Protein AF-0000000080646423 (afdb_homodimer)

Secondary structure (DSSP, 8-state):
--EEEEEEE---TT-SSTGGG--EEEEEEEPPPGGG-----HHHHHHHHHHHHHHHHHS-SS--HHHHHHHHHHHHHHHHHHHHHTT----HHHHHHHHHHHHTT-GGG--SHHHHHHHHHHHHHHHHHHHSS-S---HHHHHHHHHHHH--GGG-SB--S-EEESS-SS-STT-SB----HHHHHHHHHHHHHHHH--SB-HHHHHHHHHHHHHHH--BSS-HHHHHHHHHHHHHHHTTS-SS---HHHHHHHTHHHHHHHHHHHT--GGGTTHHHHHHHHHHHHHHHHHHHHHHHHHHHHHHHHHHHHHHHHHHHHHHHSSPPPTT-HHHHHHHHGGG-SEE-HHHHHHHHT--HHHHHHHHHHHHHTTSSEEEESSSS-EEEE-HHHHHHHH--------GGG-EEE---------------/--EEEEEEE---TT-SSSGGG--EEEEEEEPPPGGG-----HHHHHHHHHHHHHHHHHS-SS--HHHHHHHHHHHHHHHHHHHHHTT----HHHHHHHHHHHHTT-GGG--SHHHHHHHHHHHHHHHHHHHSS-S---HHHHHHHHHHHH--GGG-SB-SS-EEESS-SS-STT-SB----HHHHHHHHHHHHHHHH--SB-HHHHHHHHHHHHHHH--BSS-HHHHHHHHHHHHHHHTTS-SS---HHHHHHHTHHHHHHHHHHHT--GGGTTHHHHHHHHHHHHHHHHHHHHHHHHHHHHHHHHHHHHHHHHHHHHHHHSSPPPTT-HHHHHHHHGGG-SEE-HHHHHHHHT--HHHHHHHHHHHHHTTSSEEEESSSS-EEEE-HHHHHHHH--------GGG-EEE---------------

Solvent-accessible surface area (backbone atoms only — not comparable to full-atom values): 44310 Å² total; per-residue (Å²): 106,15,39,72,44,82,44,72,48,74,40,35,83,82,40,85,44,73,68,32,47,52,56,46,64,34,61,25,38,40,75,48,62,65,64,78,63,77,74,68,49,61,68,54,18,33,50,44,24,50,50,52,38,50,42,41,67,72,47,48,68,36,74,45,75,68,51,61,32,47,32,57,43,30,38,45,23,20,25,44,27,36,31,24,41,65,57,42,70,67,51,51,66,51,35,49,29,38,46,49,20,44,74,69,67,54,38,90,71,65,80,54,54,29,42,44,35,46,27,33,33,49,28,40,53,50,45,33,67,56,51,27,76,41,88,70,59,51,71,66,56,54,39,53,41,38,40,45,37,62,71,46,77,89,57,48,49,74,38,82,57,62,47,26,26,41,63,50,72,58,42,61,69,61,30,78,41,32,32,37,53,41,88,51,41,62,65,52,47,53,38,46,30,50,44,66,37,22,25,60,35,13,50,66,56,42,18,49,50,52,25,49,50,45,57,48,45,44,50,39,59,58,48,40,70,53,50,24,58,41,45,30,50,28,39,26,29,32,66,57,61,28,85,52,61,69,35,37,32,46,38,40,40,60,38,42,65,57,45,52,50,19,52,53,33,47,69,40,47,64,82,48,82,46,51,27,48,42,48,23,48,50,49,50,51,52,30,46,55,51,23,54,55,49,48,56,50,47,50,52,51,49,53,50,50,53,52,49,50,52,50,46,41,52,52,43,42,30,73,74,68,74,47,80,80,60,86,81,32,64,48,53,50,48,59,72,43,32,64,62,42,46,54,43,35,56,66,54,46,15,65,76,67,68,43,52,69,68,57,26,45,47,26,52,50,50,39,37,72,51,64,64,36,40,83,44,54,57,45,99,85,39,64,32,36,30,30,63,70,59,36,42,62,36,62,60,54,80,85,52,82,62,52,76,66,62,48,68,37,66,48,81,74,63,71,81,72,77,79,75,83,80,79,91,122,106,17,39,72,43,83,44,74,48,75,41,34,82,82,40,87,46,74,67,32,46,51,58,47,64,36,61,25,39,39,73,47,63,65,63,78,64,75,74,68,49,60,68,56,18,34,50,45,24,49,51,52,38,50,42,41,69,72,46,47,70,36,75,45,76,68,52,62,33,48,32,58,43,30,38,45,23,20,26,43,28,37,33,25,40,67,59,42,70,66,52,52,66,52,35,49,29,38,46,48,20,45,75,69,68,55,39,90,72,64,82,54,54,29,42,42,35,47,26,34,32,48,27,40,54,52,46,33,67,55,52,27,76,40,88,69,58,52,71,67,55,56,41,52,40,39,40,44,38,61,70,45,76,89,58,48,48,74,39,83,57,60,46,26,27,41,63,51,70,57,42,60,68,60,30,78,40,33,32,36,52,41,88,52,41,62,64,53,47,53,37,48,30,51,44,67,36,22,24,61,34,13,52,66,57,42,18,48,49,52,26,48,49,45,58,46,45,43,51,40,59,58,49,41,70,53,50,24,58,40,46,30,49,28,39,26,29,32,65,57,61,30,86,52,61,68,35,36,33,44,38,41,39,62,38,42,66,58,46,51,53,20,52,52,33,47,69,40,47,65,82,49,83,46,50,26,47,42,49,22,47,50,49,49,50,51,31,45,55,50,22,55,54,51,51,55,50,48,50,52,51,50,54,50,50,52,52,48,50,51,49,47,42,52,52,43,41,30,73,73,66,74,46,80,79,62,88,81,32,63,47,54,52,48,59,72,43,31,63,62,40,47,56,44,34,56,66,56,45,15,66,76,67,68,44,52,69,68,56,28,44,49,27,52,51,50,37,36,72,50,64,64,35,41,83,43,55,56,45,100,85,40,64,31,36,31,30,63,69,57,35,42,60,37,61,61,55,81,86,51,82,62,50,77,66,61,47,66,37,67,47,79,76,62,69,82,71,77,80,73,82,77,79,88,124

Organism: NCBI:txid888439

InterPro domains:
  IPR003812 Fido domain [PF02661] (138-236)
  IPR003812 Fido domain [PS51459] (137-283)
  IPR025758 Fic/DOC N-terminal [PF13784] (70-128)
  IPR036597 Fido-like domain superfamily [G3DSA:1.10.3290.10] (52-305)
  IPR036597 Fido-like domain superfamily [SSF140931] (136-307)
  IPR040198 Fido domain-containing protein [PTHR13504] (57-390)

Radius of gyration: 32.88 Å; Cα contacts (8 Å, |Δi|>4): 1419; chains: 2; bounding box: 81×143×55 Å

Foldseek 3Di:
DKAKDKDKDQADCPDPDPVSHDIGIDIAIGADQVVVDADADPVLQVLVVVLLVLLCVQPVVPPPVQVLLQQLLLLLLQLQLLLLLQVQDDDLQLLLLCLLCVVVVNNVPDDGSSVLSNLLSVLLVVLQVVLLPDQFDDPVSLQVSQCSNPVDPVFGDFDQFWWAFDDDQNDCHVGPHTADHSVSLRVSVVSLRVLLNDPPDDQLLSLLCSLLSQLRNVGTQDDSSSSSSSSSSSSCSNNVSDPGDQSLSLLCSVVVVLQVQLSVLSSDHDPPSNPSSNSNSVSSSVSSVVSSVVVVVLSVVVVVLLVVLVVLLQVLCCVVPVDGDDCLQLLNVVSVNCSNPQKDALVRSCVVSVDDSVSSVVSVVSSVVSVQWHWDASDPPRIIIGGNVSSCSSNPRPPDDNDVRSDMHGHPNPDPPPPPDDDDD/DKAKDKDKDQADCPDPDPVSHDIGIDIAIGADQVVVDADADPVLQVLVVVLLVLLCVQAVVPPPVQVLLQQLLLLLLQLQLLLLLQVQDDDLQLLLLCLLCVVVVNNVPDDGSSVLSNLLSVLLVVLQVVLLPDQFDDPVSLQVSQCSNPVDPVFGDFDQFWWAFDDDQNDCHPGPHTADHSVSLRVSVVSLRVLLNDPPDDQLLSLLVSLLSQLRNVGTQDDSSSSSSSSSSSSCSNNVSDPGDQSLSLLCSVVVVLQVQLSVLSSDHDPPRNPSSNSNSVSSSVSSVVSSVVVVVLSVVVVVLLVVLVVLLQVLCCVVPVDGDDCLQLLNVVSVNCSNPQKDALVRSCVVSVDDSVSSVVSVVSSVVSVQWHWDHSDPPGIIIGGNVSSCSSNPRPPDRNDVRSDMHGHPNPDPPPPPPPDDD

pLDDT: mean 85.3, std 15.81, range [23.97, 98.69]

Structure (mmCIF, N/CA/C/O backbone):
data_AF-0000000080646423-model_v1
#
loop_
_entity.id
_entity.type
_entity.pdbx_description
1 polymer 'Fido domain-containing protein'
#
loop_
_atom_site.group_PDB
_atom_site.id
_atom_site.type_symbol
_atom_site.label_atom_id
_atom_site.label_alt_id
_atom_site.label_comp_id
_atom_site.label_asym_id
_atom_site.label_entity_id
_atom_site.label_seq_id
_atom_site.pdbx_PDB_ins_code
_atom_site.Cartn_x
_atom_site.Cartn_y
_atom_site.Cartn_z
_atom_site.occupancy
_atom_site.B_iso_or_equiv
_atom_site.auth_seq_id
_atom_site.auth_comp_id
_atom_site.auth_asym_id
_atom_site.auth_atom_id
_atom_site.pdbx_PDB_model_num
ATOM 1 N N . MET A 1 1 ? 25.438 14.18 -0.57 1 78.12 1 MET A N 1
ATOM 2 C CA . MET A 1 1 ? 25.141 14.586 0.802 1 78.12 1 MET A CA 1
ATOM 3 C C . MET A 1 1 ? 24.875 16.094 0.882 1 78.12 1 MET A C 1
ATOM 5 O O . MET A 1 1 ? 25.297 16.844 0.003 1 78.12 1 MET A O 1
ATOM 9 N N . GLY A 1 2 ? 24.094 16.5 1.841 1 88.44 2 GLY A N 1
ATOM 10 C CA . GLY A 1 2 ? 23.844 17.922 2.045 1 88.44 2 GLY A CA 1
ATOM 11 C C . GLY A 1 2 ? 25.109 18.719 2.338 1 88.44 2 GLY A C 1
ATOM 12 O O . GLY A 1 2 ? 26.141 18.141 2.697 1 88.44 2 GLY A O 1
ATOM 13 N N . ARG A 1 3 ? 25.062 19.922 2.064 1 91.62 3 ARG A N 1
ATOM 14 C CA . ARG A 1 3 ? 26.219 20.766 2.332 1 91.62 3 ARG A CA 1
ATOM 15 C C . ARG A 1 3 ? 25.781 22.141 2.824 1 91.62 3 ARG A C 1
ATOM 17 O O . ARG A 1 3 ? 24.641 22.562 2.582 1 91.62 3 ARG A O 1
ATOM 24 N N . PHE A 1 4 ? 26.703 22.797 3.523 1 93.12 4 PHE A N 1
ATOM 25 C CA . PHE A 1 4 ? 26.484 24.172 3.951 1 93.12 4 PHE A CA 1
ATOM 26 C C . PHE A 1 4 ? 27.234 25.141 3.045 1 93.12 4 PHE A C 1
ATOM 28 O O . PHE A 1 4 ? 28.344 24.859 2.619 1 93.12 4 PHE A O 1
ATOM 35 N N . GLU A 1 5 ? 26.578 26.156 2.742 1 94.56 5 GLU A N 1
ATOM 36 C CA . GLU A 1 5 ? 27.188 27.234 1.961 1 94.56 5 GLU A CA 1
ATOM 37 C C . GLU A 1 5 ? 27.234 28.547 2.756 1 94.56 5 GLU A C 1
ATOM 39 O O . GLU A 1 5 ? 26.219 28.969 3.311 1 94.56 5 GLU A O 1
ATOM 44 N N . GLU A 1 6 ? 28.359 29.156 2.832 1 95.19 6 GLU A N 1
ATOM 45 C CA . GLU A 1 6 ? 28.484 30.438 3.512 1 95.19 6 GLU A CA 1
ATOM 46 C C . GLU A 1 6 ? 28.016 31.594 2.625 1 95.19 6 GLU A C 1
ATOM 48 O O . GLU A 1 6 ? 28.406 31.672 1.458 1 95.19 6 GLU A O 1
ATOM 53 N N . ARG A 1 7 ? 27.156 32.375 3.207 1 94.38 7 ARG A N 1
ATOM 54 C CA . ARG A 1 7 ? 26.641 33.562 2.539 1 94.38 7 ARG A CA 1
ATOM 55 C C . ARG A 1 7 ? 26.766 34.781 3.438 1 94.38 7 ARG A C 1
ATOM 57 O O . ARG A 1 7 ? 27.125 34.656 4.609 1 94.38 7 ARG A O 1
ATOM 64 N N . PHE A 1 8 ? 26.562 35.969 2.846 1 93.25 8 PHE A N 1
ATOM 65 C CA . PHE A 1 8 ? 26.703 37.219 3.602 1 93.25 8 PHE A CA 1
ATOM 66 C C . PHE A 1 8 ? 25.406 38.031 3.531 1 93.25 8 PHE A C 1
ATOM 68 O O . PHE A 1 8 ? 24.891 38.281 2.443 1 93.25 8 PHE A O 1
ATOM 75 N N . TRP A 1 9 ? 24.891 38.344 4.66 1 90.75 9 TRP A N 1
ATOM 76 C CA . TRP A 1 9 ? 23.688 39.188 4.754 1 90.75 9 TRP A CA 1
ATOM 77 C C . TRP A 1 9 ? 24.047 40.656 4.727 1 90.75 9 TRP A C 1
ATOM 79 O O . TRP A 1 9 ? 24.828 41.125 5.559 1 90.75 9 TRP A O 1
ATOM 89 N N . GLU A 1 10 ? 23.516 41.344 3.814 1 86.56 10 GLU A N 1
ATOM 90 C CA . GLU A 1 10 ? 23.703 42.781 3.738 1 86.56 10 GLU A CA 1
ATOM 91 C C . GLU A 1 10 ? 22.484 43.531 4.238 1 86.56 10 GLU A C 1
ATOM 93 O O . GLU A 1 10 ? 21.406 43.469 3.627 1 86.56 10 GLU A O 1
ATOM 98 N N . SER A 1 11 ? 22.656 44.188 5.355 1 80.75 11 SER A N 1
ATOM 99 C CA . SER A 1 11 ? 21.531 44.875 5.961 1 80.75 11 SER A CA 1
ATOM 100 C C . SER A 1 11 ? 21.172 46.125 5.168 1 80.75 11 SER A C 1
ATOM 102 O O . SER A 1 11 ? 21.953 46.594 4.344 1 80.75 11 SER A O 1
ATOM 104 N N . ASN A 1 12 ? 19.844 46.469 5.375 1 73.31 12 ASN A N 1
ATOM 105 C CA . ASN A 1 12 ? 19.438 47.781 4.902 1 73.31 12 ASN A CA 1
ATOM 106 C C . ASN A 1 12 ? 19.953 48.906 5.816 1 73.31 12 ASN A C 1
ATOM 108 O O . ASN A 1 12 ? 19.531 49 6.977 1 73.31 12 ASN A O 1
ATOM 112 N N . PRO A 1 13 ? 20.828 49.656 5.387 1 70.12 13 PRO A N 1
ATOM 113 C CA . PRO A 1 13 ? 21.406 50.719 6.238 1 70.12 13 PRO A CA 1
ATOM 114 C C . PRO A 1 13 ? 20.344 51.688 6.762 1 70.12 13 PRO A C 1
ATOM 116 O O . PRO A 1 13 ? 20.562 52.344 7.781 1 70.12 13 PRO A O 1
ATOM 119 N N . ASN A 1 14 ? 19.188 51.75 6.055 1 71.38 14 ASN A N 1
ATOM 120 C CA . ASN A 1 14 ? 18.156 52.688 6.449 1 71.38 14 ASN A CA 1
ATOM 121 C C . ASN A 1 14 ? 17.125 52.031 7.383 1 71.38 14 ASN A C 1
ATOM 123 O O . ASN A 1 14 ? 16.062 52.594 7.637 1 71.38 14 ASN A O 1
ATOM 127 N N . ALA A 1 15 ? 17.5 50.875 7.824 1 72.62 15 ALA A N 1
ATOM 128 C CA . ALA A 1 15 ? 16.562 50.219 8.719 1 72.62 15 ALA A CA 1
ATOM 129 C C . ALA A 1 15 ? 16.469 50.938 10.062 1 72.62 15 ALA A C 1
ATOM 131 O O . ALA A 1 15 ? 17.484 51.438 10.578 1 72.62 15 ALA A O 1
ATOM 132 N N . HIS A 1 16 ? 15.367 51.125 10.555 1 68.44 16 HIS A N 1
ATOM 133 C CA . HIS A 1 16 ? 15.125 51.875 11.773 1 68.44 16 HIS A CA 1
ATOM 134 C C . HIS A 1 16 ? 15.68 51.156 12.992 1 68.44 16 HIS A C 1
ATOM 136 O O . HIS A 1 16 ? 16.219 51.812 13.898 1 68.44 16 HIS A O 1
ATOM 142 N N . SER A 1 17 ? 15.523 49.906 12.898 1 72.56 17 SER A N 1
ATOM 143 C CA . SER A 1 17 ? 15.945 49.156 14.078 1 72.56 17 SER A CA 1
ATOM 144 C C . SER A 1 17 ? 17.406 48.75 13.984 1 72.56 17 SER A C 1
ATOM 146 O O . SER A 1 17 ? 17.922 48.5 12.883 1 72.56 17 SER A O 1
ATOM 148 N N . LYS A 1 18 ? 18.078 48.875 15.148 1 74.69 18 LYS A N 1
ATOM 149 C CA . LYS A 1 18 ? 19.469 48.469 15.211 1 74.69 18 LYS A CA 1
ATOM 150 C C . LYS A 1 18 ? 19.641 47.062 14.656 1 74.69 18 LYS A C 1
ATOM 152 O O . LYS A 1 18 ? 20.625 46.781 13.953 1 74.69 18 LYS A O 1
ATOM 157 N N . HIS A 1 19 ? 18.75 46.188 14.961 1 73.06 19 HIS A N 1
ATOM 158 C CA . HIS A 1 19 ? 18.812 44.812 14.484 1 73.06 19 HIS A CA 1
ATOM 159 C C . HIS A 1 19 ? 18.672 44.75 12.969 1 73.06 19 HIS A C 1
ATOM 161 O O . HIS A 1 19 ? 19.297 43.906 12.32 1 73.06 19 HIS A O 1
ATOM 167 N N . GLY A 1 20 ? 17.953 45.625 12.43 1 74.19 20 GLY A N 1
ATOM 168 C CA . GLY A 1 20 ? 17.766 45.688 10.992 1 74.19 20 GLY A CA 1
ATOM 169 C C . GLY A 1 20 ? 19 46.156 10.25 1 74.19 20 GLY A C 1
ATOM 170 O O . GLY A 1 20 ? 19.094 46 9.031 1 74.19 20 GLY A O 1
ATOM 171 N N . ARG A 1 21 ? 20.016 46.656 11.023 1 74.31 21 ARG A N 1
ATOM 172 C CA . ARG A 1 21 ? 21.219 47.219 10.414 1 74.31 21 ARG A CA 1
ATOM 173 C C . ARG A 1 21 ? 22.406 46.25 10.555 1 74.31 21 ARG A C 1
ATOM 175 O O . ARG A 1 21 ? 23.531 46.625 10.219 1 74.31 21 ARG A O 1
ATOM 182 N N . SER A 1 22 ? 22.156 45.094 10.953 1 82.12 22 SER A N 1
ATOM 183 C CA . SER A 1 22 ? 23.234 44.125 11.164 1 82.12 22 SER A CA 1
ATOM 184 C C . SER A 1 22 ? 23.547 43.375 9.883 1 82.12 22 SER A C 1
ATOM 186 O O . SER A 1 22 ? 22.641 42.906 9.188 1 82.12 22 SER A O 1
ATOM 188 N N . SER A 1 23 ? 24.766 43.406 9.469 1 88.5 23 SER A N 1
ATOM 189 C CA . SER A 1 23 ? 25.281 42.625 8.352 1 88.5 23 SER A CA 1
ATOM 190 C C . SER A 1 23 ? 26.312 41.594 8.82 1 88.5 23 SER A C 1
ATOM 192 O O . SER A 1 23 ? 26.953 41.781 9.852 1 88.5 23 SER A O 1
ATOM 194 N N . GLY A 1 24 ? 26.391 40.438 8.141 1 90.69 24 GLY A N 1
ATOM 195 C CA . GLY A 1 24 ? 27.359 39.438 8.539 1 90.69 24 GLY A CA 1
ATOM 196 C C . GLY A 1 24 ? 27.203 38.125 7.797 1 90.69 24 GLY A C 1
ATOM 197 O O . GLY A 1 24 ? 26.297 38 6.961 1 90.69 24 GLY A O 1
ATOM 198 N N . PRO A 1 25 ? 28.094 37.281 8.078 1 93.19 25 PRO A N 1
ATOM 199 C CA . PRO A 1 25 ? 28.031 35.969 7.418 1 93.19 25 PRO A CA 1
ATOM 200 C C . PRO A 1 25 ? 26.984 35.031 8.047 1 93.19 25 PRO A C 1
ATOM 202 O O . PRO A 1 25 ? 26.688 35.156 9.234 1 93.19 25 PRO A O 1
ATOM 205 N N . TYR A 1 26 ? 26.391 34.188 7.281 1 92.56 26 TYR A N 1
ATOM 206 C CA . TYR A 1 26 ? 25.531 33.125 7.73 1 92.56 26 TYR A CA 1
ATOM 207 C C . TYR A 1 26 ? 25.703 31.875 6.871 1 92.56 26 TYR A C 1
ATOM 209 O O . TYR A 1 26 ? 26.328 31.938 5.809 1 92.56 26 TYR A O 1
ATOM 217 N N . ARG A 1 27 ? 25.281 30.75 7.398 1 93.94 27 ARG A N 1
ATOM 218 C CA . ARG A 1 27 ? 25.422 29.484 6.68 1 93.94 27 ARG A CA 1
ATOM 219 C C . ARG A 1 27 ? 24.047 28.953 6.262 1 93.94 27 ARG A C 1
ATOM 221 O O . ARG A 1 27 ? 23.188 28.719 7.102 1 93.94 27 ARG A O 1
ATOM 228 N N . ALA A 1 28 ? 23.891 28.75 4.988 1 95.88 28 ALA A N 1
ATOM 229 C CA . ALA A 1 28 ? 22.672 28.156 4.43 1 95.88 28 ALA A CA 1
ATOM 230 C C . ALA A 1 28 ? 22.875 26.672 4.129 1 95.88 28 ALA A C 1
ATOM 232 O O . ALA A 1 28 ? 23.938 26.266 3.65 1 95.88 28 ALA A O 1
ATOM 233 N N . TYR A 1 29 ? 21.938 25.906 4.418 1 95.81 29 TYR A N 1
ATOM 234 C CA . TYR A 1 29 ? 22.016 24.469 4.203 1 95.81 29 TYR A CA 1
ATOM 235 C C . TYR A 1 29 ? 21.406 24.078 2.854 1 95.81 29 TYR A C 1
ATOM 237 O O . TYR A 1 29 ? 20.281 24.453 2.545 1 95.81 29 TYR A O 1
ATOM 245 N N . ILE A 1 30 ? 22.156 23.375 2.033 1 96.19 30 ILE A N 1
ATOM 246 C CA . ILE A 1 30 ? 21.688 22.828 0.765 1 96.19 30 ILE A CA 1
ATOM 247 C C . ILE A 1 30 ? 21.547 21.312 0.875 1 96.19 30 ILE A C 1
ATOM 249 O O . ILE A 1 30 ? 22.547 20.594 0.896 1 96.19 30 ILE A O 1
ATOM 253 N N . PRO A 1 31 ? 20.359 20.828 0.94 1 95.19 31 PRO A N 1
ATOM 254 C CA . PRO A 1 31 ? 20.156 19.391 1.15 1 95.19 31 PRO A CA 1
ATOM 255 C C . PRO A 1 31 ? 20.547 18.562 -0.069 1 95.19 31 PRO A C 1
ATOM 257 O O . PRO A 1 31 ? 20.562 19.078 -1.191 1 95.19 31 PRO A O 1
ATOM 260 N N . GLN A 1 32 ? 20.906 17.312 0.183 1 92.69 32 GLN A N 1
ATOM 261 C CA . GLN A 1 32 ? 21.109 16.359 -0.897 1 92.69 32 GLN A CA 1
ATOM 262 C C . GLN A 1 32 ? 19.797 16.047 -1.618 1 92.69 32 GLN A C 1
ATOM 264 O O . GLN A 1 32 ? 18.734 15.977 -0.99 1 92.69 32 GLN A O 1
ATOM 269 N N . LYS A 1 33 ? 19.938 15.883 -2.93 1 94.5 33 LYS A N 1
ATOM 270 C CA . LYS A 1 33 ? 18.766 15.461 -3.689 1 94.5 33 LYS A CA 1
ATOM 271 C C . LYS A 1 33 ? 18.328 14.062 -3.283 1 94.5 33 LYS A C 1
ATOM 273 O O . LYS A 1 33 ? 19.156 13.18 -3.07 1 94.5 33 LYS A O 1
ATOM 278 N N . LEU A 1 34 ? 17.062 13.836 -3.145 1 94.88 34 LEU A N 1
ATOM 279 C CA . LEU A 1 34 ? 16.531 12.562 -2.684 1 94.88 34 LEU A CA 1
ATOM 280 C C . LEU A 1 34 ? 16.688 11.484 -3.754 1 94.88 34 LEU A C 1
ATOM 282 O O . LEU A 1 34 ? 16.922 10.32 -3.436 1 94.88 34 LEU A O 1
ATOM 286 N N . CYS A 1 35 ? 16.594 11.836 -5.035 1 93.5 35 CYS A N 1
ATOM 287 C CA . CYS A 1 35 ? 16.625 10.875 -6.129 1 93.5 35 CYS A CA 1
ATOM 288 C C . CYS A 1 35 ? 18.031 10.297 -6.309 1 93.5 35 CYS A C 1
ATOM 290 O O . CYS A 1 35 ? 18.219 9.305 -7.016 1 93.5 35 CYS A O 1
ATOM 292 N N . GLU A 1 36 ? 19.047 10.875 -5.633 1 87.5 36 GLU A N 1
ATOM 293 C CA . GLU A 1 36 ? 20.406 10.383 -5.695 1 87.5 36 GLU A CA 1
ATOM 294 C C . GLU A 1 36 ? 20.609 9.18 -4.785 1 87.5 36 GLU A C 1
ATOM 296 O O . GLU A 1 36 ? 21.609 8.461 -4.902 1 87.5 36 GLU A O 1
ATOM 301 N N . GLY A 1 37 ? 19.625 8.891 -3.947 1 84.81 37 GLY A N 1
ATOM 302 C CA . GLY A 1 37 ? 19.703 7.727 -3.078 1 84.81 37 GLY A CA 1
ATOM 303 C C . GLY A 1 37 ? 19.938 8.086 -1.624 1 84.81 37 GLY A C 1
ATOM 304 O O . GLY A 1 37 ? 20.766 8.938 -1.317 1 84.81 37 GLY A O 1
ATOM 305 N N . VAL A 1 38 ? 19.234 7.574 -0.721 1 88.75 38 VAL A N 1
ATOM 306 C CA . VAL A 1 38 ? 19.312 7.766 0.724 1 88.75 38 VAL A CA 1
ATOM 307 C C . VAL A 1 38 ? 19.453 6.414 1.416 1 88.75 38 VAL A C 1
ATOM 309 O O . VAL A 1 38 ? 18.625 5.52 1.236 1 88.75 38 VAL A O 1
ATOM 312 N N . PRO A 1 39 ? 20.5 6.207 2.143 1 88.06 39 PRO A N 1
ATOM 313 C CA . PRO A 1 39 ? 20.672 4.922 2.826 1 88.06 39 PRO A CA 1
ATOM 314 C C . PRO A 1 39 ? 19.688 4.719 3.971 1 88.06 39 PRO A C 1
ATOM 316 O O . PRO A 1 39 ? 19.469 5.629 4.777 1 88.06 39 PRO A O 1
ATOM 319 N N . ILE A 1 40 ? 19.109 3.588 4.035 1 93.94 40 ILE A N 1
ATOM 320 C CA . ILE A 1 40 ? 18.156 3.25 5.082 1 93.94 40 ILE A CA 1
ATOM 321 C C . ILE A 1 40 ? 18.719 2.143 5.965 1 93.94 40 ILE A C 1
ATOM 323 O O . ILE A 1 40 ? 19.125 1.088 5.469 1 93.94 40 ILE A O 1
ATOM 327 N N . ALA A 1 41 ? 18.812 2.416 7.25 1 93.62 41 ALA A N 1
ATOM 328 C CA . ALA A 1 41 ? 19.297 1.419 8.195 1 93.62 41 ALA A CA 1
ATOM 329 C C . ALA A 1 41 ? 18.344 0.231 8.281 1 93.62 41 ALA A C 1
ATOM 331 O O . ALA A 1 41 ? 17.125 0.392 8.148 1 93.62 41 ALA A O 1
ATOM 332 N N . ALA A 1 42 ? 18.875 -0.938 8.586 1 91.81 42 ALA A N 1
ATOM 333 C CA . ALA A 1 42 ? 18.094 -2.18 8.609 1 91.81 42 ALA A CA 1
ATOM 334 C C . ALA A 1 42 ? 17 -2.117 9.664 1 91.81 42 ALA A C 1
ATOM 336 O O . ALA A 1 42 ? 15.883 -2.598 9.43 1 91.81 42 ALA A O 1
ATOM 337 N N . ASP A 1 43 ? 17.312 -1.582 10.75 1 93.94 43 ASP A N 1
ATOM 338 C CA . ASP A 1 43 ? 16.328 -1.504 11.812 1 93.94 43 ASP A CA 1
ATOM 339 C C . ASP A 1 43 ? 15.172 -0.576 11.43 1 93.94 43 ASP A C 1
ATOM 341 O O . ASP A 1 43 ? 14.016 -0.837 11.766 1 93.94 43 ASP A O 1
ATOM 345 N N . VAL A 1 44 ? 15.492 0.522 10.742 1 96.81 44 VAL A N 1
ATOM 346 C CA . VAL A 1 44 ? 14.484 1.464 10.273 1 96.81 44 VAL A CA 1
ATOM 347 C C . VAL A 1 44 ? 13.578 0.785 9.242 1 96.81 44 VAL A C 1
ATOM 349 O O . VAL A 1 44 ? 12.359 0.896 9.32 1 96.81 44 VAL A O 1
ATOM 352 N N . ALA A 1 45 ? 14.203 0.065 8.352 1 96.5 45 ALA A N 1
ATOM 353 C CA . ALA A 1 45 ? 13.453 -0.642 7.316 1 96.5 45 ALA A CA 1
ATOM 354 C C . ALA A 1 45 ? 12.484 -1.645 7.93 1 96.5 45 ALA A C 1
ATOM 356 O O . ALA A 1 45 ? 11.312 -1.708 7.539 1 96.5 45 ALA A O 1
ATOM 357 N N . LYS A 1 46 ? 12.969 -2.426 8.852 1 95.69 46 LYS A N 1
ATOM 358 C CA . LYS A 1 46 ? 12.148 -3.443 9.516 1 95.69 46 LYS A CA 1
ATOM 359 C C . LYS A 1 46 ? 10.984 -2.809 10.266 1 95.69 46 LYS A C 1
ATOM 361 O O . LYS A 1 46 ? 9.844 -3.283 10.172 1 95.69 46 LYS A O 1
ATOM 366 N N . ARG A 1 47 ? 11.25 -1.75 10.969 1 97.25 47 ARG A N 1
ATOM 367 C CA . ARG A 1 47 ? 10.203 -1.059 11.719 1 97.25 47 ARG A CA 1
ATOM 368 C C . ARG A 1 47 ? 9.164 -0.447 10.781 1 97.25 47 ARG A C 1
ATOM 370 O O . ARG A 1 47 ? 7.965 -0.513 11.055 1 97.25 47 ARG A O 1
ATOM 377 N N . ALA A 1 48 ? 9.641 0.194 9.727 1 97.81 48 ALA A N 1
ATOM 378 C CA . ALA A 1 48 ? 8.719 0.768 8.75 1 97.81 48 ALA A CA 1
ATOM 379 C C . ALA A 1 48 ? 7.793 -0.299 8.18 1 97.81 48 ALA A C 1
ATOM 381 O O . ALA A 1 48 ? 6.582 -0.079 8.055 1 97.81 48 ALA A O 1
ATOM 382 N N . GLY A 1 49 ? 8.383 -1.471 7.824 1 96 49 GLY A N 1
ATOM 383 C CA . GLY A 1 49 ? 7.566 -2.568 7.324 1 96 49 GLY A CA 1
ATOM 384 C C . GLY A 1 49 ? 6.504 -3.014 8.312 1 96 49 GLY A C 1
ATOM 385 O O . GLY A 1 49 ? 5.348 -3.217 7.934 1 96 49 GLY A O 1
ATOM 386 N N . ARG A 1 50 ? 6.891 -3.15 9.516 1 95.5 50 ARG A N 1
ATOM 387 C CA . ARG A 1 50 ? 5.965 -3.559 10.57 1 95.5 50 ARG A CA 1
ATOM 388 C C . ARG A 1 50 ? 4.832 -2.549 10.719 1 95.5 50 ARG A C 1
ATOM 390 O O . ARG A 1 50 ? 3.664 -2.932 10.82 1 95.5 50 ARG A O 1
ATOM 397 N N . LEU A 1 51 ? 5.145 -1.304 10.734 1 95.62 51 LEU A N 1
ATOM 398 C CA . LEU A 1 51 ? 4.141 -0.265 10.93 1 95.62 51 LEU A CA 1
ATOM 399 C C . LEU A 1 51 ? 3.203 -0.174 9.734 1 95.62 51 LEU A C 1
ATOM 401 O O . LEU A 1 51 ? 2.006 0.065 9.898 1 95.62 51 LEU A O 1
ATOM 405 N N . GLU A 1 52 ? 3.74 -0.297 8.508 1 93.81 52 GLU A N 1
ATOM 406 C CA . GLU A 1 52 ? 2.873 -0.312 7.332 1 93.81 52 GLU A CA 1
ATOM 407 C C . GLU A 1 52 ? 1.864 -1.455 7.406 1 93.81 52 GLU A C 1
ATOM 409 O O . GLU A 1 52 ? 0.692 -1.277 7.07 1 93.81 52 GLU A O 1
ATOM 414 N N . ARG A 1 53 ? 2.322 -2.65 7.863 1 91.62 53 ARG A N 1
ATOM 415 C CA . ARG A 1 53 ? 1.408 -3.777 8.016 1 91.62 53 ARG A CA 1
ATOM 416 C C . ARG A 1 53 ? 0.356 -3.492 9.078 1 91.62 53 ARG A C 1
ATOM 418 O O . ARG A 1 53 ? -0.806 -3.875 8.93 1 91.62 53 ARG A O 1
ATOM 425 N N . ARG A 1 54 ? 0.738 -2.822 10.133 1 90.31 54 ARG A N 1
ATOM 426 C CA . ARG A 1 54 ? -0.208 -2.451 11.18 1 90.31 54 ARG A CA 1
ATOM 427 C C . ARG A 1 54 ? -1.26 -1.482 10.648 1 90.31 54 ARG A C 1
ATOM 429 O O . ARG A 1 54 ? -2.439 -1.588 10.992 1 90.31 54 ARG A O 1
ATOM 436 N N . ILE A 1 55 ? -0.823 -0.524 9.852 1 90 55 ILE A N 1
ATOM 437 C CA . ILE A 1 55 ? -1.744 0.438 9.258 1 90 55 ILE A CA 1
ATOM 438 C C . ILE A 1 55 ? -2.725 -0.286 8.336 1 90 55 ILE A C 1
ATOM 440 O O . ILE A 1 55 ? -3.936 -0.06 8.406 1 90 55 ILE A O 1
ATOM 444 N N . ASN A 1 56 ? -2.207 -1.159 7.527 1 84 56 ASN A N 1
ATOM 445 C CA . ASN A 1 56 ? -3.045 -1.916 6.602 1 84 56 ASN A CA 1
ATOM 446 C C . ASN A 1 56 ? -4.07 -2.768 7.344 1 84 56 ASN A C 1
ATOM 448 O O . ASN A 1 56 ? -5.199 -2.93 6.879 1 84 56 ASN A O 1
ATOM 452 N N . ALA A 1 57 ? -3.652 -3.301 8.43 1 81.5 57 ALA A N 1
ATOM 453 C CA . ALA A 1 57 ? -4.531 -4.16 9.219 1 81.5 57 ALA A CA 1
ATOM 454 C C . ALA A 1 57 ? -5.59 -3.336 9.953 1 81.5 57 ALA A C 1
ATOM 456 O O . ALA A 1 57 ? -6.73 -3.771 10.102 1 81.5 57 ALA A O 1
ATOM 457 N N . ALA A 1 58 ? -5.188 -2.219 10.438 1 77 58 ALA A N 1
ATOM 458 C CA . ALA A 1 58 ? -6.051 -1.4 11.281 1 77 58 ALA A CA 1
ATOM 459 C C . ALA A 1 58 ? -7.035 -0.592 10.445 1 77 58 ALA A C 1
ATOM 461 O O . ALA A 1 58 ? -8.148 -0.299 10.891 1 77 58 ALA A O 1
ATOM 462 N N . PHE A 1 59 ? -6.586 -0.142 9.398 1 69.44 59 PHE A N 1
ATOM 463 C CA . PHE A 1 59 ? -7.402 0.74 8.57 1 69.44 59 PHE A CA 1
ATOM 464 C C . PHE A 1 59 ? -7.648 0.123 7.203 1 69.44 59 PHE A C 1
ATOM 466 O O . PHE A 1 59 ? -7.152 0.627 6.191 1 69.44 59 PHE A O 1
ATOM 473 N N . PRO A 1 60 ? -8.227 -0.996 7.273 1 54.94 60 PRO A N 1
ATOM 474 C CA . PRO A 1 60 ? -8.375 -1.657 5.977 1 54.94 60 PRO A CA 1
ATOM 475 C C . PRO A 1 60 ? -8.984 -0.744 4.914 1 54.94 60 PRO A C 1
ATOM 477 O O . PRO A 1 60 ? -9.797 0.13 5.238 1 54.94 60 PRO A O 1
ATOM 480 N N . THR A 1 61 ? -8.164 -0.213 4.004 1 50.25 61 THR A N 1
ATOM 481 C CA . THR A 1 61 ? -8.656 0.623 2.918 1 50.25 61 THR A CA 1
ATOM 482 C C . THR A 1 61 ? -10.133 0.346 2.652 1 50.25 61 THR A C 1
ATOM 484 O O . THR A 1 61 ? -10.789 1.095 1.926 1 50.25 61 THR A O 1
ATOM 487 N N . LYS A 1 62 ? -10.547 -0.873 2.814 1 43.47 62 LYS A N 1
ATOM 488 C CA . LYS A 1 62 ? -11.93 -1.146 2.436 1 43.47 62 LYS A CA 1
ATOM 489 C C . LYS A 1 62 ? -12.906 -0.351 3.301 1 43.47 62 LYS A C 1
ATOM 491 O O . LYS A 1 62 ? -12.742 -0.28 4.52 1 43.47 62 LYS A O 1
ATOM 496 N N . ILE A 1 63 ? -13.352 0.722 2.832 1 40.53 63 ILE A N 1
ATOM 497 C CA . ILE A 1 63 ? -14.398 1.57 3.381 1 40.53 63 ILE A CA 1
ATOM 498 C C . ILE A 1 63 ? -15.266 0.764 4.352 1 40.53 63 ILE A C 1
ATOM 500 O O . ILE A 1 63 ? -16.156 0.018 3.93 1 40.53 63 ILE A O 1
ATOM 504 N N . ALA A 1 64 ? -14.672 0.074 5.18 1 41.19 64 ALA A N 1
ATOM 505 C CA . ALA A 1 64 ? -15.641 -0.322 6.199 1 41.19 64 ALA A CA 1
ATOM 506 C C . ALA A 1 64 ? -16.484 0.87 6.652 1 41.19 64 ALA A C 1
ATOM 508 O O . ALA A 1 64 ? -15.953 1.969 6.848 1 41.19 64 ALA A O 1
ATOM 509 N N . SER A 1 65 ? -17.625 0.871 6.328 1 46.84 65 SER A N 1
ATOM 510 C CA . SER A 1 65 ? -18.703 1.81 6.617 1 46.84 65 SER A CA 1
ATOM 511 C C . SER A 1 65 ? -18.359 2.717 7.789 1 46.84 65 SER A C 1
ATOM 513 O O . SER A 1 65 ? -18.562 3.93 7.73 1 46.84 65 SER A O 1
ATOM 515 N N . GLY A 1 66 ? -17.641 2.059 8.719 1 49.59 66 GLY A N 1
ATOM 516 C CA . GLY A 1 66 ? -17.5 2.826 9.945 1 49.59 66 GLY A CA 1
ATOM 517 C C . GLY A 1 66 ? -16.375 3.838 9.891 1 49.59 66 GLY A C 1
ATOM 518 O O . GLY A 1 66 ? -16.453 4.898 10.508 1 49.59 66 GLY A O 1
ATOM 519 N N . LEU A 1 67 ? -15.398 3.523 9.031 1 54.88 67 LEU A N 1
ATOM 520 C CA . LEU A 1 67 ? -14.242 4.41 9.047 1 54.88 67 LEU A CA 1
ATOM 521 C C . LEU A 1 67 ? -14.484 5.641 8.18 1 54.88 67 LEU A C 1
ATOM 523 O O . LEU A 1 67 ? -13.859 6.688 8.391 1 54.88 67 LEU A O 1
ATOM 527 N N . GLU A 1 68 ? -15.359 5.492 7.297 1 60.53 68 GLU A N 1
ATOM 528 C CA . GLU A 1 68 ? -15.68 6.68 6.512 1 60.53 68 GLU A CA 1
ATOM 529 C C . GLU A 1 68 ? -16.156 7.82 7.406 1 60.53 68 GLU A C 1
ATOM 531 O O . GLU A 1 68 ? -15.828 8.984 7.164 1 60.53 68 GLU A O 1
ATOM 536 N N . SER A 1 69 ? -16.812 7.297 8.445 1 62.72 69 SER A N 1
ATOM 537 C CA . SER A 1 69 ? -17.391 8.289 9.352 1 62.72 69 SER A CA 1
ATOM 538 C C . SER A 1 69 ? -16.297 9.031 10.125 1 62.72 69 SER A C 1
ATOM 540 O O . SER A 1 69 ? -16.422 10.234 10.375 1 62.72 69 SER A O 1
ATOM 542 N N . ILE A 1 70 ? -15.195 8.359 10.305 1 76.62 70 ILE A N 1
ATOM 543 C CA . ILE A 1 70 ? -14.211 8.969 11.195 1 76.62 70 ILE A CA 1
ATOM 544 C C . ILE A 1 70 ? -13.141 9.688 10.375 1 76.62 70 ILE A C 1
ATOM 546 O O . ILE A 1 70 ? -12.391 10.508 10.906 1 76.62 70 ILE A O 1
ATOM 550 N N . ALA A 1 71 ? -13.109 9.422 9.109 1 79.88 71 ALA A N 1
ATOM 551 C CA . ALA A 1 71 ? -12.047 9.961 8.258 1 79.88 71 ALA A CA 1
ATOM 552 C C . ALA A 1 71 ? -12.055 11.484 8.273 1 79.88 71 ALA A C 1
ATOM 554 O O . ALA A 1 71 ? -11 12.117 8.375 1 79.88 71 ALA A O 1
ATOM 555 N N . ARG A 1 72 ? -13.211 12.062 8.273 1 80.88 72 ARG A N 1
ATOM 556 C CA . ARG A 1 72 ? -13.32 13.516 8.258 1 80.88 72 ARG A CA 1
ATOM 557 C C . ARG A 1 72 ? -12.859 14.109 9.586 1 80.88 72 ARG A C 1
ATOM 559 O O . ARG A 1 72 ? -12.25 15.18 9.609 1 80.88 72 ARG A O 1
ATOM 566 N N . LEU A 1 73 ? -13.18 13.43 10.602 1 84.25 73 LEU A N 1
ATOM 567 C CA . LEU A 1 73 ? -12.758 13.875 11.922 1 84.25 73 LEU A CA 1
ATOM 568 C C . LEU A 1 73 ? -11.234 13.82 12.055 1 84.25 73 LEU A C 1
ATOM 570 O O . LEU A 1 73 ? -10.625 14.719 12.641 1 84.25 73 LEU A O 1
ATOM 574 N N . LEU A 1 74 ? -10.703 12.797 11.531 1 88.25 74 LEU A N 1
ATOM 575 C CA . LEU A 1 74 ? -9.258 12.602 11.625 1 88.25 74 LEU A CA 1
ATOM 576 C C . LEU A 1 74 ? -8.516 13.672 10.836 1 88.25 74 LEU A C 1
ATOM 578 O O . LEU A 1 74 ? -7.449 14.133 11.258 1 88.25 74 LEU A O 1
ATOM 582 N N . VAL A 1 75 ? -9.047 14.07 9.703 1 90.12 75 VAL A N 1
ATOM 583 C CA . VAL A 1 75 ? -8.438 15.133 8.906 1 90.12 75 VAL A CA 1
ATOM 584 C C . VAL A 1 75 ? -8.445 16.438 9.695 1 90.12 75 VAL A C 1
ATOM 586 O O . VAL A 1 75 ? -7.461 17.172 9.703 1 90.12 75 VAL A O 1
ATOM 589 N N . ARG A 1 76 ? -9.547 16.719 10.305 1 89.44 76 ARG A N 1
ATOM 590 C CA . ARG A 1 76 ? -9.672 17.938 11.117 1 89.44 76 ARG A CA 1
ATOM 591 C C . ARG A 1 76 ? -8.672 17.922 12.266 1 89.44 76 ARG A C 1
ATOM 593 O O . ARG A 1 76 ? -7.996 18.922 12.523 1 89.44 76 ARG A O 1
ATOM 600 N N . ARG A 1 77 ? -8.609 16.781 12.883 1 89.75 77 ARG A N 1
ATOM 601 C CA . ARG A 1 77 ? -7.68 16.641 13.992 1 89.75 77 ARG A CA 1
ATOM 602 C C . ARG A 1 77 ? -6.242 16.859 13.531 1 89.75 77 ARG A C 1
ATOM 604 O O . ARG A 1 77 ? -5.465 17.547 14.211 1 89.75 77 ARG A O 1
ATOM 611 N N . GLU A 1 78 ? -5.902 16.281 12.438 1 93.12 78 GLU A N 1
ATOM 612 C CA . GLU A 1 78 ? -4.582 16.453 11.828 1 93.12 78 GLU A CA 1
ATOM 613 C C . GLU A 1 78 ? -4.301 17.906 11.508 1 93.12 78 GLU A C 1
ATOM 615 O O . GLU A 1 78 ? -3.256 18.438 11.883 1 93.12 78 GLU A O 1
ATOM 620 N N . ALA A 1 79 ? -5.234 18.531 10.844 1 93.25 79 ALA A N 1
ATOM 621 C CA . ALA A 1 79 ? -5.039 19.906 10.383 1 93.25 79 ALA A CA 1
ATOM 622 C C . ALA A 1 79 ? -4.98 20.875 11.555 1 93.25 79 ALA A C 1
ATOM 624 O O . ALA A 1 79 ? -4.223 21.844 11.531 1 93.25 79 ALA A O 1
ATOM 625 N N . VAL A 1 80 ? -5.793 20.641 12.547 1 92.06 80 VAL A N 1
ATOM 626 C CA . VAL A 1 80 ? -5.797 21.484 13.734 1 92.06 80 VAL A CA 1
ATOM 627 C C . VAL A 1 80 ? -4.453 21.375 14.453 1 92.06 80 VAL A C 1
ATOM 629 O O . VAL A 1 80 ? -3.838 22.391 14.781 1 92.06 80 VAL A O 1
ATOM 632 N N . ALA A 1 81 ? -4.004 20.156 14.633 1 93.06 81 ALA A N 1
ATOM 633 C CA . ALA A 1 81 ? -2.717 19.938 15.289 1 93.06 81 ALA A CA 1
ATOM 634 C C . ALA A 1 81 ? -1.576 20.531 14.469 1 93.06 81 ALA A C 1
ATOM 636 O O . ALA A 1 81 ? -0.665 21.156 15.016 1 93.06 81 ALA A O 1
ATOM 637 N N . SER A 1 82 ? -1.651 20.312 13.188 1 95.31 82 SER A N 1
ATOM 638 C CA . SER A 1 82 ? -0.661 20.891 12.281 1 95.31 82 SER A CA 1
ATOM 639 C C . SER A 1 82 ? -0.605 22.406 12.398 1 95.31 82 SER A C 1
ATOM 641 O O . SER A 1 82 ? 0.479 22.984 12.438 1 95.31 82 SER A O 1
ATOM 643 N N . SER A 1 83 ? -1.736 23.031 12.484 1 93.69 83 SER A N 1
ATOM 644 C CA . SER A 1 83 ? -1.82 24.484 12.617 1 93.69 83 SER A CA 1
ATOM 645 C C . SER A 1 83 ? -1.296 24.938 13.977 1 93.69 83 SER A C 1
ATOM 647 O O . SER A 1 83 ? -0.659 25.984 14.086 1 93.69 83 SER A O 1
ATOM 649 N N . LYS A 1 84 ? -1.551 24.156 14.953 1 91.75 84 LYS A N 1
ATOM 650 C CA . LYS A 1 84 ? -1.078 24.484 16.297 1 91.75 84 LYS A CA 1
ATOM 651 C C . LYS A 1 84 ? 0.447 24.516 16.344 1 91.75 84 LYS A C 1
ATOM 653 O O . LYS A 1 84 ? 1.035 25.328 17.062 1 91.75 84 LYS A O 1
ATOM 658 N N . ILE A 1 85 ? 1.063 23.594 15.68 1 91.5 85 ILE A N 1
ATOM 659 C CA . ILE A 1 85 ? 2.52 23.562 15.602 1 91.5 85 ILE A CA 1
ATOM 660 C C . ILE A 1 85 ? 3.045 24.906 15.102 1 91.5 85 ILE A C 1
ATOM 662 O O . ILE A 1 85 ? 4.113 25.359 15.523 1 91.5 85 ILE A O 1
ATOM 666 N N . GLU A 1 86 ? 2.244 25.594 14.273 1 89.5 86 GLU A N 1
ATOM 667 C CA . GLU A 1 86 ? 2.629 26.891 13.734 1 89.5 86 GLU A CA 1
ATOM 668 C C . GLU A 1 86 ? 2.186 28.016 14.656 1 89.5 86 GLU A C 1
ATOM 670 O O . GLU A 1 86 ? 2.271 29.188 14.289 1 89.5 86 GLU A O 1
ATOM 675 N N . GLY A 1 87 ? 1.526 27.688 15.75 1 87.75 87 GLY A N 1
ATOM 676 C CA . GLY A 1 87 ? 1.109 28.703 16.719 1 87.75 87 GLY A CA 1
ATOM 677 C C . GLY A 1 87 ? -0.32 29.156 16.516 1 87.75 87 GLY A C 1
ATOM 678 O O . GLY A 1 87 ? -0.766 30.109 17.156 1 87.75 87 GLY A 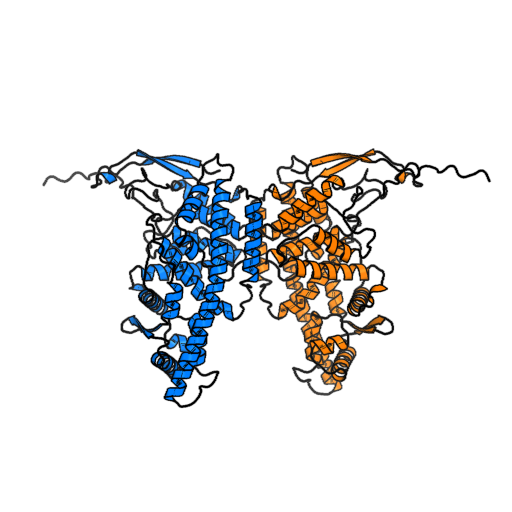O 1
ATOM 679 N N . LEU A 1 88 ? -1.006 28.5 15.633 1 89.06 88 LEU A N 1
ATOM 680 C CA . LEU A 1 88 ? -2.395 28.859 15.367 1 89.06 88 LEU A CA 1
ATOM 681 C C . LEU A 1 88 ? -3.342 28.062 16.25 1 89.06 88 LEU A C 1
ATOM 683 O O . LEU A 1 88 ? -3.521 26.859 16.047 1 89.06 88 LEU A O 1
ATOM 687 N N . GLN A 1 89 ? -3.906 28.719 17.234 1 86.94 89 GLN A N 1
ATOM 688 C CA . GLN A 1 89 ? -4.82 28.062 18.156 1 86.94 89 GLN A CA 1
ATOM 689 C C . GLN A 1 89 ? -6.219 28.656 18.078 1 86.94 89 GLN A C 1
ATOM 691 O O . GLN A 1 89 ? -6.367 29.875 17.922 1 86.94 89 GLN A O 1
ATOM 696 N N . THR A 1 90 ? -7.145 27.844 18.078 1 86.81 90 THR A N 1
ATOM 697 C CA . THR A 1 90 ? -8.539 28.281 18.016 1 86.81 90 THR A CA 1
ATOM 698 C C . THR A 1 90 ? -9.414 27.375 18.891 1 86.81 90 THR A C 1
ATOM 700 O O . THR A 1 90 ? -9.016 26.266 19.234 1 86.81 90 THR A O 1
ATOM 703 N N . SER A 1 91 ? -10.5 27.891 19.328 1 84.94 91 SER A N 1
ATOM 704 C CA . SER A 1 91 ? -11.445 27.109 20.109 1 84.94 91 SER A CA 1
ATOM 705 C C . SER A 1 91 ? -12.352 26.281 19.219 1 84.94 91 SER A C 1
ATOM 707 O O . SER A 1 91 ? -12.453 26.531 18.016 1 84.94 91 SER A O 1
ATOM 709 N N . ALA A 1 92 ? -12.953 25.312 19.844 1 84.25 92 ALA A N 1
ATOM 710 C CA . ALA A 1 92 ? -13.883 24.438 19.141 1 84.25 92 ALA A CA 1
ATOM 711 C C . ALA A 1 92 ? -15.031 25.219 18.531 1 84.25 92 ALA A C 1
ATOM 713 O O . ALA A 1 92 ? -15.391 25 17.375 1 84.25 92 ALA A O 1
ATOM 714 N N . LYS A 1 93 ? -15.539 26.094 19.234 1 83.88 93 LYS A N 1
ATOM 715 C CA . LYS A 1 93 ? -16.688 26.875 18.781 1 83.88 93 LYS A CA 1
ATOM 716 C C . LYS A 1 93 ? -16.312 27.75 17.578 1 83.88 93 LYS A C 1
ATOM 718 O O . LYS A 1 93 ? -17.031 27.797 16.594 1 83.88 93 LYS A O 1
ATOM 723 N N . LYS A 1 94 ? -15.195 28.453 17.703 1 86.75 94 LYS A N 1
ATOM 724 C CA . LYS A 1 94 ? -14.742 29.312 16.609 1 86.75 94 LYS A CA 1
ATOM 725 C C . LYS A 1 94 ? -14.445 28.5 15.359 1 86.75 94 LYS A C 1
ATOM 727 O O . LYS A 1 94 ? -14.711 28.953 14.242 1 86.75 94 LYS A O 1
ATOM 732 N N . LEU A 1 95 ? -13.859 27.406 15.547 1 88 95 LEU A N 1
ATOM 733 C CA . LEU A 1 95 ? -13.578 26.531 14.414 1 88 95 LEU A CA 1
ATOM 734 C C . LEU A 1 95 ? -14.859 26.125 13.711 1 88 95 LEU A C 1
ATOM 736 O O . LEU A 1 95 ? -14.938 26.156 12.484 1 88 95 LEU A O 1
ATOM 740 N N . ALA A 1 96 ? -15.844 25.703 14.484 1 85.12 96 ALA A N 1
ATOM 741 C CA . ALA A 1 96 ? -17.141 25.297 13.938 1 85.12 96 ALA A CA 1
ATOM 742 C C . ALA A 1 96 ? -17.781 26.438 13.141 1 85.12 96 ALA A C 1
ATOM 744 O O . ALA A 1 96 ? -18.281 26.219 12.047 1 85.12 96 ALA A O 1
ATOM 745 N N . GLN A 1 97 ? -17.688 27.547 13.688 1 85.31 97 GLN A N 1
ATOM 746 C CA . GLN A 1 97 ? -18.281 28.719 13.047 1 85.31 97 GLN A CA 1
ATOM 747 C C . GLN A 1 97 ? -17.578 29.031 11.719 1 85.31 97 GLN A C 1
ATOM 749 O O . GLN A 1 97 ? -18.234 29.328 10.727 1 85.31 97 GLN A O 1
ATOM 754 N N . ALA A 1 98 ? -16.281 29 11.805 1 87.12 98 ALA A N 1
ATOM 755 C CA . ALA A 1 98 ? -15.508 29.266 10.594 1 87.12 98 ALA A CA 1
ATOM 756 C C . ALA A 1 98 ? -15.82 28.234 9.516 1 87.12 98 ALA A C 1
ATOM 758 O O . ALA A 1 98 ? -15.93 28.578 8.336 1 87.12 98 ALA A O 1
ATOM 759 N N . GLU A 1 99 ? -15.922 27 9.875 1 86.69 99 GLU A N 1
ATOM 760 C CA . GLU A 1 99 ? -16.234 25.953 8.922 1 86.69 99 GLU A CA 1
ATOM 761 C C . GLU A 1 99 ? -17.625 26.141 8.312 1 86.69 99 GLU A C 1
ATOM 763 O O . GLU A 1 99 ? -17.812 25.922 7.113 1 86.69 99 GLU A O 1
ATOM 768 N N . LEU A 1 100 ? -18.531 26.484 9.141 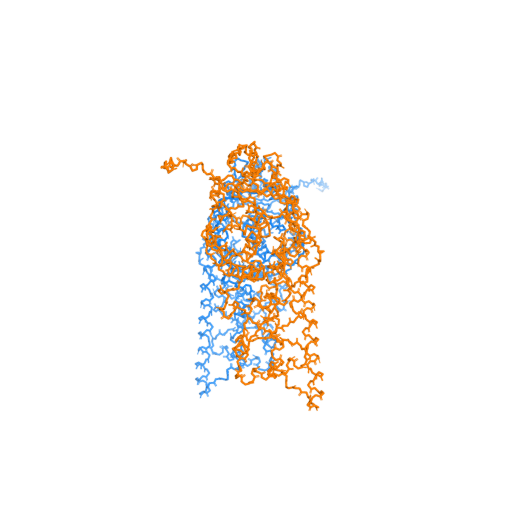1 84.12 100 LEU A N 1
ATOM 769 C CA . LEU A 1 100 ? -19.891 26.75 8.656 1 84.12 100 LEU A CA 1
ATOM 770 C C . LEU A 1 100 ? -19.875 27.891 7.637 1 84.12 100 LEU A C 1
ATOM 772 O O . LEU A 1 100 ? -20.531 27.797 6.594 1 84.12 100 LEU A O 1
ATOM 776 N N . ALA A 1 101 ? -19.219 28.875 7.973 1 83.31 101 ALA A N 1
ATOM 777 C CA . ALA A 1 101 ? -19.156 30.031 7.09 1 83.31 101 ALA A CA 1
ATOM 778 C C . ALA A 1 101 ? -18.578 29.656 5.727 1 83.31 101 ALA A C 1
ATOM 780 O O . ALA A 1 101 ? -19.094 30.078 4.691 1 83.31 101 ALA A O 1
ATOM 781 N N . LEU A 1 102 ? -17.547 28.922 5.75 1 79.5 102 LEU A N 1
ATOM 782 C CA . LEU A 1 102 ? -16.922 28.5 4.508 1 79.5 102 LEU A CA 1
ATOM 783 C C . LEU A 1 102 ? -17.859 27.609 3.691 1 79.5 102 LEU A C 1
ATOM 785 O O . LEU A 1 102 ? -17.922 27.734 2.467 1 79.5 102 LEU A O 1
ATOM 789 N N . ASN A 1 103 ? -18.5 26.703 4.379 1 78.69 103 ASN A N 1
ATOM 790 C CA . ASN A 1 103 ? -19.422 25.812 3.695 1 78.69 103 ASN A CA 1
ATOM 791 C C . ASN A 1 103 ? -20.562 26.562 3.023 1 78.69 103 ASN A C 1
ATOM 793 O O . ASN A 1 103 ? -21.078 26.141 1.995 1 78.69 103 ASN A O 1
ATOM 797 N N . LEU A 1 104 ? -20.875 27.641 3.605 1 78.25 104 LEU A N 1
ATOM 798 C CA . LEU A 1 104 ? -21.984 28.438 3.096 1 78.25 104 LEU A CA 1
ATOM 799 C C . LEU A 1 104 ? -21.5 29.484 2.088 1 78.25 104 LEU A C 1
ATOM 801 O O . LEU A 1 104 ? -22.297 30.25 1.551 1 78.25 104 LEU A O 1
ATOM 805 N N . GLY A 1 105 ? -20.188 29.391 1.797 1 74.75 105 GLY A N 1
ATOM 806 C CA . GLY A 1 105 ? -19.609 30.312 0.836 1 74.75 105 GLY A CA 1
ATOM 807 C C . GLY A 1 105 ? -19.484 31.719 1.371 1 74.75 105 GLY A C 1
ATOM 808 O O . GLY A 1 105 ? -19.438 32.688 0.599 1 74.75 105 GLY A O 1
ATOM 809 N N . GLU A 1 106 ? -19.656 31.953 2.588 1 66.06 106 GLU A N 1
ATOM 810 C CA . GLU A 1 106 ? -19.594 33.281 3.211 1 66.06 106 GLU A CA 1
ATOM 811 C C . GLU A 1 106 ? -18.188 33.594 3.691 1 66.06 106 GLU A C 1
ATOM 813 O O . GLU A 1 106 ? -17.984 34.562 4.434 1 66.06 106 GLU A O 1
ATOM 818 N N . ALA A 1 107 ? -17.25 32.719 3.402 1 60.22 107 ALA A N 1
ATOM 819 C CA . ALA A 1 107 ? -15.906 32.781 3.943 1 60.22 107 ALA A CA 1
ATOM 820 C C . ALA A 1 107 ? -15.203 34.062 3.51 1 60.22 107 ALA A C 1
ATOM 822 O O . ALA A 1 107 ? -14.18 34.469 4.082 1 60.22 107 ALA A O 1
ATOM 823 N N . GLY A 1 108 ? -15.633 34.688 2.359 1 53 108 GLY A N 1
ATOM 824 C CA . GLY A 1 108 ? -14.961 35.844 1.846 1 53 108 GLY A CA 1
ATOM 825 C C . GLY A 1 108 ? -14.641 36.875 2.926 1 53 108 GLY A C 1
ATOM 826 O O . GLY A 1 108 ? -13.688 37.656 2.795 1 53 108 GLY A O 1
ATOM 827 N N . GLU A 1 109 ? -15.422 36.812 3.969 1 52.47 109 GLU A N 1
ATOM 828 C CA . GLU A 1 109 ? -15.273 37.938 4.891 1 52.47 109 GLU A CA 1
ATOM 829 C C . GLU A 1 109 ? -14.609 37.5 6.191 1 52.47 109 GLU A C 1
ATOM 831 O O . GLU A 1 109 ? -14.242 38.344 7.016 1 52.47 109 GLU A O 1
ATOM 836 N N . GLY A 1 110 ? -14.469 36.25 6.371 1 60.84 110 GLY A N 1
ATOM 837 C CA . GLY A 1 110 ? -13.984 35.906 7.703 1 60.84 110 GLY A CA 1
ATOM 838 C C . GLY A 1 110 ? -12.469 35.844 7.789 1 60.84 110 GLY A C 1
ATOM 839 O O . GLY A 1 110 ? -11.812 35.406 6.848 1 60.84 110 GLY A O 1
ATOM 840 N N . SER A 1 111 ? -11.836 36.688 8.664 1 66.06 111 SER A N 1
ATOM 841 C CA . SER A 1 111 ? -10.406 36.75 8.961 1 66.06 111 SER A CA 1
ATOM 842 C C . SER A 1 111 ? -10.117 36.25 10.375 1 66.06 111 SER A C 1
ATOM 844 O O . SER A 1 111 ? -11.008 36.219 11.227 1 66.06 111 SER A O 1
ATOM 846 N N . GLY A 1 112 ? -9.039 35.469 10.555 1 83 112 GLY A N 1
ATOM 847 C CA . GLY A 1 112 ? -8.578 35.062 11.867 1 83 112 GLY A CA 1
ATOM 848 C C . GLY A 1 112 ? -8.039 33.625 11.898 1 83 112 GLY A C 1
ATOM 849 O O . GLY A 1 112 ? -8.031 32.938 10.875 1 83 112 GLY A O 1
ATOM 850 N N . THR A 1 113 ? -7.609 33.312 12.977 1 88.5 113 THR A N 1
ATOM 851 C CA . THR A 1 113 ? -6.898 32.031 13.203 1 88.5 113 THR A CA 1
ATOM 852 C C . THR A 1 113 ? -7.789 30.859 12.875 1 88.5 113 THR A C 1
ATOM 854 O O . THR A 1 113 ? -7.332 29.859 12.297 1 88.5 113 THR A O 1
ATOM 857 N N . ALA A 1 114 ? -9.039 30.953 13.172 1 89.44 114 ALA A N 1
ATOM 858 C CA . ALA A 1 114 ? -9.969 29.844 12.906 1 89.44 114 ALA A CA 1
ATOM 859 C C . ALA A 1 114 ? -10.102 29.594 11.406 1 89.44 114 ALA A C 1
ATOM 861 O O . ALA A 1 114 ? -10.148 28.438 10.977 1 89.44 114 ALA A O 1
ATOM 862 N N . TYR A 1 115 ? -10.148 30.625 10.664 1 90 115 TYR A N 1
ATOM 863 C CA . TYR A 1 115 ? -10.25 30.5 9.219 1 90 115 TYR A CA 1
ATOM 864 C C . TYR A 1 115 ? -8.984 29.891 8.633 1 90 115 TYR A C 1
ATOM 866 O O . TYR A 1 115 ? -9.039 29.109 7.68 1 90 115 TYR A O 1
ATOM 874 N N . ASP A 1 116 ? -7.84 30.297 9.211 1 92.06 116 ASP A N 1
ATOM 875 C CA . ASP A 1 116 ? -6.578 29.703 8.781 1 92.06 116 ASP A CA 1
ATOM 876 C C . ASP A 1 116 ? -6.582 28.188 8.969 1 92.06 116 ASP A C 1
ATOM 878 O O . ASP A 1 116 ? -6.117 27.453 8.102 1 92.06 116 ASP A O 1
ATOM 882 N N . VAL A 1 117 ? -7.133 27.812 10.086 1 93.19 117 VAL A N 1
ATOM 883 C CA . VAL A 1 117 ? -7.188 26.375 10.398 1 93.19 117 VAL A CA 1
ATOM 884 C C . VAL A 1 117 ? -8.125 25.672 9.422 1 93.19 117 VAL A C 1
ATOM 886 O O . VAL A 1 117 ? -7.809 24.609 8.906 1 93.19 117 VAL A O 1
ATOM 889 N N . VAL A 1 118 ? -9.258 26.234 9.141 1 91.94 118 VAL A N 1
ATOM 890 C CA . VAL A 1 118 ? -10.234 25.641 8.227 1 91.94 118 VAL A CA 1
ATOM 891 C C . VAL A 1 118 ? -9.633 25.562 6.82 1 91.94 118 VAL A C 1
ATOM 893 O O . VAL A 1 118 ? -9.867 24.594 6.098 1 91.94 118 VAL A O 1
ATOM 896 N N . ARG A 1 119 ? -8.891 26.578 6.449 1 93.06 119 ARG A N 1
ATOM 897 C CA . ARG A 1 119 ? -8.219 26.547 5.148 1 93.06 119 ARG A CA 1
ATOM 898 C C . ARG A 1 119 ? -7.211 25.406 5.074 1 93.06 119 ARG A C 1
ATOM 900 O O . ARG A 1 119 ? -7.043 24.797 4.023 1 93.06 119 ARG A O 1
ATOM 907 N N . ASN A 1 120 ? -6.543 25.234 6.191 1 94.81 120 ASN A N 1
ATOM 908 C CA . ASN A 1 120 ? -5.609 24.109 6.246 1 94.81 120 ASN A CA 1
ATOM 909 C C . ASN A 1 120 ? -6.328 22.766 6.094 1 94.81 120 ASN A C 1
ATOM 911 O O . ASN A 1 120 ? -5.82 21.859 5.441 1 94.81 120 ASN A O 1
ATOM 915 N N . ILE A 1 121 ? -7.488 22.625 6.719 1 92.94 121 ILE A N 1
ATOM 916 C CA . ILE A 1 121 ? -8.305 21.422 6.562 1 92.94 121 ILE A CA 1
ATOM 917 C C . ILE A 1 121 ? -8.656 21.234 5.086 1 92.94 121 ILE A C 1
ATOM 919 O O . ILE A 1 121 ? -8.469 20.141 4.539 1 92.94 121 ILE A O 1
ATOM 923 N N . LYS A 1 122 ? -9.102 22.281 4.484 1 92.62 122 LYS A N 1
ATOM 924 C CA . LYS A 1 122 ? -9.484 22.234 3.076 1 92.62 122 LYS A CA 1
ATOM 925 C C . LYS A 1 122 ? -8.289 21.891 2.193 1 92.62 122 LYS A C 1
ATOM 927 O O . LYS A 1 122 ? -8.406 21.078 1.27 1 92.62 122 LYS A O 1
ATOM 932 N N . ALA A 1 123 ? -7.156 22.516 2.451 1 95.81 123 ALA A N 1
ATOM 933 C CA . ALA A 1 123 ? -5.938 22.25 1.693 1 95.81 123 ALA A CA 1
ATOM 934 C C . ALA A 1 123 ? -5.543 20.766 1.789 1 95.81 123 ALA A C 1
ATOM 936 O O . ALA A 1 123 ? -5.152 20.156 0.792 1 95.81 123 ALA A O 1
ATOM 937 N N . HIS A 1 124 ? -5.648 20.281 2.977 1 95.19 124 HIS A N 1
ATOM 938 C CA . HIS A 1 124 ? -5.34 18.875 3.203 1 95.19 124 HIS A CA 1
ATOM 939 C C . HIS A 1 124 ? -6.242 17.969 2.373 1 95.19 124 HIS A C 1
ATOM 941 O O . HIS A 1 124 ? -5.762 17.109 1.64 1 95.19 124 HIS A O 1
ATOM 947 N N . GLU A 1 125 ? -7.543 18.156 2.471 1 91.88 125 GLU A N 1
ATOM 948 C CA . GLU A 1 125 ? -8.516 17.344 1.754 1 91.88 125 GLU A CA 1
ATOM 949 C C . GLU A 1 125 ? -8.328 17.453 0.244 1 91.88 125 GLU A C 1
ATOM 951 O O . GLU A 1 125 ? -8.281 16.438 -0.457 1 91.88 125 GLU A O 1
ATOM 956 N N . ASP A 1 126 ? -8.195 18.672 -0.225 1 93.94 126 ASP A N 1
ATOM 957 C CA . ASP A 1 126 ? -8.047 18.906 -1.658 1 93.94 126 ASP A CA 1
ATOM 958 C C . ASP A 1 126 ? -6.77 18.266 -2.191 1 93.94 126 ASP A C 1
ATOM 960 O O . ASP A 1 126 ? -6.777 17.641 -3.256 1 93.94 126 ASP A O 1
ATOM 964 N N . ALA A 1 127 ? -5.688 18.469 -1.491 1 95.75 127 ALA A N 1
ATOM 965 C CA . ALA A 1 127 ? -4.391 17.953 -1.934 1 95.75 127 ALA A CA 1
ATOM 966 C C . ALA A 1 127 ? -4.402 16.438 -2.016 1 95.75 127 ALA A C 1
ATOM 968 O O . ALA A 1 127 ? -3.998 15.859 -3.029 1 95.75 127 ALA A O 1
ATOM 969 N N . VAL A 1 128 ? -4.871 15.773 -0.97 1 93.38 128 VAL A N 1
ATOM 970 C CA . VAL A 1 128 ? -4.891 14.312 -0.928 1 93.38 128 VAL A CA 1
ATOM 971 C C . VAL A 1 128 ? -5.816 13.773 -2.016 1 93.38 128 VAL A C 1
ATOM 973 O O . VAL A 1 128 ? -5.449 12.859 -2.758 1 93.38 128 VAL A O 1
ATOM 976 N N . ASN A 1 129 ? -6.973 14.352 -2.191 1 89.5 129 ASN A N 1
ATOM 977 C CA . ASN A 1 129 ? -7.938 13.891 -3.186 1 89.5 129 ASN A CA 1
ATOM 978 C C . ASN A 1 129 ? -7.41 14.078 -4.605 1 89.5 129 ASN A C 1
ATOM 980 O O . ASN A 1 129 ? -7.602 13.219 -5.461 1 89.5 129 ASN A O 1
ATOM 984 N N . SER A 1 130 ? -6.777 15.156 -4.816 1 92.75 130 SER A N 1
ATOM 985 C CA . SER A 1 130 ? -6.355 15.484 -6.176 1 92.75 130 SER A CA 1
ATOM 986 C C . SER A 1 130 ? -5.066 14.75 -6.543 1 92.75 130 SER A C 1
ATOM 988 O O . SER A 1 130 ? -4.922 14.273 -7.668 1 92.75 130 SER A O 1
ATOM 990 N N . LEU A 1 131 ? -4.16 14.633 -5.633 1 93.56 131 LEU A N 1
ATOM 991 C CA . LEU A 1 131 ? -2.828 14.156 -5.984 1 93.56 131 LEU A CA 1
ATOM 992 C C . LEU A 1 131 ? -2.717 12.656 -5.77 1 93.56 131 LEU A C 1
ATOM 994 O O . LEU A 1 131 ? -1.798 12.016 -6.289 1 93.56 131 LEU A O 1
ATOM 998 N N . ALA A 1 132 ? -3.584 12.062 -4.992 1 87.38 132 ALA A N 1
ATOM 999 C CA . ALA A 1 132 ? -3.514 10.625 -4.711 1 87.38 132 ALA A CA 1
ATOM 1000 C C . ALA A 1 132 ? -3.523 9.812 -6 1 87.38 132 ALA A C 1
ATOM 1002 O O . ALA A 1 132 ? -2.74 8.875 -6.152 1 87.38 132 ALA A O 1
ATOM 1003 N N . ALA A 1 133 ? -4.324 10.227 -6.949 1 82.81 133 ALA A N 1
ATOM 1004 C CA . ALA A 1 133 ? -4.5 9.43 -8.156 1 82.81 133 ALA A CA 1
ATOM 1005 C C . ALA A 1 133 ? -3.857 10.109 -9.359 1 82.81 133 ALA A C 1
ATOM 1007 O O . ALA A 1 133 ? -3.852 9.555 -10.469 1 82.81 133 ALA A O 1
ATOM 1008 N N . SER A 1 134 ? -3.305 11.234 -9.117 1 91.44 134 SER A N 1
ATOM 1009 C CA . SER A 1 134 ? -2.699 11.953 -10.234 1 91.44 134 SER A CA 1
ATOM 1010 C C . SER A 1 134 ? -1.478 11.219 -10.773 1 91.44 134 SER A C 1
ATOM 1012 O O . SER A 1 134 ? -0.796 10.508 -10.023 1 91.44 134 SER A O 1
ATOM 1014 N N . GLU A 1 135 ? -1.212 11.406 -12.008 1 90 135 GLU A N 1
ATOM 1015 C CA . GLU A 1 135 ? -0.078 10.734 -12.633 1 90 135 GLU A CA 1
ATOM 1016 C C . GLU A 1 135 ? 1.247 11.297 -12.125 1 90 135 GLU A C 1
ATOM 1018 O O . GLU A 1 135 ? 2.197 10.547 -11.898 1 90 135 GLU A O 1
ATOM 1023 N N . GLU A 1 136 ? 1.261 12.617 -12 1 94.75 136 GLU A N 1
ATOM 1024 C CA . GLU A 1 136 ? 2.492 13.266 -11.562 1 94.75 136 GLU A CA 1
ATOM 1025 C C . GLU A 1 136 ? 2.203 14.375 -10.562 1 94.75 136 GLU A C 1
ATOM 1027 O O . GLU A 1 136 ? 1.098 14.922 -10.531 1 94.75 136 GLU A O 1
ATOM 1032 N N . THR A 1 137 ? 3.119 14.625 -9.719 1 96.94 137 THR A N 1
ATOM 1033 C CA . THR A 1 137 ? 3.131 15.797 -8.844 1 96.94 137 THR A CA 1
ATOM 1034 C C . THR A 1 137 ? 4.043 16.875 -9.406 1 96.94 137 THR A C 1
ATOM 1036 O O . THR A 1 137 ? 5.172 16.594 -9.82 1 96.94 137 THR A O 1
ATOM 1039 N N . THR A 1 138 ? 3.604 18.094 -9.43 1 97 138 THR A N 1
ATOM 1040 C CA . THR A 1 138 ? 4.363 19.188 -10.023 1 97 138 THR A CA 1
ATOM 1041 C C . THR A 1 138 ? 4.562 20.328 -9.023 1 97 138 THR A C 1
ATOM 1043 O O . THR A 1 138 ? 3.932 20.344 -7.969 1 97 138 THR A O 1
ATOM 1046 N N . LEU A 1 139 ? 5.426 21.25 -9.438 1 96.81 139 LEU A N 1
ATOM 1047 C CA . LEU A 1 139 ? 5.621 22.469 -8.648 1 96.81 139 LEU A CA 1
ATOM 1048 C C . LEU A 1 139 ? 4.332 23.266 -8.555 1 96.81 139 LEU A C 1
ATOM 1050 O O . LEU A 1 139 ? 4.043 23.875 -7.516 1 96.81 139 LEU A O 1
ATOM 1054 N N . ALA A 1 140 ? 3.602 23.281 -9.586 1 96.25 140 ALA A N 1
ATOM 1055 C CA . ALA A 1 140 ? 2.328 24 -9.609 1 96.25 140 ALA A CA 1
ATOM 1056 C C . ALA A 1 140 ? 1.365 23.438 -8.57 1 96.25 140 ALA A C 1
ATOM 1058 O O . ALA A 1 140 ? 0.578 24.172 -7.977 1 96.25 140 ALA A O 1
ATOM 1059 N N . ASP A 1 141 ? 1.373 22.109 -8.375 1 97.62 141 ASP A N 1
ATOM 1060 C CA . ASP A 1 141 ? 0.541 21.5 -7.352 1 97.62 141 ASP A CA 1
ATOM 1061 C C . ASP A 1 141 ? 0.903 22.016 -5.961 1 97.62 141 ASP A C 1
ATOM 1063 O O . ASP A 1 141 ? 0.02 22.312 -5.16 1 97.62 141 ASP A O 1
ATOM 1067 N N . LEU A 1 142 ? 2.207 22.141 -5.668 1 97.69 142 LEU A N 1
ATOM 1068 C CA . LEU A 1 142 ? 2.668 22.641 -4.375 1 97.69 142 LEU A CA 1
ATOM 1069 C C . LEU A 1 142 ? 2.236 24.078 -4.168 1 97.69 142 LEU A C 1
ATOM 1071 O O . LEU A 1 142 ? 1.801 24.453 -3.076 1 97.69 142 LEU A O 1
ATOM 1075 N N . GLU A 1 143 ? 2.352 24.875 -5.211 1 96.5 143 GLU A N 1
ATOM 1076 C CA . GLU A 1 143 ? 1.938 26.266 -5.137 1 96.5 143 GLU A CA 1
ATOM 1077 C C . GLU A 1 143 ? 0.437 26.391 -4.891 1 96.5 143 GLU A C 1
ATOM 1079 O O . GLU A 1 143 ? -0.006 27.25 -4.137 1 96.5 143 GLU A O 1
ATOM 1084 N N . ARG A 1 144 ? -0.318 25.547 -5.559 1 95.69 144 ARG A N 1
ATOM 1085 C CA . ARG A 1 144 ? -1.765 25.562 -5.363 1 95.69 144 ARG A CA 1
ATOM 1086 C C . ARG A 1 144 ? -2.129 25.234 -3.92 1 95.69 144 ARG A C 1
ATOM 1088 O O . ARG A 1 144 ? -3.002 25.875 -3.334 1 95.69 144 ARG A O 1
ATOM 1095 N N . ILE A 1 145 ? -1.482 24.25 -3.35 1 97.06 145 ILE A N 1
ATOM 1096 C CA . ILE A 1 145 ? -1.719 23.891 -1.952 1 97.06 145 ILE A CA 1
ATOM 1097 C C . ILE A 1 145 ? -1.377 25.094 -1.059 1 97.06 145 ILE A C 1
ATOM 1099 O O . ILE A 1 145 ? -2.146 25.438 -0.163 1 97.06 145 ILE A O 1
ATOM 1103 N N . GLN A 1 146 ? -0.225 25.719 -1.3 1 96.75 146 GLN A N 1
ATOM 1104 C CA . GLN A 1 146 ? 0.195 26.875 -0.516 1 96.75 146 GLN A CA 1
ATOM 1105 C C . GLN A 1 146 ? -0.833 28 -0.602 1 96.75 146 GLN A C 1
ATOM 1107 O O . GLN A 1 146 ? -1.146 28.641 0.404 1 96.75 146 GLN A O 1
ATOM 1112 N N . GLN A 1 147 ? -1.33 28.219 -1.741 1 94.75 147 GLN A N 1
ATOM 1113 C CA . GLN A 1 147 ? -2.316 29.281 -1.957 1 94.75 147 GLN A CA 1
ATOM 1114 C C . GLN A 1 147 ? -3.586 29.016 -1.149 1 94.75 147 GLN A C 1
ATOM 1116 O O . GLN A 1 147 ? -4.215 29.953 -0.651 1 94.75 147 GLN A O 1
ATOM 1121 N N . THR A 1 148 ? -3.932 27.781 -1.054 1 93.81 148 THR A N 1
ATOM 1122 C CA . THR A 1 148 ? -5.113 27.422 -0.275 1 93.81 148 THR A CA 1
ATOM 1123 C C . THR A 1 148 ? -4.867 27.641 1.214 1 93.81 148 THR A C 1
ATOM 1125 O O . THR A 1 148 ? -5.75 28.125 1.929 1 93.81 148 THR A O 1
ATOM 1128 N N . ILE A 1 149 ? -3.691 27.391 1.687 1 94.31 149 ILE A N 1
ATOM 1129 C CA . ILE A 1 149 ? -3.334 27.5 3.098 1 94.31 149 ILE A CA 1
ATOM 1130 C C . ILE A 1 149 ? -3.279 28.969 3.508 1 94.31 149 ILE A C 1
ATOM 1132 O O . ILE A 1 149 ? -3.82 29.344 4.551 1 94.31 149 ILE A O 1
ATOM 1136 N N . VAL A 1 150 ? -2.555 29.891 2.863 1 88.94 150 VAL A N 1
ATOM 1137 C CA . VAL A 1 150 ? -2.201 31.234 3.268 1 88.94 150 VAL A CA 1
ATOM 1138 C C . VAL A 1 150 ? -3.238 32.219 2.732 1 88.94 150 VAL A C 1
ATOM 1140 O O . VAL A 1 150 ? -3.504 33.25 3.357 1 88.94 150 VAL A O 1
ATOM 1143 N N . ASP A 1 151 ? -4.074 31.953 1.906 1 78.75 151 ASP A N 1
ATOM 1144 C CA . ASP A 1 151 ? -5.105 32.75 1.254 1 78.75 151 ASP A CA 1
ATOM 1145 C C . ASP A 1 151 ? -4.652 34.188 1.083 1 78.75 151 ASP A C 1
ATOM 1147 O O . ASP A 1 151 ? -5.367 35.125 1.466 1 78.75 151 ASP A O 1
ATOM 1151 N N . ARG A 1 152 ? -3.346 34.5 0.822 1 81.06 152 ARG A N 1
ATOM 1152 C CA . ARG A 1 152 ? -2.752 35.781 0.441 1 81.06 152 ARG A CA 1
ATOM 1153 C C . ARG A 1 152 ? -1.98 35.656 -0.869 1 81.06 152 ARG A C 1
ATOM 1155 O O . ARG A 1 152 ? -0.864 35.156 -0.891 1 81.06 152 ARG A O 1
ATOM 1162 N N . LYS A 1 153 ? -2.57 36.094 -1.818 1 76.94 153 LYS A N 1
ATOM 1163 C CA . LYS A 1 153 ? -2.047 35.906 -3.166 1 76.94 153 LYS A CA 1
ATOM 1164 C C . LYS A 1 153 ? -0.681 36.562 -3.33 1 76.94 153 LYS A C 1
ATOM 1166 O O . LYS A 1 153 ? 0.163 36.062 -4.086 1 76.94 153 LYS A O 1
ATOM 1171 N N . GLU A 1 154 ? -0.437 37.625 -2.549 1 77.75 154 GLU A N 1
ATOM 1172 C CA . GLU A 1 154 ? 0.776 38.406 -2.729 1 77.75 154 GLU A CA 1
ATOM 1173 C C . GLU A 1 154 ? 2.01 37.656 -2.264 1 77.75 154 GLU A C 1
ATOM 1175 O O . GLU A 1 154 ? 3.133 37.969 -2.658 1 77.75 154 GLU A O 1
ATOM 1180 N N . ILE A 1 155 ? 1.812 36.688 -1.455 1 78.31 155 ILE A N 1
ATOM 1181 C CA . ILE A 1 155 ? 2.98 36 -0.911 1 78.31 155 ILE A CA 1
ATOM 1182 C C . ILE A 1 155 ? 2.979 34.531 -1.366 1 78.31 155 ILE A C 1
ATOM 1184 O O . ILE A 1 155 ? 3.74 33.719 -0.846 1 78.31 15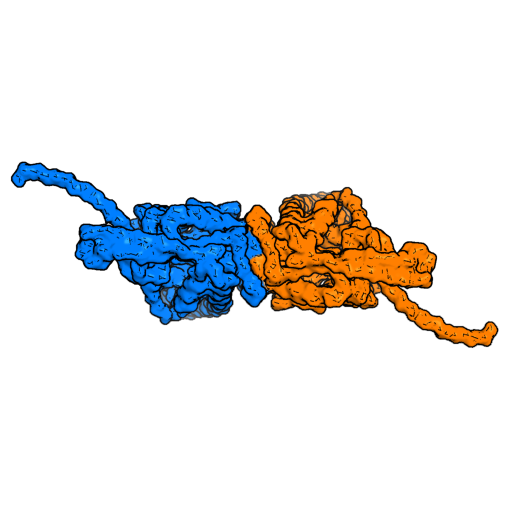5 ILE A O 1
ATOM 1188 N N . CYS A 1 156 ? 2.176 34.344 -2.326 1 81.94 156 CYS A N 1
ATOM 1189 C CA . CYS A 1 156 ? 2.109 32.969 -2.855 1 81.94 156 CYS A CA 1
ATOM 1190 C C . CYS A 1 156 ? 3.119 32.781 -3.979 1 81.94 156 CYS A C 1
ATOM 1192 O O . CYS A 1 156 ? 3.482 33.75 -4.668 1 81.94 156 CYS A O 1
ATOM 1194 N N . GLY A 1 157 ? 3.643 31.562 -4.055 1 90.25 157 GLY A N 1
ATOM 1195 C CA . GLY A 1 157 ? 4.68 31.25 -5.02 1 90.25 157 GLY A CA 1
ATOM 1196 C C . GLY A 1 157 ? 6.035 31 -4.379 1 90.25 157 GLY A C 1
ATOM 1197 O O . GLY A 1 157 ? 6.211 31.219 -3.182 1 90.25 157 GLY A O 1
ATOM 1198 N N . LEU A 1 158 ? 6.984 30.609 -5.137 1 95 158 LEU A N 1
ATOM 1199 C CA . LEU A 1 158 ? 8.328 30.344 -4.633 1 95 158 LEU A CA 1
ATOM 1200 C C . LEU A 1 158 ? 9 31.625 -4.152 1 95 158 LEU A C 1
ATOM 1202 O O . LEU A 1 158 ? 8.883 32.656 -4.801 1 95 158 LEU A O 1
ATOM 1206 N N . ARG A 1 159 ? 9.594 31.516 -3.023 1 93.12 159 ARG A N 1
ATOM 1207 C CA . ARG A 1 159 ? 10.281 32.688 -2.479 1 93.12 159 ARG A CA 1
ATOM 1208 C C . ARG A 1 159 ? 11.438 33.125 -3.373 1 93.12 159 ARG A C 1
ATOM 1210 O O . ARG A 1 159 ? 12.125 32.281 -3.947 1 93.12 159 ARG A O 1
ATOM 1217 N N . GLN A 1 160 ? 11.609 34.406 -3.404 1 91.44 160 GLN A N 1
ATOM 1218 C CA . GLN A 1 160 ? 12.711 34.969 -4.164 1 91.44 160 GLN A CA 1
ATOM 1219 C C . GLN A 1 160 ? 13.766 35.562 -3.238 1 91.44 160 GLN A C 1
ATOM 1221 O O . GLN A 1 160 ? 14.805 36.062 -3.699 1 91.44 160 GLN A O 1
ATOM 1226 N N . THR A 1 161 ? 13.469 35.562 -1.951 1 90.75 161 THR A N 1
ATOM 1227 C CA . THR A 1 161 ? 14.383 36.094 -0.938 1 90.75 161 THR A CA 1
ATOM 1228 C C . THR A 1 161 ? 14.727 35 0.08 1 90.75 161 THR A C 1
ATOM 1230 O O . THR A 1 161 ? 14.008 34.031 0.214 1 90.75 161 THR A O 1
ATOM 1233 N N . GLN A 1 162 ? 15.859 35.188 0.701 1 93.12 162 GLN A N 1
ATOM 1234 C CA . GLN A 1 162 ? 16.297 34.25 1.714 1 93.12 162 GLN A CA 1
ATOM 1235 C C . GLN A 1 162 ? 15.391 34.281 2.939 1 93.12 162 GLN A C 1
ATOM 1237 O O . GLN A 1 162 ? 15.055 35.344 3.434 1 93.12 162 GLN A O 1
ATOM 1242 N N . ASN A 1 163 ? 14.867 33.188 3.395 1 92.38 163 ASN A N 1
ATOM 1243 C CA . ASN A 1 163 ? 14.156 33.062 4.664 1 92.38 163 ASN A CA 1
ATOM 1244 C C . ASN A 1 163 ? 14.938 32.219 5.656 1 92.38 163 ASN A C 1
ATOM 1246 O O . ASN A 1 163 ? 15.992 31.672 5.324 1 92.38 163 ASN A O 1
ATOM 1250 N N . TRP A 1 164 ? 14.609 32.219 6.883 1 91.5 164 TRP A N 1
ATOM 1251 C CA . TRP A 1 164 ? 15.281 31.453 7.93 1 91.5 164 TRP A CA 1
ATOM 1252 C C . TRP A 1 164 ? 14.32 31.125 9.07 1 91.5 164 TRP A C 1
ATOM 1254 O O . TRP A 1 164 ? 13.195 31.625 9.102 1 91.5 164 TRP A O 1
ATOM 1264 N N . LEU A 1 165 ? 14.703 30.188 9.891 1 89.75 165 LEU A N 1
ATOM 1265 C CA . LEU A 1 165 ? 13.914 29.781 11.047 1 89.75 165 LEU A CA 1
ATOM 1266 C C . LEU A 1 165 ? 14.648 30.094 12.344 1 89.75 165 LEU A C 1
ATOM 1268 O O . LEU A 1 165 ? 15.836 29.828 12.477 1 89.75 165 LEU A O 1
ATOM 1272 N N . GLY A 1 166 ? 13.93 30.688 13.211 1 84.62 166 GLY A N 1
ATOM 1273 C CA . GLY A 1 166 ? 14.492 31.047 14.508 1 84.62 166 GLY A CA 1
ATOM 1274 C C . GLY A 1 166 ? 15.352 32.312 14.453 1 84.62 166 GLY A C 1
ATOM 1275 O O . GLY A 1 166 ? 15.633 32.812 13.375 1 84.62 166 GLY A O 1
ATOM 1276 N N . GLY A 1 167 ? 15.617 32.781 15.633 1 81.94 167 GLY A N 1
ATOM 1277 C CA . GLY A 1 167 ? 16.516 33.938 15.734 1 81.94 167 GLY A CA 1
ATOM 1278 C C . GLY A 1 167 ? 15.812 35.25 15.508 1 81.94 167 GLY A C 1
ATOM 1279 O O . GLY A 1 167 ? 14.641 35.406 15.867 1 81.94 167 GLY A O 1
ATOM 1280 N N . ASP A 1 168 ? 16.656 36.094 14.812 1 79.94 168 ASP A N 1
ATOM 1281 C CA . ASP A 1 168 ? 16.188 37.5 14.672 1 79.94 168 ASP A CA 1
ATOM 1282 C C . ASP A 1 168 ? 15.219 37.625 13.508 1 79.94 168 ASP A C 1
ATOM 1284 O O . ASP A 1 168 ? 15.289 36.875 12.539 1 79.94 168 ASP A O 1
ATOM 1288 N N . LYS A 1 169 ? 14.297 38.562 13.562 1 81.06 169 LYS A N 1
ATOM 1289 C CA . LYS A 1 169 ? 13.281 38.781 12.539 1 81.06 169 LYS A CA 1
ATOM 1290 C C . LYS A 1 169 ? 13.859 39.5 11.312 1 81.06 169 LYS A C 1
ATOM 1292 O O . LYS A 1 169 ? 13.273 39.438 10.234 1 81.06 169 LYS A O 1
ATOM 1297 N N . TYR A 1 170 ? 15 40.094 11.523 1 80.62 170 TYR A N 1
ATOM 1298 C CA . TYR A 1 170 ? 15.453 41 10.477 1 80.62 170 TYR A CA 1
ATOM 1299 C C . TYR A 1 170 ? 16.609 40.406 9.695 1 80.62 170 TYR A C 1
ATOM 1301 O O . TYR A 1 170 ? 16.906 40.844 8.578 1 80.62 170 TYR A O 1
ATOM 1309 N N . HIS A 1 171 ? 17.281 39.531 10.281 1 85.06 171 HIS A N 1
ATOM 1310 C CA . HIS A 1 171 ? 18.438 38.938 9.617 1 85.06 171 HIS A CA 1
ATOM 1311 C C . HIS A 1 171 ? 18.656 37.5 10.047 1 85.06 171 HIS A C 1
ATOM 1313 O O . HIS A 1 171 ? 18.188 37.094 11.117 1 85.06 171 HIS A O 1
ATOM 1319 N N . PRO A 1 172 ? 19.359 36.656 9.258 1 89.38 172 PRO A N 1
ATOM 1320 C CA . PRO A 1 172 ? 19.547 35.25 9.539 1 89.38 172 PRO A CA 1
ATOM 1321 C C . PRO A 1 172 ? 20.781 34.969 10.383 1 89.38 172 PRO A C 1
ATOM 1323 O O . PRO A 1 172 ? 21.172 33.812 10.562 1 89.38 172 PRO A O 1
ATOM 1326 N N . LEU A 1 173 ? 21.453 35.906 10.93 1 89.12 173 LEU A N 1
ATOM 1327 C CA . LEU A 1 173 ? 22.75 35.75 11.562 1 89.12 173 LEU A CA 1
ATOM 1328 C C . LEU A 1 173 ? 22.672 34.844 12.789 1 89.12 173 LEU A C 1
ATOM 1330 O O . LEU A 1 173 ? 23.609 34.125 13.094 1 89.12 173 LEU A O 1
ATOM 1334 N N . ASP A 1 174 ? 21.625 34.844 13.516 1 87.19 174 ASP A N 1
ATOM 1335 C CA . ASP A 1 174 ? 21.453 34 14.711 1 87.19 174 ASP A CA 1
ATOM 1336 C C . ASP A 1 174 ? 20.312 33 14.516 1 87.19 174 ASP A C 1
ATOM 1338 O O . ASP A 1 174 ? 19.688 32.594 15.484 1 87.19 174 ASP A O 1
ATOM 1342 N N . ALA A 1 175 ? 20.062 32.719 13.258 1 90.25 175 ALA A N 1
ATOM 1343 C CA . ALA A 1 175 ? 18.984 31.797 12.938 1 90.25 175 ALA A CA 1
ATOM 1344 C C . ALA A 1 175 ? 19.312 30.375 13.391 1 90.25 175 ALA A C 1
ATOM 1346 O O . ALA A 1 175 ? 20.484 29.969 13.414 1 90.25 175 ALA A O 1
ATOM 1347 N N . GLU A 1 176 ? 18.359 29.625 13.773 1 88.75 176 GLU A N 1
ATOM 1348 C CA . GLU A 1 176 ? 18.516 28.219 14.086 1 88.75 176 GLU A CA 1
ATOM 1349 C C . GLU A 1 176 ? 18.781 27.391 12.828 1 88.75 176 GLU A C 1
ATOM 1351 O O . GLU A 1 176 ? 19.531 26.422 12.859 1 88.75 176 GLU A O 1
ATOM 1356 N N . TYR A 1 177 ? 18.141 27.781 11.836 1 93.06 177 TYR A N 1
ATOM 1357 C CA . TYR A 1 177 ? 18.281 27.109 10.555 1 93.06 177 TYR A CA 1
ATOM 1358 C C . TYR A 1 177 ? 18.078 28.078 9.398 1 93.06 177 TYR A C 1
ATOM 1360 O O . TYR A 1 177 ? 17.156 28.891 9.414 1 93.06 177 TYR A O 1
ATOM 1368 N N . VAL A 1 178 ? 18.969 28.016 8.43 1 95.06 178 VAL A N 1
ATOM 1369 C CA . VAL A 1 178 ? 18.828 28.812 7.219 1 95.06 178 VAL A CA 1
ATOM 1370 C C . VAL A 1 178 ? 18.688 27.891 6.008 1 95.06 178 VAL A C 1
ATOM 1372 O O . VAL A 1 178 ? 19.641 27.203 5.633 1 95.06 178 VAL A O 1
ATOM 1375 N N . PRO A 1 179 ? 17.531 27.891 5.344 1 97.06 179 PRO A N 1
ATOM 1376 C CA . PRO A 1 179 ? 17.281 27.062 4.168 1 97.06 179 PRO A CA 1
ATOM 1377 C C . PRO A 1 179 ? 18.141 27.453 2.969 1 97.06 179 PRO A C 1
ATOM 1379 O O . PRO A 1 179 ? 18.859 28.453 3.031 1 97.06 179 PRO A O 1
ATOM 1382 N N . PRO A 1 180 ? 18.062 26.703 1.885 1 97.44 180 PRO A N 1
ATOM 1383 C CA . PRO A 1 180 ? 18.875 27.016 0.706 1 97.44 180 PRO A CA 1
ATOM 1384 C C . PRO A 1 180 ? 18.578 28.391 0.13 1 97.44 180 PRO A C 1
ATOM 1386 O O . PRO A 1 180 ? 17.438 28.859 0.168 1 97.44 180 PRO A O 1
ATOM 1389 N N . PRO A 1 181 ? 19.609 29 -0.422 1 96.5 181 PRO A N 1
ATOM 1390 C CA . PRO A 1 181 ? 19.375 30.234 -1.17 1 96.5 181 PRO A CA 1
ATOM 1391 C C . PRO A 1 181 ? 18.328 30.062 -2.277 1 96.5 181 PRO A C 1
ATOM 1393 O O . PRO A 1 181 ? 18.141 28.953 -2.785 1 96.5 181 PRO A O 1
ATOM 1396 N N . PRO A 1 182 ? 17.656 31.156 -2.646 1 95.94 182 PRO A N 1
ATOM 1397 C CA . PRO A 1 182 ? 16.516 31.078 -3.568 1 95.94 182 PRO A CA 1
ATOM 1398 C C . PRO A 1 182 ? 16.859 30.391 -4.883 1 95.94 182 PRO A C 1
ATOM 1400 O O . PRO A 1 182 ? 16.031 29.688 -5.461 1 95.94 182 PRO A O 1
ATOM 1403 N N . GLU A 1 183 ? 18.094 30.5 -5.426 1 96.62 183 GLU A N 1
ATOM 1404 C CA . GLU A 1 183 ? 18.469 29.953 -6.723 1 96.62 183 GLU A CA 1
ATOM 1405 C C . GLU A 1 183 ? 18.453 28.422 -6.699 1 96.62 183 GLU A C 1
ATOM 1407 O O . GLU A 1 183 ? 18.406 27.781 -7.75 1 96.62 183 GLU A O 1
ATOM 1412 N N . TYR A 1 184 ? 18.516 27.859 -5.469 1 97.62 184 TYR A N 1
ATOM 1413 C CA . TYR A 1 184 ? 18.562 26.406 -5.359 1 97.62 184 TYR A CA 1
ATOM 1414 C C . TYR A 1 184 ? 17.172 25.828 -5.148 1 97.62 184 TYR A C 1
ATOM 1416 O O . TYR A 1 184 ? 16.969 24.609 -5.242 1 97.62 184 TYR A O 1
ATOM 1424 N N . VAL A 1 185 ? 16.188 26.641 -4.926 1 98 185 VAL A N 1
ATOM 1425 C CA . VAL A 1 185 ? 14.883 26.188 -4.477 1 98 185 VAL A CA 1
ATOM 1426 C C . VAL A 1 185 ? 14.195 25.391 -5.59 1 98 185 VAL A C 1
ATOM 1428 O O . VAL A 1 185 ? 13.758 24.266 -5.375 1 98 185 VAL A O 1
ATOM 1431 N N . GLN A 1 186 ? 14.133 25.922 -6.781 1 97.56 186 GLN A N 1
ATOM 1432 C CA . GLN A 1 186 ? 13.398 25.297 -7.867 1 97.56 186 GLN A CA 1
ATOM 1433 C C . GLN A 1 186 ? 13.992 23.938 -8.219 1 97.56 186 GLN A C 1
ATOM 1435 O O . GLN A 1 186 ? 13.273 22.922 -8.281 1 97.56 186 GLN A O 1
ATOM 1440 N N . PRO A 1 187 ? 15.367 23.812 -8.398 1 97.69 187 PRO A N 1
ATOM 1441 C CA . PRO A 1 187 ? 15.938 22.5 -8.703 1 97.69 187 PRO A CA 1
ATOM 1442 C C . PRO A 1 187 ? 15.672 21.484 -7.598 1 97.69 187 PRO A C 1
ATOM 1444 O O . PRO A 1 187 ? 15.438 20.297 -7.887 1 97.69 187 PRO A O 1
ATOM 1447 N N . LEU A 1 188 ? 15.742 21.891 -6.391 1 98.12 188 LEU A N 1
ATOM 1448 C CA . LEU A 1 188 ? 15.5 20.984 -5.266 1 98.12 188 LEU A CA 1
ATOM 1449 C C . LEU A 1 188 ? 14.047 20.531 -5.238 1 98.12 188 LEU A C 1
ATOM 1451 O O . LEU A 1 188 ? 13.773 19.359 -4.93 1 98.12 188 LEU A O 1
ATOM 1455 N N . LEU A 1 189 ? 13.148 21.422 -5.59 1 98.44 189 LEU A N 1
ATOM 1456 C CA . LEU A 1 189 ? 11.734 21.062 -5.621 1 98.44 189 LEU A CA 1
ATOM 1457 C C . LEU A 1 189 ? 11.445 20.109 -6.785 1 98.44 189 LEU A C 1
ATOM 1459 O O . LEU A 1 189 ? 10.586 19.234 -6.68 1 98.44 189 LEU A O 1
ATOM 1463 N N . GLU A 1 190 ? 12.109 20.344 -7.906 1 97.69 190 GLU A N 1
ATOM 1464 C CA . GLU A 1 190 ? 11.961 19.422 -9.039 1 97.69 190 GLU A CA 1
ATOM 1465 C C . GLU A 1 190 ? 12.383 18.016 -8.664 1 97.69 190 GLU A C 1
ATOM 1467 O O . GLU A 1 190 ? 11.695 17.047 -9 1 97.69 190 GLU A O 1
ATOM 1472 N N . ASP A 1 191 ? 13.484 17.953 -7.949 1 97.69 191 ASP A N 1
ATOM 1473 C CA . ASP A 1 191 ? 13.922 16.656 -7.449 1 97.69 191 ASP A CA 1
ATOM 1474 C C . ASP A 1 191 ? 12.898 16.062 -6.48 1 97.69 191 ASP A C 1
ATOM 1476 O O . ASP A 1 191 ? 12.609 14.859 -6.527 1 97.69 191 ASP A O 1
ATOM 1480 N N . LEU A 1 192 ? 12.375 16.906 -5.641 1 98.19 192 LEU A N 1
ATOM 1481 C CA . LEU A 1 192 ? 11.422 16.453 -4.633 1 98.19 192 LEU A CA 1
ATOM 1482 C C . LEU A 1 192 ? 10.164 15.891 -5.281 1 98.19 192 LEU A C 1
ATOM 1484 O O . LEU A 1 192 ? 9.688 14.82 -4.895 1 98.19 192 LEU A O 1
ATOM 1488 N N . THR A 1 193 ? 9.578 16.625 -6.266 1 98.06 193 THR A N 1
ATOM 1489 C CA . THR A 1 193 ? 8.359 16.156 -6.918 1 98.06 193 THR A CA 1
ATOM 1490 C C . THR A 1 193 ? 8.609 14.867 -7.688 1 98.06 193 THR A C 1
ATOM 1492 O O . THR A 1 193 ? 7.762 13.977 -7.715 1 98.06 193 THR A O 1
ATOM 1495 N N . GLU A 1 194 ? 9.789 14.727 -8.297 1 97 194 GLU A N 1
ATOM 1496 C CA . GLU A 1 194 ? 10.172 13.477 -8.945 1 97 194 GLU A CA 1
ATOM 1497 C C . GLU A 1 194 ? 10.219 12.328 -7.941 1 97 194 GLU A C 1
ATOM 1499 O O . GLU A 1 194 ? 9.75 11.227 -8.234 1 97 194 GLU A O 1
ATOM 1504 N N . TYR A 1 195 ? 10.82 12.594 -6.828 1 97.5 195 TYR A N 1
ATOM 1505 C CA . TYR A 1 195 ? 10.938 11.594 -5.777 1 97.5 195 TYR A CA 1
ATOM 1506 C C . TYR A 1 195 ? 9.562 11.172 -5.27 1 97.5 195 TYR A C 1
ATOM 1508 O O . TYR A 1 195 ? 9.312 9.984 -5.031 1 97.5 195 TYR A O 1
ATOM 1516 N N . ILE A 1 196 ? 8.641 12.125 -5.109 1 98 196 ILE A N 1
ATOM 1517 C CA . ILE A 1 196 ? 7.281 11.852 -4.66 1 98 196 ILE A CA 1
ATOM 1518 C C . ILE A 1 196 ? 6.602 10.891 -5.629 1 98 196 ILE A C 1
ATOM 1520 O O . ILE A 1 196 ? 5.84 10.016 -5.207 1 98 196 ILE A O 1
ATOM 1524 N N . ASP A 1 197 ? 6.891 11.039 -6.902 1 96.69 197 ASP A N 1
ATOM 1525 C CA . ASP A 1 197 ? 6.23 10.25 -7.938 1 96.69 197 ASP A CA 1
ATOM 1526 C C . ASP A 1 197 ? 6.793 8.828 -7.988 1 96.69 197 ASP A C 1
ATOM 1528 O O . ASP A 1 197 ? 6.191 7.941 -8.586 1 96.69 197 ASP A O 1
ATOM 1532 N N . GLY A 1 198 ? 7.957 8.641 -7.418 1 96.19 198 GLY A N 1
ATOM 1533 C CA . GLY A 1 198 ? 8.625 7.355 -7.5 1 96.19 198 GLY A CA 1
ATOM 1534 C C . GLY A 1 198 ? 8.305 6.441 -6.332 1 96.19 198 GLY A C 1
ATOM 1535 O O . GLY A 1 198 ? 7.531 6.809 -5.445 1 96.19 198 GLY A O 1
ATOM 1536 N N . ALA A 1 199 ? 8.875 5.262 -6.336 1 96.88 199 ALA A N 1
ATOM 1537 C CA . ALA A 1 199 ? 8.688 4.266 -5.285 1 96.88 199 ALA A CA 1
ATOM 1538 C C . ALA A 1 199 ? 10.016 3.617 -4.902 1 96.88 199 ALA A C 1
ATOM 1540 O O . ALA A 1 199 ? 10.094 2.4 -4.711 1 96.88 199 ALA A O 1
ATOM 1541 N N . THR A 1 200 ? 11.023 4.477 -4.852 1 96.62 200 THR A N 1
ATOM 1542 C CA . THR A 1 200 ? 12.32 3.967 -4.418 1 96.62 200 THR A CA 1
ATOM 1543 C C . THR A 1 200 ? 12.219 3.328 -3.035 1 96.62 200 THR A C 1
ATOM 1545 O O . THR A 1 200 ? 12.719 2.225 -2.816 1 96.62 200 THR A O 1
ATOM 1548 N N . HIS A 1 201 ? 11.586 3.998 -2.115 1 97.12 201 HIS A N 1
ATOM 1549 C CA . HIS A 1 201 ? 11.477 3.551 -0.731 1 97.12 201 HIS A CA 1
ATOM 1550 C C . HIS A 1 201 ? 10.047 3.172 -0.385 1 97.12 201 HIS A C 1
ATOM 1552 O O . HIS A 1 201 ? 9.117 3.453 -1.152 1 97.12 201 HIS A O 1
ATOM 1558 N N . GLY A 1 202 ? 9.859 2.461 0.735 1 97.12 202 GLY A N 1
ATOM 1559 C CA . GLY A 1 202 ? 8.523 2.189 1.244 1 97.12 202 GLY A CA 1
ATOM 1560 C C . GLY A 1 202 ? 7.746 3.447 1.57 1 97.12 202 GLY A C 1
ATOM 1561 O O . GLY A 1 202 ? 8.32 4.531 1.676 1 97.12 202 GLY A O 1
ATOM 1562 N N . ALA A 1 203 ? 6.504 3.34 1.729 1 96.75 203 ALA A N 1
ATOM 1563 C CA . ALA A 1 203 ? 5.586 4.473 1.81 1 96.75 203 ALA A CA 1
ATOM 1564 C C . ALA A 1 203 ? 5.91 5.359 3.008 1 96.75 203 ALA A C 1
ATOM 1566 O O . ALA A 1 203 ? 6.004 6.582 2.875 1 96.75 203 ALA A O 1
ATOM 1567 N N . LEU A 1 204 ? 6.09 4.762 4.184 1 97.94 204 LEU A N 1
ATOM 1568 C CA . LEU A 1 204 ? 6.344 5.551 5.383 1 97.94 204 LEU A CA 1
ATOM 1569 C C . LEU A 1 204 ? 7.707 6.238 5.309 1 97.94 204 LEU A C 1
ATOM 1571 O O . LEU A 1 204 ? 7.844 7.398 5.699 1 97.94 204 LEU A O 1
ATOM 1575 N N . ILE A 1 205 ? 8.688 5.48 4.828 1 98.31 205 ILE A N 1
ATOM 1576 C CA . ILE A 1 205 ? 10.023 6.047 4.672 1 98.31 205 ILE A CA 1
ATOM 1577 C C . ILE A 1 205 ? 9.977 7.215 3.686 1 98.31 205 ILE A C 1
ATOM 1579 O O . ILE A 1 205 ? 10.539 8.281 3.947 1 98.31 205 ILE A O 1
ATOM 1583 N N . GLN A 1 206 ? 9.289 6.996 2.584 1 98.12 206 GLN A N 1
ATOM 1584 C CA . GLN A 1 206 ? 9.164 8.047 1.578 1 98.12 206 GLN A CA 1
ATOM 1585 C C . GLN A 1 206 ? 8.469 9.273 2.15 1 98.12 206 GLN A C 1
ATOM 1587 O O . GLN A 1 206 ? 8.906 10.406 1.923 1 98.12 206 GLN A O 1
ATOM 1592 N N . ALA A 1 207 ? 7.395 9.086 2.898 1 98.19 207 ALA A N 1
ATOM 1593 C CA . ALA A 1 207 ? 6.66 10.195 3.5 1 98.19 207 ALA A CA 1
ATOM 1594 C C . ALA A 1 207 ? 7.551 10.992 4.445 1 98.19 207 ALA A C 1
ATOM 1596 O O . ALA A 1 207 ? 7.527 12.227 4.438 1 98.19 207 ALA A O 1
ATOM 1597 N N . ALA A 1 208 ? 8.305 10.266 5.238 1 98.5 208 ALA A N 1
ATOM 1598 C CA . ALA A 1 208 ? 9.211 10.906 6.191 1 98.5 208 ALA A CA 1
ATOM 1599 C C . ALA A 1 208 ? 10.258 11.75 5.469 1 98.5 208 ALA A C 1
ATOM 1601 O O . ALA A 1 208 ? 10.531 12.883 5.863 1 98.5 208 ALA A O 1
ATOM 1602 N N . LEU A 1 209 ? 10.844 11.188 4.434 1 98.12 209 LEU A N 1
ATOM 1603 C CA . LEU A 1 209 ? 11.898 11.867 3.695 1 98.12 209 LEU A CA 1
ATOM 1604 C C . LEU A 1 209 ? 11.352 13.086 2.959 1 98.12 209 LEU A C 1
ATOM 1606 O O . LEU A 1 209 ? 11.984 14.141 2.939 1 98.12 209 LEU A O 1
ATOM 1610 N N . VAL A 1 210 ? 10.172 12.938 2.367 1 98.62 210 VAL A N 1
ATOM 1611 C CA . VAL A 1 210 ? 9.539 14.039 1.644 1 98.62 210 VAL A CA 1
ATOM 1612 C C . VAL A 1 210 ? 9.273 15.203 2.598 1 98.62 210 VAL A C 1
ATOM 1614 O O . VAL A 1 210 ? 9.57 16.359 2.281 1 98.62 210 VAL A O 1
ATOM 1617 N N . HIS A 1 211 ? 8.734 14.859 3.719 1 98.69 211 HIS A N 1
ATOM 1618 C CA . HIS A 1 211 ? 8.43 15.891 4.703 1 98.69 211 HIS A CA 1
ATOM 1619 C C . HIS A 1 211 ? 9.695 16.625 5.133 1 98.69 211 HIS A C 1
ATOM 1621 O O . HIS A 1 211 ? 9.75 17.859 5.094 1 98.69 211 HIS A O 1
ATOM 1627 N N . ALA A 1 212 ? 10.719 15.875 5.516 1 97.94 212 ALA A N 1
ATOM 1628 C CA . ALA A 1 212 ? 11.953 16.484 5.996 1 97.94 212 ALA A CA 1
ATOM 1629 C C . ALA A 1 212 ? 12.617 17.328 4.906 1 97.94 212 ALA A C 1
ATOM 1631 O O . ALA A 1 212 ? 13.117 18.422 5.18 1 97.94 212 ALA A O 1
ATOM 1632 N N . GLN A 1 213 ? 12.602 16.781 3.713 1 98.25 213 GLN A N 1
ATOM 1633 C CA . GLN A 1 213 ? 13.219 17.484 2.596 1 98.25 213 GLN A CA 1
ATOM 1634 C C . GLN A 1 213 ? 12.492 18.797 2.307 1 98.25 213 GLN A C 1
ATOM 1636 O O . GLN A 1 213 ? 13.133 19.844 2.109 1 98.25 213 GLN A O 1
ATOM 1641 N N . PHE A 1 214 ? 11.188 18.766 2.277 1 98.62 214 PHE A N 1
ATOM 1642 C CA . PHE A 1 214 ? 10.398 19.969 2.014 1 98.62 214 PHE A CA 1
ATOM 1643 C C . PHE A 1 214 ? 10.656 21.016 3.08 1 98.62 214 PHE A C 1
ATOM 1645 O O . PHE A 1 214 ? 10.867 22.188 2.762 1 98.62 214 PHE A O 1
ATOM 1652 N N . GLU A 1 215 ? 10.602 20.578 4.332 1 97.69 215 GLU A N 1
ATOM 1653 C CA . GLU A 1 215 ? 10.875 21.5 5.438 1 97.69 215 GLU A CA 1
ATOM 1654 C C . GLU A 1 215 ? 12.273 22.078 5.344 1 97.69 215 GLU A C 1
ATOM 1656 O O . GLU A 1 215 ? 12.508 23.219 5.754 1 97.69 215 GLU A O 1
ATOM 1661 N N . SER A 1 216 ? 13.211 21.312 4.852 1 97.38 216 SER A N 1
ATOM 1662 C CA . SER A 1 216 ? 14.586 21.781 4.715 1 97.38 216 SER A CA 1
ATOM 1663 C C . SER A 1 216 ? 14.719 22.781 3.576 1 97.38 216 SER A C 1
ATOM 1665 O O . SER A 1 216 ? 15.469 23.75 3.684 1 97.38 216 SER A O 1
ATOM 1667 N N . ILE A 1 217 ? 14 22.531 2.512 1 98.25 217 ILE A N 1
ATOM 1668 C CA . ILE A 1 217 ? 14.031 23.453 1.382 1 98.25 217 ILE A CA 1
ATOM 1669 C C . ILE A 1 217 ? 13.305 24.75 1.754 1 98.25 217 ILE A C 1
ATOM 1671 O O . ILE A 1 217 ? 13.766 25.844 1.411 1 98.25 217 ILE A O 1
ATOM 1675 N N . HIS A 1 218 ? 12.125 24.578 2.434 1 97.62 218 HIS A N 1
ATOM 1676 C CA . HIS A 1 218 ? 11.328 25.703 2.914 1 97.62 218 HIS A CA 1
ATOM 1677 C C . HIS A 1 218 ? 11.086 26.719 1.806 1 97.62 218 HIS A C 1
ATOM 1679 O O . HIS A 1 218 ? 11.484 27.875 1.924 1 97.62 218 HIS A O 1
ATOM 1685 N N . PRO A 1 219 ? 10.398 26.438 0.811 1 97.81 219 PRO A N 1
ATOM 1686 C CA . PRO A 1 219 ? 10.43 27.125 -0.479 1 97.81 219 PRO A CA 1
ATOM 1687 C C . PRO A 1 219 ? 9.516 28.344 -0.513 1 97.81 219 PRO A C 1
ATOM 1689 O O . PRO A 1 219 ? 9.594 29.156 -1.444 1 97.81 219 PRO A O 1
ATOM 1692 N N . PHE A 1 220 ? 8.617 28.531 0.425 1 96.25 220 PHE A N 1
ATOM 1693 C CA . PHE A 1 220 ? 7.633 29.609 0.364 1 96.25 220 PHE A CA 1
ATOM 1694 C C . PHE A 1 220 ? 7.859 30.609 1.484 1 96.25 220 PHE A C 1
ATOM 1696 O O . PHE A 1 220 ? 8.57 30.328 2.449 1 96.25 220 PHE A O 1
ATOM 1703 N N . ALA A 1 221 ? 7.242 31.766 1.345 1 91.44 221 ALA A N 1
ATOM 1704 C CA . ALA A 1 221 ? 7.332 32.781 2.373 1 91.44 221 ALA A CA 1
ATOM 1705 C C . ALA A 1 221 ? 6.5 32.438 3.598 1 91.44 221 ALA A C 1
ATOM 1707 O O . ALA A 1 221 ? 6.832 32.812 4.723 1 91.44 221 ALA A O 1
ATOM 1708 N N . ASP A 1 222 ? 5.496 31.703 3.4 1 90.94 222 ASP A N 1
ATOM 1709 C CA . ASP A 1 222 ? 4.613 31.219 4.457 1 90.94 222 ASP A CA 1
ATOM 1710 C C . ASP A 1 222 ? 3.922 29.922 4.051 1 90.94 222 ASP A C 1
ATOM 1712 O O . ASP A 1 222 ? 3.898 29.578 2.869 1 90.94 222 ASP A O 1
ATOM 1716 N N . GLY A 1 223 ? 3.5 29.125 5.082 1 94.5 223 GLY A N 1
ATOM 1717 C CA . GLY A 1 223 ? 2.711 27.938 4.816 1 94.5 223 GLY A CA 1
ATOM 1718 C C . GLY A 1 223 ? 3.555 26.688 4.68 1 94.5 223 GLY A C 1
ATOM 1719 O O . GLY A 1 223 ? 3.023 25.594 4.445 1 94.5 223 GLY A O 1
ATOM 1720 N N . ASN A 1 224 ? 4.895 26.781 4.852 1 96.06 224 ASN A N 1
ATOM 1721 C CA . ASN A 1 224 ? 5.812 25.672 4.617 1 96.06 224 ASN A CA 1
ATOM 1722 C C . ASN A 1 224 ? 5.523 24.5 5.551 1 96.06 224 ASN A C 1
ATOM 1724 O O . ASN A 1 224 ? 5.359 23.375 5.094 1 96.06 224 ASN A O 1
ATOM 1728 N N . GLY A 1 225 ? 5.395 24.781 6.867 1 96.5 225 GLY A N 1
ATOM 1729 C CA . GLY A 1 225 ? 5.164 23.703 7.828 1 96.5 225 GLY A CA 1
ATOM 1730 C C . GLY A 1 225 ? 3.893 22.922 7.555 1 96.5 225 GLY A C 1
ATOM 1731 O O . GLY A 1 225 ? 3.92 21.688 7.469 1 96.5 225 GLY A O 1
ATOM 1732 N N . ARG A 1 226 ? 2.779 23.641 7.383 1 96.62 226 ARG A N 1
ATOM 1733 C CA . ARG A 1 226 ? 1.483 23.016 7.125 1 96.62 226 ARG A CA 1
ATOM 1734 C C . ARG A 1 226 ? 1.501 22.234 5.816 1 96.62 226 ARG A C 1
ATOM 1736 O O . ARG A 1 226 ? 1.048 21.078 5.77 1 96.62 226 ARG A O 1
ATOM 1743 N N . LEU A 1 227 ? 2.061 22.812 4.789 1 97.94 227 LEU A N 1
ATOM 1744 C CA . LEU A 1 227 ? 2.158 22.125 3.508 1 97.94 227 LEU A CA 1
ATOM 1745 C C . LEU A 1 227 ? 3.027 20.875 3.625 1 97.94 227 LEU A C 1
ATOM 1747 O O . LEU A 1 227 ? 2.682 19.828 3.09 1 97.94 227 LEU A O 1
ATOM 1751 N N . GLY A 1 228 ? 4.152 21.016 4.293 1 98.25 228 GLY A N 1
ATOM 1752 C CA . GLY A 1 228 ? 5.027 19.875 4.508 1 98.25 228 GLY A CA 1
ATOM 1753 C C . GLY A 1 228 ? 4.32 18.688 5.156 1 98.25 228 GLY A C 1
ATOM 1754 O O . GLY A 1 228 ? 4.555 17.547 4.785 1 98.25 228 GLY A O 1
ATOM 1755 N N . ARG A 1 229 ? 3.537 18.984 6.121 1 97.38 229 ARG A N 1
ATOM 1756 C CA . ARG A 1 229 ? 2.836 17.922 6.832 1 97.38 229 ARG A CA 1
ATOM 1757 C C . ARG A 1 229 ? 1.679 17.375 6 1 97.38 229 ARG A C 1
ATOM 1759 O O . ARG A 1 229 ? 1.319 16.203 6.121 1 97.38 229 ARG A O 1
ATOM 1766 N N . ILE A 1 230 ? 1.047 18.203 5.117 1 97.38 230 ILE A N 1
ATOM 1767 C CA . ILE A 1 230 ? 0.059 17.719 4.156 1 97.38 230 ILE A CA 1
ATOM 1768 C C . ILE A 1 230 ? 0.71 16.734 3.197 1 97.38 230 ILE A C 1
ATOM 1770 O O . ILE A 1 230 ? 0.105 15.719 2.834 1 97.38 230 ILE A O 1
ATOM 1774 N N . LEU A 1 231 ? 1.969 16.953 2.83 1 98.06 231 LEU A N 1
ATOM 1775 C CA . LEU A 1 231 ? 2.67 16.109 1.875 1 98.06 231 LEU A CA 1
ATOM 1776 C C . LEU A 1 231 ? 2.867 14.703 2.439 1 98.06 231 LEU A C 1
ATOM 1778 O O . LEU A 1 231 ? 2.943 13.734 1.685 1 98.06 231 LEU A O 1
ATOM 1782 N N . ILE A 1 232 ? 2.967 14.594 3.789 1 97.69 232 ILE A N 1
ATOM 1783 C CA . ILE A 1 232 ? 3.025 13.266 4.398 1 97.69 232 ILE A CA 1
ATOM 1784 C C . ILE A 1 232 ? 1.832 12.438 3.936 1 97.69 232 ILE A C 1
ATOM 1786 O O . ILE A 1 232 ? 2.002 11.312 3.455 1 97.69 232 ILE A O 1
ATOM 1790 N N . HIS A 1 233 ? 0.682 13.008 3.977 1 95.94 233 HIS A N 1
ATOM 1791 C CA . HIS A 1 233 ? -0.549 12.289 3.676 1 95.94 233 HIS A CA 1
ATOM 1792 C C . HIS A 1 233 ? -0.744 12.133 2.172 1 95.94 233 HIS A C 1
ATOM 1794 O O . HIS A 1 233 ? -1.32 11.141 1.714 1 95.94 233 HIS A O 1
ATOM 1800 N N . VAL A 1 234 ? -0.254 13.125 1.409 1 96.12 234 VAL A N 1
ATOM 1801 C CA . VAL A 1 234 ? -0.288 12.984 -0.043 1 96.12 234 VAL A CA 1
ATOM 1802 C C . VAL A 1 234 ? 0.503 11.75 -0.462 1 96.12 234 VAL A C 1
ATOM 1804 O O . VAL A 1 234 ? 0.016 10.93 -1.244 1 96.12 234 VAL A O 1
ATOM 1807 N N . VAL A 1 235 ? 1.687 11.609 0.081 1 96.81 235 VAL A N 1
ATOM 1808 C CA . VAL A 1 235 ? 2.541 10.477 -0.265 1 96.81 235 VAL A CA 1
ATOM 1809 C C . VAL A 1 235 ? 1.872 9.172 0.161 1 96.81 235 VAL A C 1
ATOM 1811 O O . VAL A 1 235 ? 1.822 8.211 -0.61 1 96.81 235 VAL A O 1
ATOM 1814 N N . LEU A 1 236 ? 1.382 9.117 1.391 1 94.75 236 LEU A N 1
ATOM 1815 C CA . LEU A 1 236 ? 0.775 7.891 1.903 1 94.75 236 LEU A CA 1
ATOM 1816 C C . LEU A 1 236 ? -0.438 7.496 1.067 1 94.75 236 LEU A C 1
ATOM 1818 O O . LEU A 1 236 ? -0.667 6.309 0.823 1 94.75 236 LEU A O 1
ATOM 1822 N N . ALA A 1 237 ? -1.236 8.461 0.63 1 91.75 237 ALA A N 1
ATOM 1823 C CA . ALA A 1 237 ? -2.391 8.195 -0.223 1 91.75 237 ALA A CA 1
ATOM 1824 C C . ALA A 1 237 ? -1.952 7.707 -1.602 1 91.75 237 ALA A C 1
ATOM 1826 O O . ALA A 1 237 ? -2.51 6.746 -2.135 1 91.75 237 ALA A O 1
ATOM 1827 N N . ARG A 1 238 ? -0.943 8.359 -2.189 1 92.75 238 ARG A N 1
ATOM 1828 C CA . ARG A 1 238 ? -0.433 7.996 -3.508 1 92.75 238 ARG A CA 1
ATOM 1829 C C . ARG A 1 238 ? 0.105 6.566 -3.516 1 92.75 238 ARG A C 1
ATOM 1831 O O . ARG A 1 238 ? 0.001 5.867 -4.523 1 92.75 238 ARG A O 1
ATOM 1838 N N . ARG A 1 239 ? 0.663 6.223 -2.406 1 92.88 239 ARG A N 1
ATOM 1839 C CA . ARG A 1 239 ? 1.281 4.902 -2.297 1 92.88 239 ARG A CA 1
ATOM 1840 C C . ARG A 1 239 ? 0.257 3.85 -1.89 1 92.88 239 ARG A C 1
ATOM 1842 O O . ARG A 1 239 ? 0.598 2.678 -1.719 1 92.88 239 ARG A O 1
ATOM 1849 N N . GLY A 1 240 ? -1.005 4.234 -1.632 1 87.5 240 GLY A N 1
ATOM 1850 C CA . GLY A 1 240 ? -2.102 3.32 -1.356 1 87.5 240 GLY A CA 1
ATOM 1851 C C . GLY A 1 240 ? -2.133 2.842 0.083 1 87.5 240 GLY A C 1
ATOM 1852 O O . GLY A 1 240 ? -2.84 1.886 0.41 1 87.5 240 GLY A O 1
ATOM 1853 N N . LEU A 1 241 ? -1.349 3.312 0.933 1 82.5 241 LEU A N 1
ATOM 1854 C CA . LEU A 1 241 ? -1.285 2.875 2.322 1 82.5 241 LEU A CA 1
ATOM 1855 C C . LEU A 1 241 ? -2.455 3.438 3.123 1 82.5 241 LEU A C 1
ATOM 1857 O O . LEU A 1 241 ? -2.951 2.787 4.047 1 82.5 241 LEU A O 1
ATOM 1861 N N . LEU A 1 242 ? -2.799 4.68 2.855 1 70.12 242 LEU A N 1
ATOM 1862 C CA . LEU A 1 242 ? -3.848 5.309 3.65 1 70.12 242 LEU A CA 1
ATOM 1863 C C . LEU A 1 242 ? -4.902 5.949 2.752 1 70.12 242 LEU A C 1
ATOM 1865 O O . LEU A 1 242 ? -4.57 6.738 1.866 1 70.12 242 LEU A O 1
ATOM 1869 N N . LEU A 1 243 ? -6.117 5.348 2.877 1 59.62 243 LEU A N 1
ATOM 1870 C CA . LEU A 1 243 ? -7.168 6.105 2.209 1 59.62 243 LEU A CA 1
ATOM 1871 C C . LEU A 1 243 ? -7.727 7.188 3.127 1 59.62 243 LEU A C 1
ATOM 1873 O O . LEU A 1 243 ? -8.469 8.062 2.682 1 59.62 243 LEU A O 1
ATOM 1877 N N . GLY A 1 244 ? -7.258 7.176 4.332 1 65.56 244 GLY A N 1
ATOM 1878 C CA . GLY A 1 244 ? -7.668 8.227 5.25 1 65.56 244 GLY A CA 1
ATOM 1879 C C . GLY A 1 244 ? -6.531 8.742 6.109 1 65.56 244 GLY A C 1
ATOM 1880 O O . GLY A 1 244 ? -5.453 8.148 6.145 1 65.56 244 GLY A O 1
ATOM 1881 N N . PRO A 1 245 ? -6.758 9.859 6.738 1 76.12 245 PRO A N 1
ATOM 1882 C CA . PRO A 1 245 ? -5.688 10.555 7.465 1 76.12 245 PRO A CA 1
ATOM 1883 C C . PRO A 1 245 ? -5.27 9.812 8.734 1 76.12 245 PRO A C 1
ATOM 1885 O O . PRO A 1 245 ? -6.086 9.109 9.344 1 76.12 245 PRO A O 1
ATOM 1888 N N . LEU A 1 246 ? -4.09 9.719 9.023 1 87.56 246 LEU A N 1
ATOM 1889 C CA . LEU A 1 246 ? -3.449 9.391 10.289 1 87.56 246 LEU A CA 1
ATOM 1890 C C . LEU A 1 246 ? -2.92 10.648 10.969 1 87.56 246 LEU A C 1
ATOM 1892 O O . LEU A 1 246 ? -2.033 11.32 10.438 1 87.56 246 LEU A O 1
ATOM 1896 N N . PRO A 1 247 ? -3.553 11.016 12.109 1 91.56 247 PRO A N 1
ATOM 1897 C CA . PRO A 1 247 ? -3.189 12.305 12.703 1 91.56 247 PRO A CA 1
ATOM 1898 C C . PRO A 1 247 ? -1.778 12.305 13.289 1 91.56 247 PRO A C 1
ATOM 1900 O O . PRO A 1 247 ? -1.609 12.422 14.5 1 91.56 247 PRO A O 1
ATOM 1903 N N . ILE A 1 248 ? -0.84 12.32 12.5 1 95.38 248 ILE A N 1
ATOM 1904 C CA . ILE A 1 248 ? 0.572 12.297 12.867 1 95.38 248 ILE A CA 1
ATOM 1905 C C . ILE A 1 248 ? 0.965 13.625 13.508 1 95.38 248 ILE A C 1
ATOM 1907 O O . ILE A 1 248 ? 1.783 13.656 14.43 1 95.38 248 ILE A O 1
ATOM 1911 N N . SER A 1 249 ? 0.352 14.68 13.031 1 95.38 249 SER A N 1
ATOM 1912 C CA . SER A 1 249 ? 0.703 16.016 13.523 1 95.38 249 SER A CA 1
ATOM 1913 C C . SER A 1 249 ? 0.353 16.172 15 1 95.38 249 SER A C 1
ATOM 1915 O O . SER A 1 249 ? 0.964 16.969 15.703 1 95.38 249 SER A O 1
ATOM 1917 N N . VAL A 1 250 ? -0.657 15.438 15.461 1 92.75 250 VAL A N 1
ATOM 1918 C CA . VAL A 1 250 ? -0.986 15.461 16.875 1 92.75 250 VAL A CA 1
ATOM 1919 C C . VAL A 1 250 ? 0.221 15.008 17.703 1 92.75 250 VAL A C 1
ATOM 1921 O O . VAL A 1 250 ? 0.559 15.625 18.719 1 92.75 250 VAL A O 1
ATOM 1924 N N . VAL A 1 251 ? 0.84 13.977 17.219 1 94.44 251 VAL A N 1
ATOM 1925 C CA . VAL A 1 251 ? 1.991 13.422 17.922 1 94.44 251 VAL A CA 1
ATOM 1926 C C . VAL A 1 251 ? 3.189 14.352 17.766 1 94.44 251 VAL A C 1
ATOM 1928 O O . VAL A 1 251 ? 3.91 14.617 18.734 1 94.44 251 VAL A O 1
ATOM 1931 N N . LEU A 1 252 ? 3.402 14.875 16.547 1 94.94 252 LEU A N 1
ATOM 1932 C CA . LEU A 1 252 ? 4.512 15.789 16.312 1 94.94 252 LEU A CA 1
ATOM 1933 C C . LEU A 1 252 ? 4.387 17.031 17.172 1 94.94 252 LEU A C 1
ATOM 1935 O O . LEU A 1 252 ? 5.391 17.578 17.641 1 94.94 252 LEU A O 1
ATOM 1939 N N . GLN A 1 253 ? 3.191 17.484 17.344 1 91.62 253 GLN A N 1
ATOM 1940 C CA . GLN A 1 253 ? 2.924 18.641 18.188 1 91.62 253 GLN A CA 1
ATOM 1941 C C . GLN A 1 253 ? 3.283 18.359 19.641 1 91.62 253 GLN A C 1
ATOM 1943 O O . GLN A 1 253 ? 3.9 19.188 20.312 1 91.62 253 GLN A O 1
ATOM 1948 N N . THR A 1 254 ? 2.928 17.172 20.141 1 89.62 254 THR A N 1
ATOM 1949 C CA . THR A 1 254 ? 3.141 16.797 21.531 1 89.62 254 THR A CA 1
ATOM 1950 C C . THR A 1 254 ? 4.609 16.453 21.781 1 89.62 254 THR A C 1
ATOM 1952 O O . THR A 1 254 ? 5.113 16.656 22.891 1 89.62 254 THR A O 1
ATOM 1955 N N . GLN A 1 255 ? 5.23 15.984 20.766 1 92.19 255 GLN A N 1
ATOM 1956 C CA . GLN A 1 255 ? 6.656 15.688 20.844 1 92.19 255 GLN A CA 1
ATOM 1957 C C . GLN A 1 255 ? 7.473 16.672 20.016 1 92.19 255 GLN A C 1
ATOM 1959 O O . GLN A 1 255 ? 8.305 16.281 19.203 1 92.19 255 GLN A O 1
ATOM 1964 N N . SER A 1 256 ? 7.25 17.891 20.297 1 91 256 SER A N 1
ATOM 1965 C CA . SER A 1 256 ? 7.785 18.969 19.469 1 91 256 SER A CA 1
ATOM 1966 C C . SER A 1 256 ? 9.312 18.984 19.5 1 91 256 SER A C 1
ATOM 1968 O O . SER A 1 256 ? 9.953 19.266 18.484 1 91 256 SER A O 1
ATOM 1970 N N . GLU A 1 257 ? 9.922 18.688 20.625 1 91.62 257 GLU A N 1
ATOM 1971 C CA . GLU A 1 257 ? 11.375 18.672 20.734 1 91.62 257 GLU A CA 1
ATOM 1972 C C . GLU A 1 257 ? 11.992 17.562 19.906 1 91.62 257 GLU A C 1
ATOM 1974 O O . GLU A 1 257 ? 12.961 17.781 19.172 1 91.62 257 GLU A O 1
ATOM 1979 N N . ALA A 1 258 ? 11.422 16.406 20.047 1 93.19 258 ALA A N 1
ATOM 1980 C CA . ALA A 1 258 ? 11.906 15.266 19.266 1 93.19 258 ALA A CA 1
ATOM 1981 C C . ALA A 1 258 ? 11.742 15.531 17.766 1 93.19 258 ALA A C 1
ATOM 1983 O O . ALA A 1 258 ? 12.609 15.172 16.969 1 93.19 258 ALA A O 1
ATOM 1984 N N . TYR A 1 259 ? 10.633 16.125 17.484 1 95.44 259 TYR A N 1
ATOM 1985 C CA . TYR A 1 259 ? 10.352 16.484 16.094 1 95.44 259 TYR A CA 1
ATOM 1986 C C . TYR A 1 259 ? 11.398 17.453 15.57 1 95.44 259 TYR A C 1
ATOM 1988 O O . TYR A 1 259 ? 12.016 17.203 14.531 1 95.44 259 TYR A O 1
ATOM 1996 N N . ALA A 1 260 ? 11.688 18.469 16.312 1 92.56 260 ALA A N 1
ATOM 1997 C CA . ALA A 1 260 ? 12.664 19.5 15.922 1 92.56 260 ALA A CA 1
ATOM 1998 C C . ALA A 1 260 ? 14.07 18.891 15.828 1 92.56 260 ALA A C 1
ATOM 2000 O O . ALA A 1 260 ? 14.797 19.156 14.867 1 92.56 260 ALA A O 1
ATOM 2001 N N . LYS A 1 261 ? 14.422 18.125 16.781 1 93.69 261 LYS A N 1
ATOM 2002 C CA . LYS A 1 261 ? 15.734 17.484 16.797 1 93.69 261 LYS A CA 1
ATOM 2003 C C . LYS A 1 261 ? 15.898 16.531 15.617 1 93.69 261 LYS A C 1
ATOM 2005 O O . LYS A 1 261 ? 16.984 16.453 15.023 1 93.69 261 LYS A O 1
ATOM 2010 N N . GLY A 1 262 ? 14.828 15.828 15.352 1 95.25 262 GLY A N 1
ATOM 2011 C CA . GLY A 1 262 ? 14.859 14.938 14.203 1 95.25 262 GLY A CA 1
ATOM 2012 C C . GLY A 1 262 ? 15.109 15.672 12.891 1 95.25 262 GLY A C 1
ATOM 2013 O O . GLY A 1 262 ? 15.977 15.281 12.109 1 95.25 262 GLY A O 1
ATOM 2014 N N . LEU A 1 263 ? 14.375 16.734 12.656 1 95.06 263 LEU A N 1
ATOM 2015 C CA . LEU A 1 263 ? 14.539 17.516 11.43 1 95.06 263 LEU A CA 1
ATOM 2016 C C . LEU A 1 263 ? 15.945 18.094 11.344 1 95.06 263 LEU A C 1
ATOM 2018 O O . LEU A 1 263 ? 16.531 18.125 10.258 1 95.06 263 LEU A O 1
ATOM 2022 N N . MET A 1 264 ? 16.469 18.516 12.484 1 93.69 264 MET A N 1
ATOM 2023 C CA . MET A 1 264 ? 17.828 19.078 12.492 1 93.69 264 MET A CA 1
ATOM 2024 C C . MET A 1 264 ? 18.859 18 12.195 1 93.69 264 MET A C 1
ATOM 2026 O O . MET A 1 264 ? 19.844 18.266 11.508 1 93.69 264 MET A O 1
ATOM 2030 N N . SER A 1 265 ? 18.656 16.828 12.695 1 93.44 265 SER A N 1
ATOM 2031 C CA . SER A 1 265 ? 19.562 15.727 12.414 1 93.44 265 SER A CA 1
ATOM 2032 C C . SER A 1 265 ? 19.578 15.398 10.922 1 93.44 265 SER A C 1
ATOM 2034 O O . SER A 1 265 ? 20.625 15.039 10.383 1 93.44 265 SER A O 1
ATOM 2036 N N . PHE A 1 266 ? 18.453 15.523 10.273 1 94.62 266 PHE A N 1
ATOM 2037 C CA . PHE A 1 266 ? 18.344 15.273 8.844 1 94.62 266 PHE A CA 1
ATOM 2038 C C . PHE A 1 266 ? 19.188 16.266 8.055 1 94.62 266 PHE A C 1
ATOM 2040 O O . PHE A 1 266 ? 19.734 15.914 7 1 94.62 266 PHE A O 1
ATOM 2047 N N . ARG A 1 267 ? 19.359 17.438 8.594 1 91.75 267 ARG A N 1
ATOM 2048 C CA . ARG A 1 267 ? 20.062 18.547 7.934 1 91.75 267 ARG A CA 1
ATOM 2049 C C . ARG A 1 267 ? 21.547 18.5 8.211 1 91.75 267 ARG A C 1
ATOM 2051 O O . ARG A 1 267 ? 22.203 19.547 8.289 1 91.75 267 ARG A O 1
ATOM 2058 N N . GLU A 1 268 ? 22 17.297 8.383 1 78.56 268 GLU A N 1
ATOM 2059 C CA . GLU A 1 268 ? 23.406 17.172 8.719 1 78.56 268 GLU A CA 1
ATOM 2060 C C . GLU A 1 268 ? 24.281 17.219 7.461 1 78.56 268 GLU A C 1
ATOM 2062 O O . GLU A 1 268 ? 23.828 16.859 6.375 1 78.56 268 GLU A O 1
ATOM 2067 N N . GLY A 1 269 ? 25.422 17.781 7.52 1 67.19 269 GLY A N 1
ATOM 2068 C CA . GLY A 1 269 ? 26.344 18.047 6.426 1 67.19 269 GLY A CA 1
ATOM 2069 C C . GLY A 1 269 ? 27.016 16.781 5.91 1 67.19 269 GLY A C 1
ATOM 2070 O O . GLY A 1 269 ? 26.578 15.672 6.215 1 67.19 269 GLY A O 1
ATOM 2071 N N . GLU A 1 270 ? 27.859 16.781 5.07 1 61.75 270 GLU A N 1
ATOM 2072 C CA . GLU A 1 270 ? 28.547 15.828 4.203 1 61.75 270 GLU A CA 1
ATOM 2073 C C . GLU A 1 270 ? 29.094 14.648 5 1 61.75 270 GLU A C 1
ATOM 2075 O O . GLU A 1 270 ? 29.156 13.523 4.5 1 61.75 270 GLU A O 1
ATOM 2080 N N . HIS A 1 271 ? 29.406 14.797 6.199 1 56.97 271 HIS A N 1
ATOM 2081 C CA . HIS A 1 271 ? 30.188 13.758 6.848 1 56.97 271 HIS A CA 1
ATOM 2082 C C . HIS A 1 271 ? 29.312 12.875 7.734 1 56.97 271 HIS A C 1
ATOM 2084 O O . HIS A 1 271 ? 29.828 12.031 8.477 1 56.97 271 HIS A O 1
ATOM 2090 N N . ALA A 1 272 ? 28.109 12.953 7.578 1 61.91 272 ALA A N 1
ATOM 2091 C CA . ALA A 1 272 ? 27.312 12.297 8.617 1 61.91 272 ALA A CA 1
ATOM 2092 C C . ALA A 1 272 ? 26.875 10.906 8.164 1 61.91 272 ALA A C 1
ATOM 2094 O O . ALA A 1 272 ? 26.438 10.094 8.984 1 61.91 272 ALA A O 1
ATOM 2095 N N . GLY A 1 273 ? 27.344 10.406 6.969 1 64.88 273 GLY A N 1
ATOM 2096 C CA . GLY A 1 273 ? 27.219 9.031 6.512 1 64.88 273 GLY A CA 1
ATOM 2097 C C . GLY A 1 273 ? 25.797 8.5 6.586 1 64.88 273 GLY A C 1
ATOM 2098 O O . GLY A 1 273 ? 25.594 7.324 6.879 1 64.88 273 GLY A O 1
ATOM 2099 N N . GLY A 1 274 ? 24.859 9.305 6.625 1 77.62 274 GLY A N 1
ATOM 2100 C CA . GLY A 1 274 ? 23.484 8.836 6.605 1 77.62 274 GLY A CA 1
ATOM 2101 C C . GLY A 1 274 ? 22.891 8.664 7.988 1 77.62 274 GLY A C 1
ATOM 2102 O O . GLY A 1 274 ? 21.719 8.336 8.125 1 77.62 274 GLY A O 1
ATOM 2103 N N . GLN A 1 275 ? 23.609 8.875 9.016 1 86.62 275 GLN A N 1
ATOM 2104 C CA . GLN A 1 275 ? 23.125 8.695 10.375 1 86.62 275 GLN A CA 1
ATOM 2105 C C . GLN A 1 275 ? 22 9.68 10.695 1 86.62 275 GLN A C 1
ATOM 2107 O O . GLN A 1 275 ? 21.031 9.32 11.367 1 86.62 275 GLN A O 1
ATOM 2112 N N . GLY A 1 276 ? 22.203 10.891 10.234 1 92.81 276 GLY A N 1
ATOM 2113 C CA . GLY A 1 276 ? 21.203 11.906 10.484 1 92.81 276 GLY A CA 1
ATOM 2114 C C . GLY A 1 276 ? 19.844 11.57 9.875 1 92.81 276 GLY A C 1
ATOM 2115 O O . GLY A 1 276 ? 18.812 11.734 10.523 1 92.81 276 GLY A O 1
ATOM 2116 N N . VAL A 1 277 ? 19.922 11.062 8.703 1 94.44 277 VAL A N 1
ATOM 2117 C CA . VAL A 1 277 ? 18.688 10.688 8.008 1 94.44 277 VAL A CA 1
ATOM 2118 C C . VAL A 1 277 ? 17.969 9.602 8.797 1 94.44 277 VAL A C 1
ATOM 2120 O O . VAL A 1 277 ? 16.75 9.68 9.008 1 94.44 277 VAL A O 1
ATOM 2123 N N . ASN A 1 278 ? 18.688 8.602 9.281 1 95.56 278 ASN A N 1
ATOM 2124 C CA . ASN A 1 278 ? 18.062 7.488 10 1 95.56 278 ASN A CA 1
ATOM 2125 C C . ASN A 1 278 ? 17.562 7.914 11.375 1 95.56 278 ASN A C 1
ATOM 2127 O O . ASN A 1 278 ? 16.578 7.383 11.875 1 95.56 278 ASN A O 1
ATOM 2131 N N . THR A 1 279 ? 18.234 8.898 11.969 1 95.88 279 THR A N 1
ATOM 2132 C CA . THR A 1 279 ? 17.734 9.461 13.219 1 95.88 279 THR A CA 1
ATOM 2133 C C . THR A 1 279 ? 16.359 10.094 13.008 1 95.88 279 THR A C 1
ATOM 2135 O O . THR A 1 279 ? 15.445 9.875 13.805 1 95.88 279 THR A O 1
ATOM 2138 N N . TRP A 1 280 ? 16.188 10.875 11.961 1 96.81 280 TRP A N 1
ATOM 2139 C CA . TRP A 1 280 ? 14.898 11.461 11.617 1 96.81 280 TRP A CA 1
ATOM 2140 C C . TRP A 1 280 ? 13.859 10.375 11.367 1 96.81 280 TRP A C 1
ATOM 2142 O O . TRP A 1 280 ? 12.742 10.445 11.883 1 96.81 280 TRP A O 1
ATOM 2152 N N . LEU A 1 281 ? 14.258 9.359 10.586 1 97.94 281 LEU A N 1
ATOM 2153 C CA . LEU A 1 281 ? 13.32 8.289 10.242 1 97.94 281 LEU A CA 1
ATOM 2154 C C . LEU A 1 281 ? 12.828 7.578 11.5 1 97.94 281 LEU A C 1
ATOM 2156 O O . LEU A 1 281 ? 11.648 7.25 11.609 1 97.94 281 LEU A O 1
ATOM 2160 N N . ARG A 1 282 ? 13.742 7.355 12.43 1 97.75 282 ARG A N 1
ATOM 2161 C CA . ARG A 1 282 ? 13.352 6.715 13.68 1 97.75 282 ARG A CA 1
ATOM 2162 C C . ARG A 1 282 ? 12.352 7.574 14.453 1 97.75 282 ARG A C 1
ATOM 2164 O O . ARG A 1 282 ? 11.344 7.07 14.953 1 97.75 282 ARG A O 1
ATOM 2171 N N . ALA A 1 283 ? 12.586 8.891 14.531 1 97.31 283 ALA A N 1
ATOM 2172 C CA . ALA A 1 283 ? 11.68 9.805 15.219 1 97.31 283 ALA A CA 1
ATOM 2173 C C . ALA A 1 283 ? 10.312 9.836 14.547 1 97.31 283 ALA A C 1
ATOM 2175 O O . ALA A 1 283 ? 9.281 9.812 15.219 1 97.31 283 ALA A O 1
ATOM 2176 N N . PHE A 1 284 ? 10.32 9.898 13.25 1 98.31 284 PHE A N 1
ATOM 2177 C CA . PHE A 1 284 ? 9.078 9.922 12.484 1 98.31 284 PHE A CA 1
ATOM 2178 C C . PHE A 1 284 ? 8.281 8.641 12.703 1 98.31 284 PHE A C 1
ATOM 2180 O O . PHE A 1 284 ? 7.074 8.688 12.93 1 98.31 284 PHE A O 1
ATOM 2187 N N . LEU A 1 285 ? 8.953 7.461 12.641 1 98.44 285 LEU A N 1
ATOM 2188 C CA . LEU A 1 285 ? 8.281 6.176 12.82 1 98.44 285 LEU A CA 1
ATOM 2189 C C . LEU A 1 285 ? 7.734 6.043 14.234 1 98.44 285 LEU A C 1
ATOM 2191 O O . LEU A 1 285 ? 6.688 5.426 14.438 1 98.44 285 LEU A O 1
ATOM 2195 N N . ASP A 1 286 ? 8.445 6.605 15.203 1 97.56 286 ASP A N 1
ATOM 2196 C CA . ASP A 1 286 ? 7.906 6.66 16.562 1 97.56 286 ASP A CA 1
ATOM 2197 C C . ASP A 1 286 ? 6.574 7.41 16.594 1 97.56 286 ASP A C 1
ATOM 2199 O O . ASP A 1 286 ? 5.609 6.949 17.203 1 97.56 286 ASP A O 1
ATOM 2203 N N . ALA A 1 287 ? 6.543 8.539 15.945 1 97.38 287 ALA A N 1
ATOM 2204 C CA . ALA A 1 287 ? 5.324 9.344 15.898 1 97.38 287 ALA A CA 1
ATOM 2205 C C . ALA A 1 287 ? 4.195 8.594 15.203 1 97.38 287 ALA A C 1
ATOM 2207 O O . ALA A 1 287 ? 3.043 8.641 15.641 1 97.38 287 ALA A O 1
ATOM 2208 N N . VAL A 1 288 ? 4.508 7.871 14.133 1 97.12 288 VAL A N 1
ATOM 2209 C CA . VAL A 1 288 ? 3.516 7.098 13.398 1 97.12 288 VAL A CA 1
ATOM 2210 C C . VAL A 1 288 ? 2.928 6.012 14.297 1 97.12 288 VAL A C 1
ATOM 2212 O O . VAL A 1 288 ? 1.713 5.809 14.32 1 97.12 288 VAL A O 1
ATOM 2215 N N . GLU A 1 289 ? 3.812 5.32 14.992 1 96.19 289 GLU A N 1
ATOM 2216 C CA . GLU A 1 289 ? 3.361 4.246 15.875 1 96.19 289 GLU A CA 1
ATOM 2217 C C . GLU A 1 289 ? 2.375 4.766 16.922 1 96.19 289 GLU A C 1
ATOM 2219 O O . GLU A 1 289 ? 1.317 4.168 17.125 1 96.19 289 GLU A O 1
ATOM 2224 N N . ILE A 1 290 ? 2.662 5.875 17.484 1 95.25 290 ILE A N 1
ATOM 2225 C CA . ILE A 1 290 ? 1.795 6.492 18.484 1 95.25 290 ILE A CA 1
ATOM 2226 C C . ILE A 1 290 ? 0.497 6.953 17.828 1 95.25 290 ILE A C 1
ATOM 2228 O O . ILE A 1 290 ? -0.587 6.785 18.391 1 95.25 290 ILE A O 1
ATOM 2232 N N . ALA A 1 291 ? 0.581 7.535 16.641 1 93.94 291 ALA A N 1
ATOM 2233 C CA . ALA A 1 291 ? -0.603 8 15.93 1 93.94 291 ALA A CA 1
ATOM 2234 C C . ALA A 1 291 ? -1.559 6.852 15.633 1 93.94 291 ALA A C 1
ATOM 2236 O O . ALA A 1 291 ? -2.779 7.016 15.703 1 93.94 291 ALA A O 1
ATOM 2237 N N . ILE A 1 292 ? -1.019 5.664 15.258 1 92.06 292 ILE A N 1
ATOM 2238 C CA . ILE A 1 292 ? -1.836 4.48 15.008 1 92.06 292 ILE A CA 1
ATOM 2239 C C . ILE A 1 292 ? -2.617 4.117 16.266 1 92.06 292 ILE A C 1
ATOM 2241 O O . ILE A 1 292 ? -3.834 3.922 16.219 1 92.06 292 ILE A O 1
ATOM 2245 N N . ASP A 1 293 ? -1.938 4.082 17.359 1 91.62 293 ASP A N 1
ATOM 2246 C CA . ASP A 1 293 ? -2.57 3.723 18.625 1 91.62 293 ASP A CA 1
ATOM 2247 C C . ASP A 1 293 ? -3.607 4.766 19.031 1 91.62 293 ASP A C 1
ATOM 2249 O O . ASP A 1 293 ? -4.695 4.418 19.5 1 91.62 293 ASP A O 1
ATOM 2253 N N . ASN A 1 294 ? -3.271 6.051 18.859 1 88.94 294 ASN A N 1
ATOM 2254 C CA . ASN A 1 294 ? -4.199 7.133 19.172 1 88.94 294 ASN A CA 1
ATOM 2255 C C . ASN A 1 294 ? -5.469 7.039 18.328 1 88.94 294 ASN A C 1
ATOM 2257 O O . ASN A 1 294 ? -6.562 7.332 18.812 1 88.94 294 ASN A O 1
ATOM 2261 N N . THR A 1 295 ? -5.316 6.727 17.125 1 87.75 295 THR A N 1
ATOM 2262 C CA . THR A 1 295 ? -6.457 6.637 16.219 1 87.75 295 THR A CA 1
ATOM 2263 C C . THR A 1 295 ? -7.398 5.516 16.656 1 87.75 295 THR A C 1
ATOM 2265 O O . THR A 1 295 ? -8.617 5.68 16.625 1 87.75 295 THR A O 1
ATOM 2268 N N . LYS A 1 296 ? -6.844 4.395 17.047 1 85.81 296 LYS A N 1
ATOM 2269 C CA . LYS A 1 296 ? -7.656 3.287 17.547 1 85.81 296 LYS A CA 1
ATOM 2270 C C . LYS A 1 296 ? -8.422 3.695 18.797 1 85.81 296 LYS A C 1
ATOM 2272 O O . LYS A 1 296 ? -9.609 3.379 18.938 1 85.81 296 LYS A O 1
ATOM 2277 N N . SER A 1 297 ? -7.727 4.391 19.641 1 86.25 297 SER A N 1
ATOM 2278 C CA . SER A 1 297 ? -8.359 4.879 20.859 1 86.25 297 SER A CA 1
ATOM 2279 C C . SER A 1 297 ? -9.469 5.883 20.547 1 86.25 297 SER A C 1
ATOM 2281 O O . SER A 1 297 ? -10.531 5.855 21.156 1 86.25 297 SER A O 1
ATOM 2283 N N . LEU A 1 298 ? -9.164 6.766 19.609 1 84.56 298 LEU A N 1
ATOM 2284 C CA . LEU A 1 298 ? -10.148 7.773 19.219 1 84.56 298 LEU A CA 1
ATOM 2285 C C . LEU A 1 298 ? -11.391 7.117 18.625 1 84.56 298 LEU A C 1
ATOM 2287 O O . LEU A 1 298 ? -12.508 7.586 18.859 1 84.56 298 LEU A O 1
ATOM 2291 N N . GLN A 1 299 ? -11.227 6.109 17.859 1 84.25 299 GLN A N 1
ATOM 2292 C CA . GLN A 1 299 ? -12.352 5.383 17.297 1 84.25 299 GLN A CA 1
ATOM 2293 C C . GLN A 1 299 ? -13.242 4.801 18.391 1 84.25 299 GLN A C 1
ATOM 2295 O O . GLN A 1 299 ? -14.469 4.879 18.312 1 84.25 299 GLN A O 1
ATOM 2300 N N . ARG A 1 300 ? -12.609 4.258 19.375 1 85.38 300 ARG A N 1
ATOM 2301 C CA . ARG A 1 300 ? -13.359 3.713 20.484 1 85.38 300 ARG A CA 1
ATOM 2302 C C . ARG A 1 300 ? -14.117 4.812 21.234 1 85.38 300 ARG A C 1
ATOM 2304 O O . ARG A 1 300 ? -15.281 4.633 21.594 1 85.38 300 ARG A O 1
ATOM 2311 N N . GLU A 1 301 ? -13.406 5.863 21.406 1 84.75 301 GLU A N 1
ATOM 2312 C CA . GLU A 1 301 ? -14.039 7 22.078 1 84.75 301 GLU A CA 1
ATOM 2313 C C . GLU A 1 301 ? -15.227 7.523 21.266 1 84.75 301 GLU A C 1
ATOM 2315 O O . GLU A 1 301 ? -16.25 7.875 21.844 1 84.75 301 GLU A O 1
ATOM 2320 N N . LEU A 1 302 ? -15.055 7.617 20.031 1 85.31 302 LEU A N 1
ATOM 2321 C CA . LEU A 1 302 ? -16.125 8.078 19.156 1 85.31 302 LEU A CA 1
ATOM 2322 C C . LEU A 1 302 ? -17.312 7.133 19.219 1 85.31 302 LEU A C 1
ATOM 2324 O O . LEU A 1 302 ? -18.469 7.574 19.266 1 85.31 302 LEU A O 1
ATOM 2328 N N . ASP A 1 303 ? -17.047 5.859 19.188 1 85.19 303 ASP A N 1
ATOM 2329 C CA . ASP A 1 303 ? -18.125 4.863 19.281 1 85.19 303 ASP A CA 1
ATOM 2330 C C . ASP A 1 303 ? -18.906 5.016 20.578 1 85.19 303 ASP A C 1
ATOM 2332 O O . ASP A 1 303 ? -20.125 4.922 20.594 1 85.19 303 ASP A O 1
ATOM 2336 N N . GLU A 1 304 ? -18.203 5.258 21.578 1 87.19 304 GLU A N 1
ATOM 2337 C CA . GLU A 1 304 ? -18.828 5.449 22.891 1 87.19 304 GLU A CA 1
ATOM 2338 C C . GLU A 1 304 ? -19.656 6.734 22.922 1 87.19 304 GLU A C 1
ATOM 2340 O O . GLU A 1 304 ? -20.734 6.773 23.516 1 87.19 304 GLU A O 1
ATOM 2345 N N . LEU A 1 305 ? -19.125 7.758 22.344 1 85.62 305 LEU A N 1
ATOM 2346 C CA . LEU A 1 305 ? -19.844 9.023 22.281 1 85.62 305 LEU A CA 1
ATOM 2347 C C . LEU A 1 305 ? -21.156 8.875 21.5 1 85.62 305 LEU A C 1
ATOM 2349 O O . LEU A 1 305 ? -22.188 9.375 21.938 1 85.62 305 LEU A O 1
ATOM 2353 N N . VAL A 1 306 ? -21.109 8.203 20.422 1 86.81 306 VAL A N 1
ATOM 2354 C CA . VAL A 1 306 ? -22.281 8 19.594 1 86.81 306 VAL A CA 1
ATOM 2355 C C . VAL A 1 306 ? -23.312 7.168 20.359 1 86.81 306 VAL A C 1
ATOM 2357 O O . VAL A 1 306 ? -24.516 7.477 20.328 1 86.81 306 VAL A O 1
ATOM 2360 N N . LYS A 1 307 ? -22.859 6.156 21.016 1 90.06 307 LYS A N 1
ATOM 2361 C CA . LYS A 1 307 ? -23.75 5.348 21.859 1 90.06 307 LYS A CA 1
ATOM 2362 C C . LYS A 1 307 ? -24.406 6.195 22.953 1 90.06 307 LYS A C 1
ATOM 2364 O O . LYS A 1 307 ? -25.594 6.043 23.234 1 90.06 307 LYS A O 1
ATOM 2369 N N . GLY A 1 308 ? -23.625 6.98 23.5 1 90.94 308 GLY A N 1
ATOM 2370 C CA . GLY A 1 308 ? -24.125 7.871 24.531 1 90.94 308 GLY A CA 1
ATOM 2371 C C . GLY A 1 308 ? -25.188 8.828 24.031 1 90.94 308 GLY A C 1
ATOM 2372 O O . GLY A 1 308 ? -26.203 9.039 24.703 1 90.94 308 GLY A O 1
ATOM 2373 N N . TRP A 1 309 ? -24.984 9.422 22.906 1 90.94 309 TRP A N 1
ATOM 2374 C CA . TRP A 1 309 ? -25.969 10.32 22.297 1 90.94 309 TRP A CA 1
ATOM 2375 C C . TRP A 1 309 ? -27.281 9.594 22.016 1 90.94 309 TRP A C 1
ATOM 2377 O O . TRP A 1 309 ? -28.359 10.148 22.234 1 90.94 309 TRP A O 1
ATOM 2387 N N . LYS A 1 310 ? -27.125 8.422 21.469 1 91.56 310 LYS A N 1
ATOM 2388 C CA . LYS A 1 310 ? -28.328 7.645 21.172 1 91.56 310 LYS A CA 1
ATOM 2389 C C . LYS A 1 310 ? -29.125 7.363 22.438 1 91.56 310 LYS A C 1
ATOM 2391 O O . LYS A 1 310 ? -30.359 7.508 22.438 1 91.56 310 LYS A O 1
ATOM 2396 N N . GLN A 1 311 ? -28.438 7.016 23.469 1 93.94 311 GLN A N 1
ATOM 2397 C CA . GLN A 1 311 ? -29.109 6.77 24.75 1 93.94 311 GLN A CA 1
ATOM 2398 C C . GLN A 1 311 ? -29.75 8.047 25.281 1 93.94 311 GLN A C 1
ATOM 2400 O O . GLN A 1 311 ? -30.875 8.016 25.781 1 93.94 311 GLN A O 1
ATOM 2405 N N . GLN A 1 312 ? -29.031 9.109 25.203 1 94.25 312 GLN A N 1
ATOM 2406 C CA . GLN A 1 312 ? -29.531 10.398 25.656 1 94.25 312 GLN A CA 1
ATOM 2407 C C . GLN A 1 312 ? -30.812 10.781 24.891 1 94.25 312 GLN A C 1
ATOM 2409 O O . GLN A 1 312 ? -31.766 11.297 25.484 1 94.25 312 GLN A O 1
ATOM 2414 N N . TYR A 1 313 ? -30.844 10.555 23.641 1 94.81 313 TYR A N 1
ATOM 2415 C CA . TYR A 1 313 ? -32 10.875 22.828 1 94.81 313 TYR A CA 1
ATOM 2416 C C . TYR A 1 313 ? -33.188 9.977 23.188 1 94.81 313 TYR A C 1
ATOM 2418 O O . TYR A 1 313 ? -34.344 10.445 23.281 1 94.81 313 TYR A O 1
ATOM 2426 N N . LEU A 1 314 ? -32.906 8.672 23.312 1 93.94 314 LEU A N 1
ATOM 2427 C CA . LEU A 1 314 ? -33.969 7.734 23.672 1 93.94 314 LEU A CA 1
ATOM 2428 C C . LEU A 1 314 ? -34.594 8.109 25.016 1 93.94 314 LEU A C 1
ATOM 2430 O O . LEU A 1 314 ? -35.812 8.016 25.188 1 93.94 314 LEU A O 1
ATOM 2434 N N . ASP A 1 315 ? -33.75 8.492 25.938 1 94.19 315 ASP A N 1
ATOM 2435 C CA . ASP A 1 315 ? -34.25 8.93 27.234 1 94.19 315 ASP A CA 1
ATOM 2436 C C . ASP A 1 315 ? -35.125 10.172 27.094 1 94.19 315 ASP A C 1
ATOM 2438 O O . ASP A 1 315 ? -36.188 10.25 27.719 1 94.19 315 ASP A O 1
ATOM 2442 N N . TYR A 1 316 ? -34.656 11.102 26.344 1 93.94 316 TYR A N 1
ATOM 2443 C CA . TYR A 1 316 ? -35.406 12.312 26.078 1 93.94 316 TYR A CA 1
ATOM 2444 C C . TYR A 1 316 ? -36.75 11.984 25.422 1 93.94 316 TYR A C 1
ATOM 2446 O O . TYR A 1 316 ? -37.812 12.484 25.859 1 93.94 316 TYR A O 1
ATOM 2454 N N . TYR A 1 317 ? -36.719 11.195 24.438 1 93.12 317 TYR A N 1
ATOM 2455 C CA . TYR A 1 317 ? -37.906 10.852 23.688 1 93.12 317 TYR A CA 1
ATOM 2456 C C . TYR A 1 317 ? -38.938 10.141 24.578 1 93.12 317 TYR A C 1
ATOM 2458 O O . TYR A 1 317 ? -40.125 10.406 24.484 1 93.12 317 TYR A O 1
ATOM 2466 N N . ALA A 1 318 ? -38.469 9.242 25.344 1 93.25 318 ALA A N 1
ATOM 2467 C CA . ALA A 1 318 ? -39.344 8.516 26.266 1 93.25 318 ALA A CA 1
ATOM 2468 C C . ALA A 1 318 ? -40 9.469 27.25 1 93.25 318 ALA A C 1
ATOM 2470 O O . ALA A 1 318 ? -41.188 9.281 27.609 1 93.25 318 ALA A O 1
ATOM 2471 N N . ALA A 1 319 ? -39.312 10.352 27.719 1 93.06 319 ALA A N 1
ATOM 2472 C CA . ALA A 1 319 ? -39.844 11.32 28.672 1 93.06 319 ALA A CA 1
ATOM 2473 C C . ALA A 1 319 ? -40.906 12.203 28.031 1 93.06 319 ALA A C 1
ATOM 2475 O O . ALA A 1 319 ? -41.906 12.555 28.656 1 93.06 319 ALA A O 1
ATOM 2476 N N . GLU A 1 320 ? -40.688 12.523 26.781 1 90.44 320 GLU A N 1
ATOM 2477 C CA . GLU A 1 320 ? -41.562 13.469 26.094 1 90.44 320 GLU A CA 1
ATOM 2478 C C . GLU A 1 320 ? -42.781 12.758 25.484 1 90.44 320 GLU A C 1
ATOM 2480 O O . GLU A 1 320 ? -43.875 13.312 25.453 1 90.44 320 GLU A O 1
ATOM 2485 N N . HIS A 1 321 ? -42.625 11.609 24.953 1 89.12 321 HIS A N 1
ATOM 2486 C CA . HIS A 1 321 ? -43.688 10.977 24.156 1 89.12 321 HIS A CA 1
ATOM 2487 C C . HIS A 1 321 ? -44.188 9.703 24.828 1 89.12 321 HIS A C 1
ATOM 2489 O O . HIS A 1 321 ? -45.188 9.117 24.391 1 89.12 321 HIS A O 1
ATOM 2495 N N . LYS A 1 322 ? -43.562 9.164 25.891 1 87.75 322 LYS A N 1
ATOM 2496 C CA . LYS A 1 322 ? -43.906 7.934 26.609 1 87.75 322 LYS A CA 1
ATOM 2497 C C . LYS A 1 322 ? -43.906 6.73 25.672 1 87.75 322 LYS A C 1
ATOM 2499 O O . LYS A 1 322 ? -44.781 5.863 25.75 1 87.75 322 LYS A O 1
ATOM 2504 N N . ASN A 1 323 ? -43.031 6.859 24.656 1 89 323 ASN A N 1
ATOM 2505 C CA . ASN A 1 323 ? -42.844 5.793 23.688 1 89 323 ASN A CA 1
ATOM 2506 C C . ASN A 1 323 ? -41.406 5.785 23.141 1 89 323 ASN A C 1
ATOM 2508 O O . ASN A 1 323 ? -40.562 6.562 23.594 1 89 323 ASN A O 1
ATOM 2512 N N . SER A 1 324 ? -41.094 4.758 22.312 1 88.88 324 SER A N 1
ATOM 2513 C CA . SER A 1 324 ? -39.812 4.688 21.672 1 88.88 324 SER A CA 1
ATOM 2514 C C . SER A 1 324 ? -39.875 5.113 20.203 1 88.88 324 SER A C 1
ATOM 2516 O O . SER A 1 324 ? -40.875 4.828 19.531 1 88.88 324 SER A O 1
ATOM 2518 N N . PRO A 1 325 ? -38.875 5.836 19.781 1 89.25 325 PRO A N 1
ATOM 2519 C CA . PRO A 1 325 ? -38.906 6.242 18.375 1 89.25 325 PRO A CA 1
ATOM 2520 C C . PRO A 1 325 ? -38.656 5.074 17.422 1 89.25 325 PRO A C 1
ATOM 2522 O O . PRO A 1 325 ? -38.094 4.047 17.828 1 89.25 325 PRO A O 1
ATOM 2525 N N . ARG A 1 326 ? -39.062 5.277 16.219 1 88.56 326 ARG A N 1
ATOM 2526 C CA . ARG A 1 326 ? -38.75 4.297 15.18 1 88.56 326 ARG A CA 1
ATOM 2527 C C . ARG A 1 326 ? -37.219 4.223 14.938 1 88.56 326 ARG A C 1
ATOM 2529 O O . ARG A 1 326 ? -36.531 5.242 14.984 1 88.56 326 ARG A O 1
ATOM 2536 N N . ALA A 1 327 ? -36.75 3.035 14.617 1 87.25 327 ALA A N 1
ATOM 2537 C CA . ALA A 1 327 ? -35.344 2.785 14.438 1 87.25 327 ALA A CA 1
ATOM 2538 C C . ALA A 1 327 ? -34.781 3.59 13.273 1 87.25 327 ALA A C 1
ATOM 2540 O O . ALA A 1 327 ? -33.594 3.973 13.273 1 87.25 327 ALA A O 1
ATOM 2541 N N . ASP A 1 328 ? -35.562 3.947 12.312 1 90 328 ASP A N 1
ATOM 2542 C CA . ASP A 1 328 ? -35.125 4.664 11.125 1 90 328 ASP A CA 1
ATOM 2543 C C . ASP A 1 328 ? -35.656 6.094 11.102 1 90 328 ASP A C 1
ATOM 2545 O O . ASP A 1 328 ? -35.75 6.711 10.047 1 90 328 ASP A O 1
ATOM 2549 N N . SER A 1 329 ? -36.031 6.551 12.32 1 92.88 329 SER A N 1
ATOM 2550 C CA . SER A 1 329 ? -36.531 7.918 12.406 1 92.88 329 SER A CA 1
ATOM 2551 C C . SER A 1 329 ? -35.469 8.93 11.984 1 92.88 329 SER A C 1
ATOM 2553 O O . SER A 1 329 ? -34.281 8.625 12.023 1 92.88 329 SER A O 1
ATOM 2555 N N . ALA A 1 330 ? -35.844 10.086 11.602 1 94.19 330 ALA A N 1
ATOM 2556 C CA . ALA A 1 330 ? -34.969 11.133 11.094 1 94.19 330 ALA A CA 1
ATOM 2557 C C . ALA A 1 330 ? -33.938 11.531 12.148 1 94.19 330 ALA A C 1
ATOM 2559 O O . ALA A 1 330 ? -32.75 11.648 11.852 1 94.19 330 ALA A O 1
ATOM 2560 N N . PRO A 1 331 ? -34.344 11.711 13.445 1 94.31 331 PRO A N 1
ATOM 2561 C CA . PRO A 1 331 ? -33.344 12.07 14.461 1 94.31 331 PRO A CA 1
ATOM 2562 C C . PRO A 1 331 ? -32.281 10.984 14.664 1 94.31 331 PRO A C 1
ATOM 2564 O O . PRO A 1 331 ? -31.109 11.289 14.836 1 94.31 331 PRO A O 1
ATOM 2567 N N . ILE A 1 332 ? -32.688 9.773 14.617 1 93 332 ILE A N 1
ATOM 2568 C CA . ILE A 1 332 ? -31.766 8.672 14.805 1 93 332 ILE A CA 1
ATOM 2569 C C . ILE A 1 332 ? -30.797 8.602 13.625 1 93 332 ILE A C 1
ATOM 2571 O O . ILE A 1 332 ? -29.594 8.422 13.812 1 93 332 ILE A O 1
ATOM 2575 N N . ARG A 1 333 ? -31.297 8.781 12.477 1 93.06 333 ARG A N 1
ATOM 2576 C CA . ARG A 1 333 ? -30.453 8.812 11.289 1 93.06 333 ARG A CA 1
ATOM 2577 C C . ARG A 1 333 ? -29.484 9.984 11.344 1 93.06 333 ARG A C 1
ATOM 2579 O O . ARG A 1 333 ? -28.328 9.859 10.922 1 93.06 333 ARG A O 1
ATOM 2586 N N . LEU A 1 334 ? -30 11.062 11.805 1 92.94 334 LEU A N 1
ATOM 2587 C CA . LEU A 1 334 ? -29.141 12.234 11.945 1 92.94 334 LEU A CA 1
ATOM 2588 C C . LEU A 1 334 ? -28.031 11.969 12.961 1 92.94 334 LEU A C 1
ATOM 2590 O O . LEU A 1 334 ? -26.875 12.352 12.742 1 92.94 334 LEU A O 1
ATOM 2594 N N . LEU A 1 335 ? -28.359 11.32 14.031 1 91.25 335 LEU A N 1
ATOM 2595 C CA . LEU A 1 335 ? -27.375 10.977 15.055 1 91.25 335 LEU A CA 1
ATOM 2596 C C . LEU A 1 335 ? -26.25 10.133 14.469 1 91.25 335 LEU A C 1
ATOM 2598 O O . LEU A 1 335 ? -25.078 10.367 14.75 1 91.25 335 LEU A O 1
ATOM 2602 N N . ASP A 1 336 ? -26.641 9.242 13.625 1 87.75 336 ASP A N 1
ATOM 2603 C CA . ASP A 1 336 ? -25.672 8.344 13 1 87.75 336 ASP A CA 1
ATOM 2604 C C . ASP A 1 336 ? -24.766 9.102 12.039 1 87.75 336 ASP A C 1
ATOM 2606 O O . ASP A 1 336 ? -23.625 8.68 11.789 1 87.75 336 ASP A O 1
ATOM 2610 N N . SER A 1 337 ? -25.156 10.219 11.594 1 88.31 337 SER A N 1
ATOM 2611 C CA . SER A 1 337 ? -24.422 10.961 10.578 1 88.31 337 SER A CA 1
ATOM 2612 C C . SER A 1 337 ? -23.562 12.062 11.203 1 88.31 337 SER A C 1
ATOM 2614 O O . SER A 1 337 ? -22.703 12.633 10.539 1 88.31 337 SER A O 1
ATOM 2616 N N . LEU A 1 338 ? -23.719 12.305 12.461 1 88.56 338 LEU A N 1
ATOM 2617 C CA . LEU A 1 338 ? -23.078 13.438 13.117 1 88.56 338 LEU A CA 1
ATOM 2618 C C . LEU A 1 338 ? -21.562 13.336 13.023 1 88.56 338 LEU A C 1
ATOM 2620 O O . LEU A 1 338 ? -20.875 14.336 12.773 1 88.56 338 LEU A O 1
ATOM 2624 N N . PRO A 1 339 ? -21.016 12.172 13.211 1 85.5 339 PRO A N 1
ATOM 2625 C CA . PRO A 1 339 ? -19.547 12.086 13.133 1 85.5 339 PRO A CA 1
ATOM 2626 C C . PRO A 1 339 ? -19 12.562 11.789 1 85.5 339 PRO A C 1
ATOM 2628 O O . PRO A 1 339 ? -17.875 13.07 11.727 1 85.5 339 PRO A O 1
ATOM 2631 N N . GLN A 1 340 ? -19.781 12.5 10.789 1 83.19 340 GLN A N 1
ATOM 2632 C CA . GLN A 1 340 ? -19.359 12.914 9.453 1 83.19 340 GLN A CA 1
ATOM 2633 C C . GLN A 1 340 ? -19.672 14.383 9.203 1 83.19 340 GLN A C 1
ATOM 2635 O O . GLN A 1 340 ? -19.125 14.992 8.281 1 83.19 340 GLN A O 1
ATOM 2640 N N . MET A 1 341 ? -20.516 14.883 10.016 1 84.75 341 MET A N 1
ATOM 2641 C CA . MET A 1 341 ? -20.938 16.281 9.852 1 84.75 341 MET A CA 1
ATOM 2642 C C . MET A 1 341 ? -21.078 16.969 11.211 1 84.75 341 MET A C 1
ATOM 2644 O O . MET A 1 341 ? -22.188 17.281 11.641 1 84.75 341 MET A O 1
ATOM 2648 N N . PRO A 1 342 ? -19.953 17.25 11.766 1 85.75 342 PRO A N 1
ATOM 2649 C CA . PRO A 1 342 ? -20.016 17.812 13.117 1 85.75 342 PRO A CA 1
ATOM 2650 C C . PRO A 1 342 ? -20.625 19.203 13.141 1 85.75 342 PRO A C 1
ATOM 2652 O O . PRO A 1 342 ? -20.953 19.719 14.211 1 85.75 342 PRO A O 1
ATOM 2655 N N . ILE A 1 343 ? -20.766 19.828 12 1 87 343 ILE A N 1
ATOM 2656 C CA . ILE A 1 343 ? -21.438 21.109 11.812 1 87 343 ILE A CA 1
ATOM 2657 C C . ILE A 1 343 ? -22.312 21.047 10.562 1 87 343 ILE A C 1
ATOM 2659 O O . ILE A 1 343 ? -21.891 20.547 9.523 1 87 343 ILE A O 1
ATOM 2663 N N . PHE A 1 344 ? -23.547 21.516 10.727 1 88.69 344 PHE A N 1
ATOM 2664 C CA . PHE A 1 344 ? -24.438 21.312 9.586 1 88.69 344 PHE A CA 1
ATOM 2665 C C . PHE A 1 344 ? -25.594 22.312 9.625 1 88.69 344 PHE A C 1
ATOM 2667 O O . PHE A 1 344 ? -25.844 22.938 10.656 1 88.69 344 PHE A O 1
ATOM 2674 N N . THR A 1 345 ? -26.141 22.469 8.508 1 90 345 THR A N 1
ATOM 2675 C CA . THR A 1 345 ? -27.359 23.25 8.336 1 90 345 THR A CA 1
ATOM 2676 C C . THR A 1 345 ? -28.547 22.328 8.023 1 90 345 THR A C 1
ATOM 2678 O O . THR A 1 345 ? -28.359 21.125 7.805 1 90 345 THR A O 1
ATOM 2681 N N . VAL A 1 346 ? -29.703 22.953 8.062 1 90.75 346 VAL A N 1
ATOM 2682 C CA . VAL A 1 346 ? -30.906 22.188 7.742 1 90.75 346 VAL A CA 1
ATOM 2683 C C . VAL A 1 346 ? -30.812 21.672 6.309 1 90.75 346 VAL A C 1
ATOM 2685 O O . VAL A 1 346 ? -31.25 20.547 6.02 1 90.75 346 VAL A O 1
ATOM 2688 N N . GLU A 1 347 ? -30.25 22.453 5.457 1 89.12 347 GLU A N 1
ATOM 2689 C CA . GLU A 1 347 ? -30.109 22.094 4.051 1 89.12 347 GLU A CA 1
ATOM 2690 C C . GLU A 1 347 ? -29.219 20.875 3.879 1 89.12 347 GLU A C 1
ATOM 2692 O O . GLU A 1 347 ? -29.516 19.984 3.072 1 89.12 347 GLU A O 1
ATOM 2697 N N . LEU A 1 348 ? -28.156 20.922 4.609 1 88.06 348 LEU A N 1
ATOM 2698 C CA . LEU A 1 348 ? -27.25 19.781 4.531 1 88.06 348 LEU A CA 1
ATOM 2699 C C . LEU A 1 348 ? -27.922 18.5 5.023 1 88.06 348 LEU A C 1
ATOM 2701 O O . LEU A 1 348 ? -27.703 17.422 4.461 1 88.06 348 LEU A O 1
ATOM 2705 N N . VAL A 1 349 ? -28.703 18.578 6.031 1 92.12 349 VAL A N 1
ATOM 2706 C CA . VAL A 1 349 ? -29.422 17.422 6.574 1 92.12 349 VAL A CA 1
ATOM 2707 C C . VAL A 1 349 ? -30.422 16.906 5.543 1 92.12 349 VAL A C 1
ATOM 2709 O O . VAL A 1 349 ? -30.562 15.695 5.355 1 92.12 349 VAL A O 1
ATOM 2712 N N . GLN A 1 350 ? -31.062 17.828 4.918 1 94 350 GLN A N 1
ATOM 2713 C CA . GLN A 1 350 ? -32 17.469 3.861 1 94 350 GLN A CA 1
ATOM 2714 C C . GLN A 1 350 ? -31.312 16.641 2.779 1 94 350 GLN A C 1
ATOM 2716 O O . GLN A 1 350 ? -31.812 15.586 2.389 1 94 350 GLN A O 1
ATOM 2721 N N . GLU A 1 351 ? -30.312 17.094 2.373 1 91.5 351 GLU A N 1
ATOM 2722 C CA . GLU A 1 351 ? -29.578 16.484 1.268 1 91.5 351 GLU A CA 1
ATOM 2723 C C . GLU A 1 351 ? -29.016 15.117 1.671 1 91.5 351 GLU A C 1
ATOM 2725 O O . GLU A 1 351 ? -29.156 14.141 0.936 1 91.5 351 GLU A O 1
ATOM 2730 N N . ARG A 1 352 ? -28.422 15.031 2.77 1 88.62 352 ARG A N 1
ATOM 2731 C CA . ARG A 1 352 ? -27.703 13.836 3.197 1 88.62 352 ARG A CA 1
ATOM 2732 C C . ARG A 1 352 ? -28.656 12.719 3.58 1 88.62 352 ARG A C 1
ATOM 2734 O O . ARG A 1 352 ? -28.375 11.547 3.369 1 88.62 352 ARG A O 1
ATOM 2741 N N . LEU A 1 353 ? -29.766 13.117 4.215 1 93.12 353 LEU A N 1
ATOM 2742 C CA . LEU A 1 353 ? -30.688 12.102 4.719 1 93.12 353 LEU A CA 1
ATOM 2743 C C . LEU A 1 353 ? -31.906 11.984 3.812 1 93.12 353 LEU A C 1
ATOM 2745 O O . LEU A 1 353 ? -32.812 11.18 4.074 1 93.12 353 LEU A O 1
ATOM 2749 N N . ASP A 1 354 ? -31.906 12.789 2.828 1 94.62 354 ASP A N 1
ATOM 2750 C CA . ASP A 1 354 ? -33.031 12.781 1.886 1 94.62 354 ASP A CA 1
ATOM 2751 C C . ASP A 1 354 ? -34.344 13 2.605 1 94.62 354 ASP A C 1
ATOM 2753 O O . ASP A 1 354 ? -35.25 12.18 2.506 1 94.62 354 ASP A O 1
ATOM 2757 N N . LEU A 1 355 ? -34.438 14.117 3.219 1 95.19 355 LEU A N 1
ATOM 2758 C CA . LEU A 1 355 ? -35.625 14.492 3.986 1 95.19 355 LEU A CA 1
ATOM 2759 C C . LEU A 1 355 ? -36.219 15.781 3.457 1 95.19 355 LEU A C 1
ATOM 2761 O O . LEU A 1 355 ? -35.562 16.562 2.785 1 95.19 355 LEU A O 1
ATOM 2765 N N . SER A 1 356 ? -37.5 15.961 3.732 1 95.12 356 SER A N 1
ATOM 2766 C CA . SER A 1 356 ? -38.125 17.281 3.514 1 95.12 356 SER A CA 1
ATOM 2767 C C . SER A 1 356 ? -37.531 18.312 4.473 1 95.12 356 SER A C 1
ATOM 2769 O O . SER A 1 356 ? -36.969 17.969 5.516 1 95.12 356 SER A O 1
ATOM 2771 N N . ARG A 1 357 ? -37.688 19.578 4.117 1 94.12 357 ARG A N 1
ATOM 2772 C CA . ARG A 1 357 ? -37.188 20.656 4.969 1 94.12 357 ARG A CA 1
ATOM 2773 C C . ARG A 1 357 ? -37.844 20.609 6.348 1 94.12 357 ARG A C 1
ATOM 2775 O O . ARG A 1 357 ? -37.188 20.828 7.359 1 94.12 357 ARG A O 1
ATOM 2782 N N . GLN A 1 358 ? -39.125 20.328 6.352 1 95.31 358 GLN A N 1
ATOM 2783 C CA . GLN A 1 358 ? -39.875 20.281 7.609 1 95.31 358 GLN A CA 1
ATOM 2784 C C . GLN A 1 358 ? -39.375 19.141 8.492 1 95.31 358 GLN A C 1
ATOM 2786 O O . GLN A 1 358 ? -39.156 19.328 9.695 1 95.31 358 GLN A O 1
ATOM 2791 N N . SER A 1 359 ? -39.125 18 7.906 1 95.5 359 SER A N 1
ATOM 2792 C CA . SER A 1 359 ? -38.656 16.844 8.648 1 95.5 359 SER A CA 1
ATOM 2793 C C . SER A 1 359 ? -37.219 17.062 9.164 1 95.5 359 SER A C 1
ATOM 2795 O O . SER A 1 359 ? -36.906 16.672 10.273 1 95.5 359 SER A O 1
ATOM 2797 N N . ALA A 1 360 ? -36.406 17.656 8.328 1 96.19 360 ALA A N 1
ATOM 2798 C CA . ALA A 1 360 ? -35.031 17.969 8.711 1 96.19 360 ALA A CA 1
ATOM 2799 C C . ALA A 1 360 ? -35 18.953 9.883 1 96.19 360 ALA A C 1
ATOM 2801 O O . ALA A 1 360 ? -34.25 18.75 10.844 1 96.19 360 ALA A O 1
ATOM 2802 N N . ARG A 1 361 ? -35.812 19.922 9.797 1 95.12 361 ARG A N 1
ATOM 2803 C CA . ARG A 1 361 ? -35.875 20.922 10.859 1 95.12 361 ARG A CA 1
ATOM 2804 C C . ARG A 1 361 ? -36.375 20.328 12.172 1 95.12 361 ARG A C 1
ATOM 2806 O O . ARG A 1 361 ? -35.844 20.656 13.242 1 95.12 361 ARG A O 1
ATOM 2813 N N . LYS A 1 362 ? -37.312 19.547 12.023 1 95.31 362 LYS A N 1
ATOM 2814 C CA . LYS A 1 362 ? -37.875 18.891 13.211 1 95.31 362 LYS A CA 1
ATOM 2815 C C . LYS A 1 362 ? -36.812 18 13.883 1 95.31 362 LYS A C 1
ATOM 2817 O O . LYS A 1 362 ? -36.688 18 15.109 1 95.31 362 LYS A O 1
ATOM 2822 N N . ALA A 1 363 ? -36.125 17.266 13.109 1 95.88 363 ALA A N 1
ATOM 2823 C CA . ALA A 1 363 ? -35.062 16.406 13.641 1 95.88 363 ALA A CA 1
ATOM 2824 C C . ALA A 1 363 ? -34 17.219 14.367 1 95.88 363 ALA A C 1
ATOM 2826 O O . ALA A 1 363 ? -33.562 16.844 15.453 1 95.88 363 ALA A O 1
ATOM 2827 N N . CYS A 1 364 ? -33.594 18.328 13.766 1 95.5 364 CYS A N 1
ATOM 2828 C CA . CYS A 1 364 ? -32.594 19.203 14.367 1 95.5 364 CYS A CA 1
ATOM 2829 C C . CYS A 1 364 ? -33.094 19.781 15.688 1 95.5 364 CYS A C 1
ATOM 2831 O O . CYS A 1 364 ? -32.375 19.797 16.688 1 95.5 364 CYS A O 1
ATOM 2833 N N . SER A 1 365 ? -34.344 20.141 15.648 1 95.19 365 SER A N 1
ATOM 2834 C CA . SER A 1 365 ? -34.938 20.719 16.844 1 95.19 365 SER A CA 1
ATOM 2835 C C . SER A 1 365 ? -35.031 19.703 17.984 1 95.19 365 SER A C 1
ATOM 2837 O O . SER A 1 365 ? -34.812 20.047 19.141 1 95.19 365 SER A O 1
ATOM 2839 N N . GLU A 1 366 ? -35.344 18.578 17.641 1 94.88 366 GLU A N 1
ATOM 2840 C CA . GLU A 1 366 ? -35.469 17.516 18.641 1 94.88 366 GLU A CA 1
ATOM 2841 C C . GLU A 1 366 ? -34.094 17.203 19.281 1 94.88 366 GLU A C 1
ATOM 2843 O O . GLU A 1 366 ? -34 17.031 20.5 1 94.88 366 GLU A O 1
ATOM 2848 N N . LEU A 1 367 ? -33.094 17.094 18.469 1 95.62 367 LEU A N 1
ATOM 2849 C CA . LEU A 1 367 ? -31.766 16.797 19 1 95.62 367 LEU A CA 1
ATOM 2850 C C . LEU A 1 367 ? -31.234 17.969 19.812 1 95.62 367 LEU A C 1
ATOM 2852 O O . LEU A 1 367 ? -30.484 17.781 20.766 1 95.62 367 LEU A O 1
ATOM 2856 N N . GLU A 1 368 ? -31.609 19.172 19.391 1 95.56 368 GLU A N 1
ATOM 2857 C CA . GLU A 1 368 ? -31.25 20.359 20.156 1 95.56 368 GLU A CA 1
ATOM 2858 C C . GLU A 1 368 ? -31.922 20.344 21.531 1 95.56 368 GLU A C 1
ATOM 2860 O O . GLU A 1 368 ? -31.266 20.625 22.547 1 95.56 368 GLU A O 1
ATOM 2865 N N . GLN A 1 369 ? -33.125 19.984 21.547 1 95.12 369 GLN A N 1
ATOM 2866 C CA . GLN A 1 369 ? -33.875 19.922 22.812 1 95.12 369 GLN A CA 1
ATOM 2867 C C . GLN A 1 369 ? -33.344 18.812 23.703 1 95.12 369 GLN A C 1
ATOM 2869 O O . GLN A 1 369 ? -33.344 18.953 24.938 1 95.12 369 GLN A O 1
ATOM 2874 N N . ALA A 1 370 ? -32.938 17.812 23.062 1 95.19 370 ALA A N 1
ATOM 2875 C CA . ALA A 1 370 ? -32.344 16.703 23.828 1 95.19 370 ALA A CA 1
ATOM 2876 C C . ALA A 1 370 ? -30.969 17.062 24.359 1 95.19 370 ALA A C 1
ATOM 2878 O O . ALA A 1 370 ? -30.391 16.312 25.141 1 95.19 370 ALA A O 1
ATOM 2879 N N . GLY A 1 371 ? -30.391 18.188 23.922 1 93.62 371 GLY A N 1
ATOM 2880 C CA . GLY A 1 371 ? -29.109 18.672 24.406 1 93.62 371 GLY A CA 1
ATOM 2881 C C . GLY A 1 371 ? -27.922 18.031 23.703 1 93.62 371 GLY A C 1
ATOM 2882 O O . GLY A 1 371 ? -26.797 18.047 24.234 1 93.62 371 GLY A O 1
ATOM 2883 N N . ILE A 1 372 ? -28.094 17.438 22.609 1 94.19 372 ILE A N 1
ATOM 2884 C CA . ILE A 1 372 ? -27.047 16.703 21.922 1 94.19 372 ILE A CA 1
ATOM 2885 C C . ILE A 1 372 ? -26.281 17.641 20.984 1 94.19 372 ILE A C 1
ATOM 2887 O O . ILE A 1 372 ? -25.062 17.562 20.875 1 94.19 372 ILE A O 1
ATOM 2891 N N . ILE A 1 373 ? -27.062 18.5 20.297 1 94.25 373 ILE A N 1
ATOM 2892 C CA . ILE A 1 373 ? -26.453 19.484 19.422 1 94.25 373 ILE A CA 1
ATOM 2893 C C . ILE A 1 373 ? -26.828 20.891 19.891 1 94.25 373 ILE A C 1
ATOM 2895 O O . ILE A 1 373 ? -27.766 21.062 20.672 1 94.25 373 ILE A O 1
ATOM 2899 N N . GLY A 1 374 ? -26.062 21.859 19.5 1 92.19 374 GLY A N 1
ATOM 2900 C CA . GLY A 1 374 ? -26.328 23.25 19.828 1 92.19 374 GLY A CA 1
ATOM 2901 C C . GLY A 1 374 ? -26.391 24.156 18.609 1 92.19 374 GLY A C 1
ATOM 2902 O O . GLY A 1 374 ? -25.781 23.859 17.578 1 92.19 374 GLY A O 1
ATOM 2903 N N . PRO A 1 375 ? -27.141 25.188 18.812 1 90 375 PRO A N 1
ATOM 2904 C CA . PRO A 1 375 ? -27.188 26.141 17.703 1 90 375 PRO A CA 1
ATOM 2905 C C . PRO A 1 375 ? -25.906 26.938 17.531 1 90 375 PRO A C 1
ATOM 2907 O O . PRO A 1 375 ? -25.172 27.141 18.516 1 90 375 PRO A O 1
ATOM 2910 N N . THR A 1 376 ? -25.578 27.219 16.281 1 86.31 376 THR A N 1
ATOM 2911 C CA . THR A 1 376 ? -24.453 28.094 15.953 1 86.31 376 THR A CA 1
ATOM 2912 C C . THR A 1 376 ? -24.766 28.922 14.711 1 86.31 376 THR A C 1
ATOM 2914 O O . THR A 1 376 ? -25.781 28.703 14.047 1 86.31 376 THR A O 1
ATOM 2917 N N . SER A 1 377 ? -24.031 30.031 14.539 1 83.38 377 SER A N 1
ATOM 2918 C CA . SER A 1 377 ? -24.297 30.891 13.375 1 83.38 377 SER A CA 1
ATOM 2919 C C . SER A 1 377 ? -22.984 31.438 12.797 1 83.38 377 SER A C 1
ATOM 2921 O O . SER A 1 377 ? -22.062 31.75 13.539 1 83.38 377 SER A O 1
ATOM 2923 N N . ALA A 1 378 ? -22.859 31.281 11.484 1 70.69 378 ALA A N 1
ATOM 2924 C CA . ALA A 1 378 ? -21.75 31.922 10.773 1 70.69 378 ALA A CA 1
ATOM 2925 C C . ALA A 1 378 ? -22.016 33.406 10.578 1 70.69 378 ALA A C 1
ATOM 2927 O O . ALA A 1 378 ? -21.078 34.219 10.516 1 70.69 378 ALA A O 1
ATOM 2928 N N . SER A 1 379 ? -23.172 33.719 10.352 1 69.12 379 SER A N 1
ATOM 2929 C CA . SER A 1 379 ? -23.672 35.062 10.188 1 69.12 379 SER A CA 1
ATOM 2930 C C . SER A 1 379 ? -25.094 35.219 10.703 1 69.12 379 SER A C 1
ATOM 2932 O O . SER A 1 379 ? -25.672 34.25 11.195 1 69.12 379 SER A O 1
ATOM 2934 N N . ALA A 1 380 ? -25.531 36.406 10.695 1 65.25 380 ALA A N 1
ATOM 2935 C CA . ALA A 1 380 ? -26.891 36.688 11.133 1 65.25 380 ALA A CA 1
ATOM 2936 C C . ALA A 1 380 ? -27.906 35.844 10.336 1 65.25 380 ALA A C 1
ATOM 2938 O O . ALA A 1 380 ? -28.984 35.531 10.836 1 65.25 380 ALA A O 1
ATOM 2939 N N . ARG A 1 381 ? -27.594 35.406 9.148 1 65.94 381 ARG A N 1
ATOM 2940 C CA . ARG A 1 381 ? -28.547 34.781 8.258 1 65.94 381 ARG A CA 1
ATOM 2941 C C . ARG A 1 381 ? -28.266 33.281 8.133 1 65.94 381 ARG A C 1
ATOM 2943 O O . ARG A 1 381 ? -29.062 32.531 7.559 1 65.94 381 ARG A O 1
ATOM 2950 N N . SER A 1 382 ? -27.172 32.906 8.656 1 75.88 382 SER A N 1
ATOM 2951 C CA . SER A 1 382 ? -26.781 31.516 8.438 1 75.88 382 SER A CA 1
ATOM 2952 C C . SER A 1 382 ? -26.672 30.766 9.758 1 75.88 382 SER A C 1
ATOM 2954 O O . SER A 1 382 ? -25.672 30.906 10.477 1 75.88 382 SER A O 1
ATOM 2956 N N . ARG A 1 383 ? -27.828 30.078 10 1 82.19 383 ARG A N 1
ATOM 2957 C CA . ARG A 1 383 ? -27.875 29.328 11.25 1 82.19 383 ARG A CA 1
ATOM 2958 C C . ARG A 1 383 ? -27.594 27.844 11 1 82.19 383 ARG A C 1
ATOM 2960 O O . ARG A 1 383 ? -27.906 27.328 9.922 1 82.19 383 ARG A O 1
ATOM 2967 N N . GLY A 1 384 ? -26.859 27.312 11.898 1 89.25 384 GLY A N 1
ATOM 2968 C CA . GLY A 1 384 ? -26.594 25.891 11.859 1 89.25 384 GLY A CA 1
ATOM 2969 C C . GLY A 1 384 ? -26.469 25.266 13.242 1 89.25 384 GLY A C 1
ATOM 2970 O O . GLY A 1 384 ? -26.875 25.859 14.234 1 89.25 384 GLY A O 1
ATOM 2971 N N . TRP A 1 385 ? -26.234 24.047 13.266 1 91.38 385 TRP A N 1
ATOM 2972 C CA . TRP A 1 385 ? -26.016 23.312 14.5 1 91.38 385 TRP A CA 1
ATOM 2973 C C . TRP A 1 385 ? -24.625 22.672 14.516 1 91.38 385 TRP A C 1
ATOM 2975 O O . TRP A 1 385 ? -24.031 22.438 13.461 1 91.38 385 TRP A O 1
ATOM 2985 N N . TRP A 1 386 ? -24.078 22.516 15.617 1 88.56 386 TRP A N 1
ATOM 2986 C CA . TRP A 1 386 ? -22.797 21.844 15.773 1 88.56 386 TRP A CA 1
ATOM 2987 C C . TRP A 1 386 ? -22.797 20.922 16.984 1 88.56 386 TRP A C 1
ATOM 2989 O O . TRP A 1 386 ? -23.688 21 17.828 1 88.56 386 TRP A O 1
ATOM 2999 N N . HIS A 1 387 ? -21.984 19.984 16.922 1 88.69 387 HIS A N 1
ATOM 3000 C CA . HIS A 1 387 ? -21.828 19.078 18.062 1 88.69 387 HIS A CA 1
ATOM 3001 C C . HIS A 1 387 ? -20.562 19.391 18.844 1 88.69 387 HIS A C 1
ATOM 3003 O O . HIS A 1 387 ? -19.453 19.062 18.406 1 88.69 387 HIS A O 1
ATOM 3009 N N . GLN A 1 388 ? -20.719 19.828 20.016 1 83.44 388 GLN A N 1
ATOM 3010 C CA . GLN A 1 388 ? -19.609 20.297 20.844 1 83.44 388 GLN A CA 1
ATOM 3011 C C . GLN A 1 388 ? -18.641 19.156 21.156 1 83.44 388 GLN A C 1
ATOM 3013 O O . GLN A 1 388 ? -17.422 19.328 21.078 1 83.44 388 GLN A O 1
ATOM 3018 N N . GLY A 1 389 ? -19.141 18.047 21.547 1 83.75 389 GLY A N 1
ATOM 3019 C CA . GLY A 1 389 ? -18.312 16.906 21.906 1 83.75 389 GLY A CA 1
ATOM 3020 C C . GLY A 1 389 ? -17.375 16.484 20.797 1 83.75 389 GLY A C 1
ATOM 3021 O O . GLY A 1 389 ? -16.219 16.156 21.047 1 83.75 389 GLY A O 1
ATOM 3022 N N . LEU A 1 390 ? -17.859 16.516 19.609 1 87.56 390 LEU A N 1
ATOM 3023 C CA . LEU A 1 390 ? -17.047 16.125 18.453 1 87.56 390 LEU A CA 1
ATOM 3024 C C . LEU A 1 390 ? -15.922 17.141 18.219 1 87.56 390 LEU A C 1
ATOM 3026 O O . LEU A 1 390 ? -14.781 16.75 17.953 1 87.56 390 LEU A O 1
ATOM 3030 N N . PHE A 1 391 ? -16.234 18.375 18.344 1 84.88 391 PHE A N 1
ATOM 3031 C CA . PHE A 1 391 ? -15.219 19.391 18.141 1 84.88 391 PHE A CA 1
ATOM 3032 C C . PHE A 1 391 ? -14.18 19.359 19.25 1 84.88 391 PHE A C 1
ATOM 3034 O O . PHE A 1 391 ? -13 19.625 19.031 1 84.88 391 PHE A O 1
ATOM 3041 N N . GLU A 1 392 ? -14.617 18.953 20.391 1 82.12 392 GLU A N 1
ATOM 3042 C CA . GLU A 1 392 ? -13.664 18.797 21.484 1 82.12 392 GLU A CA 1
ATOM 3043 C C . GLU A 1 392 ? -12.711 17.641 21.219 1 82.12 392 GLU A C 1
ATOM 3045 O O . GLU A 1 392 ? -11.539 17.703 21.578 1 82.12 392 GLU A O 1
ATOM 3050 N N . LEU A 1 393 ? -13.273 16.656 20.672 1 82.25 393 LEU A N 1
ATOM 3051 C CA . LEU A 1 393 ? -12.438 15.516 20.297 1 82.25 393 LEU A CA 1
ATOM 3052 C C . LEU A 1 393 ? -11.406 15.922 19.25 1 82.25 393 LEU A C 1
ATOM 3054 O O . LEU A 1 393 ? -10.289 15.406 19.234 1 82.25 393 LEU A O 1
ATOM 3058 N N . ILE A 1 394 ? -11.805 16.75 18.406 1 81.56 394 ILE A N 1
ATOM 3059 C CA . ILE A 1 394 ? -10.961 17.219 17.312 1 81.56 394 ILE A CA 1
ATOM 3060 C C . ILE A 1 394 ? -9.859 18.125 17.859 1 81.56 394 ILE A C 1
ATOM 3062 O O . ILE A 1 394 ? -8.703 18.031 17.453 1 81.56 394 ILE A O 1
ATOM 3066 N N . THR A 1 395 ? -10.297 18.969 18.781 1 77.94 395 THR A N 1
ATOM 3067 C CA . THR A 1 395 ? -9.383 20.016 19.219 1 77.94 395 THR A CA 1
ATOM 3068 C C . THR A 1 395 ? -8.555 19.547 20.406 1 77.94 395 THR A C 1
ATOM 3070 O O . THR A 1 395 ? -7.551 20.172 20.766 1 77.94 395 THR A O 1
ATOM 3073 N N . HIS A 1 396 ? -9.117 18.453 21.094 1 68.31 396 HIS A N 1
ATOM 3074 C CA . HIS A 1 396 ? -8.43 18 22.297 1 68.31 396 HIS A CA 1
ATOM 3075 C C . HIS A 1 396 ? -7.043 17.453 21.969 1 68.31 396 HIS A C 1
ATOM 3077 O O . HIS A 1 396 ? -6.914 16.531 21.172 1 68.31 396 HIS A O 1
ATOM 3083 N N . SER A 1 397 ? -6.117 18.344 21.812 1 58.88 397 SER A N 1
ATOM 3084 C CA . SER A 1 397 ? -4.723 17.922 21.781 1 58.88 397 SER A CA 1
ATOM 3085 C C . SER A 1 397 ? -4.102 17.969 23.172 1 58.88 397 SER A C 1
ATOM 3087 O O . SER A 1 397 ? -4.531 18.75 24.016 1 58.88 397 SER A O 1
ATOM 3089 N N . GLU A 1 398 ? -3.555 16.859 23.672 1 49.38 398 GLU A N 1
ATOM 3090 C CA . GLU A 1 398 ? -2.896 16.969 24.969 1 49.38 398 GLU A CA 1
ATOM 3091 C C . GLU A 1 398 ? -2.039 18.234 25.047 1 49.38 398 GLU A C 1
ATOM 3093 O O . GLU A 1 398 ? -1.429 18.641 24.062 1 49.38 398 GLU A O 1
ATOM 3098 N N . ARG A 1 399 ? -2.455 19.281 25.859 1 44.88 399 ARG A N 1
ATOM 3099 C CA . ARG A 1 399 ? -1.974 20.625 26.203 1 44.88 399 ARG A CA 1
ATOM 3100 C C . ARG A 1 399 ? -0.466 20.734 26 1 44.88 399 ARG A C 1
ATOM 3102 O O . ARG A 1 399 ? 0.309 20.484 26.922 1 44.88 399 ARG A O 1
ATOM 3109 N N . LYS A 1 400 ? 0.272 20.156 25.203 1 45.94 400 LYS A N 1
ATOM 3110 C CA . LYS A 1 400 ? 1.611 20.719 25.359 1 45.94 400 LYS A CA 1
ATOM 3111 C C . LYS A 1 400 ? 1.777 22 24.562 1 45.94 400 LYS A C 1
ATOM 3113 O O . LYS A 1 400 ? 1.204 22.141 23.484 1 45.94 400 LYS A O 1
ATOM 3118 N N . LEU A 1 401 ? 2.52 23.156 25.031 1 40.34 401 LEU A N 1
ATOM 3119 C CA . LEU A 1 401 ? 2.854 24.531 24.672 1 40.34 401 LEU A CA 1
ATOM 3120 C C . LEU A 1 401 ? 3.375 24.625 23.25 1 40.34 401 LEU A C 1
ATOM 3122 O O . LEU A 1 401 ? 4.266 23.859 22.859 1 40.34 401 LEU A O 1
ATOM 3126 N N . ALA A 1 402 ? 2.604 25.297 22.328 1 45.31 402 ALA A N 1
ATOM 3127 C CA . ALA A 1 402 ? 2.963 25.672 20.953 1 45.31 402 ALA A CA 1
ATOM 3128 C C . ALA A 1 402 ? 4.289 26.422 20.922 1 45.31 402 ALA A C 1
ATOM 3130 O O . ALA A 1 402 ? 4.488 27.375 21.672 1 45.31 402 ALA A O 1
ATOM 3131 N N . SER A 1 403 ? 5.41 25.859 20.562 1 47.31 403 SER A N 1
ATOM 3132 C CA . SER A 1 403 ? 6.715 26.5 20.453 1 47.31 403 SER A CA 1
ATOM 3133 C C . SER A 1 403 ? 6.781 27.391 19.219 1 47.31 403 SER A C 1
ATOM 3135 O O . SER A 1 403 ? 6.188 27.078 18.188 1 47.31 403 SER A O 1
ATOM 3137 N N . SER A 1 404 ? 7.047 28.703 19.266 1 47.12 404 SER A N 1
ATOM 3138 C CA . SER A 1 404 ? 7.355 29.656 18.203 1 47.12 404 SER A CA 1
ATOM 3139 C C . SER A 1 404 ? 8.492 29.141 17.328 1 47.12 404 SER A C 1
ATOM 3141 O O . SER A 1 404 ? 8.891 29.812 16.375 1 47.12 404 SER A O 1
ATOM 3143 N N . ARG A 1 405 ? 8.992 28.062 17.594 1 50.78 405 ARG A N 1
ATOM 3144 C CA . ARG A 1 405 ? 10.172 27.531 16.906 1 50.78 405 ARG A CA 1
ATOM 3145 C C . ARG A 1 405 ? 9.906 27.312 15.422 1 50.78 405 ARG A C 1
ATOM 3147 O O . ARG A 1 405 ? 10.812 27.422 14.602 1 50.78 405 ARG A O 1
ATOM 3154 N N . TRP A 1 406 ? 8.727 27.359 14.938 1 48.41 406 TRP A N 1
ATOM 3155 C CA . TRP A 1 406 ? 8.445 26.906 13.578 1 48.41 406 TRP A CA 1
ATOM 3156 C C . TRP A 1 406 ? 8.008 28.078 12.695 1 48.41 406 TRP A C 1
ATOM 3158 O O . TRP A 1 406 ? 7.543 27.859 11.57 1 48.41 406 TRP A O 1
ATOM 3168 N N . ASP A 1 407 ? 8.242 29.344 13.133 1 53.56 407 ASP A N 1
ATOM 3169 C CA . ASP A 1 407 ? 7.848 30.5 12.336 1 53.56 407 ASP A CA 1
ATOM 3170 C C . ASP A 1 407 ? 8.859 30.766 11.219 1 53.56 407 ASP A C 1
ATOM 3172 O O . ASP A 1 407 ? 10.062 30.844 11.469 1 53.56 407 ASP A O 1
ATOM 3176 N N . THR A 1 408 ? 8.367 30.828 10.039 1 52.88 408 THR A N 1
ATOM 3177 C CA . THR A 1 408 ? 9.195 31.25 8.914 1 52.88 408 THR A CA 1
ATOM 3178 C C . THR A 1 408 ? 9.391 32.75 8.922 1 52.88 408 THR A C 1
ATOM 3180 O O . THR A 1 408 ? 8.422 33.5 9.055 1 52.88 408 THR A O 1
ATOM 3183 N N . ARG A 1 409 ? 10.57 33.281 8.883 1 58.09 409 ARG A N 1
ATOM 3184 C CA . ARG A 1 409 ? 10.891 34.719 8.82 1 58.09 409 ARG A CA 1
ATOM 3185 C C . ARG A 1 409 ? 11.469 35.094 7.465 1 58.09 409 ARG A C 1
ATOM 3187 O O . ARG A 1 409 ? 12.172 34.281 6.844 1 58.09 409 ARG A O 1
ATOM 3194 N N . LEU A 1 410 ? 10.82 36.188 6.824 1 50.91 410 LEU A N 1
ATOM 3195 C CA . LEU A 1 410 ? 11.312 36.75 5.566 1 50.91 410 LEU A CA 1
ATOM 3196 C C . LEU A 1 410 ? 11.641 38.219 5.707 1 50.91 410 LEU A C 1
ATOM 3198 O O . LEU A 1 410 ? 10.898 38.969 6.348 1 50.91 410 LEU A O 1
ATOM 3202 N N . SER A 1 411 ? 12.734 38.875 5.387 1 47 411 SER A N 1
ATOM 3203 C CA . SER A 1 411 ? 13.023 40.281 5.309 1 47 411 SER A CA 1
ATOM 3204 C C . SER A 1 411 ? 13.461 40.688 3.904 1 47 411 SER A C 1
ATOM 3206 O O . SER A 1 411 ? 14.312 40.031 3.307 1 47 411 SER A O 1
ATOM 3208 N N . PRO A 1 412 ? 12.531 41.5 3.096 1 45.31 412 PRO A N 1
ATOM 3209 C CA . PRO A 1 412 ? 13.016 41.969 1.796 1 45.31 412 PRO A CA 1
ATOM 3210 C C . PRO A 1 412 ? 14.398 42.625 1.881 1 45.31 412 PRO A C 1
ATOM 3212 O O . PRO A 1 412 ? 14.742 43.219 2.902 1 45.31 412 PRO A O 1
ATOM 3215 N N . PRO A 1 413 ? 15.188 42.25 0.966 1 39.69 413 PRO A N 1
ATOM 3216 C CA . PRO A 1 413 ? 16.344 43.156 0.91 1 39.69 413 PRO A CA 1
ATOM 3217 C C . PRO A 1 413 ? 15.945 44.594 0.546 1 39.69 413 PRO A C 1
ATOM 3219 O O . PRO A 1 413 ? 15.133 44.812 -0.356 1 39.69 413 PRO A O 1
ATOM 3222 N N . GLU A 1 414 ? 15.562 45.531 1.238 1 35.66 414 GLU A N 1
ATOM 3223 C CA . GLU A 1 414 ? 15.266 46.906 0.839 1 35.66 414 GLU A CA 1
ATOM 3224 C C . GLU A 1 414 ? 16.328 47.438 -0.119 1 35.66 414 GLU A C 1
ATOM 3226 O O . GLU A 1 414 ? 17.5 47.5 0.225 1 35.66 414 GLU A O 1
ATOM 3231 N N . LEU A 1 415 ? 16.156 47.188 -1.401 1 36.38 415 LEU A N 1
ATOM 3232 C CA . LEU A 1 415 ? 17.016 47.875 -2.355 1 36.38 415 LEU A CA 1
ATOM 3233 C C . LEU A 1 415 ? 17.172 49.344 -1.979 1 36.38 415 LEU A C 1
ATOM 3235 O O . LEU A 1 415 ? 16.219 49.969 -1.497 1 36.38 415 LEU A O 1
ATOM 3239 N N . PRO A 1 416 ? 18.359 49.938 -1.992 1 33.12 416 PRO A N 1
ATOM 3240 C CA . PRO A 1 416 ? 18.547 51.375 -1.825 1 33.12 416 PRO A CA 1
ATOM 3241 C C . PRO A 1 416 ? 17.734 52.188 -2.816 1 33.12 416 PRO A C 1
ATOM 3243 O O . PRO A 1 416 ? 17.734 51.906 -4.016 1 33.12 416 PRO A O 1
ATOM 3246 N N . VAL A 1 417 ? 16.5 52.656 -2.537 1 33.62 417 VAL A N 1
ATOM 3247 C CA . VAL A 1 417 ? 15.867 53.656 -3.41 1 33.62 417 VAL A CA 1
ATOM 3248 C C . VAL A 1 417 ? 16.844 54.781 -3.695 1 33.62 417 VAL A C 1
ATOM 3250 O O . VAL A 1 417 ? 17.453 55.344 -2.773 1 33.62 417 VAL A O 1
ATOM 3253 N N . PRO A 1 418 ? 17.375 54.875 -4.91 1 31.61 418 PRO A N 1
ATOM 3254 C CA . PRO A 1 418 ? 18.156 56.094 -5.211 1 31.61 418 PRO A CA 1
ATOM 3255 C C . PRO A 1 418 ? 17.453 57.375 -4.758 1 31.61 418 PRO A C 1
ATOM 3257 O O . PRO A 1 418 ? 16.219 57.469 -4.809 1 31.61 418 PRO A O 1
ATOM 3260 N N . HIS A 1 419 ? 17.938 58.156 -3.809 1 29 419 HIS A N 1
ATOM 3261 C CA . HIS A 1 419 ? 17.531 59.5 -3.385 1 29 419 HIS A CA 1
ATOM 3262 C C . HIS A 1 419 ? 17.25 60.406 -4.586 1 29 419 HIS A C 1
ATOM 3264 O O . HIS A 1 419 ? 18.141 60.594 -5.418 1 29 419 HIS A O 1
ATOM 3270 N N . LEU A 1 420 ? 16.062 60.438 -5.207 1 31.64 420 LEU A N 1
ATOM 3271 C CA . LEU A 1 420 ? 15.797 61.5 -6.168 1 31.64 420 LEU A CA 1
ATOM 3272 C C . LEU A 1 420 ? 16.094 62.875 -5.562 1 31.64 420 LEU A C 1
ATOM 3274 O O . LEU A 1 420 ? 15.773 63.125 -4.398 1 31.64 420 LEU A O 1
ATOM 3278 N N . PRO A 1 421 ? 17.078 63.781 -6.004 1 33.97 421 PRO A N 1
ATOM 3279 C CA . PRO A 1 421 ? 17.438 65.125 -5.594 1 33.97 421 PRO A CA 1
ATOM 3280 C C . PRO A 1 421 ? 16.219 66 -5.391 1 33.97 421 PRO A C 1
ATOM 3282 O O . PRO A 1 421 ? 15.234 65.938 -6.117 1 33.97 421 PRO A O 1
ATOM 3285 N N . GLY A 1 422 ? 15.711 66.375 -4.148 1 28.94 422 GLY A N 1
ATOM 3286 C CA . GLY A 1 422 ? 14.719 67.438 -3.838 1 28.94 422 GLY A CA 1
ATOM 3287 C C . GLY A 1 422 ? 14.953 68.688 -4.574 1 28.94 422 GLY A C 1
ATOM 3288 O O . GLY A 1 422 ? 16.094 69.062 -4.836 1 28.94 422 GLY A O 1
ATOM 3289 N N . ARG A 1 423 ? 14.039 69.312 -5.477 1 32.75 423 ARG A N 1
ATOM 3290 C CA . ARG A 1 423 ? 13.945 70.688 -5.992 1 32.75 423 ARG A CA 1
ATOM 3291 C C . ARG A 1 423 ? 14.07 71.688 -4.863 1 32.75 423 ARG A C 1
ATOM 3293 O O . ARG A 1 423 ? 13.688 71.438 -3.725 1 32.75 423 ARG A O 1
ATOM 3300 N N . GLN A 1 424 ? 14.672 72.875 -4.91 1 28.05 424 GLN A N 1
ATOM 3301 C CA . GLN A 1 424 ? 14.844 74.188 -4.363 1 28.05 424 GLN A CA 1
ATOM 3302 C C . GLN A 1 424 ? 13.492 74.875 -4.102 1 28.05 424 GLN A C 1
ATOM 3304 O O . GLN A 1 424 ? 12.711 75.062 -5.031 1 28.05 424 GLN A O 1
ATOM 3309 N N . LYS A 1 425 ? 12.594 74.25 -3.203 1 24.41 425 LYS A N 1
ATOM 3310 C CA . LYS A 1 425 ? 11.961 75.312 -2.498 1 24.41 425 LYS A CA 1
ATOM 3311 C C . LYS A 1 425 ? 12.773 75.75 -1.265 1 24.41 425 LYS A C 1
ATOM 3313 O O . LYS A 1 425 ? 13.328 74.875 -0.58 1 24.41 425 LYS A O 1
ATOM 3318 N N . MET B 1 1 ? 28.438 -5.992 -3.281 1 77.94 1 MET B N 1
ATOM 3319 C CA . MET B 1 1 ? 28.109 -6.5 -4.609 1 77.94 1 MET B CA 1
ATOM 3320 C C . MET B 1 1 ? 28.312 -8.008 -4.684 1 77.94 1 MET B C 1
ATOM 3322 O O . MET B 1 1 ? 29.047 -8.586 -3.875 1 77.94 1 MET B O 1
ATOM 3326 N N . GLY B 1 2 ? 27.578 -8.68 -5.547 1 88.38 2 GLY B N 1
ATOM 3327 C CA . GLY B 1 2 ? 27.766 -10.109 -5.738 1 88.38 2 GLY B CA 1
ATOM 3328 C C . GLY B 1 2 ? 29.156 -10.477 -6.203 1 88.38 2 GLY B C 1
ATOM 3329 O O . GLY B 1 2 ? 29.906 -9.625 -6.688 1 88.38 2 GLY B O 1
ATOM 3330 N N . ARG B 1 3 ? 29.516 -11.625 -5.938 1 91.62 3 ARG B N 1
ATOM 3331 C CA . ARG B 1 3 ? 30.828 -12.086 -6.367 1 91.62 3 ARG B CA 1
ATOM 3332 C C . ARG B 1 3 ? 30.781 -13.539 -6.832 1 91.62 3 ARG B C 1
ATOM 3334 O O . ARG B 1 3 ? 29.875 -14.281 -6.457 1 91.62 3 ARG B O 1
ATOM 3341 N N . PHE B 1 4 ? 31.766 -13.883 -7.66 1 93.12 4 PHE B N 1
ATOM 3342 C CA . PHE B 1 4 ? 31.922 -15.266 -8.086 1 93.12 4 PHE B CA 1
ATOM 3343 C C . PHE B 1 4 ? 33.031 -15.953 -7.297 1 93.12 4 PHE B C 1
ATOM 3345 O O . PHE B 1 4 ? 34.062 -15.336 -7.012 1 93.12 4 PHE B O 1
ATOM 3352 N N . GLU B 1 5 ? 32.781 -17.125 -6.945 1 94.62 5 GLU B N 1
ATOM 3353 C CA . GLU B 1 5 ? 33.781 -17.938 -6.27 1 94.62 5 GLU B CA 1
ATOM 3354 C C . GLU B 1 5 ? 34.125 -19.188 -7.09 1 94.62 5 GLU B C 1
ATOM 3356 O O . GLU B 1 5 ? 33.219 -19.906 -7.52 1 94.62 5 GLU B O 1
ATOM 3361 N N . GLU B 1 6 ? 35.375 -19.422 -7.309 1 95.19 6 GLU B N 1
ATOM 3362 C CA . GLU B 1 6 ? 35.812 -20.609 -8.031 1 95.19 6 GLU B CA 1
ATOM 3363 C C . GLU B 1 6 ? 35.812 -21.828 -7.113 1 95.19 6 GLU B C 1
ATOM 3365 O O . GLU B 1 6 ? 36.375 -21.781 -6.008 1 95.19 6 GLU B O 1
ATOM 3370 N N . ARG B 1 7 ? 35.188 -22.859 -7.613 1 94.38 7 ARG B N 1
ATOM 3371 C CA . ARG B 1 7 ? 35.125 -24.141 -6.914 1 94.38 7 ARG B CA 1
ATOM 3372 C C . ARG B 1 7 ? 35.531 -25.281 -7.844 1 94.38 7 ARG B C 1
ATOM 3374 O O . ARG B 1 7 ? 35.688 -25.094 -9.047 1 94.38 7 ARG B O 1
ATOM 3381 N N . PHE B 1 8 ? 35.781 -26.469 -7.254 1 93.31 8 PHE B N 1
ATOM 3382 C CA . PHE B 1 8 ? 36.188 -27.625 -8.047 1 93.31 8 PHE B CA 1
ATOM 3383 C C . PHE B 1 8 ? 35.219 -28.797 -7.832 1 93.31 8 PHE B C 1
ATOM 3385 O O . PHE B 1 8 ? 34.938 -29.172 -6.691 1 93.31 8 PHE B O 1
ATOM 3392 N N . TRP B 1 9 ? 34.688 -29.281 -8.883 1 90.69 9 TRP B N 1
ATOM 3393 C CA . TRP B 1 9 ? 33.812 -30.438 -8.836 1 90.69 9 TRP B CA 1
ATOM 3394 C C . TRP B 1 9 ? 34.594 -31.734 -8.891 1 90.69 9 TRP B C 1
ATOM 3396 O O . TRP B 1 9 ? 35.375 -31.953 -9.82 1 90.69 9 TRP B O 1
ATOM 3406 N N . GLU B 1 10 ? 34.438 -32.531 -7.934 1 86.56 10 GLU B N 1
ATOM 3407 C CA . GLU B 1 10 ? 35.062 -33.844 -7.914 1 86.56 10 GLU B CA 1
ATOM 3408 C C . GLU B 1 10 ? 34.062 -34.938 -8.273 1 86.56 10 GLU B C 1
ATOM 3410 O O . GLU B 1 10 ? 33.125 -35.188 -7.539 1 86.56 10 GLU B O 1
ATOM 3415 N N . SER B 1 11 ? 34.312 -35.531 -9.422 1 80.44 11 SER B N 1
ATOM 3416 C CA . SER B 1 11 ? 33.375 -36.562 -9.898 1 80.44 11 SER B CA 1
ATOM 3417 C C . SER B 1 11 ? 33.5 -37.844 -9.086 1 80.44 11 SER B C 1
ATOM 3419 O O . SER B 1 11 ? 34.5 -38.031 -8.359 1 80.44 11 SER B O 1
ATOM 3421 N N . ASN B 1 12 ? 32.344 -38.562 -9.125 1 73.5 12 ASN B N 1
ATOM 3422 C CA . ASN B 1 12 ? 32.406 -39.938 -8.625 1 73.5 12 ASN B CA 1
ATOM 3423 C C . ASN B 1 12 ? 33.125 -40.844 -9.609 1 73.5 12 ASN B C 1
ATOM 3425 O O . ASN B 1 12 ? 32.625 -41.094 -10.711 1 73.5 12 ASN B O 1
ATOM 3429 N N . PRO B 1 13 ? 34.25 -41.312 -9.305 1 70.44 13 PRO B N 1
ATOM 3430 C CA . PRO B 1 13 ? 35 -42.156 -10.234 1 70.44 13 PRO B CA 1
ATOM 3431 C C . PRO B 1 13 ? 34.25 -43.406 -10.641 1 70.44 13 PRO B C 1
ATOM 3433 O O . PRO B 1 13 ? 34.531 -44 -11.68 1 70.44 13 PRO B O 1
ATOM 3436 N N . ASN B 1 14 ? 33.25 -43.812 -9.805 1 71.44 14 ASN B N 1
ATOM 3437 C CA . ASN B 1 14 ? 32.5 -45.031 -10.078 1 71.44 14 ASN B CA 1
ATOM 3438 C C . ASN B 1 14 ? 31.234 -44.75 -10.859 1 71.44 14 ASN B C 1
ATOM 3440 O O . ASN B 1 14 ? 30.375 -45.594 -10.984 1 71.44 14 ASN B O 1
ATOM 3444 N N . ALA B 1 15 ? 31.172 -43.531 -11.328 1 72.88 15 ALA B N 1
ATOM 3445 C CA . ALA B 1 15 ? 29.969 -43.188 -12.078 1 72.88 15 ALA B CA 1
ATOM 3446 C C . ALA B 1 15 ? 29.938 -43.938 -13.406 1 72.88 15 ALA B C 1
ATOM 3448 O O . ALA B 1 15 ? 30.969 -44.125 -14.055 1 72.88 15 ALA B O 1
ATOM 3449 N N . HIS B 1 16 ? 28.859 -44.469 -13.773 1 68.75 16 HIS B N 1
ATOM 3450 C CA . HIS B 1 16 ? 28.719 -45.281 -14.961 1 68.75 16 HIS B CA 1
ATOM 3451 C C . HIS B 1 16 ? 28.875 -44.469 -16.234 1 68.75 16 HIS B C 1
ATOM 3453 O O . HIS B 1 16 ? 29.469 -44.938 -17.203 1 68.75 16 HIS B O 1
ATOM 3459 N N . SER B 1 17 ? 28.359 -43.281 -16.109 1 72.69 17 SER B N 1
ATOM 3460 C CA . SER B 1 17 ? 28.375 -42.469 -17.312 1 72.69 17 SER B CA 1
ATOM 3461 C C . SER B 1 17 ? 29.656 -41.625 -17.391 1 72.69 17 SER B C 1
ATOM 3463 O O . SER B 1 17 ? 30.203 -41.25 -16.359 1 72.69 17 SER B O 1
ATOM 3465 N N . LYS B 1 18 ? 30.172 -41.594 -18.641 1 74.94 18 LYS B N 1
ATOM 3466 C CA . LYS B 1 18 ? 31.359 -40.75 -18.859 1 74.94 18 LYS B CA 1
ATOM 3467 C C . LYS B 1 18 ? 31.156 -39.344 -18.312 1 74.94 18 LYS B C 1
ATOM 3469 O O . LYS B 1 18 ? 32.062 -38.781 -17.734 1 74.94 18 LYS B O 1
ATOM 3474 N N . HIS B 1 19 ? 30 -38.812 -18.5 1 73.62 19 HIS B N 1
ATOM 3475 C CA . HIS B 1 19 ? 29.688 -37.469 -18 1 73.62 19 HIS B CA 1
ATOM 3476 C C . HIS B 1 19 ? 29.734 -37.438 -16.469 1 73.62 19 HIS B C 1
ATOM 3478 O O . HIS B 1 19 ? 30.141 -36.438 -15.891 1 73.62 19 HIS B O 1
ATOM 3484 N N . GLY B 1 20 ? 29.406 -38.469 -15.867 1 74.5 20 GLY B N 1
ATOM 3485 C CA . GLY B 1 20 ? 29.438 -38.562 -14.414 1 74.5 20 GLY B CA 1
ATOM 3486 C C . GLY B 1 20 ? 30.844 -38.625 -13.852 1 74.5 20 GLY B C 1
ATOM 3487 O O . GLY B 1 20 ? 31.047 -38.438 -12.648 1 74.5 20 GLY B O 1
ATOM 3488 N N . ARG B 1 21 ? 31.859 -38.812 -14.766 1 74.69 21 ARG B N 1
ATOM 3489 C CA . ARG B 1 21 ? 33.25 -38.969 -14.32 1 74.69 21 ARG B CA 1
ATOM 3490 C C . ARG B 1 21 ? 34.031 -37.688 -14.594 1 74.69 21 ARG B C 1
ATOM 3492 O O . ARG B 1 21 ? 35.25 -37.656 -14.414 1 74.69 21 ARG B O 1
ATOM 3499 N N . SER B 1 22 ? 33.406 -36.656 -14.938 1 82.31 22 SER B N 1
ATOM 3500 C CA . SER B 1 22 ? 34.094 -35.406 -15.266 1 82.31 22 SER B CA 1
ATOM 3501 C C . SER B 1 22 ? 34.312 -34.562 -14.016 1 82.31 22 SER B C 1
ATOM 3503 O O . SER B 1 22 ? 33.406 -34.375 -13.203 1 82.31 22 SER B O 1
ATOM 3505 N N . SER B 1 23 ? 35.531 -34.219 -13.75 1 88.69 23 SER B N 1
ATOM 3506 C CA . SER B 1 23 ? 35.906 -33.281 -12.688 1 88.69 23 SER B CA 1
ATOM 3507 C C . SER B 1 23 ? 36.5 -32 -13.258 1 88.69 23 SER B C 1
ATOM 3509 O O . SER B 1 23 ? 37.031 -32 -14.367 1 88.69 23 SER B O 1
ATOM 3511 N N . GLY B 1 24 ? 36.312 -30.859 -12.578 1 90.69 24 GLY B N 1
ATOM 3512 C CA . GLY B 1 24 ? 36.875 -29.609 -13.07 1 90.69 24 GLY B CA 1
ATOM 3513 C C . GLY B 1 24 ? 36.406 -28.391 -12.289 1 90.69 24 GLY B C 1
ATOM 3514 O O . GLY B 1 24 ? 35.625 -28.531 -11.336 1 90.69 24 GLY B O 1
ATOM 3515 N N . PRO B 1 25 ? 36.938 -27.312 -12.656 1 93.25 25 PRO B N 1
ATOM 3516 C CA . PRO B 1 25 ? 36.562 -26.078 -11.969 1 93.25 25 PRO B CA 1
ATOM 3517 C C . PRO B 1 25 ? 35.219 -25.531 -12.438 1 93.25 25 PRO B C 1
ATOM 3519 O O . PRO B 1 25 ? 34.844 -25.75 -13.586 1 93.25 25 PRO B O 1
ATOM 3522 N N . TYR B 1 26 ? 34.5 -24.891 -11.594 1 92.56 26 TYR B N 1
ATOM 3523 C CA . TYR B 1 26 ? 33.281 -24.141 -11.906 1 92.56 26 TYR B CA 1
ATOM 3524 C C . TYR B 1 26 ? 33.188 -22.891 -11.047 1 92.56 26 TYR B C 1
ATOM 3526 O O . TYR B 1 26 ? 33.938 -22.734 -10.07 1 92.56 26 TYR B O 1
ATOM 3534 N N . ARG B 1 27 ? 32.375 -21.953 -11.492 1 94 27 ARG B N 1
ATOM 3535 C CA . ARG B 1 27 ? 32.188 -20.703 -10.766 1 94 27 ARG B CA 1
ATOM 3536 C C . ARG B 1 27 ? 30.797 -20.594 -10.164 1 94 27 ARG B C 1
ATOM 3538 O O . ARG B 1 27 ? 29.797 -20.672 -10.883 1 94 27 ARG B O 1
ATOM 3545 N N . ALA B 1 28 ? 30.75 -20.438 -8.875 1 95.94 28 ALA B N 1
ATOM 3546 C CA . ALA B 1 28 ? 29.5 -20.25 -8.156 1 95.94 28 ALA B CA 1
ATOM 3547 C C . ALA B 1 28 ? 29.25 -18.781 -7.848 1 95.94 28 ALA B C 1
ATOM 3549 O O . ALA B 1 28 ? 30.188 -18.047 -7.492 1 95.94 28 ALA B O 1
ATOM 3550 N N . TYR B 1 29 ? 28.109 -18.328 -8.008 1 95.81 29 TYR B N 1
ATOM 3551 C CA . TYR B 1 29 ? 27.766 -16.938 -7.773 1 95.81 29 TYR B CA 1
ATOM 3552 C C . TYR B 1 29 ? 27.25 -16.734 -6.352 1 95.81 29 TYR B C 1
ATOM 3554 O O . TYR B 1 29 ? 26.344 -17.438 -5.906 1 95.81 29 TYR B O 1
ATOM 3562 N N . ILE B 1 30 ? 27.844 -15.812 -5.617 1 96.25 30 ILE B N 1
ATOM 3563 C CA . ILE B 1 30 ? 27.391 -15.414 -4.289 1 96.25 30 ILE B CA 1
ATOM 3564 C C . ILE B 1 30 ? 26.781 -14.016 -4.352 1 96.25 30 ILE B C 1
ATOM 3566 O O . ILE B 1 30 ? 27.484 -13.023 -4.48 1 96.25 30 ILE B O 1
ATOM 3570 N N . PRO B 1 31 ? 25.5 -13.922 -4.258 1 95.19 31 PRO B N 1
ATOM 3571 C CA . PRO B 1 31 ? 24.844 -12.617 -4.41 1 95.19 31 PRO B CA 1
ATOM 3572 C C . PRO B 1 31 ? 25.109 -11.68 -3.236 1 95.19 31 PRO B C 1
ATOM 3574 O O . PRO B 1 31 ? 25.438 -12.141 -2.137 1 95.19 31 PRO B O 1
ATOM 3577 N N . GLN B 1 32 ? 25.031 -10.383 -3.498 1 92.69 32 GLN B N 1
ATOM 3578 C CA . GLN B 1 32 ? 25.062 -9.391 -2.436 1 92.69 32 GLN B CA 1
ATOM 3579 C C . GLN B 1 32 ? 23.828 -9.484 -1.549 1 92.69 32 GLN B C 1
ATOM 3581 O O . GLN B 1 32 ? 22.734 -9.734 -2.037 1 92.69 32 GLN B O 1
ATOM 3586 N N . LYS B 1 33 ? 24.094 -9.266 -0.266 1 94.44 33 LYS B N 1
ATOM 3587 C CA . LYS B 1 33 ? 22.953 -9.211 0.646 1 94.44 33 LYS B CA 1
ATOM 3588 C C . LYS B 1 33 ? 22.047 -8.023 0.328 1 94.44 33 LYS B C 1
ATOM 3590 O O . LYS B 1 33 ? 22.531 -6.93 0.031 1 94.44 33 LYS B O 1
ATOM 3595 N N . LEU B 1 34 ? 20.766 -8.195 0.361 1 94.81 34 LEU B N 1
ATOM 3596 C CA . LEU B 1 34 ? 19.812 -7.148 -0.001 1 94.81 34 LEU B CA 1
ATOM 3597 C C . LEU B 1 34 ? 19.781 -6.055 1.061 1 94.81 34 LEU B C 1
ATOM 3599 O O . LEU B 1 34 ? 19.609 -4.875 0.738 1 94.81 34 LEU B O 1
ATOM 3603 N N . CYS B 1 35 ? 19.953 -6.398 2.338 1 93.5 35 CYS B N 1
ATOM 3604 C CA . CYS B 1 35 ? 19.828 -5.449 3.438 1 93.5 35 CYS B CA 1
ATOM 3605 C C . CYS B 1 35 ? 21 -4.469 3.451 1 93.5 35 CYS B C 1
ATOM 3607 O O . CYS B 1 35 ? 20.953 -3.453 4.148 1 93.5 35 CYS B O 1
ATOM 3609 N N . GLU B 1 36 ? 22.047 -4.723 2.639 1 87.5 36 GLU B N 1
ATOM 3610 C CA . GLU B 1 36 ? 23.188 -3.832 2.539 1 87.5 36 GLU B CA 1
ATOM 3611 C C . GLU B 1 36 ? 22.891 -2.639 1.636 1 87.5 36 GLU B C 1
ATOM 3613 O O . GLU B 1 36 ? 23.625 -1.651 1.64 1 87.5 36 GLU B O 1
ATOM 3618 N N . GLY B 1 37 ? 21.766 -2.691 0.937 1 84.81 37 GLY B N 1
ATOM 3619 C CA . GLY B 1 37 ? 21.375 -1.577 0.09 1 84.81 37 GLY B CA 1
ATOM 3620 C C . GLY B 1 37 ? 21.531 -1.869 -1.391 1 84.81 37 GLY B C 1
ATOM 3621 O O . GLY B 1 37 ? 22.547 -2.426 -1.816 1 84.81 37 GLY B O 1
ATOM 3622 N N . VAL B 1 38 ? 20.578 -1.626 -2.188 1 88.88 38 VAL B N 1
ATOM 3623 C CA . VAL B 1 38 ? 20.547 -1.808 -3.635 1 88.88 38 VAL B CA 1
ATOM 3624 C C . VAL B 1 38 ? 20.172 -0.488 -4.309 1 88.88 38 VAL B C 1
ATOM 3626 O O . VAL B 1 38 ? 19.141 0.103 -4.012 1 88.88 38 VAL B O 1
ATOM 3629 N N . PRO B 1 39 ? 21 0.024 -5.152 1 88.19 39 PRO B N 1
ATOM 3630 C CA . PRO B 1 39 ? 20.688 1.287 -5.824 1 88.19 39 PRO B CA 1
ATOM 3631 C C . PRO B 1 39 ? 19.547 1.152 -6.836 1 88.19 39 PRO B C 1
ATOM 3633 O O . PRO B 1 39 ? 19.531 0.208 -7.633 1 88.19 39 PRO B O 1
ATOM 3636 N N . ILE B 1 40 ? 18.641 2.041 -6.809 1 94 40 ILE B N 1
ATOM 3637 C CA . ILE B 1 40 ? 17.516 2.047 -7.723 1 94 40 ILE B CA 1
ATOM 3638 C C . ILE B 1 40 ? 17.594 3.26 -8.648 1 94 40 ILE B C 1
ATOM 3640 O O . ILE B 1 40 ? 17.719 4.398 -8.18 1 94 40 ILE B O 1
ATOM 3644 N N . ALA B 1 41 ? 17.609 3.008 -9.938 1 93.62 41 ALA B N 1
ATOM 3645 C CA . ALA B 1 41 ? 17.641 4.09 -10.914 1 93.62 41 ALA B CA 1
ATOM 3646 C C . ALA B 1 41 ? 16.359 4.926 -10.859 1 93.62 41 ALA B C 1
ATOM 3648 O O . ALA B 1 41 ? 15.281 4.402 -10.578 1 93.62 41 ALA B O 1
ATOM 3649 N N . ALA B 1 42 ? 16.469 6.188 -11.203 1 91.88 42 ALA B N 1
ATOM 3650 C CA . ALA B 1 42 ? 15.359 7.133 -11.102 1 91.88 42 ALA B CA 1
ATOM 3651 C C . ALA B 1 42 ? 14.203 6.719 -12.008 1 91.88 42 ALA B C 1
ATOM 3653 O O . ALA B 1 42 ? 13.031 6.836 -11.633 1 91.88 42 ALA B O 1
ATOM 3654 N N . ASP B 1 43 ? 14.539 6.285 -13.133 1 93.94 43 ASP B N 1
ATOM 3655 C CA . ASP B 1 43 ? 13.492 5.891 -14.078 1 93.94 43 ASP B CA 1
ATOM 3656 C C . ASP B 1 43 ? 12.734 4.66 -13.57 1 93.94 43 ASP B C 1
ATOM 3658 O O . ASP B 1 43 ? 11.523 4.547 -13.758 1 93.94 43 ASP B O 1
ATOM 3662 N N . VAL B 1 44 ? 13.461 3.723 -12.961 1 96.81 44 VAL B N 1
ATOM 3663 C CA . VAL B 1 44 ? 12.859 2.525 -12.391 1 96.81 44 VAL B CA 1
ATOM 3664 C C . VAL B 1 44 ? 11.922 2.912 -11.242 1 96.81 44 VAL B C 1
ATOM 3666 O O . VAL B 1 44 ? 10.797 2.428 -11.164 1 96.81 44 VAL B O 1
ATOM 3669 N N . ALA B 1 45 ? 12.406 3.809 -10.414 1 96.5 45 ALA B N 1
ATOM 3670 C CA . ALA B 1 45 ? 11.617 4.273 -9.281 1 96.5 45 ALA B CA 1
ATOM 3671 C C . ALA B 1 45 ? 10.312 4.914 -9.742 1 96.5 45 ALA B C 1
ATOM 3673 O O . ALA B 1 45 ? 9.242 4.625 -9.203 1 96.5 45 ALA B O 1
ATOM 3674 N N . LYS B 1 46 ? 10.406 5.789 -10.703 1 95.75 46 LYS B N 1
ATOM 3675 C CA . LYS B 1 46 ? 9.242 6.492 -11.234 1 95.75 46 LYS B CA 1
ATOM 3676 C C . LYS B 1 46 ? 8.242 5.516 -11.844 1 95.75 46 LYS B C 1
ATOM 3678 O O . LYS B 1 46 ? 7.039 5.621 -11.602 1 95.75 46 LYS B O 1
ATOM 3683 N N . ARG B 1 47 ? 8.727 4.574 -12.602 1 97.25 47 ARG B N 1
ATOM 3684 C CA . ARG B 1 47 ? 7.867 3.582 -13.227 1 97.25 47 ARG B CA 1
ATOM 3685 C C . ARG B 1 47 ? 7.191 2.701 -12.18 1 97.25 47 ARG B C 1
ATOM 3687 O O . ARG B 1 47 ? 6.004 2.391 -12.297 1 97.25 47 ARG B O 1
ATOM 3694 N N . ALA B 1 48 ? 7.969 2.258 -11.211 1 97.81 48 ALA B N 1
ATOM 3695 C CA . ALA B 1 48 ? 7.398 1.448 -10.133 1 97.81 48 ALA B CA 1
ATOM 3696 C C . ALA B 1 48 ? 6.266 2.189 -9.43 1 97.81 48 ALA B C 1
ATOM 3698 O O . ALA B 1 48 ? 5.211 1.61 -9.164 1 97.81 48 ALA B O 1
ATOM 3699 N N . GLY B 1 49 ? 6.508 3.494 -9.125 1 96 49 GLY B N 1
ATOM 3700 C CA . GLY B 1 49 ? 5.465 4.301 -8.516 1 96 49 GLY B CA 1
ATOM 3701 C C . GLY B 1 49 ? 4.199 4.375 -9.352 1 96 49 GLY B C 1
ATOM 3702 O O . GLY B 1 49 ? 3.094 4.223 -8.828 1 96 49 GLY B O 1
ATOM 3703 N N . ARG B 1 50 ? 4.375 4.598 -10.586 1 95.5 50 ARG B N 1
ATOM 3704 C CA . ARG B 1 50 ? 3.246 4.68 -11.508 1 95.5 50 ARG B CA 1
ATOM 3705 C C . ARG B 1 50 ? 2.467 3.371 -11.539 1 95.5 50 ARG B C 1
ATOM 3707 O O . ARG B 1 50 ? 1.235 3.373 -11.484 1 95.5 50 ARG B O 1
ATOM 3714 N N . LEU B 1 51 ? 3.145 2.279 -11.609 1 95.62 51 LEU B N 1
ATOM 3715 C CA . LEU B 1 51 ? 2.49 0.979 -11.703 1 95.62 51 LEU B CA 1
ATOM 3716 C C . LEU B 1 51 ? 1.783 0.631 -10.398 1 95.62 51 LEU B C 1
ATOM 3718 O O . LEU B 1 51 ? 0.706 0.03 -10.414 1 95.62 51 LEU B O 1
ATOM 3722 N N . GLU B 1 52 ? 2.402 0.937 -9.242 1 93.81 52 GLU B N 1
ATOM 3723 C CA . GLU B 1 52 ? 1.726 0.708 -7.973 1 93.81 52 GLU B CA 1
ATOM 3724 C C . GLU B 1 52 ? 0.415 1.486 -7.895 1 93.81 52 GLU B C 1
ATOM 3726 O O . GLU B 1 52 ? -0.595 0.964 -7.418 1 93.81 52 GLU B O 1
ATOM 3731 N N . ARG B 1 53 ? 0.424 2.758 -8.383 1 91.62 53 ARG B N 1
ATOM 3732 C CA . ARG B 1 53 ? -0.803 3.547 -8.391 1 91.62 53 ARG B CA 1
ATOM 3733 C C . ARG B 1 53 ? -1.843 2.934 -9.32 1 91.62 53 ARG B C 1
ATOM 3735 O O . ARG B 1 53 ? -3.037 2.943 -9.023 1 91.62 53 ARG B O 1
ATOM 3742 N N . ARG B 1 54 ? -1.409 2.385 -10.43 1 90.38 54 ARG B N 1
ATOM 3743 C CA . ARG B 1 54 ? -2.32 1.722 -11.359 1 90.38 54 ARG B CA 1
ATOM 3744 C C . ARG B 1 54 ? -2.949 0.49 -10.719 1 90.38 54 ARG B C 1
ATOM 3746 O O . ARG B 1 54 ? -4.137 0.222 -10.914 1 90.38 54 ARG B O 1
ATOM 3753 N N . ILE B 1 55 ? -2.145 -0.272 -10 1 89.94 55 ILE B N 1
ATOM 3754 C CA . ILE B 1 55 ? -2.645 -1.458 -9.312 1 89.94 55 ILE B CA 1
ATOM 3755 C C . ILE B 1 55 ? -3.676 -1.051 -8.266 1 89.94 55 ILE B C 1
ATOM 3757 O O . ILE B 1 55 ? -4.758 -1.639 -8.188 1 89.94 55 ILE B O 1
ATOM 3761 N N . ASN B 1 56 ? -3.35 -0.048 -7.508 1 83.94 56 ASN B N 1
ATOM 3762 C CA . ASN B 1 56 ? -4.258 0.435 -6.473 1 83.94 56 ASN B CA 1
ATOM 3763 C C . ASN B 1 56 ? -5.578 0.917 -7.062 1 83.94 56 ASN B C 1
ATOM 3765 O O . ASN B 1 56 ? -6.637 0.73 -6.461 1 83.94 56 ASN B O 1
ATOM 3769 N N . ALA B 1 57 ? -5.484 1.541 -8.18 1 81.5 57 ALA B N 1
ATOM 3770 C CA . ALA B 1 57 ? -6.68 2.072 -8.836 1 81.5 57 ALA B CA 1
ATOM 3771 C C . ALA B 1 57 ? -7.516 0.95 -9.445 1 81.5 57 ALA B C 1
ATOM 3773 O O . ALA B 1 57 ? -8.75 1.011 -9.438 1 81.5 57 ALA B O 1
ATOM 3774 N N . ALA B 1 58 ? -6.863 -0.008 -10.016 1 77.19 58 ALA B N 1
ATOM 3775 C CA . ALA B 1 58 ? -7.535 -1.068 -10.758 1 77.19 58 ALA B CA 1
ATOM 3776 C C . ALA B 1 58 ? -8.109 -2.123 -9.82 1 77.19 58 ALA B C 1
ATOM 3778 O O . ALA B 1 58 ? -9.125 -2.746 -10.125 1 77.19 58 ALA B O 1
ATOM 3779 N N . PHE B 1 59 ? -7.41 -2.396 -8.852 1 69.69 59 PHE B N 1
ATOM 3780 C CA . PHE B 1 59 ? -7.805 -3.471 -7.949 1 69.69 59 PHE B CA 1
ATOM 3781 C C . PHE B 1 59 ? -8.047 -2.934 -6.547 1 69.69 59 PHE B C 1
ATOM 3783 O O . PHE B 1 59 ? -7.297 -3.244 -5.617 1 69.69 59 PHE B O 1
ATOM 3790 N N . PRO B 1 60 ? -8.953 -2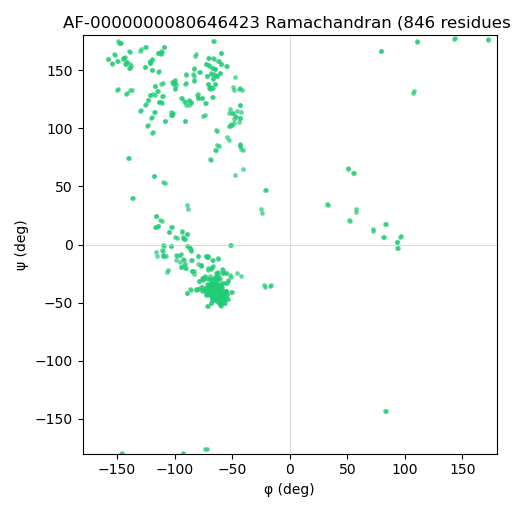.049 -6.52 1 54.97 60 PRO B N 1
ATOM 3791 C CA . PRO B 1 60 ? -9.133 -1.435 -5.203 1 54.97 60 PRO B CA 1
ATOM 3792 C C . PRO B 1 60 ? -9.305 -2.467 -4.09 1 54.97 60 PRO B C 1
ATOM 3794 O O . PRO B 1 60 ? -9.836 -3.553 -4.324 1 54.97 60 PRO B O 1
ATOM 3797 N N . THR B 1 61 ? -8.258 -2.695 -3.285 1 50.31 61 THR B N 1
ATOM 3798 C CA . THR B 1 61 ? -8.336 -3.611 -2.152 1 50.31 61 THR B CA 1
ATOM 3799 C C . THR B 1 61 ? -9.789 -3.805 -1.716 1 50.31 61 THR B C 1
ATOM 3801 O O . THR B 1 61 ? -10.078 -4.672 -0.89 1 50.31 61 THR B O 1
ATOM 3804 N N . LYS B 1 62 ? -10.578 -2.773 -1.779 1 43.41 62 LYS B N 1
ATOM 3805 C CA . LYS B 1 62 ? -11.914 -2.926 -1.211 1 43.41 62 LYS B CA 1
ATOM 3806 C C . LYS B 1 62 ? -12.719 -3.979 -1.97 1 43.41 62 LYS B C 1
ATOM 3808 O O . LYS B 1 62 ? -12.695 -4.016 -3.201 1 43.41 62 LYS B O 1
ATOM 3813 N N . ILE B 1 63 ? -12.773 -5.129 -1.479 1 40.72 63 ILE B N 1
ATOM 3814 C CA . ILE B 1 63 ? -13.578 -6.273 -1.894 1 40.72 63 ILE B CA 1
ATOM 3815 C C . ILE B 1 63 ? -14.773 -5.793 -2.715 1 40.72 63 ILE B C 1
ATOM 3817 O O . ILE B 1 63 ? -15.781 -5.344 -2.158 1 40.72 63 ILE B O 1
ATOM 3821 N N . ALA B 1 64 ? -14.547 -4.973 -3.594 1 41.12 64 ALA B N 1
ATOM 3822 C CA . ALA B 1 64 ? -15.727 -4.934 -4.453 1 41.12 64 ALA B CA 1
ATOM 3823 C C . ALA B 1 64 ? -16.188 -6.34 -4.824 1 41.12 64 ALA B C 1
ATOM 3825 O O . ALA B 1 64 ? -15.359 -7.211 -5.105 1 41.12 64 ALA B O 1
ATOM 3826 N N . SER B 1 65 ? -17.219 -6.715 -4.359 1 46.59 65 SER B N 1
ATOM 3827 C CA . SER B 1 65 ? -17.969 -7.949 -4.531 1 46.59 65 SER B CA 1
ATOM 3828 C C . SER B 1 65 ? -17.5 -8.727 -5.754 1 46.59 65 SER B C 1
ATOM 3830 O O . SER B 1 65 ? -17.328 -9.945 -5.691 1 46.59 65 SER B O 1
ATOM 3832 N N . GLY B 1 66 ? -17.125 -7.914 -6.75 1 49.25 66 GLY B N 1
ATOM 3833 C CA . GLY B 1 66 ? -16.922 -8.625 -8 1 49.25 66 GLY B CA 1
ATOM 3834 C C . GLY B 1 66 ? -15.531 -9.234 -8.117 1 49.25 66 GLY B C 1
ATOM 3835 O O . GLY B 1 66 ? -15.352 -10.258 -8.773 1 49.25 66 GLY B O 1
ATOM 3836 N N . LEU B 1 67 ? -14.617 -8.641 -7.352 1 54.66 67 LEU B N 1
ATOM 3837 C CA . LEU B 1 67 ? -13.25 -9.102 -7.559 1 54.66 67 LEU B CA 1
ATOM 3838 C C . LEU B 1 67 ? -12.969 -10.352 -6.723 1 54.66 67 LEU B C 1
ATOM 3840 O O . LEU B 1 67 ? -12.078 -11.133 -7.051 1 54.66 67 LEU B O 1
ATOM 3844 N N . GLU B 1 68 ? -13.719 -10.5 -5.727 1 60.62 68 GLU B N 1
ATOM 3845 C CA . GLU B 1 68 ? -13.523 -11.719 -4.949 1 60.62 68 GLU B CA 1
ATOM 3846 C C . GLU B 1 68 ? -13.695 -12.961 -5.816 1 60.62 68 GLU B C 1
ATOM 3848 O O . GLU B 1 68 ? -12.977 -13.945 -5.648 1 60.62 68 GLU B O 1
ATOM 3853 N N . SER B 1 69 ? -14.617 -12.711 -6.75 1 62.78 69 SER B N 1
ATOM 3854 C CA . SER B 1 69 ? -14.938 -13.844 -7.617 1 62.78 69 SER B CA 1
ATOM 3855 C C . SER B 1 69 ? -13.766 -14.18 -8.539 1 62.78 69 SER B C 1
ATOM 3857 O O . SER B 1 69 ? -13.484 -15.352 -8.789 1 62.78 69 SER B O 1
ATOM 3859 N N . ILE B 1 70 ? -13.008 -13.164 -8.852 1 76.44 70 ILE B N 1
ATOM 3860 C CA . ILE B 1 70 ? -11.992 -13.406 -9.867 1 76.44 70 ILE B CA 1
ATOM 3861 C C . ILE B 1 70 ? -10.664 -13.742 -9.203 1 76.44 70 ILE B C 1
ATOM 3863 O O . ILE B 1 70 ? -9.758 -14.289 -9.844 1 76.44 70 ILE B O 1
ATOM 3867 N N . ALA B 1 71 ? -10.57 -13.469 -7.938 1 79.69 71 ALA B N 1
ATOM 3868 C CA . ALA B 1 71 ? -9.305 -13.641 -7.234 1 79.69 71 ALA B CA 1
ATOM 3869 C C . ALA B 1 71 ? -8.852 -15.094 -7.277 1 79.69 71 ALA B C 1
ATOM 3871 O O . ALA B 1 71 ? -7.676 -15.375 -7.523 1 79.69 71 ALA B O 1
ATOM 3872 N N . ARG B 1 72 ? -9.758 -15.992 -7.148 1 80.62 72 ARG B N 1
ATOM 3873 C CA . ARG B 1 72 ? -9.414 -17.406 -7.148 1 80.62 72 ARG B CA 1
ATOM 3874 C C . ARG B 1 72 ? -8.961 -17.875 -8.531 1 80.62 72 ARG B C 1
ATOM 3876 O O . ARG B 1 72 ? -8.055 -18.688 -8.656 1 80.62 72 ARG B O 1
ATOM 3883 N N . LEU B 1 73 ? -9.602 -17.344 -9.492 1 84.12 73 LEU B N 1
ATOM 3884 C CA . LEU B 1 73 ? -9.227 -17.656 -10.867 1 84.12 73 LEU B CA 1
ATOM 3885 C C . LEU B 1 73 ? -7.828 -17.141 -11.18 1 84.12 73 LEU B C 1
ATOM 3887 O O . LEU B 1 73 ? -7.051 -17.828 -11.852 1 84.12 73 LEU B O 1
ATOM 3891 N N . LEU B 1 74 ? -7.574 -16 -10.703 1 88.12 74 LEU B N 1
ATOM 3892 C CA . LEU B 1 74 ? -6.281 -15.375 -10.977 1 88.12 74 LEU B CA 1
ATOM 3893 C C . LEU B 1 74 ? -5.152 -16.156 -10.305 1 88.12 74 LEU B C 1
ATOM 3895 O O . LEU B 1 74 ? -4.059 -16.266 -10.867 1 88.12 74 LEU B O 1
ATOM 3899 N N . VAL B 1 75 ? -5.391 -16.672 -9.125 1 90.06 75 VAL B N 1
ATOM 3900 C CA . VAL B 1 75 ? -4.391 -17.484 -8.43 1 90.06 75 VAL B CA 1
ATOM 3901 C C . VAL B 1 75 ? -4.102 -18.75 -9.234 1 90.06 75 VAL B C 1
ATOM 3903 O O . VAL B 1 75 ? -2.943 -19.141 -9.383 1 90.06 75 VAL B O 1
ATOM 3906 N N . ARG B 1 76 ? -5.133 -19.359 -9.711 1 89.38 76 ARG B N 1
ATOM 3907 C CA . ARG B 1 76 ? -4.977 -20.562 -10.523 1 89.38 76 ARG B CA 1
ATOM 3908 C C . ARG B 1 76 ? -4.18 -20.266 -11.789 1 89.38 76 ARG B C 1
ATOM 3910 O O . ARG B 1 76 ? -3.27 -21.016 -12.141 1 89.38 76 ARG B O 1
ATOM 3917 N N . ARG B 1 77 ? -4.551 -19.172 -12.383 1 89.62 77 ARG B N 1
ATOM 3918 C CA . ARG B 1 77 ? -3.852 -18.797 -13.602 1 89.62 77 ARG B CA 1
ATOM 3919 C C . ARG B 1 77 ? -2.369 -18.547 -13.328 1 89.62 77 ARG B C 1
ATOM 3921 O O . ARG B 1 77 ? -1.513 -18.969 -14.102 1 89.62 77 ARG B O 1
ATOM 3928 N N . GLU B 1 78 ? -2.092 -17.859 -12.266 1 93.12 78 G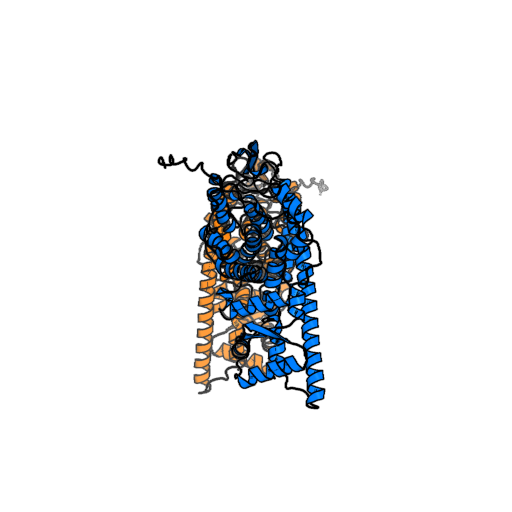LU B N 1
ATOM 3929 C CA . GLU B 1 78 ? -0.723 -17.609 -11.836 1 93.12 78 GLU B CA 1
ATOM 3930 C C . GLU B 1 78 ? 0.033 -18.906 -11.578 1 93.12 78 GLU B C 1
ATOM 3932 O O . GLU B 1 78 ? 1.136 -19.094 -12.094 1 93.12 78 GLU B O 1
ATOM 3937 N N . ALA B 1 79 ? -0.576 -19.781 -10.82 1 93.25 79 ALA B N 1
ATOM 3938 C CA . ALA B 1 79 ? 0.09 -21.016 -10.414 1 93.25 79 ALA B CA 1
ATOM 3939 C C . ALA B 1 79 ? 0.297 -21.938 -11.609 1 93.25 79 ALA B C 1
ATOM 3941 O O . ALA B 1 79 ? 1.317 -22.625 -11.695 1 93.25 79 ALA B O 1
ATOM 3942 N N . VAL B 1 80 ? -0.666 -21.984 -12.484 1 92.12 80 VAL B N 1
ATOM 3943 C CA . VAL B 1 80 ? -0.558 -22.812 -13.68 1 92.12 80 VAL B CA 1
ATOM 3944 C C . VAL B 1 80 ? 0.59 -22.312 -14.555 1 92.12 80 VAL B C 1
ATOM 3946 O O . VAL B 1 80 ? 1.44 -23.094 -14.977 1 92.12 80 VAL B O 1
ATOM 3949 N N . ALA B 1 81 ? 0.614 -21.016 -14.766 1 93.06 81 ALA B N 1
ATOM 3950 C CA . ALA B 1 81 ? 1.684 -20.438 -15.578 1 93.06 81 ALA B CA 1
ATOM 3951 C C . ALA B 1 81 ? 3.043 -20.625 -14.914 1 93.06 81 ALA B C 1
ATOM 3953 O O . ALA B 1 81 ? 4.027 -20.953 -15.578 1 93.06 81 ALA B O 1
ATOM 3954 N N . SER B 1 82 ? 3.064 -20.406 -13.625 1 95.31 82 SER B N 1
ATOM 3955 C CA . SER B 1 82 ? 4.285 -20.625 -12.859 1 95.31 82 SER B CA 1
ATOM 3956 C C . SER B 1 82 ? 4.789 -22.062 -13.016 1 95.31 82 SER B C 1
ATOM 3958 O O . SER B 1 82 ? 5.988 -22.281 -13.203 1 95.31 82 SER B O 1
ATOM 3960 N N . SER B 1 83 ? 3.904 -23.016 -12.969 1 93.75 83 SER B N 1
ATOM 3961 C CA . SER B 1 83 ? 4.254 -24.422 -13.125 1 93.75 83 SER B CA 1
ATOM 3962 C C . SER B 1 83 ? 4.723 -24.719 -14.547 1 93.75 83 SER B C 1
ATOM 3964 O O . SER B 1 83 ? 5.633 -25.531 -14.75 1 93.75 83 SER B O 1
ATOM 3966 N N . LYS B 1 84 ? 4.121 -24.062 -15.477 1 91.75 84 LYS B N 1
ATOM 3967 C CA . LYS B 1 84 ? 4.5 -24.266 -16.875 1 91.75 84 LYS B CA 1
ATOM 3968 C C . LYS B 1 84 ? 5.938 -23.812 -17.109 1 91.75 84 LYS B C 1
ATOM 3970 O O . LYS B 1 84 ? 6.656 -24.422 -17.906 1 91.75 84 LYS B O 1
ATOM 3975 N N . ILE B 1 85 ? 6.316 -22.75 -16.516 1 91.56 85 ILE B N 1
ATOM 3976 C CA . ILE B 1 85 ? 7.691 -22.266 -16.609 1 91.56 85 ILE B CA 1
ATOM 3977 C C . ILE B 1 85 ? 8.664 -23.375 -16.219 1 91.56 85 ILE B C 1
ATOM 3979 O O . ILE B 1 85 ? 9.758 -23.484 -16.766 1 91.56 85 ILE B O 1
ATOM 3983 N N . GLU B 1 86 ? 8.219 -24.25 -15.297 1 89.56 86 GLU B N 1
ATOM 3984 C CA . GLU B 1 86 ? 9.047 -25.359 -14.836 1 89.56 86 GLU B CA 1
ATOM 3985 C C . GLU B 1 86 ? 8.867 -26.594 -15.719 1 89.56 86 GLU B C 1
ATOM 3987 O O . GLU B 1 86 ? 9.352 -27.688 -15.391 1 89.56 86 GLU B O 1
ATOM 3992 N N . GLY B 1 87 ? 8.008 -26.5 -16.719 1 87.88 87 GLY B N 1
ATOM 3993 C CA . GLY B 1 87 ? 7.805 -27.609 -17.641 1 87.88 87 GLY B CA 1
ATOM 3994 C C . GLY B 1 87 ? 6.621 -28.484 -17.281 1 87.88 87 GLY B C 1
ATOM 3995 O O . GLY B 1 87 ? 6.414 -29.547 -17.875 1 87.88 87 GLY B O 1
ATOM 3996 N N . LEU B 1 88 ? 5.883 -28.062 -16.312 1 89.06 88 LEU B N 1
ATOM 3997 C CA . LEU B 1 88 ? 4.715 -28.828 -15.875 1 89.06 88 LEU B CA 1
ATOM 3998 C C . LEU B 1 88 ? 3.467 -28.375 -16.625 1 89.06 88 LEU B C 1
ATOM 4000 O O . LEU B 1 88 ? 2.955 -27.281 -16.375 1 89.06 88 LEU B O 1
ATOM 4004 N N . GLN B 1 89 ? 3.012 -29.188 -17.547 1 86.88 89 GLN B N 1
ATOM 4005 C CA . GLN B 1 89 ? 1.828 -28.859 -18.328 1 86.88 89 GLN B CA 1
ATOM 4006 C C . GLN B 1 89 ? 0.705 -29.859 -18.078 1 86.88 89 GLN B C 1
ATOM 4008 O O . GLN B 1 89 ? 0.956 -31.062 -17.938 1 86.88 89 GLN B O 1
ATOM 4013 N N . THR B 1 90 ? -0.417 -29.359 -17.938 1 86.69 90 THR B N 1
ATOM 4014 C CA . THR B 1 90 ? -1.593 -30.203 -17.719 1 86.69 90 THR B CA 1
ATOM 4015 C C . THR B 1 90 ? -2.805 -29.625 -18.453 1 86.69 90 THR B C 1
ATOM 4017 O O . THR B 1 90 ? -2.812 -28.453 -18.828 1 86.69 90 THR B O 1
ATOM 4020 N N . SER B 1 91 ? -3.725 -30.469 -18.766 1 84.88 91 SER B N 1
ATOM 4021 C CA . SER B 1 91 ? -4.957 -30.031 -19.406 1 84.88 91 SER B CA 1
ATOM 4022 C C . SER B 1 91 ? -5.953 -29.484 -18.391 1 84.88 91 SER B C 1
ATOM 4024 O O . SER B 1 91 ? -5.824 -29.75 -17.188 1 84.88 91 SER B O 1
ATOM 4026 N N . ALA B 1 92 ? -6.91 -28.781 -18.922 1 84.19 92 ALA B N 1
ATOM 4027 C CA . ALA B 1 92 ? -7.965 -28.219 -18.094 1 84.19 92 ALA B CA 1
ATOM 4028 C C . ALA B 1 92 ? -8.727 -29.312 -17.344 1 84.19 92 ALA B C 1
ATOM 4030 O O . ALA B 1 92 ? -8.992 -29.188 -16.141 1 84.19 92 ALA B O 1
ATOM 4031 N N . LYS B 1 93 ? -9.031 -30.297 -18 1 83.88 93 LYS B N 1
ATOM 4032 C CA . LYS B 1 93 ? -9.805 -31.391 -17.422 1 83.88 93 LYS B CA 1
ATOM 4033 C C . LYS B 1 93 ? -9.039 -32.094 -16.297 1 83.88 93 LYS B C 1
ATOM 4035 O O . LYS B 1 93 ? -9.586 -32.312 -15.219 1 83.88 93 LYS B O 1
ATOM 4040 N N . LYS B 1 94 ? -7.781 -32.406 -16.562 1 86.75 94 LYS B N 1
ATOM 4041 C CA . LYS B 1 94 ? -6.953 -33.094 -15.555 1 86.75 94 LYS B CA 1
ATOM 4042 C C . LYS B 1 94 ? -6.766 -32.188 -14.336 1 86.75 94 LYS B C 1
ATOM 4044 O O . LYS B 1 94 ? -6.738 -32.688 -13.203 1 86.75 94 LYS B O 1
ATOM 4049 N N . LEU B 1 95 ? -6.566 -30.969 -14.57 1 87.94 95 LEU B N 1
ATOM 4050 C CA . LEU B 1 95 ? -6.43 -30.031 -13.477 1 87.94 95 LEU B CA 1
ATOM 4051 C C . LEU B 1 95 ? -7.684 -30.016 -12.609 1 87.94 95 LEU B C 1
ATOM 4053 O O . LEU B 1 95 ? -7.598 -30.047 -11.383 1 87.94 95 LEU B O 1
ATOM 4057 N N . ALA B 1 96 ? -8.836 -29.922 -13.242 1 84.88 96 ALA B N 1
ATOM 4058 C CA . ALA B 1 96 ? -10.109 -29.922 -12.531 1 84.88 96 ALA B CA 1
ATOM 4059 C C . ALA B 1 96 ? -10.266 -31.188 -11.688 1 84.88 96 ALA B C 1
ATOM 4061 O O . ALA B 1 96 ? -10.672 -31.125 -10.523 1 84.88 96 ALA B O 1
ATOM 4062 N N . GLN B 1 97 ? -9.914 -32.25 -12.258 1 85.25 97 GLN B N 1
ATOM 4063 C CA . GLN B 1 97 ? -10.031 -33.531 -11.57 1 85.25 97 GLN B CA 1
ATOM 4064 C C . GLN B 1 97 ? -9.117 -33.562 -10.344 1 85.25 97 GLN B C 1
ATOM 4066 O O . GLN B 1 97 ? -9.523 -34.031 -9.281 1 85.25 97 GLN B O 1
ATOM 4071 N N . ALA B 1 98 ? -7.902 -33.156 -10.602 1 87.06 98 ALA B N 1
ATOM 4072 C CA . ALA B 1 98 ? -6.941 -33.156 -9.5 1 87.06 98 ALA B CA 1
ATOM 4073 C C . ALA B 1 98 ? -7.414 -32.219 -8.367 1 87.06 98 ALA B C 1
ATOM 4075 O O . ALA B 1 98 ? -7.266 -32.562 -7.191 1 87.06 98 ALA B O 1
ATOM 4076 N N . GLU B 1 99 ? -7.938 -31.109 -8.695 1 86.62 99 GLU B N 1
ATOM 4077 C CA . GLU B 1 99 ? -8.438 -30.172 -7.684 1 86.62 99 GLU B CA 1
ATOM 4078 C C . GLU B 1 99 ? -9.609 -30.781 -6.91 1 86.62 99 GLU B C 1
ATOM 4080 O O . GLU B 1 99 ? -9.711 -30.609 -5.695 1 86.62 99 GLU B O 1
ATOM 4085 N N . LEU B 1 100 ? -10.469 -31.406 -7.621 1 84.12 100 LEU B N 1
ATOM 4086 C CA . LEU B 1 100 ? -11.602 -32.062 -6.98 1 84.12 100 LEU B CA 1
ATOM 4087 C C . LEU B 1 100 ? -11.125 -33.125 -5.988 1 84.12 100 LEU B C 1
ATOM 4089 O O . LEU B 1 100 ? -11.633 -33.219 -4.871 1 84.12 100 LEU B O 1
ATOM 4093 N N . ALA B 1 101 ? -10.242 -33.844 -6.418 1 83.25 101 ALA B N 1
ATOM 4094 C CA . ALA B 1 101 ? -9.703 -34.906 -5.578 1 83.25 101 ALA B CA 1
ATOM 4095 C C . ALA B 1 101 ? -9.109 -34.344 -4.289 1 83.25 101 ALA B C 1
ATOM 4097 O O . ALA B 1 101 ? -9.344 -34.875 -3.203 1 83.25 101 ALA B O 1
ATOM 4098 N N . LEU B 1 102 ? -8.367 -33.312 -4.426 1 79.56 102 LEU B N 1
ATOM 4099 C CA . LEU B 1 102 ? -7.746 -32.688 -3.266 1 79.56 102 LEU B CA 1
ATOM 4100 C C . LEU B 1 102 ? -8.805 -32.125 -2.322 1 79.56 102 LEU B C 1
ATOM 4102 O O . LEU B 1 102 ? -8.68 -32.25 -1.101 1 79.56 102 LEU B O 1
ATOM 4106 N N . ASN B 1 103 ? -9.781 -31.5 -2.906 1 78.56 103 ASN B N 1
ATOM 4107 C CA . ASN B 1 103 ? -10.844 -30.906 -2.096 1 78.56 103 ASN B CA 1
ATOM 4108 C C . ASN B 1 103 ? -11.594 -31.969 -1.301 1 78.56 103 ASN B C 1
ATOM 4110 O O . ASN B 1 103 ? -12.094 -31.703 -0.207 1 78.56 103 ASN B O 1
ATOM 4114 N N . LEU B 1 104 ? -11.625 -33.125 -1.859 1 78.12 104 LEU B N 1
ATOM 4115 C CA . LEU B 1 104 ? -12.367 -34.188 -1.229 1 78.12 104 LEU B CA 1
ATOM 4116 C C . LEU B 1 104 ? -11.453 -35 -0.314 1 78.12 104 LEU B C 1
ATOM 4118 O O . LEU B 1 104 ? -11.898 -36 0.297 1 78.12 104 LEU B O 1
ATOM 4122 N N . GLY B 1 105 ? -10.219 -34.531 -0.18 1 74.75 105 GLY B N 1
ATOM 4123 C CA . GLY B 1 105 ? -9.266 -35.188 0.684 1 74.75 105 GLY B CA 1
ATOM 4124 C C . GLY B 1 105 ? -8.766 -36.531 0.11 1 74.75 105 GLY B C 1
ATOM 4125 O O . GLY B 1 105 ? -8.336 -37.406 0.852 1 74.75 105 GLY B O 1
ATOM 4126 N N . GLU B 1 106 ? -9.008 -36.781 -1.081 1 66.12 106 GLU B N 1
ATOM 4127 C CA . GLU B 1 106 ? -8.625 -38.031 -1.731 1 66.12 106 GLU B CA 1
ATOM 4128 C C . GLU B 1 106 ? -7.258 -37.906 -2.4 1 66.12 106 GLU B C 1
ATOM 4130 O O . GLU B 1 106 ? -6.867 -38.781 -3.189 1 66.12 106 GLU B O 1
ATOM 4135 N N . ALA B 1 107 ? -6.602 -36.812 -2.203 1 60.47 107 ALA B N 1
ATOM 4136 C CA . ALA B 1 107 ? -5.371 -36.469 -2.912 1 60.47 107 ALA B CA 1
ATOM 4137 C C . ALA B 1 107 ? -4.262 -37.469 -2.602 1 60.47 107 ALA B C 1
ATOM 4139 O O . ALA B 1 107 ? -3.254 -37.531 -3.309 1 60.47 107 ALA B O 1
ATOM 4140 N N . GLY B 1 108 ? -4.348 -38.156 -1.418 1 52.97 108 GLY B N 1
ATOM 4141 C CA . GLY B 1 108 ? -3.293 -39.094 -1.008 1 52.97 108 GLY B CA 1
ATOM 4142 C C . GLY B 1 108 ? -2.791 -39.969 -2.139 1 52.97 108 GLY B C 1
ATOM 4143 O O . GLY B 1 108 ? -1.627 -40.375 -2.146 1 52.97 108 GLY B O 1
ATOM 4144 N N . GLU B 1 109 ? -3.666 -40.188 -3.084 1 52.34 109 GLU B N 1
ATOM 4145 C CA . GLU B 1 109 ? -3.271 -41.219 -4.031 1 52.34 109 GLU B CA 1
ATOM 4146 C C . GLU B 1 109 ? -2.955 -40.625 -5.402 1 52.34 109 GLU B C 1
ATOM 4148 O O . GLU B 1 109 ? -2.436 -41.312 -6.281 1 52.34 109 GLU B O 1
ATOM 4153 N N . GLY B 1 110 ? -3.252 -39.406 -5.566 1 60.62 110 GLY B N 1
ATOM 4154 C CA . GLY B 1 110 ? -3.074 -38.938 -6.941 1 60.62 110 GLY B CA 1
ATOM 4155 C C . GLY B 1 110 ? -1.678 -38.438 -7.227 1 60.62 110 GLY B C 1
ATOM 4156 O O . GLY B 1 110 ? -1.071 -37.781 -6.379 1 60.62 110 GLY B O 1
ATOM 4157 N N . SER B 1 111 ? -0.939 -39.031 -8.195 1 66.19 111 SER B N 1
ATOM 4158 C CA . SER B 1 111 ? 0.387 -38.656 -8.672 1 66.19 111 SER B CA 1
ATOM 4159 C C . SER B 1 111 ? 0.33 -38.125 -10.109 1 66.19 111 SER B C 1
ATOM 4161 O O . SER B 1 111 ? -0.643 -38.375 -10.82 1 66.19 111 SER B O 1
ATOM 4163 N N . GLY B 1 112 ? 1.091 -37.031 -10.406 1 83.12 112 GLY B N 1
ATOM 4164 C CA . GLY B 1 112 ? 1.228 -36.531 -11.758 1 83.12 112 GLY B CA 1
ATOM 4165 C C . GLY B 1 112 ? 1.296 -35.031 -11.82 1 83.12 112 GLY B C 1
ATOM 4166 O O . GLY B 1 112 ? 1.219 -34.344 -10.789 1 83.12 112 GLY B O 1
ATOM 4167 N N . THR B 1 113 ? 1.455 -34.594 -12.945 1 88.5 113 THR B N 1
ATOM 4168 C CA . THR B 1 113 ? 1.712 -33.188 -13.219 1 88.5 113 THR B CA 1
ATOM 4169 C C . THR B 1 113 ? 0.542 -32.312 -12.758 1 88.5 113 THR B C 1
ATOM 4171 O O . THR B 1 113 ? 0.744 -31.219 -12.227 1 88.5 113 THR B O 1
ATOM 4174 N N . ALA B 1 114 ? -0.646 -32.781 -12.898 1 89.44 114 ALA B N 1
ATOM 4175 C CA . ALA B 1 114 ? -1.825 -32.031 -12.5 1 89.44 114 ALA B CA 1
ATOM 4176 C C . ALA B 1 114 ? -1.839 -31.797 -10.992 1 89.44 114 ALA B C 1
ATOM 4178 O O . ALA B 1 114 ? -2.184 -30.703 -10.523 1 89.44 114 ALA B O 1
ATOM 4179 N N . TYR B 1 115 ? -1.47 -32.781 -10.266 1 90 115 TYR B N 1
ATOM 4180 C CA . TYR B 1 115 ? -1.428 -32.656 -8.812 1 90 115 TYR B CA 1
ATOM 4181 C C . TYR B 1 115 ? -0.342 -31.688 -8.375 1 90 115 TYR B C 1
ATOM 4183 O O . TYR B 1 115 ? -0.519 -30.938 -7.41 1 90 115 TYR B O 1
ATOM 4191 N N . ASP B 1 116 ? 0.785 -31.734 -9.109 1 92.12 116 ASP B N 1
ATOM 4192 C CA . ASP B 1 116 ? 1.85 -30.781 -8.828 1 92.12 116 ASP B CA 1
ATOM 4193 C C . ASP B 1 116 ? 1.354 -29.344 -8.984 1 92.12 116 ASP B C 1
ATOM 4195 O O . ASP B 1 116 ? 1.673 -28.484 -8.164 1 92.12 116 ASP B O 1
ATOM 4199 N N . VAL B 1 117 ? 0.577 -29.172 -10.016 1 93.19 117 VAL B N 1
ATOM 4200 C CA . VAL B 1 117 ? 0.049 -27.828 -10.289 1 93.19 117 VAL B CA 1
ATOM 4201 C C . VAL B 1 117 ? -0.936 -27.438 -9.188 1 93.19 117 VAL B C 1
ATOM 4203 O O . VAL B 1 117 ? -0.899 -26.312 -8.695 1 93.19 117 VAL B O 1
ATOM 4206 N N . VAL B 1 118 ? -1.798 -28.297 -8.781 1 91.88 118 VAL B N 1
ATOM 4207 C CA . VAL B 1 118 ? -2.779 -28.016 -7.738 1 91.88 118 VAL B CA 1
ATOM 4208 C C . VAL B 1 118 ? -2.066 -27.734 -6.418 1 91.88 118 VAL B C 1
ATOM 4210 O O . VAL B 1 118 ? -2.492 -26.859 -5.652 1 91.88 118 VAL B O 1
ATOM 4213 N N . ARG B 1 119 ? -0.994 -28.469 -6.16 1 93.12 119 ARG B N 1
ATOM 4214 C CA . ARG B 1 119 ? -0.21 -28.203 -4.953 1 93.12 119 ARG B CA 1
ATOM 4215 C C . ARG B 1 119 ? 0.402 -26.812 -4.988 1 93.12 119 ARG B C 1
ATOM 4217 O O . ARG B 1 119 ? 0.502 -26.156 -3.953 1 93.12 119 ARG B O 1
ATOM 4224 N N . ASN B 1 120 ? 0.837 -26.453 -6.176 1 94.81 120 ASN B N 1
ATOM 4225 C CA . ASN B 1 120 ? 1.367 -25.109 -6.32 1 94.81 120 ASN B CA 1
ATOM 4226 C C . ASN B 1 120 ? 0.297 -24.047 -6.055 1 94.81 120 ASN B C 1
ATOM 4228 O O . ASN B 1 120 ? 0.579 -23.016 -5.453 1 94.81 120 ASN B O 1
ATOM 4232 N N . ILE B 1 121 ? -0.931 -24.281 -6.52 1 92.94 121 ILE B N 1
ATOM 4233 C CA . ILE B 1 121 ? -2.051 -23.391 -6.234 1 92.94 121 ILE B CA 1
ATOM 4234 C C . ILE B 1 121 ? -2.252 -23.281 -4.727 1 92.94 121 ILE B C 1
ATOM 4236 O O . ILE B 1 121 ? -2.346 -22.172 -4.184 1 92.94 121 ILE B O 1
ATOM 4240 N N . LYS B 1 122 ? -2.273 -24.391 -4.098 1 92.56 122 LYS B N 1
ATOM 4241 C CA . LYS B 1 122 ? -2.467 -24.438 -2.648 1 92.56 122 LYS B CA 1
ATOM 4242 C C . LYS B 1 122 ? -1.331 -23.734 -1.92 1 92.56 122 LYS B C 1
ATOM 4244 O O . LYS B 1 122 ? -1.57 -22.984 -0.97 1 92.56 122 LYS B O 1
ATOM 4249 N N . ALA B 1 123 ? -0.109 -23.984 -2.332 1 95.75 123 ALA B N 1
ATOM 4250 C CA . ALA B 1 123 ? 1.054 -23.328 -1.729 1 95.75 123 ALA B CA 1
ATOM 4251 C C . ALA B 1 123 ? 0.961 -21.812 -1.845 1 95.75 123 ALA B C 1
ATOM 4253 O O . ALA B 1 123 ? 1.269 -21.094 -0.893 1 95.75 123 ALA B O 1
ATOM 4254 N N . HIS B 1 124 ? 0.56 -21.422 -3 1 95.12 124 HIS B N 1
ATOM 4255 C CA . HIS B 1 124 ? 0.395 -19.984 -3.236 1 95.12 124 HIS B CA 1
ATOM 4256 C C . HIS B 1 124 ? -0.632 -19.391 -2.283 1 95.12 124 HIS B C 1
ATOM 4258 O O . HIS B 1 124 ? -0.349 -18.406 -1.6 1 95.12 124 HIS B O 1
ATOM 4264 N N . GLU B 1 125 ? -1.812 -19.969 -2.213 1 91.81 125 GLU B N 1
ATOM 4265 C CA . GLU B 1 125 ? -2.893 -19.469 -1.36 1 91.81 125 GLU B CA 1
ATOM 4266 C C . GLU B 1 125 ? -2.484 -19.484 0.11 1 91.81 125 GLU B C 1
ATOM 4268 O O . GLU B 1 125 ? -2.664 -18.5 0.819 1 91.81 125 GLU B O 1
ATOM 4273 N N . ASP B 1 126 ? -1.923 -20.594 0.531 1 93.88 126 ASP B N 1
ATOM 4274 C CA . ASP B 1 126 ? -1.531 -20.75 1.93 1 93.88 126 ASP B CA 1
ATOM 4275 C C . ASP B 1 126 ? -0.459 -19.719 2.309 1 93.88 126 ASP B C 1
ATOM 4277 O O . ASP B 1 126 ? -0.526 -19.109 3.377 1 93.88 126 ASP B O 1
ATOM 4281 N N . ALA B 1 127 ? 0.542 -19.609 1.479 1 95.69 127 ALA B N 1
ATOM 4282 C CA . ALA B 1 127 ? 1.661 -18.703 1.765 1 95.69 127 ALA B CA 1
ATOM 4283 C C . ALA B 1 127 ? 1.192 -17.266 1.879 1 95.69 127 ALA B C 1
ATOM 4285 O O . ALA B 1 127 ? 1.525 -16.562 2.842 1 95.69 127 ALA B O 1
ATOM 4286 N N . VAL B 1 128 ? 0.401 -16.812 0.905 1 93.38 128 VAL B N 1
ATOM 4287 C CA . VAL B 1 128 ? -0.07 -15.43 0.894 1 93.38 128 VAL B CA 1
ATOM 4288 C C . VAL B 1 128 ? -0.974 -15.18 2.1 1 93.38 128 VAL B C 1
ATOM 4290 O O . VAL B 1 128 ? -0.814 -14.188 2.809 1 93.38 128 VAL B O 1
ATOM 4293 N N . ASN B 1 129 ? -1.854 -16.078 2.418 1 89.5 129 ASN B N 1
ATOM 4294 C CA . ASN B 1 129 ? -2.781 -15.914 3.533 1 89.5 129 ASN B CA 1
ATOM 4295 C C . ASN B 1 129 ? -2.051 -15.906 4.871 1 89.5 129 ASN B C 1
ATOM 4297 O O . ASN B 1 129 ? -2.387 -15.125 5.762 1 89.5 129 ASN B O 1
ATOM 4301 N N . SER B 1 130 ? -1.096 -16.734 4.977 1 92.75 130 SER B N 1
ATOM 4302 C CA . SER B 1 130 ? -0.428 -16.875 6.266 1 92.75 130 SER B CA 1
ATOM 4303 C C . SER B 1 130 ? 0.609 -15.781 6.484 1 92.75 130 SER B C 1
ATOM 4305 O O . SER B 1 130 ? 0.737 -15.258 7.59 1 92.75 130 SER B O 1
ATOM 4307 N N . LEU B 1 131 ? 1.314 -15.414 5.473 1 93.5 131 LEU B N 1
ATOM 4308 C CA . LEU B 1 131 ? 2.471 -14.547 5.664 1 93.5 131 LEU B CA 1
ATOM 4309 C C . LEU B 1 131 ? 2.088 -13.086 5.469 1 93.5 131 LEU B C 1
ATOM 4311 O O . LEU B 1 131 ? 2.822 -12.188 5.891 1 93.5 131 LEU B O 1
ATOM 4315 N N . ALA B 1 132 ? 0.983 -12.805 4.816 1 87.44 132 ALA B N 1
ATOM 4316 C CA . ALA B 1 132 ? 0.573 -11.43 4.559 1 87.44 132 ALA B CA 1
ATOM 4317 C C . ALA B 1 132 ? 0.474 -10.633 5.855 1 87.44 132 ALA B C 1
ATOM 4319 O O . ALA B 1 132 ? 0.938 -9.492 5.93 1 87.44 132 ALA B O 1
ATOM 4320 N N . ALA B 1 133 ? -0.034 -11.25 6.883 1 82.94 133 ALA B N 1
ATOM 4321 C CA . ALA B 1 133 ? -0.296 -10.523 8.125 1 82.94 133 ALA B CA 1
ATOM 4322 C C . ALA B 1 133 ? 0.673 -10.945 9.219 1 82.94 133 ALA B C 1
ATOM 4324 O O . ALA B 1 133 ? 0.65 -10.391 10.328 1 82.94 133 ALA B O 1
ATOM 4325 N N . SER B 1 134 ? 1.508 -11.859 8.883 1 91.5 134 SER B N 1
ATOM 4326 C CA . SER B 1 134 ? 2.443 -12.336 9.898 1 91.5 134 SER B CA 1
ATOM 4327 C C . SER B 1 134 ? 3.436 -11.242 10.289 1 91.5 134 SER B C 1
ATOM 4329 O O . SER B 1 134 ? 3.77 -10.383 9.477 1 91.5 134 SER B O 1
ATOM 4331 N N . GLU B 1 135 ? 3.902 -11.312 11.492 1 89.94 135 GLU B N 1
ATOM 4332 C CA . GLU B 1 135 ? 4.844 -10.312 11.984 1 89.94 135 GLU B CA 1
ATOM 4333 C C . GLU B 1 135 ? 6.203 -10.453 11.305 1 89.94 135 GLU B C 1
ATOM 4335 O O . GLU B 1 135 ? 6.84 -9.453 10.969 1 89.94 135 GLU B O 1
ATOM 4340 N N . GLU B 1 136 ? 6.598 -11.703 11.141 1 94.75 136 GLU B N 1
ATOM 4341 C CA . GLU B 1 136 ? 7.906 -11.953 10.539 1 94.75 136 GLU B CA 1
ATOM 4342 C C . GLU B 1 136 ? 7.852 -13.117 9.562 1 94.75 136 GLU B C 1
ATOM 4344 O O . GLU B 1 136 ? 6.973 -13.977 9.664 1 94.75 136 GLU B O 1
ATOM 4349 N N . THR B 1 137 ? 8.695 -13.094 8.609 1 96.94 137 THR B N 1
ATOM 4350 C CA . THR B 1 137 ? 8.953 -14.219 7.719 1 96.94 137 THR B CA 1
ATOM 4351 C C . THR B 1 137 ? 10.219 -14.961 8.141 1 96.94 137 THR B C 1
ATOM 4353 O O . THR B 1 137 ? 11.25 -14.336 8.422 1 96.94 137 THR B O 1
ATOM 4356 N N . THR B 1 138 ? 10.18 -16.25 8.188 1 96.94 138 THR B N 1
ATOM 4357 C CA . THR B 1 138 ? 11.305 -17.047 8.664 1 96.94 138 THR B CA 1
ATOM 4358 C C . THR B 1 138 ? 11.719 -18.094 7.629 1 96.94 138 THR B C 1
ATOM 4360 O O . THR B 1 138 ? 10.992 -18.328 6.656 1 96.94 138 THR B O 1
ATOM 4363 N N . LEU B 1 139 ? 12.867 -18.703 7.91 1 96.75 139 LEU B N 1
ATOM 4364 C CA . LEU B 1 139 ? 13.32 -19.812 7.074 1 96.75 139 LEU B CA 1
ATOM 4365 C C . LEU B 1 139 ? 12.344 -20.969 7.129 1 96.75 139 LEU B C 1
ATOM 4367 O O . LEU B 1 139 ? 12.117 -21.656 6.125 1 96.75 139 LEU B O 1
ATOM 4371 N N . ALA B 1 140 ? 11.781 -21.188 8.25 1 96.25 140 ALA B N 1
ATOM 4372 C CA . ALA B 1 140 ? 10.805 -22.25 8.414 1 96.25 140 ALA B CA 1
ATOM 4373 C C . ALA B 1 140 ? 9.594 -22.031 7.516 1 96.25 140 ALA B C 1
ATOM 4375 O O . ALA B 1 140 ? 9 -23 7.016 1 96.25 140 ALA B O 1
ATOM 4376 N N . ASP B 1 141 ? 9.172 -20.781 7.348 1 97.62 141 ASP B N 1
ATOM 4377 C CA . ASP B 1 141 ? 8.062 -20.469 6.449 1 97.62 141 ASP B CA 1
ATOM 4378 C C . ASP B 1 141 ? 8.391 -20.875 5.016 1 97.62 141 ASP B C 1
ATOM 4380 O O . ASP B 1 141 ? 7.551 -21.453 4.32 1 97.62 141 ASP B O 1
ATOM 4384 N N . LEU B 1 142 ? 9.625 -20.594 4.559 1 97.62 142 LEU B N 1
ATOM 4385 C CA . LEU B 1 142 ? 10.055 -20.953 3.209 1 97.62 142 LEU B CA 1
ATOM 4386 C C . LEU B 1 142 ? 10.062 -22.469 3.027 1 97.62 142 LEU B C 1
ATOM 4388 O O . LEU B 1 142 ? 9.625 -22.984 1.993 1 97.62 142 LEU B O 1
ATOM 4392 N N . GLU B 1 143 ? 10.539 -23.156 4.031 1 96.44 143 GLU B N 1
ATOM 4393 C CA . GLU B 1 143 ? 10.57 -24.625 3.982 1 96.44 143 GLU B CA 1
ATOM 4394 C C . GLU B 1 143 ? 9.156 -25.203 3.922 1 96.44 143 GLU B C 1
ATOM 4396 O O . GLU B 1 143 ? 8.914 -26.172 3.211 1 96.44 143 GLU B O 1
ATOM 4401 N N . ARG B 1 144 ? 8.273 -24.609 4.691 1 95.62 144 ARG B N 1
ATOM 4402 C CA . ARG B 1 144 ? 6.891 -25.078 4.68 1 95.62 144 ARG B CA 1
ATOM 4403 C C . ARG B 1 144 ? 6.266 -24.906 3.301 1 95.62 144 ARG B C 1
ATOM 4405 O O . ARG B 1 144 ? 5.562 -25.797 2.816 1 95.62 144 ARG B O 1
ATOM 4412 N N . ILE B 1 145 ? 6.496 -23.781 2.674 1 97 145 ILE B N 1
ATOM 4413 C CA . ILE B 1 145 ? 5.992 -23.547 1.324 1 97 145 ILE B CA 1
ATOM 4414 C C . ILE B 1 145 ? 6.57 -24.594 0.372 1 97 145 ILE B C 1
ATOM 4416 O O . ILE B 1 145 ? 5.84 -25.188 -0.427 1 97 145 ILE B O 1
ATOM 4420 N N . GLN B 1 146 ? 7.883 -24.828 0.458 1 96.75 146 GLN B N 1
ATOM 4421 C CA . GLN B 1 146 ? 8.539 -25.812 -0.395 1 96.75 146 GLN B CA 1
ATOM 4422 C C . GLN B 1 146 ? 7.926 -27.203 -0.204 1 96.75 146 GLN B C 1
ATOM 4424 O O . GLN B 1 146 ? 7.695 -27.922 -1.176 1 96.75 146 GLN B O 1
ATOM 4429 N N . GLN B 1 147 ? 7.672 -27.547 0.986 1 94.62 147 GLN B N 1
ATOM 4430 C CA . GLN B 1 147 ? 7.09 -28.844 1.301 1 94.62 147 GLN B CA 1
ATOM 4431 C C . GLN B 1 147 ? 5.711 -29 0.665 1 94.62 147 GLN B C 1
ATOM 4433 O O . GLN B 1 147 ? 5.348 -30.094 0.225 1 94.62 147 GLN B O 1
ATOM 4438 N N . THR B 1 148 ? 4.988 -27.938 0.645 1 93.81 148 THR B N 1
ATOM 4439 C CA . THR B 1 148 ? 3.666 -27.969 0.03 1 93.81 148 THR B CA 1
ATOM 4440 C C . THR B 1 148 ? 3.777 -28.141 -1.482 1 93.81 148 THR B C 1
ATOM 4442 O O . THR B 1 148 ? 3.002 -28.891 -2.088 1 93.81 148 THR B O 1
ATOM 4445 N N . ILE B 1 149 ? 4.75 -27.547 -2.096 1 94.25 149 ILE B N 1
ATOM 4446 C CA . ILE B 1 149 ? 4.941 -27.562 -3.543 1 94.25 149 ILE B CA 1
ATOM 4447 C C . ILE B 1 149 ? 5.387 -28.953 -3.986 1 94.25 149 ILE B C 1
ATOM 4449 O O . ILE B 1 149 ? 4.863 -29.5 -4.957 1 94.25 149 ILE B O 1
ATOM 4453 N N . VAL B 1 150 ? 6.434 -29.594 -3.455 1 89 150 VAL B N 1
ATOM 4454 C CA . VAL B 1 150 ? 7.129 -30.781 -3.93 1 89 150 VAL B CA 1
ATOM 4455 C C . VAL B 1 150 ? 6.52 -32.031 -3.293 1 89 150 VAL B C 1
ATOM 4457 O O . VAL B 1 150 ? 6.504 -33.094 -3.898 1 89 150 VAL B O 1
ATOM 4460 N N . ASP B 1 151 ? 5.758 -32 -2.352 1 78.81 151 ASP B N 1
ATOM 4461 C CA . ASP B 1 151 ? 5.109 -33.062 -1.595 1 78.81 151 ASP B CA 1
ATOM 4462 C C . ASP B 1 151 ? 6.004 -34.312 -1.507 1 78.81 151 ASP B C 1
ATOM 4464 O O . ASP B 1 151 ? 5.57 -35.406 -1.81 1 78.81 151 ASP B O 1
ATOM 4468 N N . ARG B 1 152 ? 7.355 -34.188 -1.436 1 81.06 152 ARG B N 1
ATOM 4469 C CA . ARG B 1 152 ? 8.359 -35.219 -1.157 1 81.06 152 ARG B CA 1
ATOM 4470 C C . ARG B 1 152 ? 9.211 -34.844 0.049 1 81.06 152 ARG B C 1
ATOM 4472 O O . ARG B 1 152 ? 10.102 -34 -0.053 1 81.06 152 ARG B O 1
ATOM 4479 N N . LYS B 1 153 ? 8.914 -35.438 1.057 1 76.88 153 LYS B N 1
ATOM 4480 C CA . LYS B 1 153 ? 9.516 -35.062 2.334 1 76.88 153 LYS B CA 1
ATOM 4481 C C . LYS B 1 153 ? 11.023 -35.25 2.311 1 76.88 153 LYS B C 1
ATOM 4483 O O . LYS B 1 153 ? 11.766 -34.531 2.965 1 76.88 153 LYS B O 1
ATOM 4488 N N . GLU B 1 154 ? 11.5 -36.219 1.471 1 77.69 154 GLU B N 1
ATOM 4489 C CA . GLU B 1 154 ? 12.906 -36.594 1.479 1 77.69 154 GLU B CA 1
ATOM 4490 C C . GLU B 1 154 ? 13.773 -35.469 0.88 1 77.69 154 GLU B C 1
ATOM 4492 O O . GLU B 1 154 ? 14.984 -35.438 1.12 1 77.69 154 GLU B O 1
ATOM 4497 N N . ILE B 1 155 ? 13.188 -34.656 0.127 1 78.06 155 ILE B N 1
ATOM 4498 C CA . ILE B 1 155 ? 14.008 -33.656 -0.544 1 78.06 155 ILE B CA 1
ATOM 4499 C C . ILE B 1 155 ? 13.617 -32.25 -0.058 1 78.06 155 ILE B C 1
ATOM 4501 O O . ILE B 1 155 ? 14.016 -31.25 -0.653 1 78.06 155 ILE B O 1
ATOM 4505 N N . CYS B 1 156 ? 12.914 -32.312 1.017 1 81.81 156 CYS B N 1
ATOM 4506 C CA . CYS B 1 156 ? 12.5 -31.016 1.581 1 81.81 156 CYS B CA 1
ATOM 4507 C C . CYS B 1 156 ? 13.539 -30.5 2.572 1 81.81 156 CYS B C 1
ATOM 4509 O O . CYS B 1 156 ? 14.258 -31.281 3.191 1 81.81 156 CYS B O 1
ATOM 4511 N N . GLY B 1 157 ? 13.672 -29.172 2.594 1 90.19 157 GLY B N 1
ATOM 4512 C CA . GLY B 1 157 ? 14.672 -28.516 3.426 1 90.19 157 GLY B CA 1
ATOM 4513 C C . GLY B 1 157 ? 15.797 -27.891 2.623 1 90.19 157 GLY B C 1
ATOM 4514 O O . GLY B 1 157 ? 15.875 -28.078 1.407 1 90.19 157 GLY B O 1
ATOM 4515 N N . LEU B 1 158 ? 16.672 -27.219 3.256 1 94.88 158 LEU B N 1
ATOM 4516 C CA . LEU B 1 158 ? 17.781 -26.562 2.594 1 94.88 158 LEU B CA 1
ATOM 4517 C C . LEU B 1 158 ? 18.75 -27.578 2.008 1 94.88 158 LEU B C 1
ATOM 4519 O O . LEU B 1 158 ? 19.047 -28.594 2.641 1 94.88 158 LEU B O 1
ATOM 4523 N N . ARG B 1 159 ? 19.141 -27.328 0.814 1 92.88 159 ARG B N 1
ATOM 4524 C CA . ARG B 1 159 ? 20.078 -28.234 0.163 1 92.88 159 ARG B CA 1
ATOM 4525 C C . ARG B 1 159 ? 21.422 -28.266 0.896 1 92.88 159 ARG B C 1
ATOM 4527 O O . ARG B 1 159 ? 21.875 -27.234 1.396 1 92.88 159 ARG B O 1
ATOM 4534 N N . GLN B 1 160 ? 21.969 -29.438 0.87 1 91.31 160 GLN B N 1
ATOM 4535 C CA . GLN B 1 160 ? 23.297 -29.641 1.471 1 91.31 160 GLN B CA 1
ATOM 4536 C C . GLN B 1 160 ? 24.344 -29.891 0.403 1 91.31 160 GLN B C 1
ATOM 4538 O O . GLN B 1 160 ? 25.531 -30.031 0.718 1 91.31 160 GLN B O 1
ATOM 4543 N N . THR B 1 161 ? 23.906 -30 -0.836 1 90.75 161 THR B N 1
ATOM 4544 C CA . THR B 1 161 ? 24.797 -30.234 -1.971 1 90.75 161 THR B CA 1
ATOM 4545 C C . THR B 1 161 ? 24.656 -29.109 -2.996 1 90.75 161 THR B C 1
ATOM 4547 O O . THR B 1 161 ? 23.656 -28.391 -3.012 1 90.75 161 THR B O 1
ATOM 4550 N N . GLN B 1 162 ? 25.703 -28.953 -3.758 1 93.12 162 GLN B N 1
ATOM 4551 C CA . GLN B 1 162 ? 25.703 -27.922 -4.797 1 93.12 162 GLN B CA 1
ATOM 4552 C C . GLN B 1 162 ? 24.703 -28.266 -5.902 1 93.12 162 GLN B C 1
ATOM 4554 O O . GLN B 1 162 ? 24.656 -29.406 -6.379 1 93.12 162 GLN B O 1
ATOM 4559 N N . ASN B 1 163 ? 23.812 -27.406 -6.262 1 92.44 163 ASN B N 1
ATOM 4560 C CA . ASN B 1 163 ? 22.953 -27.531 -7.43 1 92.44 163 ASN B CA 1
ATOM 4561 C C . ASN B 1 163 ? 23.297 -26.5 -8.5 1 92.44 163 ASN B C 1
ATOM 4563 O O . ASN B 1 163 ? 24.172 -25.656 -8.289 1 92.44 163 ASN B O 1
ATOM 4567 N N . TRP B 1 164 ? 22.844 -26.625 -9.664 1 91.56 164 TRP B N 1
ATOM 4568 C CA . TRP B 1 164 ? 23.109 -25.719 -10.773 1 91.56 164 TRP B CA 1
ATOM 4569 C C . TRP B 1 164 ? 21.953 -25.719 -11.773 1 91.56 164 TRP B C 1
ATOM 4571 O O . TRP B 1 164 ? 21.047 -26.547 -11.672 1 91.56 164 TRP B O 1
ATOM 4581 N N . LEU B 1 165 ? 21.906 -24.734 -12.617 1 89.75 165 LEU B N 1
ATOM 4582 C CA . LEU B 1 165 ? 20.891 -24.609 -13.656 1 89.75 165 LEU B CA 1
ATOM 4583 C C . LEU B 1 165 ? 21.516 -24.719 -15.047 1 89.75 165 LEU B C 1
ATOM 4585 O O . LEU B 1 165 ? 22.547 -24.094 -15.32 1 89.75 165 LEU B O 1
ATOM 4589 N N . GLY B 1 166 ? 20.922 -25.516 -15.836 1 84.69 166 GLY B N 1
ATOM 4590 C CA . GLY B 1 166 ? 21.391 -25.703 -17.188 1 84.69 166 GLY B CA 1
ATOM 4591 C C . GLY B 1 166 ? 22.594 -26.625 -17.281 1 84.69 166 GLY B C 1
ATOM 4592 O O . GLY B 1 166 ? 23.156 -27.016 -16.25 1 84.69 166 GLY B O 1
ATOM 4593 N N . GLY B 1 167 ? 22.844 -27.016 -18.484 1 82.06 167 GLY B N 1
ATOM 4594 C CA . GLY B 1 167 ? 24.031 -27.828 -18.719 1 82.06 167 GLY B CA 1
ATOM 4595 C C . GLY B 1 167 ? 23.812 -29.312 -18.438 1 82.06 167 GLY B C 1
ATOM 4596 O O . GLY B 1 167 ? 22.703 -29.828 -18.641 1 82.06 167 GLY B O 1
ATOM 4597 N N . ASP B 1 168 ? 24.953 -29.859 -17.875 1 80.06 168 ASP B N 1
ATOM 4598 C CA . ASP B 1 168 ? 24.953 -31.312 -17.703 1 80.06 168 ASP B CA 1
ATOM 4599 C C . ASP B 1 168 ? 24.234 -31.719 -16.422 1 80.06 168 ASP B C 1
ATOM 4601 O O . ASP B 1 168 ? 24.188 -30.953 -15.461 1 80.06 168 ASP B O 1
ATOM 4605 N N . LYS B 1 169 ? 23.656 -32.906 -16.391 1 81.25 169 LYS B N 1
ATOM 4606 C CA . LYS B 1 169 ? 22.875 -33.375 -15.242 1 81.25 169 LYS B CA 1
ATOM 4607 C C . LYS B 1 169 ? 23.797 -33.875 -14.125 1 81.25 169 LYS B C 1
ATOM 4609 O O . LYS B 1 169 ? 23.375 -33.969 -12.969 1 81.25 169 LYS B O 1
ATOM 4614 N N . TYR B 1 170 ? 25.047 -34.125 -14.492 1 81 170 TYR B N 1
ATOM 4615 C CA . TYR B 1 170 ? 25.891 -34.812 -13.523 1 81 170 TYR B CA 1
ATOM 4616 C C . TYR B 1 170 ? 26.891 -33.875 -12.883 1 81 170 TYR B C 1
ATOM 4618 O O . TYR B 1 170 ? 27.453 -34.156 -11.828 1 81 170 TYR B O 1
ATOM 4626 N N . HIS B 1 171 ? 27.172 -32.812 -13.539 1 85.19 171 HIS B N 1
ATOM 4627 C CA . HIS B 1 171 ? 28.172 -31.891 -13.008 1 85.19 171 HIS B CA 1
ATOM 4628 C C . HIS B 1 171 ? 27.875 -30.469 -13.438 1 85.19 171 HIS B C 1
ATOM 4630 O O . HIS B 1 171 ? 27.172 -30.234 -14.43 1 85.19 171 HIS B O 1
ATOM 4636 N N . PRO B 1 172 ? 28.375 -29.453 -12.727 1 89.5 172 PRO B N 1
ATOM 4637 C CA . PRO B 1 172 ? 28.078 -28.047 -13 1 89.5 172 PRO B CA 1
ATOM 4638 C C . PRO B 1 172 ? 29.047 -27.422 -13.984 1 89.5 172 PRO B C 1
ATOM 4640 O O . PRO B 1 172 ? 29.047 -26.203 -14.188 1 89.5 172 PRO B O 1
ATOM 4643 N N . LEU B 1 173 ? 29.906 -28.125 -14.641 1 89.25 173 LEU B N 1
ATOM 4644 C CA . LEU B 1 173 ? 31 -27.594 -15.43 1 89.25 173 LEU B CA 1
ATOM 4645 C C . LEU B 1 173 ? 30.484 -26.781 -16.609 1 89.25 173 LEU B C 1
ATOM 4647 O O . LEU B 1 173 ? 31.109 -25.797 -17.016 1 89.25 173 LEU B O 1
ATOM 4651 N N . ASP B 1 174 ? 29.406 -27.109 -17.188 1 87.38 174 ASP B N 1
ATOM 4652 C CA . ASP B 1 174 ? 28.828 -26.391 -18.328 1 87.38 174 ASP B CA 1
ATOM 4653 C C . ASP B 1 174 ? 27.484 -25.781 -17.969 1 87.38 174 ASP B C 1
ATOM 4655 O O . ASP B 1 174 ? 26.625 -25.578 -18.844 1 87.38 174 ASP B O 1
ATOM 4659 N N . ALA B 1 175 ? 27.312 -25.547 -16.688 1 90.44 175 ALA B N 1
ATOM 4660 C CA . ALA B 1 175 ? 26.047 -24.984 -16.203 1 90.44 175 ALA B CA 1
ATOM 4661 C C . ALA B 1 175 ? 25.875 -23.547 -16.672 1 90.44 175 ALA B C 1
ATOM 4663 O O . ALA B 1 175 ? 26.844 -22.812 -16.844 1 90.44 175 ALA B O 1
ATOM 4664 N N . GLU B 1 176 ? 24.688 -23.141 -16.922 1 88.88 176 GLU B N 1
ATOM 4665 C CA . GLU B 1 176 ? 24.359 -21.75 -17.219 1 88.88 176 GLU B CA 1
ATOM 4666 C C . GLU B 1 176 ? 24.516 -20.859 -15.984 1 88.88 176 GLU B C 1
ATOM 4668 O O . GLU B 1 176 ? 24.922 -19.703 -16.094 1 88.88 176 GLU B O 1
ATOM 4673 N N . TYR B 1 177 ? 24.172 -21.422 -14.922 1 93.12 177 TYR B N 1
ATOM 4674 C CA . TYR B 1 177 ? 24.266 -20.719 -13.648 1 93.12 177 TYR B CA 1
ATOM 4675 C C . TYR B 1 177 ? 24.516 -21.672 -12.5 1 93.12 177 TYR B C 1
ATOM 4677 O O . TYR B 1 177 ? 23.891 -22.75 -12.43 1 93.12 177 TYR B O 1
ATOM 4685 N N . VAL B 1 178 ? 25.453 -21.328 -11.664 1 95.06 178 VAL B N 1
ATOM 4686 C CA . VAL B 1 178 ? 25.719 -22.109 -10.461 1 95.06 178 VAL B CA 1
ATOM 4687 C C . VAL B 1 178 ? 25.453 -21.25 -9.219 1 95.06 178 VAL B C 1
ATOM 4689 O O . VAL B 1 178 ? 26.188 -20.297 -8.953 1 95.06 178 VAL B O 1
ATOM 4692 N N . PRO B 1 179 ? 24.453 -21.594 -8.414 1 97.06 179 PRO B N 1
ATOM 4693 C CA . PRO B 1 179 ? 24.109 -20.859 -7.195 1 97.06 179 PRO B CA 1
ATOM 4694 C C . PRO B 1 179 ? 25.203 -20.953 -6.125 1 97.06 179 PRO B C 1
ATOM 4696 O O . PRO B 1 179 ? 26.188 -21.672 -6.301 1 97.06 179 PRO B O 1
ATOM 4699 N N . PRO B 1 180 ? 25.031 -20.234 -5.027 1 97.44 180 PRO B N 1
ATOM 4700 C CA . PRO B 1 180 ? 26.047 -20.25 -3.967 1 97.44 180 PRO B CA 1
ATOM 4701 C C . PRO B 1 180 ? 26.266 -21.641 -3.387 1 97.44 180 PRO B C 1
ATOM 4703 O O . PRO B 1 180 ? 25.328 -22.438 -3.289 1 97.44 180 PRO B O 1
ATOM 4706 N N . PRO B 1 181 ? 27.484 -21.906 -2.98 1 96.5 181 PRO B N 1
ATOM 4707 C CA . PRO B 1 181 ? 27.734 -23.141 -2.234 1 96.5 181 PRO B CA 1
ATOM 4708 C C . PRO B 1 181 ? 26.844 -23.266 -0.999 1 96.5 181 PRO B C 1
ATOM 4710 O O . PRO B 1 181 ? 26.391 -22.266 -0.45 1 96.5 181 PRO B O 1
ATOM 4713 N N . PRO B 1 182 ? 26.578 -24.516 -0.567 1 95.88 182 PRO B N 1
ATOM 4714 C CA . PRO B 1 182 ? 25.609 -24.766 0.493 1 95.88 182 PRO B CA 1
ATOM 4715 C C . PRO B 1 182 ? 25.891 -23.969 1.765 1 95.88 182 PRO B C 1
ATOM 4717 O O . PRO B 1 182 ? 24.953 -23.547 2.457 1 95.88 182 PRO B O 1
ATOM 4720 N N . GLU B 1 183 ? 27.156 -23.688 2.141 1 96.56 183 GLU B N 1
ATOM 4721 C CA . GLU B 1 183 ? 27.5 -23.016 3.391 1 96.56 183 GLU B CA 1
ATOM 4722 C C . GLU B 1 183 ? 27.016 -21.578 3.398 1 96.56 183 GLU B C 1
ATOM 4724 O O . GLU B 1 183 ? 26.906 -20.953 4.461 1 96.56 183 GLU B O 1
ATOM 4729 N N . TYR B 1 184 ? 26.734 -21.047 2.18 1 97.56 184 TYR B N 1
ATOM 4730 C CA . TYR B 1 184 ? 26.328 -19.641 2.092 1 97.56 184 TYR B CA 1
ATOM 4731 C C . TYR B 1 184 ? 24.797 -19.531 2.074 1 97.56 184 TYR B C 1
ATOM 4733 O O . TYR B 1 184 ? 24.25 -18.438 2.215 1 97.56 184 TYR B O 1
ATOM 4741 N N . VAL B 1 185 ? 24.109 -20.609 1.964 1 98 185 VAL B N 1
ATOM 4742 C CA . VAL B 1 185 ? 22.672 -20.594 1.693 1 98 185 VAL B CA 1
ATOM 4743 C C . VAL B 1 185 ? 21.922 -20.031 2.9 1 98 185 VAL B C 1
ATOM 4745 O O . VAL B 1 185 ? 21.141 -19.094 2.768 1 98 185 VAL B O 1
ATOM 4748 N N . GLN B 1 186 ? 22.188 -20.531 4.082 1 97.56 186 GLN B N 1
ATOM 4749 C CA . GLN B 1 186 ? 21.438 -20.141 5.266 1 97.56 186 GLN B CA 1
ATOM 4750 C C . GLN B 1 186 ? 21.625 -18.656 5.57 1 97.56 186 GLN B C 1
ATOM 4752 O O . GLN B 1 186 ? 20.641 -17.922 5.742 1 97.56 186 GLN B O 1
ATOM 4757 N N . PRO B 1 187 ? 22.906 -18.109 5.574 1 97.62 187 PRO B N 1
ATOM 4758 C CA . PRO B 1 187 ? 23.078 -16.672 5.828 1 97.62 187 PRO B CA 1
ATOM 4759 C C . PRO B 1 187 ? 22.375 -15.805 4.789 1 97.62 187 PRO B C 1
ATOM 4761 O O . PRO B 1 187 ? 21.812 -14.758 5.129 1 97.62 187 PRO B O 1
ATOM 4764 N N . LEU B 1 188 ? 22.391 -16.203 3.568 1 98.12 188 LEU B N 1
ATOM 4765 C CA . LEU B 1 188 ? 21.75 -15.438 2.504 1 98.12 188 LEU B CA 1
ATOM 4766 C C . LEU B 1 188 ? 20.234 -15.445 2.668 1 98.12 188 LEU B C 1
ATOM 4768 O O . LEU B 1 188 ? 19.578 -14.43 2.418 1 98.12 188 LEU B O 1
ATOM 4772 N N . LEU B 1 189 ? 19.719 -16.578 3.117 1 98.44 189 LEU B N 1
ATOM 4773 C CA . LEU B 1 189 ? 18.266 -16.656 3.332 1 98.44 189 LEU B CA 1
ATOM 4774 C C . LEU B 1 189 ? 17.859 -15.828 4.543 1 98.44 189 LEU B C 1
ATOM 4776 O O . LEU B 1 189 ? 16.766 -15.258 4.562 1 98.44 189 LEU B O 1
ATOM 4780 N N . GLU B 1 190 ? 18.688 -15.805 5.562 1 97.69 190 GLU B N 1
ATOM 4781 C CA . GLU B 1 190 ? 18.406 -14.961 6.719 1 97.69 190 GLU B CA 1
ATOM 4782 C C . GLU B 1 190 ? 18.328 -13.492 6.324 1 97.69 190 GLU B C 1
ATOM 4784 O O . GLU B 1 190 ? 17.422 -12.773 6.77 1 97.69 190 GLU B O 1
ATOM 4789 N N . ASP B 1 191 ? 19.25 -13.117 5.48 1 97.69 191 ASP B N 1
ATOM 4790 C CA . ASP B 1 191 ? 19.203 -11.75 4.957 1 97.69 191 ASP B CA 1
ATOM 4791 C C . ASP B 1 191 ? 17.938 -11.523 4.137 1 97.69 191 ASP B C 1
ATOM 4793 O O . ASP B 1 191 ? 17.312 -10.469 4.246 1 97.69 191 ASP B O 1
ATOM 4797 N N . LEU B 1 192 ? 17.594 -12.508 3.359 1 98.19 192 LEU B N 1
ATOM 4798 C CA . LEU B 1 192 ? 16.438 -12.391 2.484 1 98.19 192 LEU B CA 1
ATOM 4799 C C . LEU B 1 192 ? 15.164 -12.227 3.299 1 98.19 192 LEU B C 1
ATOM 4801 O O . LEU B 1 192 ? 14.328 -11.367 2.994 1 98.19 192 LEU B O 1
ATOM 4805 N N . THR B 1 193 ? 14.961 -13.078 4.336 1 98.06 193 THR B N 1
ATOM 4806 C CA . THR B 1 193 ? 13.742 -13 5.141 1 98.06 193 THR B CA 1
ATOM 4807 C C . THR B 1 193 ? 13.68 -11.68 5.902 1 98.06 193 THR B C 1
ATOM 4809 O O . THR B 1 193 ? 12.609 -11.094 6.051 1 98.06 193 THR B O 1
ATOM 4812 N N . GLU B 1 194 ? 14.828 -11.172 6.359 1 97 194 GLU B N 1
ATOM 4813 C CA . GLU B 1 194 ? 14.883 -9.852 6.984 1 97 194 GLU B CA 1
ATOM 4814 C C . GLU B 1 194 ? 14.453 -8.766 6.008 1 97 194 GLU B C 1
ATOM 4816 O O . GLU B 1 194 ? 13.711 -7.852 6.375 1 97 194 GLU B O 1
ATOM 4821 N N . TYR B 1 195 ? 14.961 -8.859 4.812 1 97.5 195 TYR B N 1
ATOM 4822 C CA . TYR B 1 195 ? 14.633 -7.887 3.775 1 97.5 195 TYR B CA 1
ATOM 4823 C C . TYR B 1 195 ? 13.141 -7.918 3.453 1 97.5 195 TYR B C 1
ATOM 4825 O O . TYR B 1 195 ? 12.516 -6.871 3.277 1 97.5 195 TYR B O 1
ATOM 4833 N N . ILE B 1 196 ? 12.547 -9.109 3.396 1 97.94 196 ILE B N 1
ATOM 4834 C CA . ILE B 1 196 ? 11.125 -9.281 3.123 1 97.94 196 ILE B CA 1
ATOM 4835 C C . ILE B 1 196 ? 10.305 -8.555 4.188 1 97.94 196 ILE B C 1
ATOM 4837 O O . ILE B 1 196 ? 9.266 -7.961 3.885 1 97.94 196 ILE B O 1
ATOM 4841 N N . ASP B 1 197 ? 10.781 -8.578 5.41 1 96.75 197 ASP B N 1
ATOM 4842 C CA . ASP B 1 197 ? 10.039 -8.008 6.535 1 96.75 197 ASP B CA 1
ATOM 4843 C C . ASP B 1 197 ? 10.141 -6.488 6.551 1 96.75 197 ASP B C 1
ATOM 4845 O O . ASP B 1 197 ? 9.383 -5.816 7.25 1 96.75 197 ASP B O 1
ATOM 4849 N N . GLY B 1 198 ? 11.109 -5.961 5.84 1 96.19 198 GLY B N 1
ATOM 4850 C CA . GLY B 1 198 ? 11.352 -4.527 5.867 1 96.19 198 GLY B CA 1
ATOM 4851 C C . GLY B 1 198 ? 10.625 -3.777 4.77 1 96.19 198 GLY B C 1
ATOM 4852 O O . GLY B 1 198 ? 9.891 -4.379 3.979 1 96.19 198 GLY B O 1
ATOM 4853 N N . ALA B 1 199 ? 10.812 -2.488 4.719 1 96.81 199 ALA B N 1
ATOM 4854 C CA . ALA B 1 199 ? 10.203 -1.612 3.723 1 96.81 199 ALA B CA 1
ATOM 4855 C C . ALA B 1 199 ? 11.211 -0.598 3.189 1 96.81 199 ALA B C 1
ATOM 4857 O O . ALA B 1 199 ? 10.883 0.577 3.012 1 96.81 199 ALA B O 1
ATOM 4858 N N . THR B 1 200 ? 12.422 -1.104 2.996 1 96.69 200 THR B N 1
ATOM 4859 C CA . THR B 1 200 ? 13.438 -0.234 2.412 1 96.69 200 THR B CA 1
ATOM 4860 C C . THR B 1 200 ? 12.969 0.313 1.066 1 96.69 200 THR B C 1
ATOM 4862 O O . THR B 1 200 ? 13.086 1.512 0.804 1 96.69 200 THR B O 1
ATOM 4865 N N . HIS B 1 201 ? 12.469 -0.54 0.224 1 97.06 201 HIS B N 1
ATOM 4866 C CA . HIS B 1 201 ? 12.055 -0.176 -1.126 1 97.06 201 HIS B CA 1
ATOM 4867 C C . HIS B 1 201 ? 10.539 -0.266 -1.279 1 97.06 201 HIS B C 1
ATOM 4869 O O . HIS B 1 201 ? 9.852 -0.803 -0.406 1 97.06 201 HIS B O 1
ATOM 4875 N N . GLY B 1 202 ? 10 0.346 -2.352 1 97.12 202 GLY B N 1
ATOM 4876 C CA . GLY B 1 202 ? 8.594 0.185 -2.678 1 97.12 202 GLY B CA 1
ATOM 4877 C C . GLY B 1 202 ? 8.195 -1.258 -2.932 1 97.12 202 GLY B C 1
ATOM 4878 O O . GLY B 1 202 ? 9.062 -2.117 -3.129 1 97.12 202 GLY B O 1
ATOM 4879 N N . ALA B 1 203 ? 6.977 -1.542 -2.941 1 96.69 203 ALA B N 1
ATOM 4880 C CA . ALA B 1 203 ? 6.445 -2.902 -2.93 1 96.69 203 ALA B CA 1
ATOM 4881 C C . ALA B 1 203 ? 6.875 -3.67 -4.176 1 96.69 203 ALA B C 1
ATOM 4883 O O . ALA B 1 203 ? 7.355 -4.801 -4.082 1 96.69 203 ALA B O 1
ATOM 4884 N N . LEU B 1 204 ? 6.715 -3.068 -5.348 1 97.88 204 LEU B N 1
ATOM 4885 C CA . LEU B 1 204 ? 7.047 -3.766 -6.586 1 97.88 204 LEU B CA 1
ATOM 4886 C C . LEU B 1 204 ? 8.547 -4 -6.695 1 97.88 204 LEU B C 1
ATOM 4888 O O . LEU B 1 204 ? 8.984 -5.07 -7.121 1 97.88 204 LEU B O 1
ATOM 4892 N N . ILE B 1 205 ? 9.305 -2.967 -6.332 1 98.31 205 ILE B N 1
ATOM 4893 C CA . ILE B 1 205 ? 10.758 -3.096 -6.355 1 98.31 205 ILE B CA 1
ATOM 4894 C C . ILE B 1 205 ? 11.195 -4.199 -5.391 1 98.31 205 ILE B C 1
ATOM 4896 O O . ILE B 1 205 ? 12.023 -5.043 -5.738 1 98.31 205 ILE B O 1
ATOM 4900 N N . GLN B 1 206 ? 10.617 -4.18 -4.207 1 98.06 206 GLN B N 1
ATOM 4901 C CA . GLN B 1 206 ? 10.953 -5.195 -3.217 1 98.06 206 GLN B CA 1
ATOM 4902 C C . GLN B 1 206 ? 10.602 -6.594 -3.723 1 98.06 206 GLN B C 1
ATOM 4904 O O . GLN B 1 206 ? 11.391 -7.527 -3.578 1 98.06 206 GLN B O 1
ATOM 4909 N N . ALA B 1 207 ? 9.43 -6.758 -4.324 1 98.19 207 ALA B N 1
ATOM 4910 C CA . ALA B 1 207 ? 9 -8.055 -4.852 1 98.19 207 ALA B CA 1
ATOM 4911 C C . ALA B 1 207 ? 9.969 -8.555 -5.918 1 98.19 207 ALA B C 1
ATOM 4913 O O . ALA B 1 207 ? 10.328 -9.734 -5.93 1 98.19 207 ALA B O 1
ATOM 4914 N N . ALA B 1 208 ? 10.359 -7.641 -6.785 1 98.56 208 ALA B N 1
ATOM 4915 C CA . ALA B 1 208 ? 11.289 -7.992 -7.855 1 98.56 208 ALA B CA 1
ATOM 4916 C C . ALA B 1 208 ? 12.633 -8.461 -7.285 1 98.56 208 ALA B C 1
ATOM 4918 O O . ALA B 1 208 ? 13.188 -9.461 -7.734 1 98.56 208 ALA B O 1
ATOM 4919 N N . LEU B 1 209 ? 13.141 -7.719 -6.324 1 98.12 209 LEU B N 1
ATOM 4920 C CA . LEU B 1 209 ? 14.438 -8.031 -5.738 1 98.12 209 LEU B CA 1
ATOM 4921 C C . LEU B 1 209 ? 14.383 -9.344 -4.961 1 98.12 209 LEU B C 1
ATOM 4923 O O . LEU B 1 209 ? 15.305 -10.156 -5.043 1 98.12 209 LEU B O 1
ATOM 4927 N N . VAL B 1 210 ? 13.305 -9.555 -4.227 1 98.62 210 VAL B N 1
ATOM 4928 C CA . VAL B 1 210 ? 13.141 -10.781 -3.451 1 98.62 210 VAL B CA 1
ATOM 4929 C C . VAL B 1 210 ? 13.117 -11.992 -4.387 1 98.62 210 VAL B C 1
ATOM 4931 O O . VAL B 1 210 ? 13.789 -12.992 -4.133 1 98.62 210 VAL B O 1
ATOM 4934 N N . HIS B 1 211 ? 12.367 -11.859 -5.426 1 98.69 211 HIS B N 1
ATOM 4935 C CA . HIS B 1 211 ? 12.273 -12.953 -6.383 1 98.69 211 HIS B CA 1
ATOM 4936 C C . HIS B 1 211 ? 13.641 -13.273 -6.984 1 98.69 211 HIS B C 1
ATOM 4938 O O . HIS B 1 211 ? 14.07 -14.43 -6.977 1 98.69 211 HIS B O 1
ATOM 4944 N N . ALA B 1 212 ? 14.32 -12.242 -7.477 1 97.94 212 ALA B N 1
ATOM 4945 C CA . ALA B 1 212 ? 15.609 -12.445 -8.125 1 97.94 212 ALA B CA 1
ATOM 4946 C C . ALA B 1 212 ? 16.625 -13.031 -7.145 1 97.94 212 ALA B C 1
ATOM 4948 O O . ALA B 1 212 ? 17.406 -13.922 -7.496 1 97.94 212 ALA B O 1
ATOM 4949 N N . GLN B 1 213 ? 16.609 -12.492 -5.941 1 98.25 213 GLN B N 1
ATOM 4950 C CA . GLN B 1 213 ? 17.547 -12.961 -4.926 1 98.25 213 GLN B CA 1
ATOM 4951 C C . GLN B 1 213 ? 17.297 -14.422 -4.578 1 98.25 213 GLN B C 1
ATOM 4953 O O . GLN B 1 213 ? 18.234 -15.211 -4.484 1 98.25 213 GLN B O 1
ATOM 4958 N N . PHE B 1 214 ? 16.047 -14.789 -4.379 1 98.62 214 PHE B N 1
ATOM 4959 C CA . PHE B 1 214 ? 15.719 -16.172 -4.043 1 98.62 214 PHE B CA 1
ATOM 4960 C C . PHE B 1 214 ? 16.141 -17.125 -5.152 1 98.62 214 PHE B C 1
ATOM 4962 O O . PHE B 1 214 ? 16.75 -18.156 -4.887 1 98.62 214 PHE B O 1
ATOM 4969 N N . GLU B 1 215 ? 15.805 -16.734 -6.387 1 97.69 215 GLU B N 1
ATOM 4970 C CA . GLU B 1 215 ? 16.203 -17.547 -7.535 1 97.69 215 GLU B CA 1
ATOM 4971 C C . GLU B 1 215 ? 17.719 -17.672 -7.629 1 97.69 215 GLU B C 1
ATOM 4973 O O . GLU B 1 215 ? 18.234 -18.688 -8.086 1 97.69 215 GLU B O 1
ATOM 4978 N N . SER B 1 216 ? 18.422 -16.641 -7.242 1 97.38 216 SER B N 1
ATOM 4979 C CA . SER B 1 216 ? 19.891 -16.656 -7.289 1 97.38 216 SER B CA 1
ATOM 4980 C C . SER B 1 216 ? 20.469 -17.547 -6.195 1 97.38 216 SER B C 1
ATOM 4982 O O . SER B 1 216 ? 21.453 -18.234 -6.414 1 97.38 216 SER B O 1
ATOM 4984 N N . ILE B 1 217 ? 19.844 -17.516 -5.047 1 98.25 217 ILE B N 1
ATOM 4985 C CA . ILE B 1 217 ? 20.297 -18.375 -3.949 1 98.25 217 ILE B CA 1
ATOM 4986 C C . ILE B 1 217 ? 19.953 -19.828 -4.254 1 98.25 217 ILE B C 1
ATOM 4988 O O . ILE B 1 217 ? 20.766 -20.719 -4 1 98.25 217 ILE B O 1
ATOM 4992 N N . HIS B 1 218 ? 18.703 -20.047 -4.781 1 97.62 218 HIS B N 1
ATOM 4993 C CA . HIS B 1 218 ? 18.234 -21.375 -5.18 1 97.62 218 HIS B CA 1
ATOM 4994 C C . HIS B 1 218 ? 18.453 -22.391 -4.07 1 97.62 218 HIS B C 1
ATOM 4996 O O . HIS B 1 218 ? 19.188 -23.375 -4.262 1 97.62 218 HIS B O 1
ATOM 5002 N N . PRO B 1 219 ? 17.859 -22.312 -2.988 1 97.81 219 PRO B N 1
ATOM 5003 C CA . PRO B 1 219 ? 18.266 -22.922 -1.728 1 97.81 219 PRO B CA 1
ATOM 5004 C C . PRO B 1 219 ? 17.781 -24.375 -1.604 1 97.81 219 PRO B C 1
ATOM 5006 O O . PRO B 1 219 ? 18.219 -25.094 -0.706 1 97.81 219 PRO B O 1
ATOM 5009 N N . PHE B 1 220 ? 16.875 -24.844 -2.426 1 96.19 220 PHE B N 1
ATOM 5010 C CA . PHE B 1 220 ? 16.281 -26.156 -2.262 1 96.19 220 PHE B CA 1
ATOM 5011 C C . PHE B 1 220 ? 16.656 -27.078 -3.424 1 96.19 220 PHE B C 1
ATOM 5013 O O . PHE B 1 220 ? 17.125 -26.594 -4.461 1 96.19 220 PHE B O 1
ATOM 5020 N N . ALA B 1 221 ? 16.438 -28.359 -3.232 1 91.38 221 ALA B N 1
ATOM 5021 C CA . ALA B 1 221 ? 16.719 -29.328 -4.285 1 91.38 221 ALA B CA 1
ATOM 5022 C C . ALA B 1 221 ? 15.656 -29.25 -5.387 1 91.38 221 ALA B C 1
ATOM 5024 O O . ALA B 1 221 ? 15.945 -29.547 -6.551 1 91.38 221 ALA B O 1
ATOM 5025 N N . ASP B 1 222 ? 14.523 -28.859 -5.051 1 91 222 ASP B N 1
ATOM 5026 C CA . ASP B 1 222 ? 13.406 -28.703 -5.977 1 91 222 ASP B CA 1
ATOM 5027 C C . ASP B 1 222 ? 12.406 -27.672 -5.465 1 91 222 ASP B C 1
ATOM 5029 O O . ASP B 1 222 ? 12.414 -27.328 -4.281 1 91 222 ASP B O 1
ATOM 5033 N N . GLY B 1 223 ? 11.641 -27.078 -6.422 1 94.56 223 GLY B N 1
ATOM 5034 C CA . GLY B 1 223 ? 10.562 -26.188 -6.035 1 94.56 223 GLY B CA 1
ATOM 5035 C C . GLY B 1 223 ? 10.984 -24.719 -5.98 1 94.56 223 GLY B C 1
ATOM 5036 O O . GLY B 1 223 ? 10.18 -23.844 -5.66 1 94.56 223 GLY B O 1
ATOM 5037 N N . ASN B 1 224 ? 12.258 -24.406 -6.324 1 96.06 224 ASN B N 1
ATOM 5038 C CA . ASN B 1 224 ? 12.812 -23.062 -6.184 1 96.06 224 ASN B CA 1
ATOM 5039 C C . ASN B 1 224 ? 12.062 -22.062 -7.047 1 96.06 224 ASN B C 1
ATOM 5041 O O . ASN B 1 224 ? 11.625 -21.016 -6.555 1 96.06 224 ASN B O 1
ATOM 5045 N N . GLY B 1 225 ? 11.867 -22.391 -8.344 1 96.56 225 GLY B N 1
ATOM 5046 C CA . GLY B 1 225 ? 11.195 -21.453 -9.242 1 96.56 225 GLY B CA 1
ATOM 5047 C C . GLY B 1 225 ? 9.797 -21.094 -8.797 1 96.56 225 GLY B C 1
ATOM 5048 O O . GLY B 1 225 ? 9.453 -19.906 -8.695 1 96.56 225 GLY B O 1
ATOM 5049 N N . ARG B 1 226 ? 8.977 -22.094 -8.492 1 96.62 226 ARG B N 1
ATOM 5050 C CA . ARG B 1 226 ? 7.598 -21.906 -8.062 1 96.62 226 ARG B CA 1
ATOM 5051 C C . ARG B 1 226 ? 7.539 -21.125 -6.754 1 96.62 226 ARG B C 1
ATOM 5053 O O . ARG B 1 226 ? 6.762 -20.172 -6.621 1 96.62 226 ARG B O 1
ATOM 5060 N N . LEU B 1 227 ? 8.383 -21.5 -5.816 1 97.94 227 LEU B N 1
ATOM 5061 C CA . LEU B 1 227 ? 8.43 -20.781 -4.543 1 97.94 227 LEU B CA 1
ATOM 5062 C C . LEU B 1 227 ? 8.852 -19.328 -4.746 1 97.94 227 LEU B C 1
ATOM 5064 O O . LEU B 1 227 ? 8.266 -18.422 -4.148 1 97.94 227 LEU B O 1
ATOM 5068 N N . GLY B 1 228 ? 9.867 -19.125 -5.547 1 98.25 228 GLY B N 1
ATOM 5069 C CA . GLY B 1 228 ? 10.312 -17.781 -5.844 1 98.25 228 GLY B CA 1
ATOM 5070 C C . GLY B 1 228 ? 9.211 -16.891 -6.375 1 98.25 228 GLY B C 1
ATOM 5071 O O . GLY B 1 228 ? 9.125 -15.711 -6.016 1 98.25 228 GLY B O 1
ATOM 5072 N N . ARG B 1 229 ? 8.43 -17.422 -7.246 1 97.38 229 ARG B N 1
ATOM 5073 C CA . ARG B 1 229 ? 7.352 -16.641 -7.84 1 97.38 229 ARG B CA 1
ATOM 5074 C C . ARG B 1 229 ? 6.195 -16.453 -6.863 1 97.38 229 ARG B C 1
ATOM 5076 O O . ARG B 1 229 ? 5.484 -15.453 -6.914 1 97.38 229 ARG B O 1
ATOM 5083 N N . ILE B 1 230 ? 5.973 -17.422 -5.922 1 97.38 230 ILE B N 1
ATOM 5084 C CA . ILE B 1 230 ? 5.012 -17.25 -4.832 1 97.38 230 ILE B CA 1
ATOM 5085 C C . ILE B 1 230 ? 5.441 -16.078 -3.941 1 97.38 230 ILE B C 1
ATOM 5087 O O . ILE B 1 230 ? 4.605 -15.305 -3.486 1 97.38 230 ILE B O 1
ATOM 5091 N N . LEU B 1 231 ? 6.738 -15.914 -3.742 1 98 231 LEU B N 1
ATOM 5092 C CA . LEU B 1 231 ? 7.258 -14.867 -2.865 1 98 231 LEU B CA 1
ATOM 5093 C C . LEU B 1 231 ? 6.941 -13.484 -3.422 1 98 231 LEU B C 1
ATOM 5095 O O . LEU B 1 231 ? 6.809 -12.516 -2.662 1 98 231 LEU B O 1
ATOM 5099 N N . ILE B 1 232 ? 6.836 -13.375 -4.777 1 97.69 232 ILE B N 1
ATOM 5100 C CA . ILE B 1 232 ? 6.406 -12.109 -5.363 1 97.69 232 ILE B CA 1
ATOM 5101 C C . ILE B 1 232 ? 5.086 -11.672 -4.738 1 97.69 232 ILE B C 1
ATOM 5103 O O . ILE B 1 232 ? 4.961 -10.547 -4.262 1 97.69 232 ILE B O 1
ATOM 5107 N N . HIS B 1 233 ? 4.168 -12.57 -4.637 1 95.94 233 HIS B N 1
ATOM 5108 C CA . HIS B 1 233 ? 2.824 -12.258 -4.172 1 95.94 233 HIS B CA 1
ATOM 5109 C C . HIS B 1 233 ? 2.781 -12.141 -2.65 1 95.94 233 HIS B C 1
ATOM 5111 O O . HIS B 1 233 ? 1.991 -11.367 -2.104 1 95.94 233 HIS B O 1
ATOM 5117 N N . VAL B 1 234 ? 3.646 -12.914 -1.976 1 96.12 234 VAL B N 1
ATOM 5118 C CA . VAL B 1 234 ? 3.754 -12.766 -0.528 1 96.12 234 VAL B CA 1
ATOM 5119 C C . VAL B 1 234 ? 4.172 -11.336 -0.187 1 96.12 234 VAL B C 1
ATOM 5121 O O . VAL B 1 234 ? 3.561 -10.688 0.667 1 96.12 234 VAL B O 1
ATOM 5124 N N . VAL B 1 235 ? 5.172 -10.852 -0.879 1 96.81 235 VAL B N 1
ATOM 5125 C CA . VAL B 1 235 ? 5.676 -9.508 -0.622 1 96.81 235 VAL B CA 1
ATOM 5126 C C . VAL B 1 235 ? 4.59 -8.484 -0.934 1 96.81 235 VAL B C 1
ATOM 5128 O O . VAL B 1 235 ? 4.348 -7.566 -0.142 1 96.81 235 VAL B O 1
ATOM 5131 N N . LEU B 1 236 ? 3.955 -8.609 -2.088 1 94.75 236 LEU B N 1
ATOM 5132 C CA . LEU B 1 236 ? 2.943 -7.641 -2.498 1 94.75 236 LEU B CA 1
ATOM 5133 C C . LEU B 1 236 ? 1.782 -7.617 -1.51 1 94.75 236 LEU B C 1
ATOM 5135 O O . LEU B 1 236 ? 1.23 -6.555 -1.218 1 94.75 236 LEU B O 1
ATOM 5139 N N . ALA B 1 237 ? 1.38 -8.773 -0.987 1 91.81 237 ALA B N 1
ATOM 5140 C CA . ALA B 1 237 ? 0.316 -8.852 0.011 1 91.81 237 ALA B CA 1
ATOM 5141 C C . ALA B 1 237 ? 0.754 -8.234 1.332 1 91.81 237 ALA B C 1
ATOM 5143 O O . ALA B 1 237 ? -0.001 -7.477 1.95 1 91.81 237 ALA B O 1
ATOM 5144 N N . ARG B 1 238 ? 1.979 -8.523 1.772 1 92.75 238 ARG B N 1
ATOM 5145 C CA . ARG B 1 238 ? 2.516 -8 3.023 1 92.75 238 ARG B CA 1
ATOM 5146 C C . ARG B 1 238 ? 2.584 -6.48 2.994 1 92.75 238 ARG B C 1
ATOM 5148 O O . ARG B 1 238 ? 2.398 -5.824 4.02 1 92.75 238 ARG B O 1
ATOM 5155 N N . ARG B 1 239 ? 2.865 -5.996 1.824 1 92.88 239 ARG B N 1
ATOM 5156 C CA . ARG B 1 239 ? 3.031 -4.555 1.666 1 92.88 239 ARG B CA 1
ATOM 5157 C C . ARG B 1 239 ? 1.689 -3.873 1.414 1 92.88 239 ARG B C 1
ATOM 5159 O O . ARG B 1 239 ? 1.63 -2.656 1.229 1 92.88 239 ARG B O 1
ATOM 5166 N N . GLY B 1 240 ? 0.59 -4.633 1.316 1 87.5 240 GLY B N 1
ATOM 5167 C CA . GLY B 1 240 ? -0.759 -4.102 1.197 1 87.5 240 GLY B CA 1
ATOM 5168 C C . GLY B 1 240 ? -1.112 -3.682 -0.217 1 87.5 240 GLY B C 1
ATOM 5169 O O . GLY B 1 240 ? -2.109 -2.988 -0.434 1 87.5 240 GLY B O 1
ATOM 5170 N N . LEU B 1 241 ? -0.34 -3.908 -1.164 1 82.69 241 LEU B N 1
ATOM 5171 C CA . LEU B 1 241 ? -0.586 -3.498 -2.543 1 82.69 241 LEU B CA 1
ATOM 5172 C C . LEU B 1 241 ? -1.617 -4.406 -3.203 1 82.69 241 LEU B C 1
ATOM 5174 O O . LEU B 1 241 ? -2.395 -3.957 -4.047 1 82.69 241 LEU B O 1
ATOM 5178 N N . LEU B 1 242 ? -1.531 -5.688 -2.916 1 70.12 242 LEU B N 1
ATOM 5179 C CA . LEU B 1 242 ? -2.43 -6.621 -3.59 1 70.12 242 LEU B CA 1
ATOM 5180 C C . LEU B 1 242 ? -3.141 -7.516 -2.58 1 70.12 242 LEU B C 1
ATOM 5182 O O . LEU B 1 242 ? -2.498 -8.133 -1.729 1 70.12 242 LEU B O 1
ATOM 5186 N N . LEU B 1 243 ? -4.492 -7.32 -2.57 1 59.53 243 LEU B N 1
ATOM 5187 C CA . LEU B 1 243 ? -5.191 -8.336 -1.792 1 59.53 243 LEU B CA 1
ATOM 5188 C C . LEU B 1 243 ? -5.484 -9.57 -2.643 1 59.53 243 LEU B C 1
ATOM 5190 O O . LEU B 1 243 ? -5.871 -10.617 -2.117 1 59.53 243 LEU B O 1
ATOM 5194 N N . GLY B 1 244 ? -5.176 -9.453 -3.896 1 65.56 244 GLY B N 1
ATOM 5195 C CA . GLY B 1 244 ? -5.344 -10.609 -4.77 1 65.56 244 GLY B CA 1
ATOM 5196 C C . GLY B 1 244 ? -4.219 -10.766 -5.77 1 65.56 244 GLY B C 1
ATOM 5197 O O . GLY B 1 244 ? -3.389 -9.867 -5.93 1 65.56 244 GLY B O 1
ATOM 5198 N N . PRO B 1 245 ? -4.16 -11.914 -6.387 1 76.31 245 PRO B N 1
ATOM 5199 C CA . PRO B 1 245 ? -3.029 -12.25 -7.254 1 76.31 245 PRO B CA 1
ATOM 5200 C C . PRO B 1 245 ? -3.021 -11.445 -8.555 1 76.31 245 PRO B C 1
ATOM 5202 O O . PRO B 1 245 ? -4.082 -11.047 -9.039 1 76.31 245 PRO B O 1
ATOM 5205 N N . LEU B 1 246 ? -1.975 -11 -8.984 1 87.56 246 LEU B N 1
ATOM 5206 C CA . LEU B 1 246 ? -1.629 -10.516 -10.312 1 87.56 246 LEU B CA 1
ATOM 5207 C C . LEU B 1 246 ? -0.827 -11.562 -11.078 1 87.56 246 LEU B C 1
ATOM 5209 O O . LEU B 1 246 ? 0.288 -11.906 -10.688 1 87.56 246 LEU B O 1
ATOM 5213 N N . PRO B 1 247 ? -1.459 -12.133 -12.133 1 91.5 247 PRO B N 1
ATOM 5214 C CA . PRO B 1 247 ? -0.794 -13.258 -12.797 1 91.5 247 PRO B CA 1
ATOM 5215 C C . PRO B 1 247 ? 0.466 -12.836 -13.547 1 91.5 247 PRO B C 1
ATOM 5217 O O . PRO B 1 247 ? 0.507 -12.914 -14.781 1 91.5 247 PRO B O 1
ATOM 5220 N N . ILE B 1 248 ? 1.456 -12.547 -12.898 1 95.38 248 ILE B N 1
ATOM 5221 C CA . ILE B 1 248 ? 2.736 -12.094 -13.43 1 95.38 248 ILE B CA 1
ATOM 5222 C C . ILE B 1 248 ? 3.434 -13.25 -14.141 1 95.38 248 ILE B C 1
ATOM 5224 O O . ILE B 1 248 ? 4.102 -13.055 -15.156 1 95.38 248 ILE B O 1
ATOM 5228 N N . SER B 1 249 ? 3.246 -14.445 -13.617 1 95.5 249 SER B N 1
ATOM 5229 C CA . SER B 1 249 ? 3.924 -15.617 -14.164 1 95.5 249 SER B CA 1
ATOM 5230 C C . SER B 1 249 ? 3.457 -15.898 -15.594 1 95.5 249 SER B C 1
ATOM 5232 O O . SER B 1 249 ? 4.195 -16.484 -16.391 1 95.5 249 SER B O 1
ATOM 5234 N N . VAL B 1 250 ? 2.217 -15.523 -15.906 1 92.81 250 VAL B N 1
ATOM 5235 C CA . VAL B 1 250 ? 1.734 -15.672 -17.281 1 92.81 250 VAL B CA 1
ATOM 5236 C C . VAL B 1 250 ? 2.631 -14.891 -18.234 1 92.81 250 VAL B C 1
ATOM 5238 O O . VAL B 1 250 ? 3.014 -15.391 -19.281 1 92.81 250 VAL B O 1
ATOM 5241 N N . VAL B 1 251 ? 2.957 -13.703 -17.812 1 94.44 251 VAL B N 1
ATOM 5242 C CA . VAL B 1 251 ? 3.785 -12.836 -18.641 1 94.44 251 VAL B CA 1
ATOM 5243 C C . VAL B 1 251 ? 5.223 -13.352 -18.656 1 94.44 251 VAL B C 1
ATOM 5245 O O . VAL B 1 251 ? 5.859 -13.398 -19.719 1 94.44 251 VAL B O 1
ATOM 5248 N N . LEU B 1 252 ? 5.73 -13.75 -17.5 1 94.94 252 LEU B N 1
ATOM 5249 C CA . LEU B 1 252 ? 7.09 -14.273 -17.406 1 94.94 252 LEU B CA 1
ATOM 5250 C C . LEU B 1 252 ? 7.246 -15.523 -18.281 1 94.94 252 LEU B C 1
ATOM 5252 O O . LEU B 1 252 ? 8.305 -15.734 -18.875 1 94.94 252 LEU B O 1
ATOM 5256 N N . GLN B 1 253 ? 6.246 -16.328 -18.312 1 91.56 253 GLN B N 1
ATOM 5257 C CA . GLN B 1 253 ? 6.246 -17.531 -19.141 1 91.56 253 GLN B CA 1
ATOM 5258 C C . GLN B 1 253 ? 6.312 -17.172 -20.625 1 91.56 253 GLN B C 1
ATOM 5260 O O . GLN B 1 253 ? 7.066 -17.781 -21.375 1 91.56 253 GLN B O 1
ATOM 5265 N N . THR B 1 254 ? 5.547 -16.172 -21.031 1 89.62 254 THR B N 1
ATOM 5266 C CA . THR B 1 254 ? 5.457 -15.766 -22.438 1 89.62 254 THR B CA 1
ATOM 5267 C C . THR B 1 254 ? 6.707 -15 -22.859 1 89.62 254 THR B C 1
ATOM 5269 O O . THR B 1 254 ? 7.105 -15.055 -24.031 1 89.62 254 THR B O 1
ATOM 5272 N N . GLN B 1 255 ? 7.273 -14.336 -21.938 1 92.12 255 GLN B N 1
ATOM 5273 C CA . GLN B 1 255 ? 8.516 -13.617 -22.172 1 92.12 255 GLN B CA 1
ATOM 5274 C C . GLN B 1 255 ? 9.695 -14.289 -21.484 1 92.12 255 GLN B C 1
ATOM 5276 O O . GLN B 1 255 ? 10.461 -13.641 -20.766 1 92.12 255 GLN B O 1
ATOM 5281 N N . SER B 1 256 ? 9.828 -15.523 -21.75 1 90.94 256 SER B N 1
ATOM 5282 C CA . SER B 1 256 ? 10.766 -16.375 -21.016 1 90.94 256 SER B CA 1
ATOM 5283 C C . SER B 1 256 ? 12.203 -15.914 -21.25 1 90.94 256 SER B C 1
ATOM 5285 O O . SER B 1 256 ? 13.023 -15.961 -20.328 1 90.94 256 SER B O 1
ATOM 5287 N N . GLU B 1 257 ? 12.547 -15.461 -22.422 1 91.5 257 GLU B N 1
ATOM 5288 C CA . GLU B 1 257 ? 13.898 -15.008 -22.719 1 91.5 257 GLU B CA 1
ATOM 5289 C C . GLU B 1 257 ? 14.242 -13.742 -21.953 1 91.5 257 GLU B C 1
ATOM 5291 O O . GLU B 1 257 ? 15.312 -13.648 -21.344 1 91.5 257 GLU B O 1
ATOM 5296 N N . ALA B 1 258 ? 13.328 -12.82 -22.016 1 93.25 258 ALA B N 1
ATOM 5297 C CA . ALA B 1 258 ? 13.539 -11.578 -21.266 1 93.25 258 ALA B CA 1
ATOM 5298 C C . ALA B 1 258 ? 13.648 -11.852 -19.766 1 93.25 258 ALA B C 1
ATOM 5300 O O . ALA B 1 258 ? 14.461 -11.227 -19.078 1 93.25 258 ALA B O 1
ATOM 5301 N N . TYR B 1 259 ? 12.82 -12.742 -19.344 1 95.5 259 TYR B N 1
ATOM 5302 C CA . TYR B 1 259 ? 12.836 -13.148 -17.953 1 95.5 259 TYR B CA 1
ATOM 5303 C C . TYR B 1 259 ? 14.188 -13.75 -17.578 1 95.5 259 TYR B C 1
ATOM 5305 O O . TYR B 1 259 ? 14.836 -13.297 -16.625 1 95.5 259 TYR B O 1
ATOM 5313 N N . ALA B 1 260 ? 14.688 -14.641 -18.359 1 92.62 260 ALA B N 1
ATOM 5314 C CA . ALA B 1 260 ? 15.969 -15.297 -18.125 1 92.62 260 ALA B CA 1
ATOM 5315 C C . ALA B 1 260 ? 17.125 -14.297 -18.203 1 92.62 260 ALA B C 1
ATOM 5317 O O . ALA B 1 260 ? 18 -14.297 -17.344 1 92.62 260 ALA B O 1
ATOM 5318 N N . LYS B 1 261 ? 17.094 -13.469 -19.172 1 93.81 261 LYS B N 1
ATOM 5319 C CA . LYS B 1 261 ? 18.125 -12.461 -19.344 1 93.81 261 LYS B CA 1
ATOM 5320 C C . LYS B 1 261 ? 18.141 -11.484 -18.172 1 93.81 261 LYS B C 1
ATOM 5322 O O . LYS B 1 261 ? 19.219 -11.062 -17.719 1 93.81 261 LYS B O 1
ATOM 5327 N N . GLY B 1 262 ? 16.953 -11.133 -17.75 1 95.38 262 GLY B N 1
ATOM 5328 C CA . GLY B 1 262 ? 16.859 -10.258 -16.594 1 95.38 262 GLY B CA 1
ATOM 5329 C C . GLY B 1 262 ? 17.469 -10.852 -15.352 1 95.38 262 GLY B C 1
ATOM 5330 O O . GLY B 1 262 ? 18.266 -10.203 -14.672 1 95.38 262 GLY B O 1
ATOM 5331 N N . LEU B 1 263 ? 17.141 -12.078 -15.039 1 95.25 263 LEU B N 1
ATOM 5332 C CA . LEU B 1 263 ? 17.688 -12.742 -13.867 1 95.25 263 LEU B CA 1
ATOM 5333 C C . LEU B 1 263 ? 19.203 -12.867 -13.961 1 95.25 263 LEU B C 1
ATOM 5335 O O . LEU B 1 263 ? 19.906 -12.688 -12.969 1 95.25 263 LEU B O 1
ATOM 5339 N N . MET B 1 264 ? 19.688 -13.125 -15.172 1 93.81 264 MET B N 1
ATOM 5340 C CA . MET B 1 264 ? 21.125 -13.25 -15.359 1 93.81 264 MET B CA 1
ATOM 5341 C C . MET B 1 264 ? 21.812 -11.898 -15.172 1 93.81 264 MET B C 1
ATOM 5343 O O . MET B 1 264 ? 22.922 -11.836 -14.625 1 93.81 264 MET B O 1
ATOM 5347 N N . SER B 1 265 ? 21.188 -10.875 -15.617 1 93.56 265 SER B N 1
ATOM 5348 C CA . SER B 1 265 ? 21.75 -9.531 -15.43 1 93.56 265 SER B CA 1
ATOM 5349 C C . SER B 1 265 ? 21.859 -9.188 -13.945 1 93.56 265 SER B C 1
ATOM 5351 O O . SER B 1 265 ? 22.797 -8.516 -13.531 1 93.56 265 SER B O 1
ATOM 5353 N N . PHE B 1 266 ? 20.906 -9.641 -13.172 1 94.75 266 PHE B N 1
ATOM 5354 C CA . PHE B 1 266 ? 20.906 -9.414 -11.727 1 94.75 266 PHE B CA 1
ATOM 5355 C C . PHE B 1 266 ? 22.109 -10.07 -11.07 1 94.75 266 PHE B C 1
ATOM 5357 O O . PHE B 1 266 ? 22.656 -9.555 -10.094 1 94.75 266 PHE B O 1
ATOM 5364 N N . ARG B 1 267 ? 22.562 -11.141 -11.664 1 92.06 267 ARG B N 1
ATOM 5365 C CA . ARG B 1 267 ? 23.641 -11.961 -11.125 1 92.06 267 ARG B CA 1
ATOM 5366 C C . ARG B 1 267 ? 25 -11.469 -11.602 1 92.06 267 ARG B C 1
ATOM 5368 O O . ARG B 1 267 ? 25.906 -12.266 -11.875 1 92.06 267 ARG B O 1
ATOM 5375 N N . GLU B 1 268 ? 25.047 -10.195 -11.742 1 79.31 268 GLU B N 1
ATOM 5376 C CA . GLU B 1 268 ? 26.297 -9.641 -12.25 1 79.31 268 GLU B CA 1
ATOM 5377 C C . GLU B 1 268 ? 27.312 -9.445 -11.125 1 79.31 268 GLU B C 1
ATOM 5379 O O . GLU B 1 268 ? 26.938 -9.25 -9.969 1 79.31 268 GLU B O 1
ATOM 5384 N N . GLY B 1 269 ? 28.531 -9.594 -11.383 1 67.5 269 GLY B N 1
ATOM 5385 C CA . GLY B 1 269 ? 29.625 -9.555 -10.43 1 67.5 269 GLY B CA 1
ATOM 5386 C C . GLY B 1 269 ? 29.938 -8.156 -9.945 1 67.5 269 GLY B C 1
ATOM 5387 O O . GLY B 1 269 ? 29.172 -7.227 -10.164 1 67.5 269 GLY B O 1
ATOM 5388 N N . GLU B 1 270 ? 30.844 -7.891 -9.211 1 62.28 270 GLU B N 1
ATOM 5389 C CA . GLU B 1 270 ? 31.312 -6.77 -8.406 1 62.28 270 GLU B CA 1
ATOM 5390 C C . GLU B 1 270 ? 31.391 -5.488 -9.234 1 62.28 270 GLU B C 1
ATOM 5392 O O . GLU B 1 270 ? 31.172 -4.395 -8.719 1 62.28 270 GLU B O 1
ATOM 5397 N N . HIS B 1 271 ? 31.562 -5.566 -10.477 1 57.31 271 HIS B N 1
ATOM 5398 C CA . HIS B 1 271 ? 31.906 -4.344 -11.195 1 57.31 271 HIS B CA 1
ATOM 5399 C C . HIS B 1 271 ? 30.719 -3.783 -11.945 1 57.31 271 HIS B C 1
ATOM 5401 O O . HIS B 1 271 ? 30.844 -2.838 -12.727 1 57.31 271 HIS B O 1
ATOM 5407 N N . ALA B 1 272 ? 29.609 -4.207 -11.648 1 62.5 272 ALA B N 1
ATOM 5408 C CA . ALA B 1 272 ? 28.547 -3.842 -12.57 1 62.5 272 ALA B CA 1
ATOM 5409 C C . ALA B 1 272 ? 27.75 -2.654 -12.039 1 62.5 272 ALA B C 1
ATOM 5411 O O . ALA B 1 272 ? 26.969 -2.047 -12.781 1 62.5 272 ALA B O 1
ATOM 5412 N N . GLY B 1 273 ? 28.172 -2.002 -10.898 1 65.31 273 GLY B N 1
ATOM 5413 C CA . GLY B 1 273 ? 27.688 -0.723 -10.406 1 65.31 273 GLY B CA 1
ATOM 5414 C C . GLY B 1 273 ? 26.172 -0.665 -10.281 1 65.31 273 GLY B C 1
ATOM 5415 O O . GLY B 1 273 ? 25.562 0.38 -10.523 1 65.31 273 GLY B O 1
ATOM 5416 N N . GLY B 1 274 ? 25.531 -1.717 -10.211 1 77.81 274 GLY B N 1
ATOM 5417 C CA . GLY B 1 274 ? 24.094 -1.696 -10 1 77.81 274 GLY B CA 1
ATOM 5418 C C . GLY B 1 274 ? 23.297 -1.736 -11.297 1 77.81 274 GLY B C 1
ATOM 5419 O O . GLY B 1 274 ? 22.062 -1.778 -11.281 1 77.81 274 GLY B O 1
ATOM 5420 N N . GLN B 1 275 ? 23.906 -1.723 -12.414 1 86.75 275 GLN B N 1
ATOM 5421 C CA . GLN B 1 275 ? 23.219 -1.72 -13.703 1 86.75 275 GLN B CA 1
ATOM 5422 C C . GLN B 1 275 ? 22.422 -3.002 -13.898 1 86.75 275 GLN B C 1
ATOM 5424 O O . GLN B 1 275 ? 21.312 -2.971 -14.438 1 86.75 275 GLN B O 1
ATOM 5429 N N . GLY B 1 276 ? 23.031 -4.082 -13.492 1 92.81 276 GLY B N 1
ATOM 5430 C CA . GLY B 1 276 ? 22.359 -5.363 -13.641 1 92.81 276 GLY B CA 1
ATOM 5431 C C . GLY B 1 276 ? 21.062 -5.445 -12.859 1 92.81 276 GLY B C 1
ATOM 5432 O O . GLY B 1 276 ? 20.047 -5.93 -13.383 1 92.81 276 GLY B O 1
ATOM 5433 N N . VAL B 1 277 ? 21.125 -4.922 -11.695 1 94.5 277 VAL B N 1
ATOM 5434 C CA . VAL B 1 277 ? 19.938 -4.926 -10.844 1 94.5 277 VAL B CA 1
ATOM 5435 C C . VAL B 1 277 ? 18.812 -4.129 -11.516 1 94.5 277 VAL B C 1
ATOM 5437 O O . VAL B 1 277 ? 17.672 -4.582 -11.578 1 94.5 277 VAL B O 1
ATOM 5440 N N . ASN B 1 278 ? 19.125 -2.961 -12.062 1 95.5 278 ASN B N 1
ATOM 5441 C CA . ASN B 1 278 ? 18.109 -2.104 -12.672 1 95.5 278 ASN B CA 1
ATOM 5442 C C . ASN B 1 278 ? 17.609 -2.688 -13.992 1 95.5 278 ASN B C 1
ATOM 5444 O O . ASN B 1 278 ? 16.438 -2.498 -14.344 1 95.5 278 ASN B O 1
ATOM 5448 N N . THR B 1 279 ? 18.469 -3.439 -14.68 1 95.94 279 THR B N 1
ATOM 5449 C CA . THR B 1 279 ? 18.016 -4.152 -15.867 1 95.94 279 THR B CA 1
ATOM 5450 C C . THR B 1 279 ? 16.938 -5.172 -15.5 1 95.94 279 THR B C 1
ATOM 5452 O O . THR B 1 279 ? 15.898 -5.254 -16.172 1 95.94 279 THR B O 1
ATOM 5455 N N . TRP B 1 280 ? 17.141 -5.941 -14.453 1 96.88 280 TRP B N 1
ATOM 5456 C CA . TRP B 1 280 ? 16.141 -6.887 -13.969 1 96.88 280 TRP B CA 1
ATOM 5457 C C . TRP B 1 280 ? 14.867 -6.164 -13.562 1 96.88 280 TRP B C 1
ATOM 5459 O O . TRP B 1 280 ? 13.766 -6.582 -13.938 1 96.88 280 TRP B O 1
ATOM 5469 N N . LEU B 1 281 ? 15.023 -5.07 -12.828 1 97.94 281 LEU B N 1
ATOM 5470 C CA . LEU B 1 281 ? 13.859 -4.332 -12.352 1 97.94 281 LEU B CA 1
ATOM 5471 C C . LEU B 1 281 ? 13.016 -3.83 -13.516 1 97.94 281 LEU B C 1
ATOM 5473 O O . LEU B 1 281 ? 11.789 -3.885 -13.469 1 97.94 281 LEU B O 1
ATOM 5477 N N . ARG B 1 282 ? 13.695 -3.352 -14.547 1 97.75 282 ARG B N 1
ATOM 5478 C CA . ARG B 1 282 ? 12.969 -2.885 -15.727 1 97.75 282 ARG B CA 1
ATOM 5479 C C . ARG B 1 282 ? 12.195 -4.027 -16.375 1 97.75 282 ARG B C 1
ATOM 5481 O O . ARG B 1 282 ? 11.031 -3.863 -16.75 1 97.75 282 ARG B O 1
ATOM 5488 N N . ALA B 1 283 ? 12.805 -5.203 -16.516 1 97.31 283 ALA B N 1
ATOM 5489 C CA . ALA B 1 283 ? 12.148 -6.363 -17.109 1 97.31 283 ALA B CA 1
ATOM 5490 C C . ALA B 1 283 ? 10.945 -6.797 -16.266 1 97.31 283 ALA B C 1
ATOM 5492 O O . ALA B 1 283 ? 9.883 -7.109 -16.812 1 97.31 283 ALA B O 1
ATOM 5493 N N . PHE B 1 284 ? 11.148 -6.84 -14.984 1 98.31 284 PHE B N 1
ATOM 5494 C CA . PHE B 1 284 ? 10.078 -7.227 -14.07 1 98.31 284 PHE B CA 1
ATOM 5495 C C . PHE B 1 284 ? 8.906 -6.258 -14.164 1 98.31 284 PHE B C 1
ATOM 5497 O O . PHE B 1 284 ? 7.75 -6.676 -14.234 1 98.31 284 PHE B O 1
ATOM 5504 N N . LEU B 1 285 ? 9.18 -4.922 -14.156 1 98.44 285 LEU B N 1
ATOM 5505 C CA . LEU B 1 285 ? 8.133 -3.912 -14.227 1 98.44 285 LEU B CA 1
ATOM 5506 C C . LEU B 1 285 ? 7.395 -3.98 -15.555 1 98.44 285 LEU B C 1
ATOM 5508 O O . LEU B 1 285 ? 6.191 -3.721 -15.617 1 98.44 285 LEU B O 1
ATOM 5512 N N . ASP B 1 286 ? 8.117 -4.316 -16.625 1 97.56 286 ASP B N 1
ATOM 5513 C CA . ASP B 1 286 ? 7.449 -4.566 -17.906 1 97.56 286 ASP B CA 1
ATOM 5514 C C . ASP B 1 286 ? 6.422 -5.688 -17.781 1 97.56 286 ASP B C 1
ATOM 5516 O O . ASP B 1 286 ? 5.293 -5.559 -18.25 1 97.56 286 ASP B O 1
ATOM 5520 N N . ALA B 1 287 ? 6.82 -6.758 -17.156 1 97.38 287 ALA B N 1
ATOM 5521 C CA . ALA B 1 287 ? 5.926 -7.898 -16.969 1 97.38 287 ALA B CA 1
ATOM 5522 C C . ALA B 1 287 ? 4.715 -7.516 -16.125 1 97.38 287 ALA B C 1
ATOM 5524 O O . ALA B 1 287 ? 3.59 -7.926 -16.422 1 97.38 287 ALA B O 1
ATOM 5525 N N . VAL B 1 288 ? 4.926 -6.711 -15.094 1 97.12 288 VAL B N 1
ATOM 5526 C CA . VAL B 1 288 ? 3.846 -6.27 -14.219 1 97.12 288 VAL B CA 1
ATOM 5527 C C . VAL B 1 288 ? 2.846 -5.434 -15.016 1 97.12 288 VAL B C 1
ATOM 5529 O O . VAL B 1 288 ? 1.633 -5.613 -14.883 1 97.12 288 VAL B O 1
ATOM 5532 N N . GLU B 1 289 ? 3.385 -4.512 -15.797 1 96.19 289 GLU B N 1
ATOM 5533 C CA . GLU B 1 289 ? 2.518 -3.646 -16.594 1 96.19 289 GLU B CA 1
ATOM 5534 C C . GLU B 1 289 ? 1.617 -4.465 -17.516 1 96.19 289 GLU B C 1
ATOM 5536 O O . GLU B 1 289 ? 0.409 -4.227 -17.578 1 96.19 289 GLU B O 1
ATOM 5541 N N . ILE B 1 290 ? 2.16 -5.441 -18.141 1 95.25 290 ILE B N 1
ATOM 5542 C CA . ILE B 1 290 ? 1.406 -6.312 -19.031 1 95.25 290 ILE B CA 1
ATOM 5543 C C . ILE B 1 290 ? 0.405 -7.137 -18.219 1 95.25 290 ILE B C 1
ATOM 5545 O O . ILE B 1 290 ? -0.739 -7.324 -18.641 1 95.25 290 ILE B O 1
ATOM 5549 N N . ALA B 1 291 ? 0.81 -7.645 -17.078 1 93.94 291 ALA B N 1
ATOM 5550 C CA . ALA B 1 291 ? -0.073 -8.438 -16.234 1 93.94 291 ALA B CA 1
ATOM 5551 C C . ALA B 1 291 ? -1.292 -7.633 -15.797 1 93.94 291 ALA B C 1
ATOM 5553 O O . ALA B 1 291 ? -2.402 -8.164 -15.719 1 93.94 291 ALA B O 1
ATOM 5554 N N . ILE B 1 292 ? -1.099 -6.332 -15.461 1 92.12 292 ILE B N 1
ATOM 5555 C CA . ILE B 1 292 ? -2.201 -5.453 -15.086 1 92.12 292 ILE B CA 1
ATOM 5556 C C . ILE B 1 292 ? -3.207 -5.371 -16.234 1 92.12 292 ILE B C 1
ATOM 5558 O O . ILE B 1 292 ? -4.41 -5.555 -16.031 1 92.12 292 ILE B O 1
ATOM 5562 N N . ASP B 1 293 ? -2.711 -5.148 -17.406 1 91.62 293 ASP B N 1
ATOM 5563 C CA . ASP B 1 293 ? -3.574 -5.023 -18.578 1 91.62 293 ASP B CA 1
ATOM 5564 C C . ASP B 1 293 ? -4.285 -6.344 -18.875 1 91.62 293 ASP B C 1
ATOM 5566 O O . ASP B 1 293 ? -5.477 -6.352 -19.188 1 91.62 293 ASP B O 1
ATOM 5570 N N . ASN B 1 294 ? -3.555 -7.449 -18.766 1 88.88 294 ASN B N 1
ATOM 5571 C CA . ASN B 1 294 ? -4.137 -8.773 -18.984 1 88.88 294 ASN B CA 1
ATOM 5572 C C . ASN B 1 294 ? -5.258 -9.055 -17.984 1 88.88 294 ASN B C 1
ATOM 5574 O O . ASN B 1 294 ? -6.266 -9.672 -18.328 1 88.88 294 ASN B O 1
ATOM 5578 N N . THR B 1 295 ? -5.055 -8.688 -16.797 1 87.69 295 THR B N 1
ATOM 5579 C CA . THR B 1 295 ? -6.051 -8.93 -15.758 1 87.69 295 THR B CA 1
ATOM 5580 C C . THR B 1 295 ? -7.336 -8.156 -16.047 1 87.69 295 THR B C 1
ATOM 5582 O O . THR B 1 295 ? -8.438 -8.688 -15.875 1 87.69 295 THR B O 1
ATOM 5585 N N . LYS B 1 296 ? -7.199 -6.922 -16.484 1 85.81 296 LYS B N 1
ATOM 5586 C CA . LYS B 1 296 ? -8.367 -6.129 -16.859 1 85.81 296 LYS B CA 1
ATOM 5587 C C . LYS B 1 296 ? -9.125 -6.773 -18.016 1 85.81 296 LYS B C 1
ATOM 5589 O O . LYS B 1 296 ? -10.359 -6.84 -18 1 85.81 296 LYS B O 1
ATOM 5594 N N . SER B 1 297 ? -8.359 -7.246 -18.938 1 86.19 297 SER B N 1
ATOM 5595 C CA . SER B 1 297 ? -8.961 -7.93 -20.078 1 86.19 297 SER B CA 1
ATOM 5596 C C . SER B 1 297 ? -9.656 -9.219 -19.641 1 86.19 297 SER B C 1
ATOM 5598 O O . SER B 1 297 ? -10.75 -9.523 -20.125 1 86.19 297 SER B O 1
ATOM 5600 N N . LEU B 1 298 ? -8.992 -9.953 -18.781 1 84.5 298 LEU B N 1
ATOM 5601 C CA . LEU B 1 298 ? -9.562 -11.195 -18.281 1 84.5 298 LEU B CA 1
ATOM 5602 C C . LEU B 1 298 ? -10.867 -10.945 -17.531 1 84.5 298 LEU B C 1
ATOM 5604 O O . LEU B 1 298 ? -11.805 -11.734 -17.641 1 84.5 298 LEU B O 1
ATOM 5608 N N . GLN B 1 299 ? -10.914 -9.922 -16.781 1 84.06 299 GLN B N 1
ATOM 5609 C CA . GLN B 1 299 ? -12.133 -9.562 -16.062 1 84.06 299 GLN B CA 1
ATOM 5610 C C . GLN B 1 299 ? -13.289 -9.305 -17.031 1 84.06 299 GLN B C 1
ATOM 5612 O O . GLN B 1 299 ? -14.414 -9.758 -16.797 1 84.06 299 GLN B O 1
ATOM 5617 N N . ARG B 1 300 ? -12.977 -8.609 -18.062 1 85.19 300 ARG B N 1
ATOM 5618 C CA . ARG B 1 300 ? -13.992 -8.344 -19.078 1 85.19 300 ARG B CA 1
ATOM 5619 C C . ARG B 1 300 ? -14.461 -9.641 -19.734 1 85.19 300 ARG B C 1
ATOM 5621 O O . ARG B 1 300 ? -15.656 -9.828 -19.953 1 85.19 300 ARG B O 1
ATOM 5628 N N . GLU B 1 301 ? -13.5 -10.43 -20.016 1 84.5 301 GLU B N 1
ATOM 5629 C CA . GLU B 1 301 ? -13.828 -11.719 -20.625 1 84.5 301 GLU B CA 1
ATOM 5630 C C . GLU B 1 301 ? -14.688 -12.562 -19.703 1 84.5 301 GLU B C 1
ATOM 5632 O O . GLU B 1 301 ? -15.625 -13.227 -20.141 1 84.5 301 GLU B O 1
ATOM 5637 N N . LEU B 1 302 ? -14.344 -12.578 -18.484 1 85.19 302 LEU B N 1
ATOM 5638 C CA . LEU B 1 302 ? -15.102 -13.336 -17.5 1 85.19 302 LEU B CA 1
ATOM 5639 C C . LEU B 1 302 ? -16.531 -12.805 -17.391 1 85.19 302 LEU B C 1
ATOM 5641 O O . LEU B 1 302 ? -17.484 -13.578 -17.312 1 85.19 302 LEU B O 1
ATOM 5645 N N . ASP B 1 303 ? -16.656 -11.508 -17.359 1 85.12 303 ASP B N 1
ATOM 5646 C CA . ASP B 1 303 ? -17.984 -10.891 -17.297 1 85.12 303 ASP B CA 1
ATOM 5647 C C . ASP B 1 303 ? -18.844 -11.297 -18.5 1 85.12 303 ASP B C 1
ATOM 5649 O O . ASP B 1 303 ? -20.031 -11.594 -18.344 1 85.12 303 ASP B O 1
ATOM 5653 N N . GLU B 1 304 ? -18.219 -11.344 -19.578 1 87.06 304 GLU B N 1
ATOM 5654 C CA . GLU B 1 304 ? -18.922 -11.742 -20.797 1 87.06 304 GLU B CA 1
ATOM 5655 C C . GLU B 1 304 ? -19.312 -13.219 -20.75 1 87.06 304 GLU B C 1
ATOM 5657 O O . GLU B 1 304 ? -20.391 -13.594 -21.203 1 87.06 304 GLU B O 1
ATOM 5662 N N . LEU B 1 305 ? -18.422 -14.016 -20.266 1 85.38 305 LEU B N 1
ATOM 5663 C CA . LEU B 1 305 ? -18.703 -15.445 -20.141 1 85.38 305 LEU B CA 1
ATOM 5664 C C . LEU B 1 305 ? -19.891 -15.688 -19.219 1 85.38 305 LEU B C 1
ATOM 5666 O O . LEU B 1 305 ? -20.766 -16.484 -19.531 1 85.38 305 LEU B O 1
ATOM 5670 N N . VAL B 1 306 ? -19.922 -15.023 -18.125 1 86.62 306 VAL B N 1
ATOM 5671 C CA . VAL B 1 306 ? -21 -15.18 -17.156 1 86.62 306 VAL B CA 1
ATOM 5672 C C . VAL B 1 306 ? -22.312 -14.727 -17.766 1 86.62 306 VAL B C 1
ATOM 5674 O O . VAL B 1 306 ? -23.344 -15.391 -17.609 1 86.62 306 VAL B O 1
ATOM 5677 N N . LYS B 1 307 ? -22.297 -13.633 -18.453 1 89.94 307 LYS B N 1
ATOM 5678 C CA . LYS B 1 307 ? -23.484 -13.156 -19.156 1 89.94 307 LYS B CA 1
ATOM 5679 C C . LYS B 1 307 ? -23.969 -14.18 -20.188 1 89.94 307 LYS B C 1
ATOM 5681 O O . LYS B 1 307 ? -25.172 -14.414 -20.312 1 89.94 307 LYS B O 1
ATOM 5686 N N . GLY B 1 308 ? -23.047 -14.695 -20.844 1 90.94 308 GLY B N 1
ATOM 5687 C CA . GLY B 1 308 ? -23.375 -15.719 -21.828 1 90.94 308 GLY B CA 1
ATOM 5688 C C . GLY B 1 308 ? -24.031 -16.953 -21.219 1 90.94 308 GLY B C 1
ATOM 5689 O O . GLY B 1 308 ? -25 -17.484 -21.75 1 90.94 308 GLY B O 1
ATOM 5690 N N . TRP B 1 309 ? -23.516 -17.422 -20.125 1 91 309 TRP B N 1
ATOM 5691 C CA . TRP B 1 309 ? -24.078 -18.578 -19.422 1 91 309 TRP B CA 1
ATOM 5692 C C . TRP B 1 309 ? -25.5 -18.281 -18.969 1 91 309 TRP B C 1
ATOM 5694 O O . TRP B 1 309 ? -26.375 -19.156 -19.062 1 91 309 TRP B O 1
ATOM 5704 N N . LYS B 1 310 ? -25.656 -17.109 -18.422 1 91.56 310 LYS B N 1
ATOM 5705 C CA . LYS B 1 310 ? -26.984 -16.734 -17.969 1 91.56 310 LYS B CA 1
ATOM 5706 C C . LYS B 1 310 ? -28 -16.75 -19.109 1 91.56 310 LYS B C 1
ATOM 5708 O O . LYS B 1 310 ? -29.109 -17.266 -18.969 1 91.56 310 LYS B O 1
ATOM 5713 N N . GLN B 1 311 ? -27.578 -16.219 -20.219 1 93.88 311 GLN B N 1
ATOM 5714 C CA . GLN B 1 311 ? -28.453 -16.219 -21.391 1 93.88 311 GLN B CA 1
ATOM 5715 C C . GLN B 1 311 ? -28.719 -17.641 -21.875 1 93.88 311 GLN B C 1
ATOM 5717 O O . GLN B 1 311 ? -29.859 -17.969 -22.219 1 93.88 311 GLN B O 1
ATOM 5722 N N . GLN B 1 312 ? -27.703 -18.422 -21.922 1 94.31 312 GLN B N 1
ATOM 5723 C CA . GLN B 1 312 ? -27.844 -19.812 -22.312 1 94.31 312 GLN B CA 1
ATOM 5724 C C . GLN B 1 312 ? -28.828 -20.562 -21.422 1 94.31 312 GLN B C 1
ATOM 5726 O O . GLN B 1 312 ? -29.641 -21.344 -21.891 1 94.31 312 GLN B O 1
ATOM 5731 N N . TYR B 1 313 ? -28.781 -20.344 -20.172 1 94.81 313 TYR B N 1
ATOM 5732 C CA . TYR B 1 313 ? -29.672 -20.984 -19.219 1 94.81 313 TYR B CA 1
ATOM 5733 C C . TYR B 1 313 ? -31.109 -20.5 -19.406 1 94.81 313 TYR B C 1
ATOM 5735 O O . TYR B 1 313 ? -32.062 -21.297 -19.375 1 94.81 313 TYR B O 1
ATOM 5743 N N . LEU B 1 314 ? -31.266 -19.172 -19.547 1 94 314 LEU B N 1
ATOM 5744 C CA . LEU B 1 314 ? -32.594 -18.609 -19.75 1 94 314 LEU B CA 1
ATOM 5745 C C . LEU B 1 314 ? -33.25 -19.188 -21.016 1 94 314 LEU B C 1
ATOM 5747 O O . LEU B 1 314 ? -34.438 -19.484 -21.031 1 94 314 LEU B O 1
ATOM 5751 N N . ASP B 1 315 ? -32.438 -19.312 -22.031 1 94.19 315 ASP B N 1
ATOM 5752 C CA . ASP B 1 315 ? -32.938 -19.906 -23.281 1 94.19 315 ASP B CA 1
ATOM 5753 C C . ASP B 1 315 ? -33.344 -21.359 -23.062 1 94.19 315 ASP B C 1
ATOM 5755 O O . ASP B 1 315 ? -34.406 -21.766 -23.531 1 94.19 315 ASP B O 1
ATOM 5759 N N . TYR B 1 316 ? -32.531 -22.078 -22.391 1 93.88 316 TYR B N 1
ATOM 5760 C CA . TYR B 1 316 ? -32.844 -23.469 -22.062 1 93.88 316 TYR B CA 1
ATOM 5761 C C . TYR B 1 316 ? -34.125 -23.562 -21.25 1 93.88 316 TYR B C 1
ATOM 5763 O O . TYR B 1 316 ? -35 -24.359 -21.562 1 93.88 316 TYR B O 1
ATOM 5771 N N . TYR B 1 317 ? -34.219 -22.766 -20.25 1 93.19 317 TYR B N 1
ATOM 5772 C CA . TYR B 1 317 ? -35.344 -22.797 -19.344 1 93.19 317 TYR B CA 1
ATOM 5773 C C . TYR B 1 317 ? -36.656 -22.453 -20.078 1 93.19 317 TYR B C 1
ATOM 5775 O O . TYR B 1 317 ? -37.688 -23.078 -19.859 1 93.19 317 TYR B O 1
ATOM 5783 N N . ALA B 1 318 ? -36.594 -21.469 -20.891 1 93.31 318 ALA B N 1
ATOM 5784 C CA . ALA B 1 318 ? -37.75 -21.062 -21.672 1 93.31 318 ALA B CA 1
ATOM 5785 C C . ALA B 1 318 ? -38.188 -22.188 -22.594 1 93.31 318 ALA B C 1
ATOM 5787 O O . ALA B 1 318 ? -39.406 -22.375 -22.812 1 93.31 318 ALA B O 1
ATOM 5788 N N . ALA B 1 319 ? -37.344 -22.828 -23.156 1 93.19 319 ALA B N 1
ATOM 5789 C CA . ALA B 1 319 ? -37.656 -23.938 -24.062 1 93.19 319 ALA B CA 1
ATOM 5790 C C . ALA B 1 319 ? -38.312 -25.094 -23.312 1 93.19 319 ALA B C 1
ATOM 5792 O O . ALA B 1 319 ? -39.219 -25.75 -23.828 1 93.19 319 ALA B O 1
ATOM 5793 N N . GLU B 1 320 ? -37.844 -25.312 -22.109 1 90.5 320 GLU B N 1
ATOM 5794 C CA . GLU B 1 320 ? -38.281 -26.469 -21.344 1 90.5 320 GLU B CA 1
ATOM 5795 C C . GLU B 1 320 ? -39.594 -26.156 -20.578 1 90.5 320 GLU B C 1
ATOM 5797 O O . GLU B 1 320 ? -40.438 -27.016 -20.406 1 90.5 320 GLU B O 1
ATOM 5802 N N . HIS B 1 321 ? -39.719 -25 -20.047 1 89.06 321 HIS B N 1
ATOM 5803 C CA . HIS B 1 321 ? -40.812 -24.719 -19.109 1 89.06 321 HIS B CA 1
ATOM 5804 C C . HIS B 1 321 ? -41.75 -23.656 -19.672 1 89.06 321 HIS B C 1
ATOM 5806 O O . HIS B 1 321 ? -42.812 -23.406 -19.094 1 89.06 321 HIS B O 1
ATOM 5812 N N . LYS B 1 322 ? -41.469 -23.016 -20.797 1 87.38 322 LYS B N 1
ATOM 5813 C CA . LYS B 1 322 ? -42.281 -21.969 -21.438 1 87.38 322 LYS B CA 1
ATOM 5814 C C . LYS B 1 322 ? -42.5 -20.797 -20.484 1 87.38 322 LYS B C 1
ATOM 5816 O O . LYS B 1 322 ? -43.625 -20.234 -20.438 1 87.38 322 LYS B O 1
ATOM 5821 N N . ASN B 1 323 ? -41.562 -20.609 -19.578 1 89.06 323 ASN B N 1
ATOM 5822 C CA . ASN B 1 323 ? -41.594 -19.516 -18.609 1 89.06 323 ASN B CA 1
ATOM 5823 C C . ASN B 1 323 ? -40.188 -19.062 -18.25 1 89.06 323 ASN B C 1
ATOM 5825 O O . ASN B 1 323 ? -39.188 -19.547 -18.828 1 89.06 323 ASN B O 1
ATOM 5829 N N . SER B 1 324 ? -40.094 -17.969 -17.469 1 88.94 324 SER B N 1
ATOM 5830 C CA . SER B 1 324 ? -38.812 -17.484 -16.984 1 88.94 324 SER B CA 1
ATOM 5831 C C . SER B 1 324 ? -38.562 -17.906 -15.531 1 88.94 324 SER B C 1
ATOM 5833 O O . SER B 1 324 ? -39.5 -17.922 -14.727 1 88.94 324 SER B O 1
ATOM 5835 N N . PRO B 1 325 ? -37.344 -18.266 -15.258 1 89.31 325 PRO B N 1
ATOM 5836 C CA . PRO B 1 325 ? -37.062 -18.625 -13.867 1 89.31 325 PRO B CA 1
ATOM 5837 C C . PRO B 1 325 ? -37.094 -17.422 -12.922 1 89.31 325 PRO B C 1
ATOM 5839 O O . PRO B 1 325 ? -36.938 -16.281 -13.375 1 89.31 325 PRO B O 1
ATOM 5842 N N . ARG B 1 326 ? -37.25 -17.719 -11.68 1 88.88 326 ARG B N 1
ATOM 5843 C CA . ARG B 1 326 ? -37.125 -16.656 -10.672 1 88.88 326 ARG B CA 1
ATOM 5844 C C . ARG B 1 326 ? -35.719 -16.125 -10.617 1 88.88 326 ARG B C 1
ATOM 5846 O O . ARG B 1 326 ? -34.75 -16.875 -10.766 1 88.88 326 ARG B O 1
ATOM 5853 N N . ALA B 1 327 ? -35.594 -14.828 -10.328 1 87.44 327 ALA B N 1
ATOM 5854 C CA . ALA B 1 327 ? -34.281 -14.148 -10.328 1 87.44 327 ALA B CA 1
ATOM 5855 C C . ALA B 1 327 ? -33.375 -14.719 -9.25 1 87.44 327 ALA B C 1
ATOM 5857 O O . ALA B 1 327 ? -32.156 -14.711 -9.414 1 87.44 327 ALA B O 1
ATOM 5858 N N . ASP B 1 328 ? -33.906 -15.297 -8.219 1 90 328 ASP B N 1
ATOM 5859 C CA . ASP B 1 328 ? -33.094 -15.812 -7.113 1 90 328 ASP B CA 1
ATOM 5860 C C . ASP B 1 328 ? -33.156 -17.344 -7.059 1 90 328 ASP B C 1
ATOM 5862 O O . ASP B 1 328 ? -32.938 -17.938 -6.004 1 90 328 ASP B O 1
ATOM 5866 N N . SER B 1 329 ? -33.531 -17.906 -8.219 1 92.88 329 SER B N 1
ATOM 5867 C CA . SER B 1 329 ? -33.594 -19.375 -8.266 1 92.88 329 SER B CA 1
ATOM 5868 C C . SER B 1 329 ? -32.219 -19.984 -8.008 1 92.88 329 SER B C 1
ATOM 5870 O O . SER B 1 329 ? -31.188 -19.328 -8.188 1 92.88 329 SER B O 1
ATOM 5872 N N . ALA B 1 330 ? -32.188 -21.203 -7.598 1 94.06 330 ALA B N 1
ATOM 5873 C CA . ALA B 1 330 ? -30.953 -21.922 -7.23 1 94.06 330 ALA B CA 1
ATOM 5874 C C . ALA B 1 330 ? -29.984 -22 -8.414 1 94.06 330 ALA B C 1
ATOM 5876 O O . ALA B 1 330 ? -28.797 -21.719 -8.266 1 94.06 330 ALA B O 1
ATOM 5877 N N . PRO B 1 331 ? -30.469 -22.312 -9.648 1 94.38 331 PRO B N 1
ATOM 5878 C CA . PRO B 1 331 ? -29.547 -22.375 -10.781 1 94.38 331 PRO B CA 1
ATOM 5879 C C . PRO B 1 331 ? -28.906 -21.016 -11.094 1 94.38 331 PRO B C 1
ATOM 5881 O O . PRO B 1 331 ? -27.719 -20.938 -11.406 1 94.38 331 PRO B O 1
ATOM 5884 N N . ILE B 1 332 ? -29.641 -19.984 -10.969 1 93.06 332 ILE B N 1
ATOM 5885 C CA . ILE B 1 332 ? -29.141 -18.641 -11.25 1 93.06 332 ILE B CA 1
ATOM 5886 C C . ILE B 1 332 ? -28.094 -18.266 -10.195 1 93.06 332 ILE B C 1
ATOM 5888 O O . ILE B 1 332 ? -27.047 -17.719 -10.523 1 93.06 332 ILE B O 1
ATOM 5892 N N . ARG B 1 333 ? -28.391 -18.578 -9.008 1 93 333 ARG B N 1
ATOM 5893 C CA . ARG B 1 333 ? -27.438 -18.312 -7.93 1 93 333 ARG B CA 1
ATOM 5894 C C . ARG B 1 333 ? -26.156 -19.125 -8.125 1 93 333 ARG B C 1
ATOM 5896 O O . ARG B 1 333 ? -25.062 -18.641 -7.844 1 93 333 ARG B O 1
ATOM 5903 N N . LEU B 1 334 ? -26.359 -20.312 -8.531 1 92.88 334 LEU B N 1
ATOM 5904 C CA . LEU B 1 334 ? -25.203 -21.172 -8.805 1 92.88 334 LEU B CA 1
ATOM 5905 C C . LEU B 1 334 ? -24.375 -20.594 -9.945 1 92.88 334 LEU B C 1
ATOM 5907 O O . LEU B 1 334 ? -23.141 -20.594 -9.867 1 92.88 334 LEU B O 1
ATOM 5911 N N . LEU B 1 335 ? -25 -20.109 -10.953 1 91.06 335 LEU B N 1
ATOM 5912 C CA . LEU B 1 335 ? -24.312 -19.5 -12.078 1 91.06 335 LEU B CA 1
ATOM 5913 C C . LEU B 1 335 ? -23.438 -18.328 -11.617 1 91.06 335 LEU B C 1
ATOM 5915 O O . LEU B 1 335 ? -22.297 -18.203 -12.047 1 91.06 335 LEU B O 1
ATOM 5919 N N . ASP B 1 336 ? -23.984 -17.594 -10.719 1 87.56 336 ASP B N 1
ATOM 5920 C CA . ASP B 1 336 ? -23.266 -16.422 -10.195 1 87.56 336 ASP B CA 1
ATOM 5921 C C . ASP B 1 336 ? -22.062 -16.844 -9.375 1 87.56 336 ASP B C 1
ATOM 5923 O O . ASP B 1 336 ? -21.094 -16.094 -9.258 1 87.56 336 ASP B O 1
ATOM 5927 N N . SER B 1 337 ? -22.031 -18.016 -8.906 1 88.12 337 SER B N 1
ATOM 5928 C CA . SER B 1 337 ? -20.984 -18.484 -8 1 88.12 337 SER B CA 1
ATOM 5929 C C . SER B 1 337 ? -19.906 -19.266 -8.75 1 88.12 337 SER B C 1
ATOM 5931 O O . SER B 1 337 ? -18.844 -19.531 -8.211 1 88.12 337 SER B O 1
ATOM 5933 N N . LEU B 1 338 ? -20.141 -19.578 -9.984 1 88.44 338 LEU B N 1
ATOM 5934 C CA . LEU B 1 338 ? -19.266 -20.469 -10.742 1 88.44 338 LEU B CA 1
ATOM 5935 C C . LEU B 1 338 ? -17.859 -19.906 -10.836 1 88.44 338 LEU B C 1
ATOM 5937 O O . LEU B 1 338 ? -16.875 -20.641 -10.688 1 88.44 338 LEU B O 1
ATOM 5941 N N . PRO B 1 339 ? -17.703 -18.625 -11.062 1 85.31 339 PRO B N 1
ATOM 5942 C CA . PRO B 1 339 ? -16.344 -18.094 -11.164 1 85.31 339 PRO B CA 1
ATOM 5943 C C . PRO B 1 339 ? -15.516 -18.344 -9.906 1 85.31 339 PRO B C 1
ATOM 5945 O O . PRO B 1 339 ? -14.289 -18.484 -9.992 1 85.31 339 PRO B O 1
ATOM 5948 N N . GLN B 1 340 ? -16.141 -18.516 -8.812 1 83.06 340 GLN B N 1
ATOM 5949 C CA . GLN B 1 340 ? -15.453 -18.75 -7.555 1 83.06 340 GLN B CA 1
ATOM 5950 C C . GLN B 1 340 ? -15.266 -20.234 -7.297 1 83.06 340 GLN B C 1
ATOM 5952 O O . GLN B 1 340 ? -14.461 -20.625 -6.449 1 83.06 340 GLN B O 1
ATOM 5957 N N . MET B 1 341 ? -16.016 -21 -8 1 84.5 341 MET B N 1
ATOM 5958 C CA . MET B 1 341 ? -15.961 -22.438 -7.82 1 84.5 341 MET B CA 1
ATOM 5959 C C . MET B 1 341 ? -16.047 -23.156 -9.164 1 84.5 341 MET B C 1
ATOM 5961 O O . MET B 1 341 ? -17.047 -23.812 -9.453 1 84.5 341 MET B O 1
ATOM 5965 N N . PRO B 1 342 ? -14.977 -23.094 -9.859 1 85.44 342 PRO B N 1
ATOM 5966 C CA . PRO B 1 342 ? -15.016 -23.688 -11.203 1 85.44 342 PRO B CA 1
ATOM 5967 C C . PRO B 1 342 ? -15.172 -25.203 -11.172 1 85.44 342 PRO B C 1
ATOM 5969 O O . PRO B 1 342 ? -15.469 -25.812 -12.203 1 85.44 342 PRO B O 1
ATOM 5972 N N . ILE B 1 343 ? -14.984 -25.797 -10.047 1 86.75 343 ILE B N 1
ATOM 5973 C CA . ILE B 1 343 ? -15.195 -27.219 -9.805 1 86.75 343 ILE B CA 1
ATOM 5974 C C . ILE B 1 343 ? -15.875 -27.422 -8.445 1 86.75 343 ILE B C 1
ATOM 5976 O O . ILE B 1 343 ? -15.492 -26.797 -7.457 1 86.75 343 ILE B O 1
ATOM 5980 N N . PHE B 1 344 ? -16.906 -28.25 -8.469 1 88.56 344 PHE B N 1
ATOM 5981 C CA . PHE B 1 344 ? -17.672 -28.312 -7.223 1 88.56 344 PHE B CA 1
ATOM 5982 C C . PHE B 1 344 ? -18.453 -29.609 -7.141 1 88.56 344 PHE B C 1
ATOM 5984 O O . PHE B 1 344 ? -18.641 -30.297 -8.148 1 88.56 344 PHE B O 1
ATOM 5991 N N . THR B 1 345 ? -18.797 -29.906 -5.961 1 89.94 345 THR B N 1
ATOM 5992 C CA . THR B 1 345 ? -19.688 -31.016 -5.656 1 89.94 345 THR B CA 1
ATOM 5993 C C . THR B 1 345 ? -21.047 -30.516 -5.18 1 89.94 345 THR B C 1
ATOM 5995 O O . THR B 1 345 ? -21.219 -29.312 -4.965 1 89.94 345 THR B O 1
ATOM 5998 N N . VAL B 1 346 ? -21.953 -31.453 -5.098 1 90.62 346 VAL B N 1
ATOM 5999 C CA . VAL B 1 346 ? -23.281 -31.094 -4.621 1 90.62 346 VAL B CA 1
ATOM 6000 C C . VAL B 1 346 ? -23.188 -30.547 -3.199 1 90.62 346 VAL B C 1
ATOM 6002 O O . VAL B 1 346 ? -23.906 -29.609 -2.838 1 90.62 346 VAL B O 1
ATOM 6005 N N . GLU B 1 347 ? -22.297 -31.094 -2.441 1 89.06 347 GLU B N 1
ATOM 6006 C CA . GLU B 1 347 ? -22.109 -30.688 -1.054 1 89.06 347 GLU B CA 1
ATOM 6007 C C . GLU B 1 347 ? -21.625 -29.25 -0.97 1 89.06 347 GLU B C 1
ATOM 6009 O O . GLU B 1 347 ? -22.062 -28.469 -0.116 1 89.06 347 GLU B O 1
ATOM 6014 N N . LEU B 1 348 ? -20.688 -28.984 -1.825 1 88 348 LEU B N 1
ATOM 6015 C CA . LEU B 1 348 ? -20.172 -27.625 -1.836 1 88 348 LEU B CA 1
ATOM 6016 C C . LEU B 1 348 ? -21.266 -26.625 -2.217 1 88 348 LEU B C 1
ATOM 6018 O O . LEU B 1 348 ? -21.328 -25.531 -1.663 1 88 348 LEU B O 1
ATOM 6022 N N . VAL B 1 349 ? -22.109 -26.938 -3.121 1 92 349 VAL B N 1
ATOM 6023 C CA . VAL B 1 349 ? -23.219 -26.094 -3.547 1 92 349 VAL B CA 1
ATOM 6024 C C . VAL B 1 349 ? -24.188 -25.891 -2.389 1 92 349 VAL B C 1
ATOM 6026 O O . VAL B 1 349 ? -24.672 -24.766 -2.158 1 92 349 VAL B O 1
ATOM 6029 N N . GLN B 1 350 ? -24.406 -26.953 -1.709 1 93.94 350 GLN B N 1
ATOM 6030 C CA . GLN B 1 350 ? -25.281 -26.875 -0.539 1 93.94 350 GLN B CA 1
ATOM 6031 C C . GLN B 1 350 ? -24.766 -25.844 0.469 1 93.94 350 GLN B C 1
ATOM 6033 O O . GLN B 1 350 ? -25.516 -25 0.945 1 93.94 350 GLN B O 1
ATOM 6038 N N . GLU B 1 351 ? -23.625 -25.969 0.737 1 91.44 351 GLU B N 1
ATOM 6039 C CA . GLU B 1 351 ? -23 -25.141 1.757 1 91.44 351 GLU B CA 1
ATOM 6040 C C . GLU B 1 351 ? -22.922 -23.672 1.313 1 91.44 351 GLU B C 1
ATOM 6042 O O . GLU B 1 351 ? -23.266 -22.766 2.078 1 91.44 351 GLU B O 1
ATOM 6047 N N . ARG B 1 352 ? -22.531 -23.438 0.148 1 88.5 352 ARG B N 1
ATOM 6048 C CA . ARG B 1 352 ? -22.266 -22.078 -0.341 1 88.5 352 ARG B CA 1
ATOM 6049 C C . ARG B 1 352 ? -23.578 -21.328 -0.577 1 88.5 352 ARG B C 1
ATOM 6051 O O . ARG B 1 352 ? -23.641 -20.109 -0.376 1 88.5 352 ARG B O 1
ATOM 6058 N N . LEU B 1 353 ? -24.578 -22.062 -1.077 1 93 353 LEU B N 1
ATOM 6059 C CA . LEU B 1 353 ? -25.812 -21.391 -1.439 1 93 353 LEU B CA 1
ATOM 6060 C C . LEU B 1 353 ? -26.891 -21.625 -0.389 1 93 353 LEU B C 1
ATOM 6062 O O . LEU B 1 353 ? -28.016 -21.141 -0.521 1 93 353 LEU B O 1
ATOM 6066 N N . ASP B 1 354 ? -26.516 -22.375 0.575 1 94.56 354 ASP B N 1
ATOM 6067 C CA . ASP B 1 354 ? -27.453 -22.703 1.646 1 94.56 354 ASP B CA 1
ATOM 6068 C C . ASP B 1 354 ? -28.734 -23.328 1.09 1 94.56 354 ASP B C 1
ATOM 6070 O O . ASP B 1 354 ? -29.828 -22.828 1.315 1 94.56 354 ASP B O 1
ATOM 6074 N N . LEU B 1 355 ? -28.547 -24.438 0.469 1 95.12 355 LEU B N 1
ATOM 6075 C CA . LEU B 1 355 ? -29.656 -25.172 -0.154 1 95.12 355 LEU B CA 1
ATOM 6076 C C . LEU B 1 355 ? -29.766 -26.578 0.425 1 95.12 355 LEU B C 1
ATOM 6078 O O . LEU B 1 355 ? -28.797 -27.094 0.996 1 95.12 355 LEU B O 1
ATOM 6082 N N . SER B 1 356 ? -30.938 -27.141 0.299 1 95.06 356 SER B N 1
ATOM 6083 C CA . SER B 1 356 ? -31.078 -28.578 0.563 1 95.06 356 SER B CA 1
ATOM 6084 C C . SER B 1 356 ? -30.328 -29.406 -0.478 1 95.06 356 SER B C 1
ATOM 6086 O O . SER B 1 356 ? -30.031 -28.906 -1.573 1 95.06 356 SER B O 1
ATOM 6088 N N . ARG B 1 357 ? -30.047 -30.641 -0.137 1 94.06 357 ARG B N 1
ATOM 6089 C CA . ARG B 1 357 ? -29.359 -31.531 -1.064 1 94.06 357 ARG B CA 1
ATOM 6090 C C . ARG B 1 357 ? -30.156 -31.719 -2.354 1 94.06 357 ARG B C 1
ATOM 6092 O O . ARG B 1 357 ? -29.578 -31.75 -3.443 1 94.06 357 ARG B O 1
ATOM 6099 N N . GLN B 1 358 ? -31.453 -31.844 -2.189 1 95.19 358 GLN B N 1
ATOM 6100 C CA . GLN B 1 358 ? -32.312 -32.062 -3.348 1 95.19 358 GLN B CA 1
ATOM 6101 C C . GLN B 1 358 ? -32.281 -30.828 -4.262 1 95.19 358 GLN B C 1
ATOM 6103 O O . GLN B 1 358 ? -32.188 -30.969 -5.484 1 95.19 358 GLN B O 1
ATOM 6108 N N . SER B 1 359 ? -32.375 -29.656 -3.691 1 95.44 359 SER B N 1
ATOM 6109 C CA . SER B 1 359 ? -32.344 -28.422 -4.465 1 95.44 359 SER B CA 1
ATOM 6110 C C . SER B 1 359 ? -31.016 -28.203 -5.152 1 95.44 359 SER B C 1
ATOM 6112 O O . SER B 1 359 ? -30.953 -27.75 -6.293 1 95.44 359 SER B O 1
ATOM 6114 N N . ALA B 1 360 ? -29.953 -28.5 -4.434 1 96.12 360 ALA B N 1
ATOM 6115 C CA . ALA B 1 360 ? -28.594 -28.375 -4.992 1 96.12 360 ALA B CA 1
ATOM 6116 C C . ALA B 1 360 ? -28.406 -29.328 -6.176 1 96.12 360 ALA B C 1
ATOM 6118 O O . ALA B 1 360 ? -27.891 -28.922 -7.219 1 96.12 360 ALA B O 1
ATOM 6119 N N . ARG B 1 361 ? -28.859 -30.5 -6.02 1 95.06 361 ARG B N 1
ATOM 6120 C CA . ARG B 1 361 ? -28.734 -31.5 -7.082 1 95.06 361 ARG B CA 1
ATOM 6121 C C . ARG B 1 361 ? -29.547 -31.094 -8.305 1 95.06 361 ARG B C 1
ATOM 6123 O O . ARG B 1 361 ? -29.094 -31.281 -9.438 1 95.06 361 ARG B O 1
ATOM 6130 N N . LYS B 1 362 ? -30.688 -30.656 -8.031 1 95.31 362 LYS B N 1
ATOM 6131 C CA . LYS B 1 362 ? -31.547 -30.219 -9.125 1 95.31 362 LYS B CA 1
ATOM 6132 C C . LYS B 1 362 ? -30.906 -29.062 -9.906 1 95.31 362 LYS B C 1
ATOM 6134 O O . LYS B 1 362 ? -30.953 -29.047 -11.133 1 95.31 362 LYS B O 1
ATOM 6139 N N . ALA B 1 363 ? -30.391 -28.125 -9.211 1 95.88 363 ALA B N 1
ATOM 6140 C CA . ALA B 1 363 ? -29.719 -27 -9.852 1 95.88 363 ALA B CA 1
ATOM 6141 C C . ALA B 1 363 ? -28.562 -27.469 -10.719 1 95.88 363 ALA B C 1
ATOM 6143 O O . ALA B 1 363 ? -28.391 -27 -11.852 1 95.88 363 ALA B O 1
ATOM 6144 N N . CYS B 1 364 ? -27.766 -28.391 -10.195 1 95.5 364 CYS B N 1
ATOM 6145 C CA . CYS B 1 364 ? -26.625 -28.938 -10.938 1 95.5 364 CYS B CA 1
ATOM 6146 C C . CYS B 1 364 ? -27.094 -29.656 -12.195 1 95.5 364 CYS B C 1
ATOM 6148 O O . CYS B 1 364 ? -26.531 -29.469 -13.273 1 95.5 364 CYS B O 1
ATOM 6150 N N . SER B 1 365 ? -28.141 -30.375 -12.008 1 95.19 365 SER B N 1
ATOM 6151 C CA . SER B 1 365 ? -28.672 -31.141 -13.133 1 95.19 365 SER B CA 1
ATOM 6152 C C . SER B 1 365 ? -29.203 -30.219 -14.219 1 95.19 365 SER B C 1
ATOM 6154 O O . SER B 1 365 ? -29.047 -30.5 -15.414 1 95.19 365 SER B O 1
ATOM 6156 N N . GLU B 1 366 ? -29.797 -29.219 -13.828 1 94.88 366 GLU B N 1
ATOM 6157 C CA . GLU B 1 366 ? -30.359 -28.281 -14.789 1 94.88 366 GLU B CA 1
ATOM 6158 C C . GLU B 1 366 ? -29.266 -27.578 -15.586 1 94.88 366 GLU B C 1
ATOM 6160 O O . GLU B 1 366 ? -29.375 -27.422 -16.797 1 94.88 366 GLU B O 1
ATOM 6165 N N . LEU B 1 367 ? -28.25 -27.141 -14.891 1 95.62 367 LEU B N 1
ATOM 6166 C CA . LEU B 1 367 ? -27.156 -26.469 -15.578 1 95.62 367 LEU B CA 1
ATOM 6167 C C . LEU B 1 367 ? -26.391 -27.422 -16.469 1 95.62 367 LEU B C 1
ATOM 6169 O O . LEU B 1 367 ? -25.859 -27.031 -17.516 1 95.62 367 LEU B O 1
ATOM 6173 N N . GLU B 1 368 ? -26.312 -28.672 -16.031 1 95.5 368 GLU B N 1
ATOM 6174 C CA . GLU B 1 368 ? -25.703 -29.703 -16.859 1 95.5 368 GLU B CA 1
ATOM 6175 C C . GLU B 1 368 ? -26.5 -29.922 -18.141 1 95.5 368 GLU B C 1
ATOM 6177 O O . GLU B 1 368 ? -25.938 -30.016 -19.234 1 95.5 368 GLU B O 1
ATOM 6182 N N . GLN B 1 369 ? -27.781 -29.969 -18 1 95.06 369 GLN B N 1
ATOM 6183 C CA . GLN B 1 369 ? -28.656 -30.156 -19.156 1 95.06 369 GLN B CA 1
ATOM 6184 C C . GLN B 1 369 ? -28.594 -28.953 -20.094 1 95.06 369 GLN B C 1
ATOM 6186 O O . GLN B 1 369 ? -28.719 -29.109 -21.312 1 95.06 369 GLN B O 1
ATOM 6191 N N . ALA B 1 370 ? -28.438 -27.844 -19.484 1 95.19 370 ALA B N 1
ATOM 6192 C CA . ALA B 1 370 ? -28.328 -26.641 -20.281 1 95.19 370 ALA B CA 1
ATOM 6193 C C . ALA B 1 370 ? -26.984 -26.562 -20.984 1 95.19 370 ALA B C 1
ATOM 6195 O O . ALA B 1 370 ? -26.75 -25.672 -21.812 1 95.19 370 ALA B O 1
ATOM 6196 N N . GLY B 1 371 ? -26.016 -27.453 -20.656 1 93.56 371 GLY B N 1
ATOM 6197 C CA . GLY B 1 371 ? -24.719 -27.531 -21.297 1 93.56 371 GLY B CA 1
ATOM 6198 C C . GLY B 1 371 ? -23.719 -26.531 -20.734 1 93.56 371 GLY B C 1
ATOM 6199 O O . GLY B 1 371 ? -22.719 -26.219 -21.391 1 93.56 371 GLY B O 1
ATOM 6200 N N . ILE B 1 372 ? -23.938 -26 -19.625 1 94.12 372 ILE B N 1
ATOM 6201 C CA . ILE B 1 372 ? -23.078 -24.969 -19.047 1 94.12 372 ILE B CA 1
ATOM 6202 C C . ILE B 1 372 ? -21.969 -25.609 -18.219 1 94.12 372 ILE B C 1
ATOM 6204 O O . ILE B 1 372 ? -20.828 -25.156 -18.266 1 94.12 372 ILE B O 1
ATOM 6208 N N . ILE B 1 373 ? -22.359 -26.656 -17.453 1 94.19 373 ILE B N 1
ATOM 6209 C CA . ILE B 1 373 ? -21.359 -27.391 -16.688 1 94.19 373 ILE B CA 1
ATOM 6210 C C . ILE B 1 373 ? -21.344 -28.859 -17.141 1 94.19 373 ILE B C 1
ATOM 6212 O O . ILE B 1 373 ? -22.266 -29.312 -17.797 1 94.19 373 ILE B O 1
ATOM 6216 N N . GLY B 1 374 ? -20.266 -29.516 -16.859 1 92.12 374 GLY B N 1
ATOM 6217 C CA . GLY B 1 374 ? -20.125 -30.922 -17.188 1 92.12 374 GLY B CA 1
ATOM 6218 C C . GLY B 1 374 ? -19.75 -31.781 -15.992 1 92.12 374 GLY B C 1
ATOM 6219 O O . GLY B 1 374 ? -19.141 -31.297 -15.039 1 92.12 374 GLY B O 1
ATOM 6220 N N . PRO B 1 375 ? -20.172 -33 -16.125 1 89.94 375 PRO B N 1
ATOM 6221 C CA . PRO B 1 375 ? -19.797 -33.906 -15.031 1 89.94 375 PRO B CA 1
ATOM 6222 C C . PRO B 1 375 ? -18.312 -34.25 -15.047 1 89.94 375 PRO B C 1
ATOM 6224 O O . PRO B 1 375 ? -17.688 -34.25 -16.109 1 89.94 375 PRO B O 1
ATOM 6227 N N . THR B 1 376 ? -17.766 -34.406 -13.844 1 86.12 376 THR B N 1
ATOM 6228 C CA . THR B 1 376 ? -16.391 -34.875 -13.68 1 86.12 376 THR B CA 1
ATOM 6229 C C . THR B 1 376 ? -16.266 -35.75 -12.43 1 86.12 376 THR B C 1
ATOM 6231 O O . THR B 1 376 ? -17.203 -35.844 -11.641 1 86.12 376 THR B O 1
ATOM 6234 N N . SER B 1 377 ? -15.234 -36.562 -12.367 1 83.31 377 SER B N 1
ATOM 6235 C CA . SER B 1 377 ? -15.062 -37.438 -11.203 1 83.31 377 SER B CA 1
ATOM 6236 C C . SER B 1 377 ? -13.594 -37.562 -10.812 1 83.31 377 SER B C 1
ATOM 6238 O O . SER B 1 377 ? -12.719 -37.594 -11.672 1 83.31 377 SER B O 1
ATOM 6240 N N . ALA B 1 378 ? -13.336 -37.344 -9.516 1 70.38 378 ALA B N 1
ATOM 6241 C CA . ALA B 1 378 ? -12.008 -37.625 -8.977 1 70.38 378 ALA B CA 1
ATOM 6242 C C . ALA B 1 378 ? -11.781 -39.094 -8.781 1 70.38 378 ALA B C 1
ATOM 6244 O O . ALA B 1 378 ? -10.648 -39.594 -8.859 1 70.38 378 ALA B O 1
ATOM 6245 N N . SER B 1 379 ? -12.75 -39.75 -8.414 1 69.19 379 SER B N 1
ATOM 6246 C CA . SER B 1 379 ? -12.789 -41.188 -8.211 1 69.19 379 SER B CA 1
ATOM 6247 C C . SER B 1 379 ? -14.164 -41.75 -8.539 1 69.19 379 SER B C 1
ATOM 6249 O O . SER B 1 379 ? -15.07 -41 -8.93 1 69.19 379 SER B O 1
ATOM 6251 N N . ALA B 1 380 ? -14.219 -43.031 -8.508 1 65.31 380 ALA B N 1
ATOM 6252 C CA . ALA B 1 380 ? -15.484 -43.719 -8.781 1 65.31 380 ALA B CA 1
ATOM 6253 C C . ALA B 1 380 ? -16.578 -43.219 -7.84 1 65.31 380 ALA B C 1
ATOM 6255 O O . ALA B 1 380 ? -17.766 -43.25 -8.188 1 65.31 380 ALA B O 1
ATOM 6256 N N . ARG B 1 381 ? -16.266 -42.688 -6.672 1 66.06 381 ARG B N 1
ATOM 6257 C CA . ARG B 1 381 ? -17.234 -42.344 -5.648 1 66.06 381 ARG B CA 1
ATOM 6258 C C . ARG B 1 381 ? -17.406 -40.844 -5.535 1 66.06 381 ARG B C 1
ATOM 6260 O O . ARG B 1 381 ? -18.328 -40.344 -4.855 1 66.06 381 ARG B O 1
ATOM 6267 N N . SER B 1 382 ? -16.547 -40.156 -6.195 1 76.25 382 SER B N 1
ATOM 6268 C CA . SER B 1 382 ? -16.578 -38.719 -6 1 76.25 382 SER B CA 1
ATOM 6269 C C . SER B 1 382 ? -16.859 -37.969 -7.305 1 76.25 382 SER B C 1
ATOM 6271 O O . SER B 1 382 ? -15.969 -37.812 -8.133 1 76.25 382 SER B O 1
ATOM 6273 N N . ARG B 1 383 ? -18.203 -37.688 -7.398 1 82.06 383 ARG B N 1
ATOM 6274 C CA . ARG B 1 383 ? -18.625 -37.031 -8.609 1 82.06 383 ARG B CA 1
ATOM 6275 C C . ARG B 1 383 ? -18.797 -35.531 -8.367 1 82.06 383 ARG B C 1
ATOM 6277 O O . ARG B 1 383 ? -19.109 -35.094 -7.25 1 82.06 383 ARG B O 1
ATOM 6284 N N . GLY B 1 384 ? -18.406 -34.812 -9.336 1 89.06 384 GLY B N 1
ATOM 6285 C CA . GLY B 1 384 ? -18.578 -33.375 -9.305 1 89.06 384 GLY B CA 1
ATOM 6286 C C . GLY B 1 384 ? -18.828 -32.781 -10.672 1 89.06 384 GLY B C 1
ATOM 6287 O O . GLY B 1 384 ? -19.156 -33.469 -11.625 1 89.06 384 GLY B O 1
ATOM 6288 N N . TRP B 1 385 ? -18.984 -31.516 -10.703 1 91.38 385 TRP B N 1
ATOM 6289 C CA . TRP B 1 385 ? -19.156 -30.766 -11.945 1 91.38 385 TRP B CA 1
ATOM 6290 C C . TRP B 1 385 ? -18.047 -29.734 -12.117 1 91.38 385 TRP B C 1
ATOM 6292 O O . TRP B 1 385 ? -17.438 -29.312 -11.141 1 91.38 385 TRP B O 1
ATOM 6302 N N . TRP B 1 386 ? -17.719 -29.453 -13.281 1 88.44 386 TRP B N 1
ATOM 6303 C CA . TRP B 1 386 ? -16.734 -28.422 -13.578 1 88.44 386 TRP B CA 1
ATOM 6304 C C . TRP B 1 386 ? -17.172 -27.562 -14.766 1 88.44 386 TRP B C 1
ATOM 6306 O O . TRP B 1 386 ? -18.094 -27.938 -15.5 1 88.44 386 TRP B O 1
ATOM 6316 N N . HIS B 1 387 ? -16.703 -26.406 -14.781 1 88.5 387 HIS B N 1
ATOM 6317 C CA . HIS B 1 387 ? -16.969 -25.531 -15.906 1 8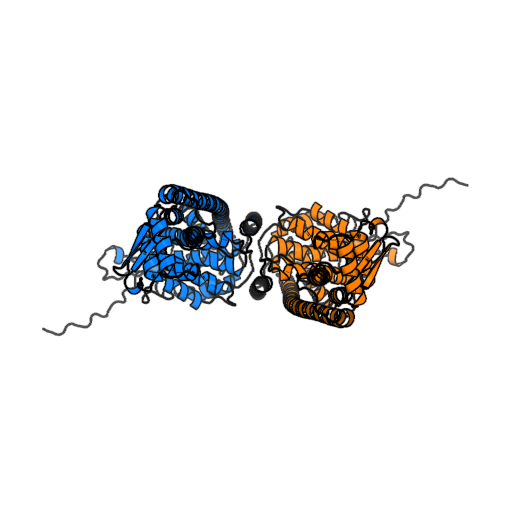8.5 387 HIS B CA 1
ATOM 6318 C C . HIS B 1 387 ? -15.781 -25.453 -16.859 1 88.5 387 HIS B C 1
ATOM 6320 O O . HIS B 1 387 ? -14.789 -24.781 -16.547 1 88.5 387 HIS B O 1
ATOM 6326 N N . GLN B 1 388 ? -15.93 -25.938 -18 1 83.12 388 GLN B N 1
ATOM 6327 C CA . GLN B 1 388 ? -14.836 -26.062 -18.953 1 83.12 388 GLN B CA 1
ATOM 6328 C C . GLN B 1 388 ? -14.312 -24.688 -19.375 1 83.12 388 GLN B C 1
ATOM 6330 O O . GLN B 1 388 ? -13.102 -24.484 -19.453 1 83.12 388 GLN B O 1
ATOM 6335 N N . GLY B 1 389 ? -15.18 -23.812 -19.688 1 83.56 389 GLY B N 1
ATOM 6336 C CA . GLY B 1 389 ? -14.797 -22.484 -20.125 1 83.56 389 GLY B CA 1
ATOM 6337 C C . GLY B 1 389 ? -13.906 -21.766 -19.125 1 83.56 389 GLY B C 1
ATOM 6338 O O . GLY B 1 389 ? -12.945 -21.094 -19.516 1 83.56 389 GLY B O 1
ATOM 6339 N N . LEU B 1 390 ? -14.203 -21.906 -17.891 1 87.44 390 LEU B N 1
ATOM 6340 C CA . LEU B 1 390 ? -13.406 -21.266 -16.844 1 87.44 390 LEU B CA 1
ATOM 6341 C C . LEU B 1 390 ? -12.016 -21.875 -16.781 1 87.44 390 LEU B C 1
ATOM 6343 O O . LEU B 1 390 ? -11.023 -21.156 -16.641 1 87.44 390 LEU B O 1
ATOM 6347 N N . PHE B 1 391 ? -11.945 -23.156 -16.875 1 84.75 391 PHE B N 1
ATOM 6348 C CA . PHE B 1 391 ? -10.641 -23.812 -16.828 1 84.75 391 PHE B CA 1
ATOM 6349 C C . PHE B 1 391 ? -9.812 -23.469 -18.062 1 84.75 391 PHE B C 1
ATOM 6351 O O . PHE B 1 391 ? -8.594 -23.375 -17.984 1 84.75 391 PHE B O 1
ATOM 6358 N N . GLU B 1 392 ? -10.484 -23.25 -19.109 1 82 392 GLU B N 1
ATOM 6359 C CA . GLU B 1 392 ? -9.773 -22.828 -20.328 1 82 392 GLU B CA 1
ATOM 6360 C C . GLU B 1 392 ? -9.203 -21.422 -20.172 1 82 392 GLU B C 1
ATOM 6362 O O . GLU B 1 392 ? -8.117 -21.141 -20.672 1 82 392 GLU B O 1
ATOM 6367 N N . LEU B 1 393 ? -9.969 -20.656 -19.516 1 81.94 393 LEU B N 1
ATOM 6368 C CA . LEU B 1 393 ? -9.477 -19.312 -19.234 1 81.94 393 LEU B CA 1
ATOM 6369 C C . LEU B 1 393 ? -8.25 -19.359 -18.328 1 81.94 393 LEU B C 1
ATOM 6371 O O . LEU B 1 393 ? -7.352 -18.531 -18.453 1 81.94 393 LEU B O 1
ATOM 6375 N N . ILE B 1 394 ? -8.266 -20.25 -17.469 1 81.19 394 ILE B N 1
ATOM 6376 C CA . ILE B 1 394 ? -7.188 -20.422 -16.5 1 81.19 394 ILE B CA 1
ATOM 6377 C C . ILE B 1 394 ? -5.941 -20.953 -17.203 1 81.19 394 ILE B C 1
ATOM 6379 O O . ILE B 1 394 ? -4.824 -20.5 -16.938 1 81.19 394 ILE B O 1
ATOM 6383 N N . THR B 1 395 ? -6.211 -21.906 -18.078 1 77.38 395 THR B N 1
ATOM 6384 C CA . THR B 1 395 ? -5.082 -22.625 -18.641 1 77.38 395 THR B CA 1
ATOM 6385 C C . THR B 1 395 ? -4.59 -21.953 -19.922 1 77.38 395 THR B C 1
ATOM 6387 O O . THR B 1 395 ? -3.496 -22.25 -20.406 1 77.38 395 THR B O 1
ATOM 6390 N N . HIS B 1 396 ? -5.547 -21.109 -20.516 1 67.75 396 HIS B N 1
ATOM 6391 C CA . HIS B 1 396 ? -5.184 -20.484 -21.781 1 67.75 396 HIS B CA 1
ATOM 6392 C C . HIS B 1 396 ? -4 -19.531 -21.609 1 67.75 396 HIS B C 1
ATOM 6394 O O . HIS B 1 396 ? -4.055 -18.609 -20.812 1 67.75 396 HIS B O 1
ATOM 6400 N N . SER B 1 397 ? -2.822 -20.078 -21.594 1 58.78 397 SER B N 1
ATOM 6401 C CA . SER B 1 397 ? -1.637 -19.25 -21.734 1 58.78 397 SER B CA 1
ATOM 6402 C C . SER B 1 397 ? -1.21 -19.109 -23.188 1 58.78 397 SER B C 1
ATOM 6404 O O . SER B 1 397 ? -1.479 -20 -24 1 58.78 397 SER B O 1
ATOM 6406 N N . GLU B 1 398 ? -1.105 -17.906 -23.719 1 49.41 398 GLU B N 1
ATOM 6407 C CA . GLU B 1 398 ? -0.614 -17.812 -25.078 1 49.41 398 GLU B CA 1
ATOM 6408 C C . GLU B 1 398 ? 0.572 -18.734 -25.312 1 49.41 398 GLU B C 1
ATOM 6410 O O . GLU B 1 398 ? 1.395 -18.938 -24.406 1 49.41 398 GLU B O 1
ATOM 6415 N N . ARG B 1 399 ? 0.421 -19.875 -26.109 1 45.28 399 ARG B N 1
ATOM 6416 C CA . ARG B 1 399 ? 1.239 -20.984 -26.547 1 45.28 399 ARG B CA 1
ATOM 6417 C C . ARG B 1 399 ? 2.723 -20.641 -26.516 1 45.28 399 ARG B C 1
ATOM 6419 O O . ARG B 1 399 ? 3.307 -20.297 -27.547 1 45.28 399 ARG B O 1
ATOM 6426 N N . LYS B 1 400 ? 3.334 -19.828 -25.797 1 46.06 400 LYS B N 1
ATOM 6427 C CA . LYS B 1 400 ? 4.75 -19.953 -26.125 1 46.06 400 LYS B CA 1
ATOM 6428 C C . LYS B 1 400 ? 5.395 -21.109 -25.359 1 46.06 400 LYS B C 1
ATOM 6430 O O . LYS B 1 400 ? 5.039 -21.375 -24.219 1 46.06 400 LYS B O 1
ATOM 6435 N N . LEU B 1 401 ? 6.395 -22.016 -25.938 1 40.53 401 LEU B N 1
ATOM 6436 C CA . LEU B 1 401 ? 7.172 -23.219 -25.641 1 40.53 401 LEU B CA 1
ATOM 6437 C C . LEU B 1 401 ? 7.859 -23.094 -24.281 1 40.53 401 LEU B C 1
ATOM 6439 O O . LEU B 1 401 ? 8.516 -22.094 -24 1 40.53 401 LEU B O 1
ATOM 6443 N N . ALA B 1 402 ? 7.438 -23.953 -23.266 1 45.72 402 ALA B N 1
ATOM 6444 C CA . ALA B 1 402 ? 8.062 -24.156 -21.953 1 45.72 402 ALA B CA 1
ATOM 6445 C C . ALA B 1 402 ? 9.539 -24.484 -22.094 1 45.72 402 ALA B C 1
ATOM 6447 O O . ALA B 1 402 ? 9.914 -25.359 -22.891 1 45.72 402 ALA B O 1
ATOM 6448 N N . SER B 1 403 ? 10.484 -23.609 -21.891 1 47.53 403 SER B N 1
ATOM 6449 C CA . SER B 1 403 ? 11.922 -23.844 -21.953 1 47.53 403 SER B CA 1
ATOM 6450 C C . SER B 1 403 ? 12.414 -24.656 -20.766 1 47.53 403 SER B C 1
ATOM 6452 O O . SER B 1 403 ? 11.914 -24.5 -19.656 1 47.53 403 SER B O 1
ATOM 6454 N N . SER B 1 404 ? 13.047 -25.828 -20.875 1 47.44 404 SER B N 1
ATOM 6455 C CA . SER B 1 404 ? 13.766 -26.625 -19.891 1 47.44 404 SER B CA 1
ATOM 6456 C C . SER B 1 404 ? 14.805 -25.781 -19.156 1 47.44 404 SER B C 1
ATOM 6458 O O . SER B 1 404 ? 15.492 -26.281 -18.266 1 47.44 404 SER B O 1
ATOM 6460 N N . ARG B 1 405 ? 14.93 -24.609 -19.453 1 51.12 405 ARG B N 1
ATOM 6461 C CA . ARG B 1 405 ? 15.977 -23.734 -18.922 1 51.12 405 ARG B CA 1
ATOM 6462 C C . ARG B 1 405 ? 15.844 -23.594 -17.406 1 51.12 405 ARG B C 1
ATOM 6464 O O . ARG B 1 405 ? 16.844 -23.391 -16.703 1 51.12 405 ARG B O 1
ATOM 6471 N N . TRP B 1 406 ? 14.797 -23.984 -16.781 1 48.88 406 TRP B N 1
ATOM 6472 C CA . TRP B 1 406 ? 14.57 -23.609 -15.391 1 48.88 406 TRP B CA 1
ATOM 6473 C C . TRP B 1 406 ? 14.609 -24.828 -14.484 1 48.88 406 TRP B C 1
ATOM 6475 O O . TRP B 1 406 ? 14.258 -24.75 -13.305 1 48.88 406 TRP B O 1
ATOM 6485 N N . ASP B 1 407 ? 15.164 -25.984 -14.977 1 53.53 407 ASP B N 1
ATOM 6486 C CA . ASP B 1 407 ? 15.242 -27.188 -14.148 1 53.53 407 ASP B CA 1
ATOM 6487 C C . ASP B 1 407 ? 16.422 -27.109 -13.18 1 53.53 407 ASP B C 1
ATOM 6489 O O . ASP B 1 407 ? 17.547 -26.828 -13.586 1 53.53 407 ASP B O 1
ATOM 6493 N N . THR B 1 408 ? 16.125 -27.297 -11.953 1 52.69 408 THR B N 1
ATOM 6494 C CA . THR B 1 408 ? 17.172 -27.422 -10.945 1 52.69 408 THR B CA 1
ATOM 6495 C C . THR B 1 408 ? 17.828 -28.812 -11.016 1 52.69 408 THR B C 1
ATOM 6497 O O . THR B 1 408 ? 17.125 -29.828 -11.047 1 52.69 408 THR B O 1
ATOM 6500 N N . ARG B 1 409 ? 19.094 -28.938 -11.133 1 57.97 409 ARG B N 1
ATOM 6501 C CA . ARG B 1 409 ? 19.844 -30.203 -11.148 1 57.97 409 ARG B CA 1
ATOM 6502 C C . ARG B 1 409 ? 20.688 -30.359 -9.883 1 57.97 409 ARG B C 1
ATOM 6504 O O . ARG B 1 409 ? 21.188 -29.359 -9.336 1 57.97 409 ARG B O 1
ATOM 6511 N N . LEU B 1 410 ? 20.484 -31.578 -9.219 1 51.44 410 LEU B N 1
ATOM 6512 C CA . LEU B 1 410 ? 21.281 -31.938 -8.047 1 51.44 410 LEU B CA 1
ATOM 6513 C C . LEU B 1 410 ? 22.031 -33.25 -8.266 1 51.44 410 LEU B C 1
ATOM 6515 O O . LEU B 1 410 ? 21.484 -34.188 -8.852 1 51.44 410 LEU B O 1
ATOM 6519 N N . SER B 1 411 ? 23.281 -33.5 -8.102 1 47.44 411 SER B N 1
ATOM 6520 C CA . SER B 1 411 ? 24 -34.75 -8.094 1 47.44 411 SER B CA 1
ATOM 6521 C C . SER B 1 411 ? 24.703 -34.969 -6.754 1 47.44 411 SER B C 1
ATOM 6523 O O . SER B 1 411 ? 25.359 -34.094 -6.234 1 47.44 411 SER B O 1
ATOM 6525 N N . PRO B 1 412 ? 24.156 -36.031 -5.867 1 45.34 412 PRO B N 1
ATOM 6526 C CA . PRO B 1 412 ? 24.906 -36.312 -4.637 1 45.34 412 PRO B CA 1
ATOM 6527 C C . PRO B 1 412 ? 26.391 -36.5 -4.879 1 45.34 412 PRO B C 1
ATOM 6529 O O . PRO B 1 412 ? 26.797 -36.969 -5.941 1 45.34 412 PRO B O 1
ATOM 6532 N N . PRO B 1 413 ? 27.125 -35.844 -4.059 1 39.12 413 PRO B N 1
ATOM 6533 C CA . PRO B 1 413 ? 28.5 -36.344 -4.148 1 39.12 413 PRO B CA 1
ATOM 6534 C C . PRO B 1 413 ? 28.625 -37.812 -3.771 1 39.12 413 PRO B C 1
ATOM 6536 O O . PRO B 1 413 ? 28.047 -38.25 -2.775 1 39.12 413 PRO B O 1
ATOM 6539 N N . GLU B 1 414 ? 28.469 -38.812 -4.445 1 35.69 414 GLU B N 1
ATOM 6540 C CA . GLU B 1 414 ? 28.656 -40.219 -4.043 1 35.69 414 GLU B CA 1
ATOM 6541 C C . GLU B 1 414 ? 29.938 -40.375 -3.225 1 35.69 414 GLU B C 1
ATOM 6543 O O . GLU B 1 414 ? 31.031 -40.062 -3.709 1 35.69 414 GLU B O 1
ATOM 6548 N N . LEU B 1 415 ? 29.844 -40.125 -1.93 1 36.5 415 LEU B N 1
ATOM 6549 C CA . LEU B 1 415 ? 30.969 -40.531 -1.104 1 36.5 415 LEU B CA 1
ATOM 6550 C C . LEU B 1 415 ? 31.5 -41.906 -1.513 1 36.5 415 LEU B C 1
ATOM 6552 O O . LEU B 1 415 ? 30.719 -42.781 -1.882 1 36.5 415 LEU B O 1
ATOM 6556 N N . PRO B 1 416 ? 32.812 -42.094 -1.663 1 32.62 416 PRO B N 1
ATOM 6557 C CA . PRO B 1 416 ? 33.375 -43.406 -1.875 1 32.62 416 PRO B CA 1
ATOM 6558 C C . PRO B 1 416 ? 32.938 -44.438 -0.816 1 32.62 416 PRO B C 1
ATOM 6560 O O . PRO B 1 416 ? 33 -44.125 0.381 1 32.62 416 PRO B O 1
ATOM 6563 N N . VAL B 1 417 ? 31.859 -45.188 -0.97 1 33.28 417 VAL B N 1
ATOM 6564 C CA . VAL B 1 417 ? 31.609 -46.281 -0.049 1 33.28 417 VAL B CA 1
ATOM 6565 C C . VAL B 1 417 ? 32.875 -47.125 0.119 1 33.28 417 VAL B C 1
ATOM 6567 O O . VAL B 1 417 ? 33.531 -47.5 -0.867 1 33.28 417 VAL B O 1
ATOM 6570 N N . PRO B 1 418 ? 33.594 -47 1.263 1 31.09 418 PRO B N 1
ATOM 6571 C CA . PRO B 1 418 ? 34.688 -47.969 1.465 1 31.09 418 PRO B CA 1
ATOM 6572 C C . PRO B 1 418 ? 34.312 -49.375 1.086 1 31.09 418 PRO B C 1
ATOM 6574 O O . PRO B 1 418 ? 33.156 -49.781 1.245 1 31.09 418 PRO B O 1
ATOM 6577 N N . HIS B 1 419 ? 34.875 -50.031 0.074 1 29.36 419 HIS B N 1
ATOM 6578 C CA . HIS B 1 419 ? 34.812 -51.438 -0.336 1 29.36 419 HIS B CA 1
ATOM 6579 C C . HIS B 1 419 ? 34.875 -52.344 0.869 1 29.36 419 HIS B C 1
ATOM 6581 O O . HIS B 1 419 ? 35.875 -52.375 1.586 1 29.36 419 HIS B O 1
ATOM 6587 N N . LEU B 1 420 ? 33.812 -52.625 1.633 1 31.28 420 LEU B N 1
ATOM 6588 C CA . LEU B 1 420 ? 33.938 -53.719 2.605 1 31.28 420 LEU B CA 1
ATOM 6589 C C . LEU B 1 420 ? 34.438 -55 1.935 1 31.28 420 LEU B C 1
ATOM 6591 O O . LEU B 1 420 ? 33.969 -55.344 0.845 1 31.28 420 LEU B O 1
ATOM 6595 N N . PRO B 1 421 ? 35.656 -55.562 2.191 1 34.06 421 PRO B N 1
ATOM 6596 C CA . PRO B 1 421 ? 36.25 -56.812 1.705 1 34.06 421 PRO B CA 1
ATOM 6597 C C . PRO B 1 421 ? 35.281 -58 1.694 1 34.06 421 PRO B C 1
ATOM 6599 O O . PRO B 1 421 ? 34.594 -58.219 2.688 1 34.06 421 PRO B O 1
ATOM 6602 N N . GLY B 1 422 ? 34.406 -58.188 0.678 1 28.06 422 GLY B N 1
ATOM 6603 C CA . GLY B 1 422 ? 33.594 -59.375 0.548 1 28.06 422 GLY B CA 1
ATOM 6604 C C . GLY B 1 422 ? 34.375 -60.656 0.832 1 28.06 422 GLY B C 1
ATOM 6605 O O . GLY B 1 422 ? 35.562 -60.75 0.557 1 28.06 422 GLY B O 1
ATOM 6606 N N . ARG B 1 423 ? 34 -61.562 1.878 1 33 423 ARG B N 1
ATOM 6607 C CA . ARG B 1 423 ? 34.469 -62.938 2.205 1 33 423 ARG B CA 1
ATOM 6608 C C . ARG B 1 423 ? 34.562 -63.781 0.954 1 33 423 ARG B C 1
ATOM 6610 O O . ARG B 1 423 ? 33.781 -63.625 0.018 1 33 423 ARG B O 1
ATOM 6617 N N . GLN B 1 424 ? 35.531 -64.562 0.596 1 28.14 424 GLN B N 1
ATOM 6618 C CA . GLN B 1 424 ? 35.938 -65.688 -0.263 1 28.14 424 GLN B CA 1
ATOM 6619 C C . GLN B 1 424 ? 34.844 -66.75 -0.293 1 28.14 424 GLN B C 1
ATOM 6621 O O . GLN B 1 424 ? 34.5 -67.312 0.741 1 28.14 424 GLN B O 1
ATOM 6626 N N . LYS B 1 425 ? 33.562 -66.438 -0.88 1 23.97 425 LYS B N 1
ATOM 6627 C CA . LYS B 1 425 ? 33.156 -67.75 -1.407 1 23.97 425 LYS B CA 1
ATOM 6628 C C . LYS B 1 425 ? 33.844 -68 -2.75 1 2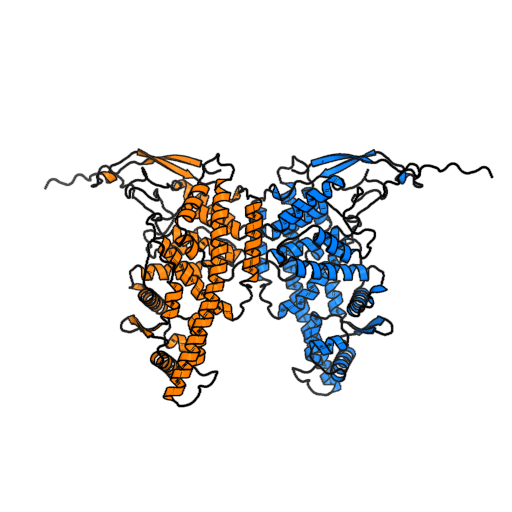3.97 425 LYS B C 1
ATOM 6630 O O . LYS B 1 425 ? 34 -67.125 -3.568 1 23.97 425 LYS B O 1
#

Nearest PDB structures (foldseek):
  7cb8-assembly1_A  TM=8.845E-01  e=2.255E-21  Mycobacterium marinum M
  7cb8-assembly2_B  TM=8.952E-01  e=2.361E-19  Mycobacterium marinum M
  3eqx-assembly1_A  TM=8.283E-01  e=1.904E-12  Shewanella oneidensis
  3zcn-assembly2_B  TM=8.022E-01  e=6.290E-13  Shewanella oneidensis
  8cil-assembly1_A  TM=5.937E-01  e=3.706E-10  Coxiella burnetii

Sequence (850 aa):
MGRFEERFWESNPNAHSKHGRSSGPYRAYIPQKLCEGVPIAADVAKRAGRLERRINAAFPTKIASGLESIARLLVRREAVASSKIEGLQTSAKKLAQAELALNLGEAGEGSGTAYDVVRNIKAHEDAVNSLAASEETTLADLERIQQTIVDRKEICGLRQTQNWLGGDKYHPLDAEYVPPPPEYVQPLLEDLTEYIDGATHGALIQAALVHAQFESIHPFADGNGRLGRILI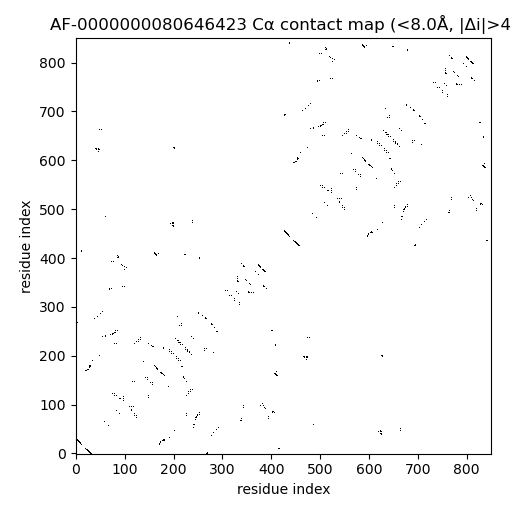HVVLARRGLLLGPLPISVVLQTQSEAYAKGLMSFREGEHAGGQGVNTWLRAFLDAVEIAIDNTKSLQRELDELVKGWKQQYLDYYAAEHKNSPRADSAPIRLLDSLPQMPIFTVELVQERLDLSRQSARKACSELEQAGIIGPTSASARSRGWWHQGLFELITHSERKLASSRWDTRLSPPELPVPHLPGRQKMGRFEERFWESNPNAHSKHGRSSGPYRAYIPQKLCEGVPIAADVAKRAGRLERRINAAFPTKIASGLESIARLLVRREAVASSKIEGLQTSAKKLAQAELALNLGEAGEGSGTAYDVVRNIKAHEDAVNSLAASEETTLADLERIQQTIVDRKEICGLRQTQNWLGGDKYHPLDAEYVPPPPEYVQPLLEDLTEYIDGATHGALIQAALVHAQFESIHPFADGNGRLGRILIHVVLARRGLLLGPLPISVVLQTQSEAYAKGLMSFREGEHAGGQGVNTWLRAFLDAVEIAIDNTKSLQRELDELVKGWKQQYLDYYAAEHKNSPRADSAPIRLLDSLPQMPIFTVELVQERLDLSRQSARKACSELEQAGIIGPTSASARSRGWWHQGLFELITHSERKLASSRWDTRLSPPELPVPHLPGRQK